Protein AF-A0A975J0I5-F1 (afdb_monomer_lite)

Organism: NCBI:txid2824561

Sequence (1067 aa):
MNLHYKAQSHAAPAWRRGALRTLLALASVTATVHGQDPNNPPASFTRTYTYTGGSTTVTFNKQSVRGPNYGVYLHTGGTSFTSYTPTRPVRTYIGSVSGYPGAIAAGQLLADGSVRTSIIFEDGTTWKGTGTSMTIPSPASWTPKYPTNVVGSGGAGSTVYGADVGLDLSYSYYNKASLNADEALERAEFAVTETSAIYLRDFAVLPRIGRIVLRTNSADDPSTSLSLLKDQWNNVLPTVLPSTSYDEATTVVVTGSGGLAFVSNIGTSNAYAWVSISSSLSDANFCTVWRHEFGHNWGAGDNQDDHTEGNTIMNGNGLSRFASSELAKMIPYRNTRTGILDNLGSYSFPLPPRANADRAKVHFSLTDLTLDVLANDSDSNGQTITITSFPSTSQGGASITRSTGTGPGGRDQLIYHPSTSITALDYFSYRIQDSAGYQSVGWVMIQPPTQAPDPDIAADVNSVSSGAWSTTTVWSDSLAPSAGKNYGISNSHTVDASPNNVSSGGTVDFAGDTMAVNSGGLLRLAHNSAGGTTTYTSAFDGGLILRGGSTLQSYNSNVGNVTRSIRGPVVIGSGTSTIRIQSDSGSSYTNGLRISDGIFGTGNVNVTGTLQGQTGERRFLYMGMNNVAYSGNWNVTGDGTTDNARRLFLVAEAANSLGTGTVTLNTRAQLRNSAAGGLDSLYGVTLTTATSTLQLTNPWIDPAATLDLQAGTLDLGSGASTIGTLKIAGNAITPGTYTATNLGAFGYGGTFTGSGTITIVTIPSVASGDWTTTSVWADATAPGSGKNYRVVSANTVDSVSASVASGSTVTFPGDWVTVANGGILRLRHTSAGGNNTHTVNLKELLLESGATFQSYNTAAGNVMRNMSNPVSLGTGGSVTVRLQSDSGSAYSNTLRINGALTGGSDINLTATLQGQSGERRLLYVASANNTYSGNWNVTGDGTTDNARRLFLVSEAGGALGTGTVTLNTRAQLRSAATGALDSLYGVTLTTSTSTLQLTNAWNQDRAVLTLAAGTLDLGSATSTIGTMTIGGNNVPAGTYTATSLGALGYGGTFSGSGSLVITGDMP

Secondary structure (DSSP, 8-state):
-------------------------------------TTS--SEEEEEEEETTEEEEEEEEE---EEEEEEEEEEEETTEEEEE--SSPP-EEEEEETT-TT-EEEEEE-TTS-EEEEEE-TTS-EEEEETTEEE-PPPP-------S--PPTTTT-S--EEEEEEEEE-HHHHHHTTT-HHHHHHHHHHHHHHHHHHHHHHHSEEEEEEEEEEE-SGGGPPPS-HHHHHHIIIIIHHHHS-----SEEEEEESSSSEEEE-TT-TTSTT-EEEEE--TT-SS---HHHHHHHHHHHTT--TTGGGTTTSS-TTTTT-SSS--HHHHHHHHHHHHTTTTTSEE--S-SS----B---EEEE--TT-PPEEE-TTSS-B-TT-PPEEEEE--SB-TTS-EEEEETT-SGGG--EEEEE--TT--S-EEEEEEEEETTS-EEEEEEEEEPPPPPPPTTPPPSEEB-S-EETT-GGGBTTSS---TT-EEEE-TT-EEE---TTPPTT-EEE--SSEEEE-TT-EEEEEE---SSEEEEEEE-TT-EEE-TT-EEEEEESSSSEEEEEEES-EEE-SSEEEEEEEE--TT--EEEEEE-S-EEESSEEEEEEEE-SSTT-EEEEEE--SS--B-PPEEEE----S-TT-EEEEEE-STTTT-SSEEEE-TTEEEEE-STTSSTT-SEEEE-STT-EEE-SS--EEEEEEEEESSSEEE-TTSEEEEEEEEETTEEPPSEEEEHHHHHHT-SS-EEE-S-EEEE-EEEB-S-EETT-GGGBTTSS---TT-EEEE-TT-EEEPPP--S-TTEEEE-SSSEEEE-TT-EEEEEE---SSEEEEEEE-SEEEE-TT-EEEEEE-SSSEEEEEE-S-EEE-SSSEEEEEEEE--TT---EEEEE-SPEE--SEEEEEE---SSSSS-EEEEE--S-----SPEEEEE---S-TT--EEEEE-STTTT-SSEEEE-TTEEEEE-STTSSTT-SEEEE-STT-EEE-SS--EEEEEEEEESSSEEE--SSEEEEEEEEETTEEPPSEEEEHHHHHHT-SS-EEE-SSEEEE-----

Foldseek 3Di:
DDDDDDDDDDDDYDDDDDDDDDDDDDDDPPVDPPQQQQQCADQWDKAWADDDPGIKIKIWGFDFLADPQRWEWEDADDLDIDTDDQPTDRFWTKIDIPPALQKIKIWGQDNVSKIWIWIAGQLQFIWTDIHRYIDGDDDDDDDFDDAPFFFFFCALHQWAWEFEEAEEEFLQLCVLLVVDPNSSVSLVRSLLSLLQLACCAHHSYRYHYNYYYHYSDNVPGFDLDLVSVLCCVPPPCVVRDPDDFGQAYEYEHADDAEKAAAALAGRHSSRYMYFYDHPPDSSSRGNQHVSLRNLRNLHFAACHSNQNSHCPSRYVSNGSHDASSSSNRSSVSVVVVRVPTHTPGADPDAHAKRQHEAEEEAFLLQDKDKAPSCRNIHGNNNFDKAWDDWDQAWPQGWGKDKDALPDPPRGIIIITRDDPRDPAKIKIKTKMATPVGRIHIYMYIYHYQADQDDLPDDFPWEAPAAEEQQQLNRIPVSHRAAEPTEYEYDAQHEYEPPPEDAAAVEERERHYLEYEYDANGEYEDEYEDEDEAGEYEYENSNEYHFEANGEYEYEYAYAYHYEYEYGHEYEYHAHEGEYEYEYPYQAHQETYYEYASAYEYAYAYEYEYEPRYDAQHEYEYEQHHAPHHYAHEYEYDYDDDPRLNYAYEYEQQYACSVPQEEYEFEARYEYEDNDVNRCQRYQEYAYQDQSYEYACCDAHEHLNHEYHPLHHEYEQAAEEHEYAWYHQVNRTDDFDKDALVRVVVVVSYYHYHYGYIYGHAEWEFPAADEQQQLNRTPVSHRAAEPGEYEFDAPHEYEFDECLDAAPEEGERRYQEYEYEANGEYEDHYEHEDDAHEYEYHHNEYEYEANGEYEYEYAYAYHYEYEYQHEYEYEADHAYEYEYEYPDQAHAAGEYEYNYEYYYAHEYEYEYEQHHDFAEHAEYEQAYQNYQYAYEYRYDYDPDPHLRGAHEYEQRDACRVHQEEYEFEARYEYEDNDENRCQNYQEYAYQDQNYEYACCDAHEHLRHEYEPCEYEYEQAEEEHEYAWYYAVNHTDDFDKDAQVRVVVVVSYYHYHYNYIYGHHNHYD

pLDDT: mean 87.38, std 13.58, range [26.77, 98.44]

Structure (mmCIF, N/CA/C/O backbone):
data_AF-A0A975J0I5-F1
#
_entry.id   AF-A0A975J0I5-F1
#
loop_
_atom_site.group_PDB
_atom_site.id
_atom_site.type_symbol
_atom_site.label_atom_id
_atom_site.label_alt_id
_atom_site.label_comp_id
_atom_site.label_asym_id
_atom_site.label_entity_id
_atom_site.label_seq_id
_atom_site.pdbx_PDB_ins_code
_atom_site.Cartn_x
_atom_site.Cartn_y
_atom_site.Cartn_z
_atom_site.occupancy
_atom_site.B_iso_or_equiv
_atom_site.auth_seq_id
_atom_site.auth_comp_id
_atom_site.auth_asym_id
_atom_site.auth_atom_id
_atom_site.pdbx_PDB_model_num
ATOM 1 N N . MET A 1 1 ? -49.478 22.658 -30.302 1.00 34.41 1 MET A N 1
ATOM 2 C CA . MET A 1 1 ? -49.871 21.474 -31.101 1.00 34.41 1 MET A CA 1
ATOM 3 C C . MET A 1 1 ? -49.557 20.259 -30.243 1.00 34.41 1 MET A C 1
ATOM 5 O O . MET A 1 1 ? -48.394 20.066 -29.939 1.00 34.41 1 MET A O 1
ATOM 9 N N . ASN A 1 2 ? -50.534 19.677 -29.538 1.00 28.84 2 ASN A N 1
ATOM 10 C CA . ASN A 1 2 ? -51.434 18.604 -30.014 1.00 28.84 2 ASN A CA 1
ATOM 11 C C . ASN A 1 2 ? -50.655 17.447 -30.660 1.00 28.84 2 ASN A C 1
ATOM 13 O O . ASN A 1 2 ? -49.920 17.713 -31.598 1.00 28.84 2 ASN A O 1
ATOM 17 N N . LEU A 1 3 ? -50.832 16.160 -30.362 1.00 30.94 3 LEU A N 1
ATOM 18 C CA . LEU A 1 3 ? -51.551 15.349 -29.362 1.00 30.94 3 LEU A CA 1
ATOM 19 C C . LEU A 1 3 ? -51.353 13.886 -29.856 1.00 30.94 3 LEU A C 1
ATOM 21 O O . LEU A 1 3 ? -51.269 13.698 -31.067 1.00 30.94 3 LEU A O 1
ATOM 25 N N . HIS A 1 4 ? -51.446 12.886 -28.960 1.00 30.83 4 HIS A N 1
ATOM 26 C CA . HIS A 1 4 ? -51.887 11.490 -29.236 1.00 30.83 4 HIS A CA 1
ATOM 27 C C . HIS A 1 4 ? -50.912 10.515 -29.974 1.00 30.83 4 HIS A C 1
ATOM 29 O O . HIS A 1 4 ? -50.196 10.932 -30.866 1.00 30.83 4 HIS A O 1
ATOM 35 N N . TYR A 1 5 ? -50.815 9.194 -29.696 1.00 27.88 5 TYR A N 1
ATOM 36 C CA . TYR A 1 5 ? -51.683 8.218 -28.996 1.00 27.88 5 TYR A CA 1
ATOM 37 C C . TYR A 1 5 ? -50.916 6.923 -28.585 1.00 27.88 5 TYR A C 1
ATOM 39 O O . TYR A 1 5 ? -50.093 6.466 -29.366 1.00 27.88 5 TYR A O 1
ATOM 47 N N . LYS A 1 6 ? -51.275 6.357 -27.405 1.00 29.89 6 LYS A N 1
ATOM 48 C CA . LYS A 1 6 ? -51.633 4.943 -27.030 1.00 29.89 6 LYS A CA 1
ATOM 49 C C . LYS A 1 6 ? -50.850 3.736 -27.599 1.00 29.89 6 LYS A C 1
ATOM 51 O O . LYS A 1 6 ? -50.419 3.769 -28.732 1.00 29.89 6 LYS A O 1
ATOM 56 N N . ALA A 1 7 ? -50.780 2.542 -26.995 1.00 30.44 7 ALA A N 1
ATOM 57 C CA . ALA A 1 7 ? -51.215 1.850 -25.758 1.00 30.44 7 ALA A CA 1
ATOM 58 C C . ALA A 1 7 ? -50.516 0.447 -25.821 1.00 30.44 7 ALA A C 1
ATOM 60 O O . ALA A 1 7 ? -49.984 0.107 -26.868 1.00 30.44 7 ALA A O 1
ATOM 61 N N . GLN A 1 8 ? -50.400 -0.419 -24.810 1.00 26.77 8 GLN A N 1
ATOM 62 C CA . GLN A 1 8 ? -51.453 -1.124 -24.074 1.00 26.77 8 GLN A CA 1
ATOM 63 C C . GLN A 1 8 ? -50.843 -1.911 -22.903 1.00 26.77 8 GLN A C 1
ATOM 65 O O . GLN A 1 8 ? -49.812 -2.563 -23.039 1.00 26.77 8 GLN A O 1
ATOM 70 N N . SER A 1 9 ? -51.571 -1.913 -21.790 1.00 28.75 9 SER A N 1
ATOM 71 C CA . SER A 1 9 ? -51.541 -2.921 -20.737 1.00 28.75 9 SER A CA 1
ATOM 72 C C . SER A 1 9 ? -52.778 -3.831 -20.864 1.00 28.75 9 SER A C 1
ATOM 74 O O . SER A 1 9 ? -53.863 -3.386 -21.253 1.00 28.75 9 SER A O 1
ATOM 76 N N . HIS A 1 10 ? -52.622 -5.111 -20.528 1.00 28.17 10 HIS A N 1
ATOM 77 C CA . HIS A 1 10 ? -53.689 -6.084 -20.250 1.00 28.17 10 HIS A CA 1
ATOM 78 C C . HIS A 1 10 ? -53.403 -6.624 -18.836 1.00 28.17 10 HIS A C 1
ATOM 80 O O . HIS A 1 10 ? -52.284 -7.049 -18.582 1.00 28.17 10 HIS A O 1
ATOM 86 N N . ALA A 1 11 ? -54.216 -6.380 -17.804 1.00 29.61 11 ALA A N 1
ATOM 87 C CA . ALA A 1 11 ? -55.613 -6.753 -17.533 1.00 29.61 11 ALA A CA 1
ATOM 88 C C . ALA A 1 11 ? -55.717 -8.055 -16.716 1.00 29.61 11 ALA A C 1
ATOM 90 O O . ALA A 1 11 ? -55.483 -9.133 -17.247 1.00 29.61 11 ALA A O 1
ATOM 91 N N . ALA A 1 12 ? -56.155 -7.929 -15.455 1.00 27.23 12 ALA A N 1
ATOM 92 C CA . ALA A 1 12 ? -57.057 -8.861 -14.767 1.00 27.23 12 ALA A CA 1
ATOM 93 C C . ALA A 1 12 ? -57.651 -8.216 -13.477 1.00 27.23 12 ALA A C 1
ATOM 95 O O . ALA A 1 12 ? -56.999 -7.356 -12.888 1.00 27.23 12 ALA A O 1
ATOM 96 N N . PRO A 1 13 ? -58.894 -8.570 -13.077 1.00 36.53 13 PRO A N 1
ATOM 97 C CA . PRO A 1 13 ? -59.932 -7.686 -12.491 1.00 36.53 13 PRO A CA 1
ATOM 98 C C . PRO A 1 13 ? -60.364 -8.167 -11.070 1.00 36.53 13 PRO A C 1
ATOM 100 O O . PRO A 1 13 ? -59.776 -9.106 -10.559 1.00 36.53 13 PRO A O 1
ATOM 103 N N . ALA A 1 14 ? -61.425 -7.750 -10.360 1.00 31.02 14 ALA A N 1
ATOM 104 C CA . ALA A 1 14 ? -62.256 -6.549 -10.216 1.00 31.02 14 ALA A CA 1
ATOM 105 C C . ALA A 1 14 ? -63.466 -6.894 -9.287 1.00 31.02 14 ALA A C 1
ATOM 107 O O . ALA A 1 14 ? -64.247 -7.774 -9.623 1.00 31.02 14 ALA A O 1
ATOM 108 N N . TRP A 1 15 ? -63.670 -6.106 -8.216 1.00 29.34 15 TRP A N 1
ATOM 109 C CA . TRP A 1 15 ? -64.963 -5.584 -7.697 1.00 29.34 15 TRP A CA 1
ATOM 110 C C . TRP A 1 15 ? -65.931 -6.442 -6.846 1.00 29.34 15 TRP A C 1
ATOM 112 O O . TRP A 1 15 ? -66.484 -7.435 -7.304 1.00 29.34 15 TRP A O 1
ATOM 122 N N . ARG A 1 16 ? -66.369 -5.855 -5.710 1.00 27.62 16 ARG A N 1
ATOM 123 C CA . ARG A 1 16 ? -67.733 -5.282 -5.545 1.00 27.62 16 ARG A CA 1
ATOM 124 C C . ARG A 1 16 ? -67.831 -4.277 -4.377 1.00 27.62 16 ARG A C 1
ATOM 126 O O . ARG A 1 16 ? -67.206 -4.447 -3.338 1.00 27.62 16 ARG A O 1
ATOM 133 N N . ARG A 1 17 ? -68.626 -3.219 -4.595 1.00 34.19 17 ARG A N 1
ATOM 134 C CA . ARG A 1 17 ? -69.033 -2.141 -3.664 1.00 34.19 17 ARG A CA 1
ATOM 135 C C . ARG A 1 17 ? -70.460 -2.380 -3.134 1.00 34.19 17 ARG A C 1
ATOM 137 O O . ARG A 1 17 ? -71.255 -2.991 -3.842 1.00 34.19 17 ARG A O 1
ATOM 144 N N . GLY A 1 18 ? -70.800 -1.741 -2.005 1.00 28.72 18 GLY A N 1
ATOM 145 C CA . GLY A 1 18 ? -72.171 -1.387 -1.573 1.00 28.72 18 GLY A CA 1
ATOM 146 C C . GLY A 1 18 ? -72.370 -1.570 -0.058 1.00 28.72 18 GLY A C 1
ATOM 147 O O . GLY A 1 18 ? -72.523 -2.695 0.382 1.00 28.72 18 GLY A O 1
ATOM 148 N N . ALA A 1 19 ? -72.117 -0.572 0.799 1.00 30.70 19 ALA A N 1
ATOM 149 C CA . ALA A 1 19 ? -72.990 0.549 1.203 1.00 30.70 19 ALA A CA 1
ATOM 150 C C . ALA A 1 19 ? -74.152 0.165 2.151 1.00 30.70 19 ALA A C 1
ATOM 152 O O . ALA A 1 19 ? -75.142 -0.372 1.677 1.00 30.70 19 ALA A O 1
ATOM 153 N N . LEU A 1 20 ? -74.081 0.553 3.438 1.00 27.03 20 LEU A N 1
ATOM 154 C CA . LEU A 1 20 ? -75.118 1.347 4.129 1.00 27.03 20 LEU A CA 1
ATOM 155 C C . LEU A 1 20 ? -74.670 1.807 5.532 1.00 27.03 20 LEU A C 1
ATOM 157 O O . LEU A 1 20 ? -73.895 1.150 6.214 1.00 27.03 20 LEU A O 1
ATOM 161 N N . ARG A 1 21 ? -75.153 2.992 5.909 1.00 32.94 21 ARG A N 1
ATOM 162 C CA . ARG A 1 21 ? -74.816 3.806 7.084 1.00 32.94 21 ARG A CA 1
ATOM 163 C C . ARG A 1 21 ? -75.438 3.263 8.377 1.00 32.94 21 ARG A C 1
ATOM 165 O O . ARG A 1 21 ? -76.602 2.880 8.353 1.00 32.94 21 ARG A O 1
ATOM 172 N N . THR A 1 22 ? -74.776 3.456 9.521 1.00 27.36 22 THR A N 1
ATOM 173 C CA . THR A 1 22 ? -75.456 3.900 10.754 1.00 27.36 22 THR A CA 1
ATOM 174 C C . THR A 1 22 ? -74.488 4.718 11.608 1.00 27.36 22 THR A C 1
ATOM 176 O O . THR A 1 22 ? -73.443 4.237 12.033 1.00 27.36 22 THR A O 1
ATOM 179 N N . LEU A 1 23 ? -74.837 5.990 11.795 1.00 35.72 23 LEU A N 1
ATOM 180 C CA . LEU A 1 23 ? -74.288 6.887 12.802 1.00 35.72 23 LEU A CA 1
ATOM 181 C C . LEU A 1 23 ? -74.780 6.384 14.169 1.00 35.72 23 LEU A C 1
ATOM 183 O O . LEU A 1 23 ? -75.991 6.319 14.354 1.00 35.72 23 LEU A O 1
ATOM 187 N N . LEU A 1 24 ? -73.893 6.094 15.120 1.00 29.20 24 LEU A N 1
ATOM 188 C CA . LEU A 1 24 ? -74.186 6.283 16.542 1.00 29.20 24 LEU A CA 1
ATOM 189 C C . LEU A 1 24 ? -72.881 6.649 17.256 1.00 29.20 24 LEU A C 1
ATOM 191 O O . LEU A 1 24 ? -71.937 5.867 17.321 1.00 29.20 24 LEU A O 1
ATOM 195 N N . ALA A 1 25 ? -72.830 7.892 17.722 1.00 35.69 25 ALA A N 1
ATOM 196 C CA . ALA A 1 25 ? -71.778 8.410 18.571 1.00 35.69 25 ALA A CA 1
ATOM 197 C C . ALA A 1 25 ? -71.837 7.737 19.947 1.00 35.69 25 ALA A C 1
ATOM 199 O O . ALA A 1 25 ? -72.911 7.649 20.537 1.00 35.69 25 ALA A O 1
ATOM 200 N N . LEU A 1 26 ? -70.680 7.361 20.487 1.00 30.06 26 LEU A N 1
ATOM 201 C CA . LEU A 1 26 ? -70.452 7.326 21.927 1.00 30.06 26 LEU A CA 1
ATOM 202 C C . LEU A 1 26 ? -68.974 7.603 22.196 1.00 30.06 26 LEU A C 1
ATOM 204 O O . LEU A 1 26 ? -68.107 6.795 21.892 1.00 30.06 26 LEU A O 1
ATOM 208 N N . ALA A 1 27 ? -68.762 8.811 22.717 1.00 28.17 27 ALA A N 1
ATOM 209 C CA . ALA A 1 27 ? -67.714 9.225 23.635 1.00 28.17 27 ALA A CA 1
ATOM 210 C C . ALA A 1 27 ? -66.275 8.777 23.336 1.00 28.17 27 ALA A C 1
ATOM 212 O O . ALA A 1 27 ? -65.880 7.632 23.527 1.00 28.17 27 ALA A O 1
ATOM 213 N N . SER A 1 28 ? -65.461 9.783 23.022 1.00 36.94 28 SER A N 1
ATOM 214 C CA . SER A 1 28 ? -64.172 10.004 23.675 1.00 36.94 28 SER A CA 1
ATOM 215 C C . SER A 1 28 ? -63.973 9.165 24.945 1.00 36.94 28 SER A C 1
ATOM 217 O O . SER A 1 28 ? -64.348 9.572 26.044 1.00 36.94 28 SER A O 1
ATOM 219 N N . VAL A 1 29 ? -63.300 8.032 24.800 1.00 30.17 29 VAL A N 1
ATOM 220 C CA . VAL A 1 29 ? -62.285 7.663 25.771 1.00 30.17 29 VAL A CA 1
ATOM 221 C C . VAL A 1 29 ? -61.002 8.210 25.170 1.00 30.17 29 VAL A C 1
ATOM 223 O O . VAL A 1 29 ? -60.315 7.553 24.394 1.00 30.17 29 VAL A O 1
ATOM 226 N N . THR A 1 30 ? -60.691 9.467 25.498 1.00 32.84 30 THR A N 1
ATOM 227 C CA . THR A 1 30 ? -59.301 9.793 25.808 1.00 32.84 30 THR A CA 1
ATOM 228 C C . THR A 1 30 ? -58.860 8.696 26.761 1.00 32.84 30 THR A C 1
ATOM 230 O O . THR A 1 30 ? -59.263 8.705 27.923 1.00 32.84 30 THR A O 1
ATOM 233 N N . ALA A 1 31 ? -58.150 7.689 26.250 1.00 29.05 31 ALA A N 1
ATOM 234 C CA . ALA A 1 31 ? -57.427 6.776 27.105 1.00 29.05 31 ALA A CA 1
ATOM 235 C C . ALA A 1 31 ? -56.391 7.659 27.787 1.00 29.05 31 ALA A C 1
ATOM 237 O O . ALA A 1 31 ? -55.348 7.992 27.224 1.00 29.05 31 ALA A O 1
ATOM 238 N N . THR A 1 32 ? -56.777 8.144 28.964 1.00 32.16 32 THR A N 1
ATOM 239 C CA . THR A 1 32 ? -55.897 8.622 30.009 1.00 32.16 32 THR A CA 1
ATOM 240 C C . THR A 1 32 ? -54.653 7.757 29.959 1.00 32.16 32 THR A C 1
ATOM 242 O O . THR A 1 32 ? -54.766 6.532 29.905 1.00 32.16 32 THR A O 1
ATOM 245 N N . VAL A 1 33 ? -53.487 8.399 29.907 1.00 39.84 33 VAL A N 1
ATOM 246 C CA . VAL A 1 33 ? -52.181 7.763 30.054 1.00 39.84 33 VAL A CA 1
ATOM 247 C C . VAL A 1 33 ? -52.290 6.759 31.201 1.00 39.84 33 VAL A C 1
ATOM 249 O O . VAL A 1 33 ? -52.280 7.149 32.366 1.00 39.84 33 VAL A O 1
ATOM 252 N N . HIS A 1 34 ? -52.454 5.473 30.887 1.00 44.25 34 HIS A N 1
ATOM 253 C CA . HIS A 1 34 ? -52.272 4.424 31.873 1.00 44.25 34 HIS A CA 1
ATOM 254 C C . HIS A 1 34 ? -50.765 4.396 32.106 1.00 44.25 34 HIS A C 1
ATOM 256 O O . HIS A 1 34 ? -50.016 3.752 31.370 1.00 44.25 34 HIS A O 1
ATOM 262 N N . GLY A 1 35 ? -50.307 5.193 33.074 1.00 59.16 35 GLY A N 1
ATOM 263 C CA . GLY A 1 35 ? -49.013 4.959 33.691 1.00 59.16 35 GLY A CA 1
ATOM 264 C C . GLY A 1 35 ? -48.965 3.491 34.106 1.00 59.16 35 GLY A C 1
ATOM 265 O O . GLY A 1 35 ? -49.964 2.951 34.588 1.00 59.16 35 GLY A O 1
ATOM 266 N N . GLN A 1 36 ? -47.847 2.821 33.838 1.00 76.38 36 GLN A N 1
ATOM 267 C CA . GLN A 1 36 ? -47.674 1.455 34.329 1.00 76.38 36 GLN A CA 1
ATOM 268 C C . GLN A 1 36 ? -47.666 1.527 35.856 1.00 76.38 36 GLN A C 1
ATOM 270 O O . GLN A 1 36 ? -47.022 2.428 36.389 1.00 76.38 36 GLN A O 1
ATOM 275 N N . ASP A 1 37 ? -48.379 0.629 36.543 1.00 83.75 37 ASP A N 1
ATOM 276 C CA . ASP A 1 37 ? -48.405 0.618 38.010 1.00 83.75 37 ASP A CA 1
ATOM 277 C C . ASP A 1 37 ? -46.976 0.388 38.530 1.00 83.75 37 ASP A C 1
ATOM 279 O O . ASP A 1 37 ? -46.437 -0.715 38.394 1.00 83.75 37 ASP A O 1
ATOM 283 N N . PRO A 1 38 ? -46.333 1.408 39.120 1.00 84.50 38 PRO A N 1
ATOM 284 C CA . PRO A 1 38 ? -44.955 1.286 39.555 1.00 84.50 38 PRO A CA 1
ATOM 285 C C . PRO A 1 38 ? -44.841 0.388 40.796 1.00 84.50 38 PRO A C 1
ATOM 287 O O . PRO A 1 38 ? -43.757 -0.112 41.099 1.00 84.50 38 PRO A O 1
ATOM 290 N N . ASN A 1 39 ? -45.930 0.129 41.521 1.00 87.25 39 ASN A N 1
ATOM 291 C CA . ASN A 1 39 ? -45.920 -0.790 42.660 1.00 87.25 39 ASN A CA 1
ATOM 292 C C . ASN A 1 39 ? -46.016 -2.256 42.217 1.00 87.25 39 ASN A C 1
ATOM 294 O O . ASN A 1 39 ? -45.512 -3.130 42.917 1.00 87.25 39 ASN A O 1
ATOM 298 N N . ASN A 1 40 ? -46.566 -2.512 41.026 1.00 89.50 40 ASN A N 1
ATOM 299 C CA . ASN A 1 40 ? -46.624 -3.830 40.392 1.00 89.50 40 ASN A CA 1
ATOM 300 C C . ASN A 1 40 ? -46.021 -3.787 38.974 1.00 89.50 40 ASN A C 1
ATOM 302 O O . ASN A 1 40 ? -46.737 -3.974 37.987 1.00 89.50 40 ASN A O 1
ATOM 306 N N . PRO A 1 41 ? -44.702 -3.537 38.848 1.00 92.00 41 PRO A N 1
ATOM 307 C CA . PRO A 1 41 ? -44.060 -3.337 37.555 1.00 92.00 41 PRO A CA 1
ATOM 308 C C . PRO A 1 41 ? -44.180 -4.598 36.683 1.00 92.00 41 PRO A C 1
ATOM 310 O O . PRO A 1 41 ? -43.706 -5.667 37.102 1.00 92.00 41 PRO A O 1
ATOM 313 N N . PRO A 1 42 ? -44.766 -4.494 35.473 1.00 93.19 42 PRO A N 1
ATOM 314 C CA . PRO A 1 42 ? -45.041 -5.644 34.617 1.00 93.19 42 PRO A CA 1
ATOM 315 C C . PRO A 1 42 ? -43.750 -6.298 34.119 1.00 93.19 42 PRO A C 1
ATOM 317 O O . PRO A 1 42 ? -42.711 -5.643 34.003 1.00 93.19 42 PRO A O 1
ATOM 320 N N . ALA A 1 43 ? -43.822 -7.591 33.783 1.00 93.81 43 ALA A N 1
ATOM 321 C CA . ALA A 1 43 ? -42.696 -8.336 33.213 1.00 93.81 43 ALA A CA 1
ATOM 322 C C . ALA A 1 43 ? -42.295 -7.821 31.819 1.00 93.81 43 ALA A C 1
ATOM 324 O O . ALA A 1 43 ? -41.114 -7.808 31.483 1.00 93.81 43 ALA A O 1
ATOM 325 N N . SER A 1 44 ? -43.265 -7.354 31.029 1.00 94.69 44 SER A N 1
ATOM 326 C CA . SER A 1 44 ? -43.040 -6.707 29.737 1.00 94.69 44 SER A CA 1
ATOM 327 C C . SER A 1 44 ? -44.151 -5.703 29.430 1.00 94.69 44 SER A C 1
ATOM 329 O O . SER A 1 44 ? -45.280 -5.868 29.893 1.00 94.69 44 SER A O 1
ATOM 331 N N . PHE A 1 45 ? -43.831 -4.655 28.668 1.00 94.62 45 PHE A N 1
ATOM 332 C CA . PHE A 1 45 ? -44.799 -3.700 28.126 1.00 94.62 45 PHE A CA 1
ATOM 333 C C . PHE A 1 45 ? -44.235 -2.991 26.886 1.00 94.62 45 PHE A C 1
ATOM 335 O O . PHE A 1 45 ? -43.026 -2.970 26.658 1.00 94.62 45 PHE A O 1
ATOM 342 N N . THR A 1 46 ? -45.104 -2.359 26.098 1.00 93.81 46 THR A N 1
ATOM 343 C CA . THR A 1 46 ? -44.709 -1.560 24.928 1.00 93.81 46 THR A CA 1
ATOM 344 C C . THR A 1 46 ? -44.888 -0.066 25.174 1.00 93.81 46 THR A C 1
ATOM 346 O O . THR A 1 46 ? -45.862 0.351 25.805 1.00 93.81 46 THR A O 1
ATOM 349 N N . ARG A 1 47 ? -43.994 0.756 24.619 1.00 91.81 47 ARG A N 1
ATOM 350 C CA . ARG A 1 47 ? -44.094 2.222 24.644 1.00 91.81 47 ARG A CA 1
ATOM 351 C C . ARG A 1 47 ? -43.810 2.797 23.262 1.00 91.81 47 ARG A C 1
ATOM 353 O O . ARG A 1 47 ? -42.793 2.468 22.659 1.00 91.81 47 ARG A O 1
ATOM 360 N N . THR A 1 48 ? -44.672 3.692 22.792 1.00 92.25 48 THR A N 1
ATOM 361 C CA . THR A 1 48 ? -44.455 4.440 21.549 1.00 92.25 48 THR A CA 1
ATOM 362 C C . THR A 1 48 ? -43.935 5.841 21.863 1.00 92.25 48 THR A C 1
ATOM 364 O O . THR A 1 48 ? -44.529 6.561 22.668 1.00 92.25 48 THR A O 1
ATOM 367 N N . TYR A 1 49 ? -42.834 6.224 21.216 1.00 90.19 49 TYR A N 1
ATOM 368 C CA . TYR A 1 49 ? -42.234 7.555 21.287 1.00 90.19 49 TYR A CA 1
ATOM 369 C C . TYR A 1 49 ? -42.477 8.285 19.977 1.00 90.19 49 TYR A C 1
ATOM 371 O O . TYR A 1 49 ? -42.214 7.746 18.900 1.00 90.19 49 TYR A O 1
ATOM 379 N N . THR A 1 50 ? -42.966 9.514 20.076 1.00 85.12 50 THR A N 1
ATOM 380 C CA . THR A 1 50 ? -43.241 10.385 18.931 1.00 85.12 50 THR A CA 1
ATOM 381 C C . THR A 1 50 ? -42.163 11.453 18.826 1.00 85.12 50 THR A C 1
ATOM 383 O O . THR A 1 50 ? -41.812 12.070 19.831 1.00 85.12 50 THR A O 1
ATOM 386 N N . TYR A 1 51 ? -41.664 11.695 17.617 1.00 83.62 51 TYR A N 1
ATOM 387 C CA . TYR A 1 51 ? -40.650 12.708 17.330 1.00 83.62 51 TYR A CA 1
ATOM 388 C C . TYR A 1 51 ? -40.902 13.362 15.967 1.00 83.62 51 TYR A C 1
ATOM 390 O O . TYR A 1 51 ? -41.725 12.900 15.174 1.00 83.62 51 TYR A O 1
ATOM 398 N N . THR A 1 52 ? -40.209 14.466 15.687 1.00 77.88 52 THR A N 1
ATOM 399 C CA . THR A 1 52 ? -40.331 15.177 14.410 1.00 77.88 52 THR A CA 1
ATOM 400 C C . THR A 1 52 ? -39.956 14.241 13.258 1.00 77.88 52 THR A C 1
ATOM 402 O O . THR A 1 52 ? -38.791 13.889 13.104 1.00 77.88 52 THR A O 1
ATOM 405 N N . GLY A 1 53 ? -40.947 13.820 12.467 1.00 76.62 53 GLY A N 1
ATOM 406 C CA . GLY A 1 53 ? -40.762 12.913 11.329 1.00 76.62 53 GLY A CA 1
ATOM 407 C C . GLY A 1 53 ? -41.266 11.477 11.523 1.00 76.62 53 GLY A C 1
ATOM 408 O O . GLY A 1 53 ? -41.265 10.731 10.548 1.00 76.62 53 GLY A O 1
ATOM 409 N N . GLY A 1 54 ? -41.745 11.079 12.711 1.00 86.50 54 GLY A N 1
ATOM 410 C CA . GLY A 1 54 ? -42.328 9.745 12.891 1.00 86.50 54 GLY A CA 1
ATOM 411 C C . GLY A 1 54 ? -42.563 9.305 14.337 1.00 86.50 54 GLY A C 1
ATOM 412 O O . GLY A 1 54 ? -42.631 10.101 15.274 1.00 86.50 54 GLY A O 1
ATOM 413 N N . SER A 1 55 ? -42.706 7.995 14.513 1.00 90.44 55 SER A N 1
ATOM 414 C CA . SER A 1 55 ? -42.801 7.354 15.823 1.00 90.44 55 SER A CA 1
ATOM 415 C C . SER A 1 55 ? -42.078 6.017 15.813 1.00 90.44 55 SER A C 1
ATOM 417 O O . SER A 1 55 ? -42.111 5.316 14.804 1.00 90.44 55 SER A O 1
ATOM 419 N N . THR A 1 56 ? -41.494 5.629 16.943 1.00 92.56 56 THR A N 1
ATOM 420 C CA . THR A 1 56 ? -40.936 4.286 17.141 1.00 92.56 56 THR A CA 1
ATOM 421 C C . THR A 1 56 ? -41.540 3.631 18.374 1.00 92.56 56 THR A C 1
ATOM 423 O O . THR A 1 56 ? -41.911 4.321 19.325 1.00 92.56 56 THR A O 1
ATOM 426 N N . THR A 1 57 ? -41.656 2.305 18.360 1.00 95.31 57 THR A N 1
ATOM 427 C CA . THR A 1 57 ? -42.188 1.531 19.487 1.00 95.31 57 THR A CA 1
ATOM 428 C C . THR A 1 57 ? -41.090 0.667 20.081 1.00 95.31 57 THR A C 1
ATOM 430 O O . THR A 1 57 ? -40.415 -0.067 19.362 1.00 95.31 57 THR A O 1
ATOM 433 N N . VAL A 1 58 ? -40.938 0.745 21.399 1.00 96.12 58 VAL A N 1
ATOM 434 C CA . VAL A 1 58 ? -40.014 -0.076 22.178 1.00 96.12 58 VAL A CA 1
ATOM 435 C C . VAL A 1 58 ? -40.808 -1.130 22.937 1.00 96.12 58 VAL A C 1
ATOM 437 O O . VAL A 1 58 ? -41.802 -0.801 23.588 1.00 96.12 58 VAL A O 1
ATOM 440 N N . THR A 1 59 ? -40.361 -2.382 22.872 1.00 96.19 59 THR A N 1
ATOM 441 C CA . THR A 1 59 ? -40.888 -3.479 23.695 1.00 96.19 59 THR A CA 1
ATOM 442 C C . THR A 1 59 ? -39.924 -3.732 24.841 1.00 96.19 59 THR A C 1
ATOM 444 O O . THR A 1 59 ? -38.846 -4.285 24.637 1.00 96.19 59 THR A O 1
ATOM 447 N N . PHE A 1 60 ? -40.296 -3.303 26.042 1.00 96.31 60 PHE A N 1
ATOM 448 C CA . PHE A 1 60 ? -39.492 -3.445 27.247 1.00 96.31 60 PHE A CA 1
ATOM 449 C C . PHE A 1 60 ? -39.733 -4.790 27.919 1.00 96.31 60 PHE A C 1
ATOM 451 O O . PHE A 1 60 ? -40.869 -5.248 28.030 1.00 96.31 60 PHE A O 1
ATOM 458 N N . ASN A 1 61 ? -38.659 -5.389 28.418 1.00 96.50 61 ASN A N 1
ATOM 459 C CA . ASN A 1 61 ? -38.657 -6.599 29.225 1.00 96.50 61 ASN A CA 1
ATOM 460 C C . ASN A 1 61 ? -37.902 -6.310 30.516 1.00 96.50 61 ASN A C 1
ATOM 462 O O . ASN A 1 61 ? -36.841 -5.683 30.504 1.00 96.50 61 ASN A O 1
ATOM 466 N N . LYS A 1 62 ? -38.501 -6.695 31.638 1.00 96.12 62 LYS A N 1
ATOM 467 C CA . LYS A 1 62 ? -37.980 -6.387 32.964 1.00 96.12 62 LYS A CA 1
ATOM 468 C C . LYS A 1 62 ? -36.628 -7.063 33.141 1.00 96.12 62 LYS A C 1
ATOM 470 O O . LYS A 1 62 ? -36.514 -8.269 32.948 1.00 96.12 62 LYS A O 1
ATOM 475 N N . GLN A 1 63 ? -35.624 -6.285 33.524 1.00 94.50 63 GLN A N 1
ATOM 476 C CA . GLN A 1 63 ? -34.266 -6.764 33.757 1.00 94.50 63 GLN A CA 1
ATOM 477 C C . GLN A 1 63 ? -33.783 -6.248 35.102 1.00 94.50 63 GLN A C 1
ATOM 479 O O . GLN A 1 63 ? -33.996 -5.083 35.435 1.00 94.50 63 GLN A O 1
ATOM 484 N N . SER A 1 64 ? -33.145 -7.113 35.885 1.00 94.19 64 SER A N 1
ATOM 485 C CA . SER A 1 64 ? -32.539 -6.718 37.152 1.00 94.19 64 SER A CA 1
ATOM 486 C C . SER A 1 64 ? -31.029 -6.706 37.020 1.00 94.19 64 SER A C 1
ATOM 488 O O . SER A 1 64 ? -30.432 -7.682 36.581 1.00 94.19 64 SER A O 1
ATOM 490 N N . VAL A 1 65 ? -30.427 -5.607 37.462 1.00 95.31 65 VAL A N 1
ATOM 491 C CA . VAL A 1 65 ? -28.981 -5.496 37.668 1.00 95.31 65 VAL A CA 1
ATOM 492 C C . VAL A 1 65 ? -28.587 -5.841 39.104 1.00 95.31 65 VAL A C 1
ATOM 494 O O . VAL A 1 65 ? -27.441 -5.647 39.474 1.00 95.31 65 VAL A O 1
ATOM 497 N N . ARG A 1 66 ? -29.506 -6.331 39.947 1.00 95.75 66 ARG A N 1
ATOM 498 C CA . ARG A 1 66 ? -29.180 -6.777 41.310 1.00 95.75 66 ARG A CA 1
ATOM 499 C C . ARG A 1 66 ? -28.488 -8.140 41.227 1.00 95.75 66 ARG A C 1
ATOM 501 O O . ARG A 1 66 ? -29.083 -9.095 40.733 1.00 95.75 66 ARG A O 1
ATOM 508 N N . GLY A 1 67 ? -27.232 -8.216 41.662 1.00 93.00 67 GLY A N 1
ATOM 509 C CA . GLY A 1 67 ? -26.442 -9.447 41.665 1.00 93.00 67 GLY A CA 1
ATOM 510 C C . GLY A 1 67 ? -26.789 -10.382 42.830 1.00 93.00 67 GLY A C 1
ATOM 511 O O . GLY A 1 67 ? -27.553 -10.003 43.721 1.00 93.00 67 GLY A O 1
ATOM 512 N N . PRO A 1 68 ? -26.203 -11.593 42.872 1.00 90.44 68 PRO A N 1
ATOM 513 C CA . PRO A 1 68 ? -26.428 -12.559 43.954 1.00 90.44 68 PRO A CA 1
ATOM 514 C C . PRO A 1 68 ? -26.089 -12.009 45.346 1.00 90.44 68 PRO A C 1
ATOM 516 O O . PRO A 1 68 ? -26.723 -12.377 46.331 1.00 90.44 68 PRO A O 1
ATOM 519 N N . ASN A 1 69 ? -25.117 -11.096 45.409 1.00 90.81 69 ASN A N 1
ATOM 520 C CA . ASN A 1 69 ? -24.630 -10.489 46.644 1.00 90.81 69 ASN A CA 1
ATOM 521 C C . ASN A 1 69 ? -25.367 -9.198 47.044 1.00 90.81 69 ASN A C 1
ATOM 523 O O . ASN A 1 69 ? -24.976 -8.590 48.039 1.00 90.81 69 ASN A O 1
ATOM 527 N N . TYR A 1 70 ? -26.413 -8.785 46.305 1.00 94.75 70 TYR A N 1
ATOM 528 C CA . TYR A 1 70 ? -27.080 -7.484 46.454 1.00 94.75 70 TYR A CA 1
ATOM 529 C C . TYR A 1 70 ? -27.458 -7.164 47.909 1.00 94.75 70 TYR A C 1
ATOM 531 O O . TYR A 1 70 ? -28.398 -7.728 48.472 1.00 94.75 70 TYR A O 1
ATOM 539 N N . GLY A 1 71 ? -26.753 -6.197 48.494 1.00 95.25 71 GLY A N 1
ATOM 540 C CA . GLY A 1 71 ? -27.021 -5.677 49.831 1.00 95.25 71 GLY A CA 1
ATOM 541 C C . GLY A 1 71 ? -26.859 -4.162 49.901 1.00 95.25 71 GLY A C 1
ATOM 542 O O . GLY A 1 71 ? -25.892 -3.612 49.372 1.00 95.25 71 GLY A O 1
ATOM 543 N N . VAL A 1 72 ? -27.792 -3.491 50.582 1.00 97.44 72 VAL A N 1
ATOM 544 C CA . VAL A 1 72 ? -27.789 -2.032 50.766 1.00 97.44 72 VAL A CA 1
ATOM 545 C C . VAL A 1 72 ? -27.531 -1.688 52.229 1.00 97.44 72 VAL A C 1
ATOM 547 O O . VAL A 1 72 ? -28.170 -2.237 53.130 1.00 97.44 72 VAL A O 1
ATOM 550 N N . TYR A 1 73 ? -26.612 -0.753 52.458 1.00 96.81 73 TYR A N 1
ATOM 551 C CA . TYR A 1 73 ? -26.215 -0.295 53.783 1.00 96.81 73 TYR A CA 1
ATOM 552 C C . TYR A 1 73 ? -26.269 1.230 53.854 1.00 96.81 73 TYR A C 1
ATOM 554 O O . TYR A 1 73 ? -25.575 1.924 53.110 1.00 96.81 73 TYR A O 1
ATOM 562 N N . LEU A 1 74 ? -27.093 1.751 54.762 1.00 96.31 74 LEU A N 1
ATOM 563 C CA . LEU A 1 74 ? -27.167 3.178 55.054 1.00 96.31 74 LEU A CA 1
ATOM 564 C C . LEU A 1 74 ? -26.062 3.536 56.037 1.00 96.31 74 LEU A C 1
ATOM 566 O O . LEU A 1 74 ? -25.980 2.953 57.120 1.00 96.31 74 LEU A O 1
ATOM 570 N N . HIS A 1 75 ? -25.236 4.508 55.669 1.00 94.94 75 HIS A N 1
ATOM 571 C CA . HIS A 1 75 ? -24.219 5.061 56.549 1.00 94.94 75 HIS A CA 1
ATOM 572 C C . HIS A 1 75 ? -24.770 6.317 57.218 1.00 94.94 75 HIS A C 1
ATOM 574 O O . HIS A 1 75 ? -25.050 7.315 56.546 1.00 94.94 75 HIS A O 1
ATOM 580 N N . THR A 1 76 ? -25.001 6.231 58.528 1.00 88.62 76 THR A N 1
ATOM 581 C CA . THR A 1 76 ? -25.716 7.253 59.311 1.00 88.62 76 THR A CA 1
ATOM 582 C C . THR A 1 76 ? -24.788 8.109 60.182 1.00 88.62 76 THR A C 1
ATOM 584 O O . THR A 1 76 ? -25.273 8.977 60.906 1.00 88.62 76 THR A O 1
ATOM 587 N N . GLY A 1 77 ? -23.472 7.866 60.150 1.00 86.50 77 GLY A N 1
ATOM 588 C CA . GLY A 1 77 ? -22.482 8.576 60.967 1.00 86.50 77 GLY A CA 1
ATOM 589 C C . GLY A 1 77 ? -21.300 7.707 61.399 1.00 86.50 77 GLY A C 1
ATOM 590 O O . GLY A 1 77 ? -21.496 6.690 62.073 1.00 86.50 77 GLY A O 1
ATOM 591 N N . GLY A 1 78 ? -20.066 8.124 61.095 1.00 81.56 78 GLY A N 1
ATOM 592 C CA . GLY A 1 78 ? -18.850 7.528 61.670 1.00 81.56 78 GLY A CA 1
ATOM 593 C C . GLY A 1 78 ? -18.662 6.062 61.268 1.00 81.56 78 GLY A C 1
ATOM 594 O O . GLY A 1 78 ? -18.433 5.770 60.102 1.00 81.56 78 GLY A O 1
ATOM 595 N N . THR A 1 79 ? -18.772 5.115 62.203 1.00 83.94 79 THR A N 1
ATOM 596 C CA . THR A 1 79 ? -18.716 3.663 61.917 1.00 83.94 79 THR A CA 1
ATOM 597 C C . THR A 1 79 ? -20.092 2.979 61.922 1.00 83.94 79 THR A C 1
ATOM 599 O O . THR A 1 79 ? -20.165 1.753 61.872 1.00 83.94 79 THR A O 1
ATOM 602 N N . SER A 1 80 ? -21.193 3.741 61.982 1.00 89.81 80 SER A N 1
ATOM 603 C CA . SER A 1 80 ? -22.555 3.198 62.118 1.00 89.81 80 SER A CA 1
ATOM 604 C C . SER A 1 80 ? -23.205 2.904 60.765 1.00 89.81 80 SER A C 1
ATOM 606 O O . SER A 1 80 ? -23.552 3.827 60.025 1.00 89.81 80 SER A O 1
ATOM 608 N N . PHE A 1 81 ? -23.432 1.622 60.472 1.00 93.31 81 PHE A N 1
ATOM 609 C CA . PHE A 1 81 ? -24.122 1.161 59.265 1.00 93.31 81 PHE A CA 1
ATOM 610 C C . PHE A 1 81 ? -25.389 0.385 59.618 1.00 93.31 81 PHE A C 1
ATOM 612 O O . PHE A 1 81 ? -25.379 -0.460 60.511 1.00 93.31 81 PHE A O 1
ATOM 619 N N . THR A 1 82 ? -26.473 0.637 58.885 1.00 93.75 82 THR A N 1
ATOM 620 C CA . THR A 1 82 ? -27.737 -0.100 59.034 1.00 93.75 82 THR A CA 1
ATOM 621 C C . THR A 1 82 ? -28.103 -0.763 57.713 1.00 93.75 82 THR A C 1
ATOM 623 O O . THR A 1 82 ? -28.089 -0.110 56.670 1.00 93.75 82 THR A O 1
ATOM 626 N N . SER A 1 83 ? -28.430 -2.057 57.738 1.00 94.94 83 SER A N 1
ATOM 627 C CA . SER A 1 83 ? -28.941 -2.749 56.550 1.00 94.94 83 SER A CA 1
ATOM 628 C C . SER A 1 83 ? -30.293 -2.166 56.136 1.00 94.94 83 SER A C 1
ATOM 630 O O . SER A 1 83 ? -31.137 -1.876 56.984 1.00 94.94 83 SER A O 1
ATOM 632 N N . TYR A 1 84 ? -30.499 -1.998 54.834 1.00 96.75 84 TYR A N 1
ATOM 633 C CA . TYR A 1 84 ? -31.736 -1.479 54.269 1.00 96.75 84 TYR A CA 1
ATOM 634 C C . TYR A 1 84 ? -32.277 -2.429 53.209 1.00 96.75 84 TYR A C 1
ATOM 636 O O . TYR A 1 84 ? -31.558 -2.876 52.319 1.00 96.75 84 TYR A O 1
ATOM 644 N N . THR A 1 85 ? -33.567 -2.736 53.310 1.00 95.38 85 THR A N 1
ATOM 645 C CA . THR A 1 85 ? -34.288 -3.486 52.281 1.00 95.38 85 THR A CA 1
ATOM 646 C C . THR A 1 85 ? -35.083 -2.485 51.448 1.00 95.38 85 THR A C 1
ATOM 648 O O . THR A 1 85 ? -35.948 -1.817 52.021 1.00 95.38 85 THR A O 1
ATOM 651 N N . PRO A 1 86 ? -34.817 -2.364 50.134 1.00 92.81 86 PRO A N 1
ATOM 652 C CA . PRO A 1 86 ? -35.589 -1.484 49.265 1.00 92.81 86 PRO A CA 1
ATOM 653 C C . PRO A 1 86 ? -37.075 -1.826 49.346 1.00 92.81 86 PRO A C 1
ATOM 655 O O . PRO A 1 86 ? -37.453 -2.994 49.225 1.00 92.81 86 PRO A O 1
ATOM 658 N N . THR A 1 87 ? -37.919 -0.818 49.552 1.00 92.75 87 THR A N 1
ATOM 659 C CA . THR A 1 87 ? -39.372 -1.016 49.630 1.00 92.75 87 THR A CA 1
ATOM 660 C C . THR A 1 87 ? -40.011 -1.045 48.247 1.00 92.75 87 THR A C 1
ATOM 662 O O . THR A 1 87 ? -41.095 -1.604 48.071 1.00 92.75 87 THR A O 1
ATOM 665 N N . ARG A 1 88 ? -39.322 -0.486 47.242 1.00 91.31 88 ARG A N 1
ATOM 666 C CA . ARG A 1 88 ? -39.770 -0.485 45.849 1.00 91.31 88 ARG A CA 1
ATOM 667 C C . ARG A 1 88 ? -39.222 -1.693 45.070 1.00 91.31 88 ARG A C 1
ATOM 669 O O . ARG A 1 88 ? -38.050 -2.059 45.218 1.00 91.31 88 ARG A O 1
ATOM 676 N N . PRO A 1 89 ? -40.051 -2.325 44.217 1.00 92.69 89 PRO A N 1
ATOM 677 C CA . PRO A 1 89 ? -39.611 -3.425 43.363 1.00 92.69 89 PRO A CA 1
ATOM 678 C C . PRO A 1 89 ? -38.622 -2.945 42.291 1.00 92.69 89 PRO A C 1
ATOM 680 O O . PRO A 1 89 ? -38.542 -1.761 41.992 1.00 92.69 89 PRO A O 1
ATOM 683 N N . VAL A 1 90 ? -37.916 -3.881 41.646 1.00 94.44 90 VAL A N 1
ATOM 684 C CA . VAL A 1 90 ? -37.105 -3.581 40.451 1.00 94.44 90 VAL A CA 1
ATOM 685 C C . VAL A 1 90 ? -37.992 -2.968 39.364 1.00 94.44 90 VAL A C 1
ATOM 687 O O . VAL A 1 90 ? -39.045 -3.530 39.041 1.00 94.44 90 VAL A O 1
ATOM 690 N N . ARG A 1 91 ? -37.540 -1.855 38.780 1.00 95.31 91 ARG A N 1
ATOM 691 C CA . ARG A 1 91 ? -38.251 -1.089 37.739 1.00 95.31 91 ARG A CA 1
ATOM 692 C C . ARG A 1 91 ? -37.409 -0.809 36.494 1.00 95.31 91 ARG A C 1
ATOM 694 O O . ARG A 1 91 ? -37.756 0.067 35.705 1.00 95.31 91 ARG A O 1
ATOM 701 N N . THR A 1 92 ? -36.314 -1.533 36.318 1.00 97.06 92 THR A N 1
ATOM 702 C CA . THR A 1 92 ? -35.422 -1.427 35.162 1.00 97.06 92 THR A CA 1
ATOM 703 C C . THR A 1 92 ? -35.778 -2.434 34.073 1.00 97.06 92 THR A C 1
ATOM 705 O O . THR A 1 92 ? -36.296 -3.522 34.338 1.00 97.06 92 THR A O 1
ATOM 708 N N . TYR A 1 93 ? -35.524 -2.048 32.827 1.00 97.31 93 TYR A N 1
ATOM 709 C CA . TYR A 1 93 ? -35.921 -2.785 31.636 1.00 97.31 93 TYR A CA 1
ATOM 710 C C . TYR A 1 93 ? -34.844 -2.689 30.553 1.00 97.31 93 TYR A C 1
ATOM 712 O O . TYR A 1 93 ? -34.230 -1.635 30.389 1.00 97.31 93 TYR A O 1
ATOM 720 N N . ILE A 1 94 ? -34.689 -3.752 29.764 1.00 97.25 94 ILE A N 1
ATOM 721 C CA . ILE A 1 94 ? -34.040 -3.701 28.445 1.00 97.25 94 ILE A CA 1
ATOM 722 C C . ILE A 1 94 ? -35.117 -3.951 27.387 1.00 97.25 94 ILE A C 1
ATOM 724 O O . ILE A 1 94 ? -36.065 -4.700 27.628 1.00 97.25 94 ILE A O 1
ATOM 728 N N . GLY A 1 95 ? -35.033 -3.292 26.236 1.00 96.00 95 GLY A N 1
ATOM 729 C CA . GLY A 1 95 ? -36.041 -3.405 25.192 1.00 96.00 95 GLY A CA 1
ATOM 730 C C . GLY A 1 95 ? -35.496 -3.439 23.774 1.00 96.00 95 GLY A C 1
ATOM 731 O O . GLY A 1 95 ? -34.419 -2.924 23.485 1.00 96.00 95 GLY A O 1
ATOM 732 N N . SER A 1 96 ? -36.293 -4.032 22.889 1.00 95.56 96 SER A N 1
ATOM 733 C CA . SER A 1 96 ? -36.078 -4.043 21.443 1.00 95.56 96 SER A CA 1
ATOM 734 C C . SER A 1 96 ? -36.841 -2.897 20.780 1.00 95.56 96 SER A C 1
ATOM 736 O O . SER A 1 96 ? -37.934 -2.527 21.224 1.00 95.56 96 SER A O 1
ATOM 738 N N . VAL A 1 97 ? -36.293 -2.347 19.695 1.00 96.19 97 VAL A N 1
ATOM 739 C CA . VAL A 1 97 ? -36.836 -1.154 19.033 1.00 96.19 97 VAL A CA 1
ATOM 740 C C . VAL A 1 97 ? -37.379 -1.506 17.650 1.00 96.19 97 VAL A C 1
ATOM 742 O O . VAL A 1 97 ? -36.647 -1.920 16.753 1.00 96.19 97 VAL A O 1
ATOM 745 N N . SER A 1 98 ? -38.683 -1.324 17.457 1.00 94.12 98 SER A N 1
ATOM 746 C CA . SER A 1 98 ? -39.342 -1.611 16.182 1.00 94.12 98 SER A CA 1
ATOM 747 C C . SER A 1 98 ? -38.779 -0.734 15.061 1.00 94.12 98 SER A C 1
ATOM 749 O O . SER A 1 98 ? -38.729 0.487 15.190 1.00 94.12 98 SER A O 1
ATOM 751 N N . GLY A 1 99 ? -38.396 -1.358 13.945 1.00 92.06 99 GLY A N 1
ATOM 752 C CA . GLY A 1 99 ? -37.803 -0.677 12.787 1.00 92.06 99 GLY A CA 1
ATOM 753 C C . GLY A 1 99 ? -36.305 -0.375 12.913 1.00 92.06 99 GLY A C 1
ATOM 754 O O . GLY A 1 99 ? -35.717 0.095 11.946 1.00 92.06 99 GLY A O 1
ATOM 755 N N . TYR A 1 100 ? -35.683 -0.679 14.058 1.00 94.69 100 TYR A N 1
ATOM 756 C CA . TYR A 1 100 ? -34.255 -0.459 14.302 1.00 94.69 100 TYR A CA 1
ATOM 757 C C . TYR A 1 100 ? -33.612 -1.727 14.886 1.00 94.69 100 TYR A C 1
ATOM 759 O O . TYR A 1 100 ? -33.350 -1.788 16.087 1.00 94.69 100 TYR A O 1
ATOM 767 N N . PRO A 1 101 ? -33.351 -2.753 14.053 1.00 95.69 101 PRO A N 1
ATOM 768 C CA . PRO A 1 101 ? -32.831 -4.048 14.504 1.00 95.69 101 PRO A CA 1
ATOM 769 C C . PRO A 1 101 ? -31.414 -3.988 15.095 1.00 95.69 101 PRO A C 1
ATOM 771 O O . PRO A 1 101 ? -30.979 -4.963 15.688 1.00 95.69 101 PRO A O 1
ATOM 774 N N . GLY A 1 102 ? -30.689 -2.875 14.956 1.00 95.31 102 GLY A N 1
ATOM 775 C CA . GLY A 1 102 ? -29.397 -2.659 15.621 1.00 95.31 102 GLY A CA 1
ATOM 776 C C . GLY A 1 102 ? -29.460 -1.843 16.911 1.00 95.31 102 GLY A C 1
ATOM 777 O O . GLY A 1 102 ? -28.419 -1.489 17.461 1.00 95.31 102 GLY A O 1
ATOM 778 N N . ALA A 1 103 ? -30.661 -1.497 17.389 1.00 96.38 103 ALA A N 1
ATOM 779 C CA . ALA A 1 103 ? -30.834 -0.663 18.572 1.00 96.38 103 ALA A CA 1
ATOM 780 C C . ALA A 1 103 ? -31.267 -1.461 19.812 1.00 96.38 103 ALA A C 1
ATOM 782 O O . ALA A 1 103 ? -32.092 -2.373 19.735 1.00 96.38 103 ALA A O 1
ATOM 783 N N . ILE A 1 104 ? -30.762 -1.041 20.974 1.00 96.88 104 ILE A N 1
ATOM 784 C CA . ILE A 1 104 ? -31.128 -1.553 22.300 1.00 96.88 104 ILE A CA 1
ATOM 785 C C . ILE A 1 104 ? -31.674 -0.391 23.121 1.00 96.88 104 ILE A C 1
ATOM 787 O O . ILE A 1 104 ? -31.088 0.690 23.143 1.00 96.88 104 ILE A O 1
ATOM 791 N N . ALA A 1 105 ? -32.782 -0.600 23.824 1.00 97.19 105 ALA A N 1
ATOM 792 C CA . ALA A 1 105 ? -33.319 0.384 24.753 1.00 97.19 105 ALA A CA 1
ATOM 793 C C . ALA A 1 105 ? -33.045 -0.012 26.208 1.00 97.19 105 ALA A C 1
ATOM 795 O O . ALA A 1 105 ? -33.308 -1.146 26.591 1.00 97.19 105 ALA A O 1
ATOM 796 N N . ALA A 1 106 ? -32.604 0.932 27.034 1.00 97.56 106 ALA A N 1
ATOM 797 C CA . ALA A 1 106 ? -32.633 0.833 28.491 1.00 97.56 106 ALA A CA 1
ATOM 798 C C . ALA A 1 106 ? -33.795 1.681 29.024 1.00 97.56 106 ALA A C 1
ATOM 800 O O . ALA A 1 106 ? -33.990 2.819 28.590 1.00 97.56 106 ALA A O 1
ATOM 801 N N . GLY A 1 107 ? -34.583 1.136 29.948 1.00 96.12 107 GLY A N 1
ATOM 802 C CA . GLY A 1 107 ? -35.777 1.782 30.488 1.00 96.12 107 GLY A CA 1
ATOM 803 C C . GLY A 1 107 ? -35.852 1.732 32.010 1.00 96.12 107 GLY A C 1
ATOM 804 O O . GLY A 1 107 ? -35.408 0.768 32.627 1.00 96.12 107 GLY A O 1
ATOM 805 N N . GLN A 1 108 ? -36.467 2.751 32.607 1.00 96.06 108 GLN A N 1
ATOM 806 C CA . GLN A 1 108 ? -36.841 2.781 34.020 1.00 96.06 108 GLN A CA 1
ATOM 807 C C . GLN A 1 108 ? -38.287 3.253 34.158 1.00 96.06 108 GLN A C 1
ATOM 809 O O . GLN A 1 108 ? -38.631 4.341 33.694 1.00 96.06 108 GLN A O 1
ATOM 814 N N . LEU A 1 109 ? -39.125 2.456 34.820 1.00 94.88 109 LEU A N 1
ATOM 815 C CA . LEU A 1 109 ? -40.464 2.873 35.226 1.00 94.88 109 LEU A CA 1
ATOM 816 C C . LEU A 1 109 ? -40.361 3.766 36.472 1.00 94.88 109 LEU A C 1
ATOM 818 O O . LEU A 1 109 ? -39.882 3.331 37.516 1.00 94.88 109 LEU A O 1
ATOM 822 N N . LEU A 1 110 ? -40.786 5.021 36.360 1.00 92.50 110 LEU A N 1
ATOM 823 C CA . LEU A 1 110 ? -40.739 6.004 37.440 1.00 92.50 110 LEU A CA 1
ATOM 824 C C . LEU A 1 110 ? -41.955 5.872 38.366 1.00 92.50 110 LEU A C 1
ATOM 826 O O . LEU A 1 110 ? -42.974 5.279 38.013 1.00 92.50 110 LEU A O 1
ATOM 830 N N . ALA A 1 111 ? -41.854 6.445 39.567 1.00 88.25 111 ALA A N 1
ATOM 831 C CA . ALA A 1 111 ? -42.913 6.398 40.579 1.00 88.25 111 ALA A CA 1
ATOM 832 C C . ALA A 1 111 ? -44.226 7.088 40.149 1.00 88.25 111 ALA A C 1
ATOM 834 O O . ALA A 1 111 ? -45.274 6.811 40.723 1.00 88.25 111 ALA A O 1
ATOM 835 N N . ASP A 1 112 ? -44.184 7.959 39.138 1.00 88.56 112 ASP A N 1
ATOM 836 C CA . ASP A 1 112 ? -45.357 8.608 38.538 1.00 88.56 112 ASP A CA 1
ATOM 837 C C . ASP A 1 112 ? -45.982 7.797 37.380 1.00 88.56 112 ASP A C 1
ATOM 839 O O . ASP A 1 112 ? -46.922 8.253 36.729 1.00 88.56 112 ASP A O 1
ATOM 843 N N . GLY A 1 113 ? -45.460 6.597 37.096 1.00 87.62 113 GLY A N 1
ATOM 844 C CA . GLY A 1 113 ? -45.908 5.726 36.007 1.00 87.62 113 GLY A CA 1
ATOM 845 C C . GLY A 1 113 ? -45.365 6.104 34.621 1.00 87.62 113 GLY A C 1
ATOM 846 O O . GLY A 1 113 ? -45.671 5.427 33.628 1.00 87.62 113 GLY A O 1
ATOM 847 N N . SER A 1 114 ? -44.562 7.167 34.514 1.00 90.69 114 SER A N 1
ATOM 848 C CA . SER A 1 114 ? -43.828 7.505 33.293 1.00 90.69 114 SER A CA 1
ATOM 849 C C . SER A 1 114 ? -42.580 6.628 33.138 1.00 90.69 114 SER A C 1
ATOM 851 O O . SER A 1 114 ? -42.131 5.978 34.078 1.00 90.69 114 SER A O 1
ATOM 853 N N . VAL A 1 115 ? -42.029 6.555 31.925 1.00 92.44 115 VAL A N 1
ATOM 854 C CA . VAL A 1 115 ? -40.859 5.714 31.636 1.00 92.44 115 VAL A CA 1
ATOM 855 C C . VAL A 1 115 ? -39.719 6.600 31.169 1.00 92.44 115 VAL A C 1
ATOM 857 O O . VAL A 1 115 ? -39.867 7.314 30.176 1.00 92.44 115 VAL A O 1
ATOM 860 N N . ARG A 1 116 ? -38.596 6.557 31.882 1.00 93.56 116 ARG A N 1
ATOM 861 C CA . ARG A 1 116 ? -37.317 7.119 31.441 1.00 93.56 116 ARG A CA 1
ATOM 862 C C . ARG A 1 116 ? -36.649 6.131 30.495 1.00 93.56 116 ARG A C 1
ATOM 864 O O . ARG A 1 116 ? -36.719 4.924 30.722 1.00 93.56 116 ARG A O 1
ATOM 871 N N . THR A 1 117 ? -36.046 6.608 29.414 1.00 95.44 117 THR A N 1
ATOM 872 C CA . THR A 1 117 ? -35.546 5.737 28.346 1.00 95.44 117 THR A CA 1
ATOM 873 C C . THR A 1 117 ? -34.303 6.286 27.680 1.00 95.44 117 THR A C 1
ATOM 875 O O . THR A 1 117 ? -34.249 7.474 27.366 1.00 95.44 117 THR A O 1
ATOM 878 N N . SER A 1 118 ? -33.376 5.380 27.387 1.00 96.06 118 SER A N 1
ATOM 879 C CA . SER A 1 118 ? -32.268 5.582 26.460 1.00 96.06 118 SER A CA 1
ATOM 880 C C . SER A 1 118 ? -32.362 4.549 25.341 1.00 96.06 118 SER A C 1
ATOM 882 O O . SER A 1 118 ? -32.371 3.357 25.628 1.00 96.06 118 SER A O 1
ATOM 884 N N . ILE A 1 119 ? -32.443 4.977 24.080 1.00 96.88 119 ILE A N 1
ATOM 885 C CA . ILE A 1 119 ? -32.320 4.103 22.905 1.00 96.88 119 ILE A CA 1
ATOM 886 C C . ILE A 1 119 ? -30.919 4.279 22.334 1.00 96.88 119 ILE A C 1
ATOM 888 O O . ILE A 1 119 ? -30.571 5.375 21.903 1.00 96.88 119 ILE A O 1
ATOM 892 N N . ILE A 1 120 ? -30.137 3.206 22.333 1.00 96.12 120 ILE A N 1
ATOM 893 C CA . ILE A 1 120 ? -28.753 3.159 21.868 1.00 96.12 120 ILE A CA 1
ATOM 894 C C . ILE A 1 120 ? -28.731 2.450 20.515 1.00 96.12 120 ILE A C 1
ATOM 896 O O . ILE A 1 120 ? -29.142 1.295 20.424 1.00 96.12 120 ILE A O 1
ATOM 900 N N . PHE A 1 121 ? -28.258 3.131 19.476 1.00 94.38 121 PHE A N 1
ATOM 901 C CA . PHE A 1 121 ? -28.187 2.606 18.111 1.00 94.38 121 PHE A CA 1
ATOM 902 C C . PHE A 1 121 ? -26.834 1.928 17.828 1.00 94.38 121 PHE A C 1
ATOM 904 O O . PHE A 1 121 ? -25.875 2.060 18.596 1.00 94.38 121 PHE A O 1
ATOM 911 N N . GLU A 1 122 ? -26.756 1.190 16.718 1.00 90.94 122 GLU A N 1
ATOM 912 C CA . GLU A 1 122 ? -25.559 0.451 16.273 1.00 90.94 122 GLU A CA 1
ATOM 913 C C . GLU A 1 122 ? -24.340 1.363 16.020 1.00 90.94 122 GLU A C 1
ATOM 915 O O . GLU A 1 122 ? -23.202 0.984 16.294 1.00 90.94 122 GLU A O 1
ATOM 920 N N . ASP A 1 123 ? -24.561 2.608 15.589 1.00 89.00 123 ASP A N 1
ATOM 921 C CA . ASP A 1 123 ? -23.524 3.638 15.413 1.00 89.00 123 ASP A CA 1
ATOM 922 C C . ASP A 1 123 ? -23.099 4.309 16.739 1.00 89.00 123 ASP A C 1
ATOM 924 O O . ASP A 1 123 ? -22.214 5.161 16.759 1.00 89.00 123 ASP A O 1
ATOM 928 N N . GLY A 1 124 ? -23.718 3.923 17.859 1.00 91.94 124 GLY A N 1
ATOM 929 C CA . GLY A 1 124 ? -23.501 4.494 19.187 1.00 91.94 124 GLY A CA 1
ATOM 930 C C . GLY A 1 124 ? -24.296 5.774 19.467 1.00 91.94 124 GLY A C 1
ATOM 931 O O . GLY A 1 124 ? -24.305 6.235 20.613 1.00 91.94 124 GLY A O 1
ATOM 932 N N . THR A 1 125 ? -25.013 6.337 18.492 1.00 94.06 125 THR A N 1
ATOM 933 C CA . THR A 1 125 ? -25.915 7.470 18.729 1.00 94.06 125 THR A CA 1
ATOM 934 C C . THR A 1 125 ? -26.956 7.072 19.782 1.00 94.06 125 THR A C 1
ATOM 936 O O . THR A 1 125 ? -27.389 5.921 19.840 1.00 94.06 125 THR A O 1
ATOM 939 N N . THR A 1 126 ? -27.335 7.991 20.677 1.00 94.75 126 THR A N 1
ATOM 940 C CA . THR A 1 126 ? -28.270 7.685 21.775 1.00 94.75 126 THR A CA 1
ATOM 941 C C . THR A 1 126 ? -29.393 8.705 21.863 1.00 94.75 126 THR A C 1
ATOM 943 O O . THR A 1 126 ? -29.142 9.898 22.019 1.00 94.75 126 THR A O 1
ATOM 946 N N . TRP A 1 127 ? -30.637 8.236 21.797 1.00 94.50 127 TRP A N 1
ATOM 947 C CA . TRP A 1 127 ? -31.819 9.057 22.065 1.00 94.50 127 TRP A CA 1
ATOM 948 C C . TRP A 1 127 ? -32.196 8.900 23.529 1.00 94.50 127 TRP A C 1
ATOM 950 O O . TRP A 1 127 ? -32.261 7.773 24.016 1.00 94.50 127 TRP A O 1
ATOM 960 N N . LYS A 1 128 ? -32.465 10.001 24.232 1.00 92.69 128 LYS A N 1
ATOM 961 C CA . LYS A 1 128 ? -32.856 9.960 25.649 1.00 92.69 128 LYS A CA 1
ATOM 962 C C . LYS A 1 128 ? -34.165 10.696 25.874 1.00 92.69 128 LYS A C 1
ATOM 964 O O . LYS A 1 128 ? -34.401 11.730 25.260 1.00 92.69 128 LYS A O 1
ATOM 969 N N . GLY A 1 129 ? -35.008 10.199 26.768 1.00 89.94 129 GLY A N 1
ATOM 970 C CA . GLY A 1 129 ? -36.327 10.781 26.989 1.00 89.94 129 GLY A CA 1
ATOM 971 C C . GLY A 1 129 ? -37.016 10.291 28.251 1.00 89.94 129 GLY A C 1
ATOM 972 O O . GLY A 1 129 ? -36.578 9.343 28.898 1.00 89.94 129 GLY A O 1
ATOM 973 N N . THR A 1 130 ? -38.108 10.958 28.619 1.00 89.88 130 THR A N 1
ATOM 974 C CA . THR A 1 130 ? -39.016 10.519 29.688 1.00 89.88 130 THR A CA 1
ATOM 975 C C . THR A 1 130 ? -40.459 10.672 29.212 1.00 89.88 130 THR A C 1
ATOM 977 O O . THR A 1 130 ? -40.809 11.642 28.536 1.00 89.88 130 THR A O 1
ATOM 980 N N . GLY A 1 131 ? -41.308 9.697 29.530 1.00 87.12 131 GLY A N 1
ATOM 981 C CA . GLY A 1 131 ? -42.699 9.676 29.089 1.00 87.12 131 GLY A CA 1
ATOM 982 C C . GLY A 1 131 ? -42.825 9.231 27.630 1.00 87.12 131 GLY A C 1
ATOM 983 O O . GLY A 1 131 ? -42.618 8.061 27.322 1.00 87.12 131 GLY A O 1
ATOM 984 N N . THR A 1 132 ? -43.257 10.127 26.743 1.00 85.56 132 THR A N 1
ATOM 985 C CA . THR A 1 132 ? -43.420 9.861 25.295 1.00 85.56 132 THR A CA 1
ATOM 986 C C . THR A 1 132 ? -42.520 10.731 24.415 1.00 85.56 132 THR A C 1
ATOM 988 O O . THR A 1 132 ? -42.526 10.572 23.195 1.00 85.56 132 THR A O 1
ATOM 991 N N . SER A 1 133 ? -41.750 11.636 25.024 1.00 84.81 133 SER A N 1
ATOM 992 C CA . SER A 1 133 ? -40.873 12.590 24.340 1.00 84.81 133 SER A CA 1
ATOM 993 C C . SER A 1 133 ? -39.430 12.095 24.327 1.00 84.81 133 SER A C 1
ATOM 995 O O . SER A 1 133 ? -38.971 11.521 25.314 1.00 84.81 133 SER A O 1
ATOM 997 N N . MET A 1 134 ? -38.709 12.364 23.236 1.00 89.31 134 MET A N 1
ATOM 998 C CA . MET A 1 134 ? -37.298 12.007 23.055 1.00 89.31 134 MET A CA 1
ATOM 999 C C . MET A 1 134 ? -36.468 13.215 22.619 1.00 89.31 134 MET A C 1
ATOM 1001 O O . MET A 1 134 ? -36.862 13.957 21.721 1.00 89.31 134 MET A O 1
ATOM 1005 N N . THR A 1 135 ? -35.291 13.361 23.218 1.00 89.19 135 THR A N 1
ATOM 1006 C CA . THR A 1 135 ? -34.202 14.208 22.736 1.00 89.19 135 THR A CA 1
ATOM 1007 C C . THR A 1 135 ? -33.383 13.402 21.737 1.00 89.19 135 THR A C 1
ATOM 1009 O O . THR A 1 135 ? -32.792 12.378 22.089 1.00 89.19 135 THR A O 1
ATOM 1012 N N . ILE A 1 136 ? -33.361 13.874 20.492 1.00 89.06 136 ILE A N 1
ATOM 1013 C CA . ILE A 1 136 ? -32.658 13.242 19.377 1.00 89.06 136 ILE A CA 1
ATOM 1014 C C . ILE A 1 136 ? -31.432 14.101 19.047 1.00 89.06 136 ILE A C 1
ATOM 1016 O O . ILE A 1 136 ? -31.607 15.257 18.653 1.00 89.06 136 ILE A O 1
ATOM 1020 N N . PRO A 1 137 ? -30.204 13.589 19.231 1.00 87.69 137 PRO A N 1
ATOM 1021 C CA . PRO A 1 137 ? -29.002 14.289 18.801 1.00 87.69 137 PRO A CA 1
ATOM 1022 C C . PRO A 1 137 ? -28.893 14.285 17.271 1.00 87.69 137 PRO A C 1
ATOM 1024 O O . PRO A 1 137 ? -29.510 13.464 16.587 1.00 87.69 137 PRO A O 1
ATOM 1027 N N . SER A 1 138 ? -28.068 15.180 16.730 1.00 82.31 138 SER A N 1
ATOM 1028 C CA . SER A 1 138 ? -27.653 15.091 15.329 1.00 82.31 138 SER A CA 1
ATOM 1029 C C . SER A 1 138 ? -26.985 13.736 15.055 1.00 82.31 138 SER A C 1
ATOM 1031 O O . SER A 1 138 ? -26.303 13.220 15.947 1.00 82.31 138 SER A O 1
ATOM 1033 N N . PRO A 1 139 ? -27.135 13.169 13.843 1.00 76.19 139 PRO A N 1
ATOM 1034 C CA . PRO A 1 139 ? -26.417 11.960 13.461 1.00 76.19 139 PRO A CA 1
ATOM 1035 C C . PRO A 1 139 ? -24.910 12.119 13.668 1.00 76.19 139 PRO A C 1
ATOM 1037 O O . PRO A 1 139 ? -24.353 13.191 13.406 1.00 76.19 139 PRO A O 1
ATOM 1040 N N . ALA A 1 140 ? -24.253 11.053 14.120 1.00 78.00 140 ALA A N 1
ATOM 1041 C CA . ALA A 1 140 ? -22.804 11.031 14.229 1.00 78.00 140 ALA A CA 1
ATOM 1042 C C . ALA A 1 140 ? -22.168 11.252 12.845 1.00 78.00 140 ALA A C 1
ATOM 1044 O O . ALA A 1 140 ? -22.563 10.627 11.863 1.00 78.00 140 ALA A O 1
ATOM 1045 N N . SER A 1 141 ? -21.171 12.134 12.772 1.00 81.06 141 SER A N 1
ATOM 1046 C CA . SER A 1 141 ? -20.378 12.368 11.565 1.00 81.06 141 SER A CA 1
ATOM 1047 C C . SER A 1 141 ? -18.906 12.272 11.923 1.00 81.06 141 SER A C 1
ATOM 1049 O O . SER A 1 141 ? -18.410 13.056 12.730 1.00 81.06 141 SER A O 1
ATOM 1051 N N . TRP A 1 142 ? -18.216 11.311 11.326 1.00 89.50 142 TRP A N 1
ATOM 1052 C CA . TRP A 1 142 ? -16.785 11.082 11.487 1.00 89.50 142 TRP A CA 1
ATOM 1053 C C . TRP A 1 142 ? -16.257 10.334 10.260 1.00 89.50 142 TRP A C 1
ATOM 1055 O O . TRP A 1 142 ? -17.025 9.706 9.530 1.00 89.50 142 TRP A O 1
ATOM 1065 N N . THR A 1 143 ? -14.949 10.417 10.036 1.00 90.06 143 THR A N 1
ATOM 1066 C CA . THR A 1 143 ? -14.257 9.694 8.963 1.00 90.06 143 THR A CA 1
ATOM 1067 C C . THR A 1 143 ? -13.428 8.578 9.590 1.00 90.06 143 THR A C 1
ATOM 1069 O O . THR A 1 143 ? -12.650 8.887 10.499 1.00 90.06 143 THR A O 1
ATOM 1072 N N . PRO A 1 144 ? -13.559 7.316 9.139 1.00 92.50 144 PRO A N 1
ATOM 1073 C CA . PRO A 1 144 ? -12.732 6.228 9.641 1.00 92.50 144 PRO A CA 1
ATOM 1074 C C . PRO A 1 144 ? -11.239 6.513 9.502 1.00 92.50 144 PRO A C 1
ATOM 1076 O O . PRO A 1 144 ? -10.785 7.013 8.471 1.00 92.50 144 PRO A O 1
ATOM 1079 N N . LYS A 1 145 ? -10.474 6.166 10.538 1.00 91.31 145 LYS A N 1
ATOM 1080 C CA . LYS A 1 145 ? -9.003 6.163 10.502 1.00 91.31 145 LYS A CA 1
ATOM 1081 C C . LYS A 1 145 ? -8.481 4.739 10.632 1.00 91.31 145 LYS A C 1
ATOM 1083 O O . LYS A 1 145 ? -9.211 3.837 11.022 1.00 91.31 145 LYS A O 1
ATOM 1088 N N . TYR A 1 146 ? -7.225 4.517 10.261 1.00 89.56 146 TYR A N 1
ATOM 1089 C CA . TYR A 1 146 ? -6.644 3.178 10.292 1.00 89.56 146 TYR A CA 1
ATOM 1090 C C . TYR A 1 146 ? -6.352 2.734 11.739 1.00 89.56 146 TYR A C 1
ATOM 1092 O O . TYR A 1 146 ? -5.591 3.423 12.420 1.00 89.56 146 TYR A O 1
ATOM 1100 N N . PRO A 1 147 ? -6.897 1.598 12.214 1.00 86.62 147 PRO A N 1
ATOM 1101 C CA . PRO A 1 147 ? -6.682 1.142 13.582 1.00 86.62 147 PRO A CA 1
ATOM 1102 C C . PRO A 1 147 ? -5.313 0.471 13.711 1.00 86.62 147 PRO A C 1
ATOM 1104 O O . PRO A 1 147 ? -4.901 -0.289 12.826 1.00 86.62 147 PRO A O 1
ATOM 1107 N N . THR A 1 148 ? -4.617 0.677 14.832 1.00 80.50 148 THR A N 1
ATOM 1108 C CA . THR A 1 148 ? -3.343 -0.010 15.119 1.00 80.50 148 THR A CA 1
ATOM 1109 C C . THR A 1 148 ? -3.566 -1.410 15.681 1.00 80.50 148 THR A C 1
ATOM 1111 O O . THR A 1 148 ? -2.734 -2.295 15.464 1.00 80.50 148 THR A O 1
ATOM 1114 N N . ASN A 1 149 ? -4.719 -1.645 16.310 1.00 83.38 149 ASN A N 1
ATOM 1115 C CA . ASN A 1 149 ? -5.144 -2.941 16.826 1.00 83.38 149 ASN A CA 1
ATOM 1116 C C . ASN A 1 149 ? -6.589 -3.234 16.411 1.00 83.38 149 ASN A C 1
ATOM 1118 O O . ASN A 1 149 ? -7.431 -2.341 16.409 1.00 83.38 149 ASN A O 1
ATOM 1122 N N . VAL A 1 150 ? -6.876 -4.494 16.092 1.00 88.44 150 VAL A N 1
ATOM 1123 C CA . VAL A 1 150 ? -8.229 -4.977 15.783 1.00 88.44 150 VAL A CA 1
ATOM 1124 C C . VAL A 1 150 ? -8.591 -6.115 16.723 1.00 88.44 150 VAL A C 1
ATOM 1126 O O . VAL A 1 150 ? -7.711 -6.800 17.251 1.00 88.44 150 VAL A O 1
ATOM 1129 N N . VAL A 1 151 ? -9.889 -6.305 16.947 1.00 94.62 151 VAL A N 1
ATOM 1130 C CA . VAL A 1 151 ? -10.389 -7.407 17.770 1.00 94.62 151 VAL A CA 1
ATOM 1131 C C . VAL A 1 151 ? -9.976 -8.739 17.134 1.00 94.62 151 VAL A C 1
ATOM 1133 O O . VAL A 1 151 ? -10.002 -8.892 15.914 1.00 94.62 151 VAL A O 1
ATOM 1136 N N . GLY A 1 152 ? -9.549 -9.693 17.964 1.00 88.44 152 GLY A N 1
ATOM 1137 C CA . GLY A 1 152 ? -9.155 -11.025 17.506 1.00 88.44 152 GLY A CA 1
ATOM 1138 C C . GLY A 1 152 ? -10.336 -11.871 17.019 1.00 88.44 152 GLY A C 1
ATOM 1139 O O . GLY A 1 152 ? -11.502 -11.532 17.223 1.00 88.44 152 GLY A O 1
ATOM 1140 N N . SER A 1 153 ? -10.025 -13.015 16.402 1.00 92.25 153 SER A N 1
ATOM 1141 C CA . SER A 1 153 ? -11.046 -13.946 15.910 1.00 92.25 153 SER A CA 1
ATOM 1142 C C . SER A 1 153 ? -12.004 -14.387 17.026 1.00 92.25 153 SER A C 1
ATOM 1144 O O . SER A 1 153 ? -11.566 -14.767 18.110 1.00 92.25 153 SER A O 1
ATOM 1146 N N . GLY A 1 154 ? -13.304 -14.400 16.731 1.00 90.94 154 GLY A N 1
ATOM 1147 C CA . GLY A 1 154 ? -14.391 -14.730 17.655 1.00 90.94 154 GLY A CA 1
ATOM 1148 C C . GLY A 1 154 ? -14.944 -13.538 18.440 1.00 90.94 154 GLY A C 1
ATOM 1149 O O . GLY A 1 154 ? -15.912 -13.710 19.184 1.00 90.94 154 GLY A O 1
ATOM 1150 N N . GLY A 1 155 ? -14.354 -12.347 18.294 1.00 95.94 155 GLY A N 1
ATOM 1151 C CA . GLY A 1 155 ? -14.856 -11.131 18.923 1.00 95.94 155 GLY A CA 1
ATOM 1152 C C . GLY A 1 155 ? -14.907 -11.227 20.447 1.00 95.94 155 GLY A C 1
ATOM 1153 O O . GLY A 1 155 ? -14.013 -11.782 21.092 1.00 95.94 155 GLY A O 1
ATOM 1154 N N . ALA A 1 156 ? -15.985 -10.713 21.044 1.00 96.38 156 ALA A N 1
ATOM 1155 C CA . ALA A 1 156 ? -16.241 -10.879 22.472 1.00 96.38 156 ALA A CA 1
ATOM 1156 C C . ALA A 1 156 ? -16.637 -12.323 22.849 1.00 96.38 156 ALA A C 1
ATOM 1158 O O . ALA A 1 156 ? -16.541 -12.670 24.029 1.00 96.38 156 ALA A O 1
ATOM 1159 N N . GLY A 1 157 ? -17.006 -13.162 21.874 1.00 95.69 157 GLY A N 1
ATOM 1160 C CA . GLY A 1 157 ? -17.576 -14.495 22.065 1.00 95.69 157 GLY A CA 1
ATOM 1161 C C . GLY A 1 157 ? -19.070 -14.472 22.403 1.00 95.69 157 GLY A C 1
ATOM 1162 O O . GLY A 1 157 ? -19.706 -13.423 22.397 1.00 95.69 157 GLY A O 1
ATOM 1163 N N . SER A 1 158 ? -19.624 -15.649 22.704 1.00 95.69 158 SER A N 1
ATOM 1164 C CA . SER A 1 158 ? -21.043 -15.844 23.049 1.00 95.69 158 SER A CA 1
ATOM 1165 C C . SER A 1 158 ? -21.296 -16.142 24.529 1.00 95.69 158 SER A C 1
ATOM 1167 O O . SER A 1 158 ? -22.435 -16.401 24.919 1.00 95.69 158 SER A O 1
ATOM 1169 N N . THR A 1 159 ? -20.247 -16.135 25.354 1.00 97.50 159 THR A N 1
ATOM 1170 C CA . THR A 1 159 ? -20.347 -16.308 26.807 1.00 97.50 159 THR A CA 1
ATOM 1171 C C . THR A 1 159 ? -20.315 -14.944 27.472 1.00 97.50 159 THR A C 1
ATOM 1173 O O . THR A 1 159 ? -19.312 -14.236 27.378 1.00 97.50 159 THR A O 1
ATOM 1176 N N . VAL A 1 160 ? -21.391 -14.600 28.173 1.00 98.12 160 VAL A N 1
ATOM 1177 C CA . VAL A 1 160 ? -21.488 -13.393 28.986 1.00 98.12 160 VAL A CA 1
ATOM 1178 C C . VAL A 1 160 ? -20.967 -13.655 30.393 1.00 98.12 160 VAL A C 1
ATOM 1180 O O . VAL A 1 160 ? -21.280 -14.673 31.013 1.00 98.12 160 VAL A O 1
ATOM 1183 N N . TYR A 1 161 ? -20.197 -12.699 30.909 1.00 97.88 161 TYR A N 1
ATOM 1184 C CA . TYR A 1 161 ? -19.649 -12.734 32.260 1.00 97.88 161 TYR A CA 1
ATOM 1185 C C . TYR A 1 161 ? -20.284 -11.656 33.139 1.00 97.88 161 TYR A C 1
ATOM 1187 O O . TYR A 1 161 ? -20.303 -10.479 32.781 1.00 97.88 161 TYR A O 1
ATOM 1195 N N . GLY A 1 162 ? -20.808 -12.050 34.293 1.00 96.75 162 GLY A N 1
ATOM 1196 C CA . GLY A 1 162 ? -21.295 -11.145 35.322 1.00 96.75 162 GLY A CA 1
ATOM 1197 C C . GLY A 1 162 ? -20.136 -10.573 36.130 1.00 96.75 162 GLY A C 1
ATOM 1198 O O . GLY A 1 162 ? -19.357 -11.344 36.683 1.00 96.75 162 GLY A O 1
ATOM 1199 N N . ALA A 1 163 ? -20.042 -9.246 36.205 1.00 96.69 163 ALA A N 1
ATOM 1200 C CA . ALA A 1 163 ? -19.094 -8.546 37.070 1.00 96.69 163 ALA A CA 1
ATOM 1201 C C . ALA A 1 163 ? -19.843 -7.936 38.260 1.00 96.69 163 ALA A C 1
ATOM 1203 O O . ALA A 1 163 ? -20.759 -7.133 38.062 1.00 96.69 163 ALA A O 1
ATOM 1204 N N . ASP A 1 164 ? -19.480 -8.321 39.479 1.00 95.62 164 ASP A N 1
ATOM 1205 C CA . ASP A 1 164 ? -20.086 -7.821 40.710 1.00 95.62 164 ASP A CA 1
ATOM 1206 C C . ASP A 1 164 ? -19.526 -6.437 41.070 1.00 95.62 164 ASP A C 1
ATOM 1208 O O . ASP A 1 164 ? -18.347 -6.270 41.365 1.00 95.62 164 ASP A O 1
ATOM 1212 N N . VAL A 1 165 ? -20.391 -5.427 41.074 1.00 96.56 165 VAL A N 1
ATOM 1213 C CA . VAL A 1 165 ? -20.050 -4.016 41.272 1.00 96.56 165 VAL A CA 1
ATOM 1214 C C . VAL A 1 165 ? -20.496 -3.536 42.651 1.00 96.56 165 VAL A C 1
ATOM 1216 O O . VAL A 1 165 ? -21.653 -3.698 43.054 1.00 96.56 165 VAL A O 1
ATOM 1219 N N . GLY A 1 166 ? -19.580 -2.897 43.369 1.00 95.88 166 GLY A N 1
ATOM 1220 C CA . GLY A 1 166 ? -19.853 -2.094 44.550 1.00 95.88 166 GLY A CA 1
ATOM 1221 C C . GLY A 1 166 ? -20.157 -0.638 44.190 1.00 95.88 166 GLY A C 1
ATOM 1222 O O . GLY A 1 166 ? -19.474 -0.050 43.362 1.00 95.88 166 GLY A O 1
ATOM 1223 N N . LEU A 1 167 ? -21.157 -0.027 44.821 1.00 96.19 167 LEU A N 1
ATOM 1224 C CA . LEU A 1 167 ? -21.479 1.390 44.662 1.00 96.19 167 LEU A CA 1
ATOM 1225 C C . LEU A 1 167 ? -21.399 2.111 46.007 1.00 96.19 167 LEU A C 1
ATOM 1227 O O . LEU A 1 167 ? -22.073 1.735 46.965 1.00 96.19 167 LEU A O 1
ATOM 1231 N N . ASP A 1 168 ? -20.606 3.173 46.065 1.00 95.25 168 ASP A N 1
ATOM 1232 C CA . ASP A 1 168 ? -20.528 4.107 47.184 1.00 95.25 168 ASP A CA 1
ATOM 1233 C C . ASP A 1 168 ? -21.226 5.413 46.783 1.00 95.25 168 ASP A C 1
ATOM 1235 O O . ASP A 1 168 ? -20.673 6.277 46.097 1.00 95.25 168 ASP A O 1
ATOM 1239 N N . LEU A 1 169 ? -22.505 5.514 47.130 1.00 96.38 169 LEU A N 1
ATOM 1240 C CA . LEU A 1 169 ? -23.361 6.634 46.767 1.00 96.38 169 LEU A CA 1
ATOM 1241 C C . LEU A 1 169 ? -23.250 7.714 47.842 1.00 96.38 169 LEU A C 1
ATOM 1243 O O . LEU A 1 169 ? -23.748 7.551 48.958 1.00 96.38 169 LEU A O 1
ATOM 1247 N N . SER A 1 170 ? -22.612 8.828 47.491 1.00 95.25 170 SER A N 1
ATOM 1248 C CA . SER A 1 170 ? -22.449 9.978 48.385 1.00 95.25 170 SER A CA 1
ATOM 1249 C C . SER A 1 170 ? -23.784 10.577 48.851 1.00 95.25 170 SER A C 1
ATOM 1251 O O . SER A 1 170 ? -24.831 10.443 48.214 1.00 95.25 170 SER A O 1
ATOM 1253 N N . TYR A 1 171 ? -23.734 11.340 49.932 1.00 95.19 171 TYR A N 1
ATOM 1254 C CA . TYR A 1 171 ? -24.806 12.177 50.434 1.00 95.19 171 TYR A CA 1
ATOM 1255 C C . TYR A 1 171 ? -25.228 13.196 49.386 1.00 95.19 171 TYR A C 1
ATOM 1257 O O . TYR A 1 171 ? -26.417 13.455 49.227 1.00 95.19 171 TYR A O 1
ATOM 1265 N N . SER A 1 172 ? -24.288 13.741 48.610 1.00 93.31 172 SER A N 1
ATOM 1266 C CA . SER A 1 172 ? -24.633 14.622 47.489 1.00 93.31 172 SER A CA 1
ATOM 1267 C C . SER A 1 172 ? -25.546 13.928 46.457 1.00 93.31 172 SER A C 1
ATOM 1269 O O . SER A 1 172 ? -26.493 14.543 45.954 1.00 93.31 172 SER A O 1
ATOM 1271 N N . TYR A 1 173 ? -25.340 12.628 46.215 1.00 95.38 173 TYR A N 1
ATOM 1272 C CA . TYR A 1 173 ? -26.197 11.793 45.370 1.00 95.38 173 TYR A CA 1
ATOM 1273 C C . TYR A 1 173 ? -27.546 11.491 46.038 1.00 95.38 173 TYR A C 1
ATOM 1275 O O . TYR A 1 173 ? -28.602 11.634 45.420 1.00 95.38 173 TYR A O 1
ATOM 1283 N N . TYR A 1 174 ? -27.532 11.165 47.332 1.00 95.75 174 TYR A N 1
ATOM 1284 C CA . TYR A 1 174 ? -28.738 10.961 48.138 1.00 95.75 174 TYR A CA 1
ATOM 1285 C C . TYR A 1 174 ? -29.634 12.209 48.191 1.00 95.75 174 TYR A C 1
ATOM 1287 O O . TYR A 1 174 ? -30.852 12.136 48.023 1.00 95.75 174 TYR A O 1
ATOM 1295 N N . ASN A 1 175 ? -29.031 13.387 48.340 1.00 94.19 175 ASN A N 1
ATOM 1296 C CA . ASN A 1 175 ? -29.714 14.674 48.316 1.00 94.19 175 ASN A CA 1
ATOM 1297 C C . ASN A 1 175 ? -30.349 14.951 46.945 1.00 94.19 175 ASN A C 1
ATOM 1299 O O . ASN A 1 175 ? -31.469 15.457 46.862 1.00 94.19 175 ASN A O 1
ATOM 1303 N N . LYS A 1 176 ? -29.692 14.544 45.849 1.00 92.50 176 LYS A N 1
ATOM 1304 C CA . LYS A 1 176 ? -30.290 14.590 44.505 1.00 92.50 176 LYS A CA 1
ATOM 1305 C C . LYS A 1 176 ? -31.501 13.678 44.342 1.00 92.50 176 LYS A C 1
ATOM 1307 O O . LYS A 1 176 ? -32.373 13.991 43.528 1.00 92.50 176 LYS A O 1
ATOM 1312 N N . ALA A 1 177 ? -31.575 12.605 45.118 1.00 93.81 177 ALA A N 1
ATOM 1313 C CA . ALA A 1 177 ? -32.735 11.729 45.236 1.00 93.81 177 ALA A CA 1
ATOM 1314 C C . ALA A 1 177 ? -33.749 12.215 46.292 1.00 93.81 177 ALA A C 1
ATOM 1316 O O . ALA A 1 177 ? -34.531 11.424 46.811 1.00 93.81 177 ALA A O 1
ATOM 1317 N N . SER A 1 178 ? -33.737 13.509 46.634 1.00 94.38 178 SER A N 1
ATOM 1318 C CA . SER A 1 178 ? -34.648 14.114 47.614 1.00 94.38 178 SER A CA 1
ATOM 1319 C C . SER A 1 178 ? -34.595 13.444 48.990 1.00 94.38 178 SER A C 1
ATOM 1321 O O . SER A 1 178 ? -35.614 13.361 49.673 1.00 94.38 178 SER A O 1
ATOM 1323 N N . LEU A 1 179 ? -33.408 12.968 49.391 1.00 95.56 179 LEU A N 1
ATOM 1324 C CA . LEU A 1 179 ? -33.191 12.248 50.649 1.00 95.56 179 LEU A CA 1
ATOM 1325 C C . LEU A 1 179 ? -34.107 11.016 50.773 1.00 95.56 179 LEU A C 1
ATOM 1327 O O . LEU A 1 179 ? -34.619 10.710 51.849 1.00 95.56 179 LEU A O 1
ATOM 1331 N N . ASN A 1 180 ? -34.344 10.325 49.656 1.00 95.69 180 ASN A N 1
ATOM 1332 C CA . ASN A 1 180 ? -35.118 9.095 49.599 1.00 95.69 180 ASN A CA 1
ATOM 1333 C C . ASN A 1 180 ? -34.225 7.937 49.136 1.00 95.69 180 ASN A C 1
ATOM 1335 O O . ASN A 1 180 ? -33.622 7.990 48.064 1.00 95.69 180 ASN A O 1
ATOM 1339 N N . ALA A 1 181 ? -34.126 6.896 49.969 1.00 96.25 181 ALA A N 1
ATOM 1340 C CA . ALA A 1 181 ? -33.227 5.778 49.711 1.00 96.25 181 ALA A CA 1
ATOM 1341 C C . ALA A 1 181 ? -33.674 4.982 48.481 1.00 96.25 181 ALA A C 1
ATOM 1343 O O . ALA A 1 181 ? -32.869 4.784 47.580 1.00 96.25 181 ALA A O 1
ATOM 1344 N N . ASP A 1 182 ? -34.954 4.611 48.385 1.00 95.12 182 ASP A N 1
ATOM 1345 C CA . ASP A 1 182 ? -35.478 3.889 47.220 1.00 95.12 182 ASP A CA 1
ATOM 1346 C C . ASP A 1 182 ? -35.243 4.653 45.904 1.00 95.12 182 ASP A C 1
ATOM 1348 O O . ASP A 1 182 ? -34.806 4.061 44.923 1.00 95.12 182 ASP A O 1
ATOM 1352 N N . GLU A 1 183 ? -35.457 5.970 45.884 1.00 94.88 183 GLU A N 1
ATOM 1353 C CA . GLU A 1 183 ? -35.206 6.816 44.710 1.00 94.88 183 GLU A CA 1
ATOM 1354 C C . GLU A 1 183 ? -33.717 6.840 44.318 1.00 94.88 183 GLU A C 1
ATOM 1356 O O . GLU A 1 183 ? -33.388 6.771 43.133 1.00 94.88 183 GLU A O 1
ATOM 1361 N N . ALA A 1 184 ? -32.802 6.917 45.293 1.00 96.06 184 ALA A N 1
ATOM 1362 C CA . ALA A 1 184 ? -31.361 6.878 45.030 1.00 96.06 184 ALA A CA 1
ATOM 1363 C C . ALA A 1 184 ? -30.943 5.533 44.416 1.00 96.06 184 ALA A C 1
ATOM 1365 O O . ALA A 1 184 ? -30.182 5.497 43.448 1.00 96.06 184 ALA A O 1
ATOM 1366 N N . LEU A 1 185 ? -31.481 4.435 44.948 1.00 96.81 185 LEU A N 1
ATOM 1367 C CA . LEU A 1 185 ? -31.211 3.083 44.465 1.00 96.81 185 LEU A CA 1
ATOM 1368 C C . LEU A 1 185 ? -31.781 2.865 43.061 1.00 96.81 185 LEU A C 1
ATOM 1370 O O . LEU A 1 185 ? -31.070 2.376 42.191 1.00 96.81 185 LEU A O 1
ATOM 1374 N N . GLU A 1 186 ? -33.023 3.281 42.804 1.00 95.19 186 GLU A N 1
ATOM 1375 C CA . GLU A 1 186 ? -33.659 3.158 41.487 1.00 95.19 186 GLU A CA 1
ATOM 1376 C C . GLU A 1 186 ? -32.884 3.943 40.405 1.00 95.19 186 GLU A C 1
ATOM 1378 O O . GLU A 1 186 ? -32.743 3.471 39.275 1.00 95.19 186 GLU A O 1
ATOM 1383 N N . ARG A 1 187 ? -32.337 5.125 40.732 1.00 95.00 187 ARG A N 1
ATOM 1384 C CA . ARG A 1 187 ? -31.482 5.900 39.809 1.00 95.00 187 ARG A CA 1
ATOM 1385 C C . ARG A 1 187 ? -30.146 5.218 39.534 1.00 95.00 187 ARG A C 1
ATOM 1387 O O . ARG A 1 187 ? -29.714 5.194 38.380 1.00 95.00 187 ARG A O 1
ATOM 1394 N N . ALA A 1 188 ? -29.527 4.636 40.560 1.00 97.19 188 ALA A N 1
ATOM 1395 C CA . ALA A 1 188 ? -28.305 3.861 40.398 1.00 97.19 188 ALA A CA 1
ATOM 1396 C C . ALA A 1 188 ? -28.544 2.603 39.550 1.00 97.19 188 ALA A C 1
ATOM 1398 O O . ALA A 1 188 ? -27.794 2.336 38.615 1.00 97.19 188 ALA A O 1
ATOM 1399 N N . GLU A 1 189 ? -29.636 1.879 39.797 1.00 97.50 189 GLU A N 1
ATOM 1400 C CA . GLU A 1 189 ? -30.039 0.716 39.001 1.00 97.50 189 GLU A CA 1
ATOM 1401 C C . GLU A 1 189 ? -30.261 1.077 37.527 1.00 97.50 189 GLU A C 1
ATOM 1403 O O . GLU A 1 189 ? -29.835 0.331 36.642 1.00 97.50 189 GLU A O 1
ATOM 1408 N N . PHE A 1 190 ? -30.877 2.229 37.234 1.00 97.19 190 PHE A N 1
ATOM 1409 C CA . PHE A 1 190 ? -31.045 2.687 35.854 1.00 97.19 190 PHE A CA 1
ATOM 1410 C C . PHE A 1 190 ? -29.710 3.019 35.180 1.00 97.19 190 PHE A C 1
ATOM 1412 O O . PHE A 1 190 ? -29.484 2.570 34.057 1.00 97.19 190 PHE A O 1
ATOM 1419 N N . ALA A 1 191 ? -28.813 3.738 35.862 1.00 97.38 191 ALA A N 1
ATOM 1420 C CA . ALA A 1 191 ? -27.484 4.038 35.332 1.00 97.38 191 ALA A CA 1
ATOM 1421 C C . ALA A 1 191 ? -26.699 2.751 35.020 1.00 97.38 191 ALA A C 1
ATOM 1423 O O . ALA A 1 191 ? -26.092 2.636 33.954 1.00 97.38 191 ALA A O 1
ATOM 1424 N N . VAL A 1 192 ? -26.782 1.746 35.901 1.00 98.12 192 VAL A N 1
ATOM 1425 C CA . VAL A 1 192 ? -26.145 0.442 35.679 1.00 98.12 192 VAL A CA 1
ATOM 1426 C C . VAL A 1 192 ? -26.801 -0.333 34.538 1.00 98.12 192 VAL A C 1
ATOM 1428 O O . VAL A 1 192 ? -26.103 -0.952 33.737 1.00 98.12 192 VAL A O 1
ATOM 1431 N N . THR A 1 193 ? -28.125 -0.257 34.398 1.00 97.88 193 THR A N 1
ATOM 1432 C CA . THR A 1 193 ? -28.859 -0.885 33.286 1.00 97.88 193 THR A CA 1
ATOM 1433 C C . THR A 1 193 ? -28.486 -0.261 31.938 1.00 97.88 193 THR A C 1
ATOM 1435 O O . THR A 1 193 ? -28.297 -0.981 30.959 1.00 97.88 193 THR A O 1
ATOM 1438 N N . GLU A 1 194 ? -28.335 1.064 31.876 1.00 97.12 194 GLU A N 1
ATOM 1439 C CA . GLU A 1 194 ? -27.907 1.762 30.659 1.00 97.12 194 GLU A CA 1
ATOM 1440 C C . GLU A 1 194 ? -26.475 1.372 30.261 1.00 97.12 194 GLU A C 1
ATOM 1442 O O . GLU A 1 194 ? -26.232 1.052 29.098 1.00 97.12 194 GLU A O 1
ATOM 1447 N N . THR A 1 195 ? -25.546 1.290 31.222 1.00 97.75 195 THR A N 1
ATOM 1448 C CA . THR A 1 195 ? -24.189 0.771 30.973 1.00 97.75 195 THR A CA 1
ATOM 1449 C C . THR A 1 195 ? -24.220 -0.693 30.531 1.00 97.75 195 THR A C 1
ATOM 1451 O O . THR A 1 195 ? -23.502 -1.075 29.608 1.00 97.75 195 THR A O 1
ATOM 1454 N N . SER A 1 196 ? -25.088 -1.510 31.135 1.00 97.06 196 SER A N 1
ATOM 1455 C CA . SER A 1 196 ? -25.234 -2.931 30.799 1.00 97.06 196 SER A CA 1
ATOM 1456 C C . SER A 1 196 ? -25.656 -3.139 29.347 1.00 97.06 196 SER A C 1
ATOM 1458 O O . SER A 1 196 ? -25.112 -4.017 28.690 1.00 97.06 196 SER A O 1
ATOM 1460 N N . ALA A 1 197 ? -26.559 -2.312 28.808 1.00 96.12 197 ALA A N 1
ATOM 1461 C CA . ALA A 1 197 ? -26.968 -2.402 27.404 1.00 96.12 197 ALA A CA 1
ATOM 1462 C C . ALA A 1 197 ? -25.783 -2.243 26.429 1.00 96.12 197 ALA A C 1
ATOM 1464 O O . ALA A 1 197 ? -25.748 -2.896 25.388 1.00 96.12 197 ALA A O 1
ATOM 1465 N N . ILE A 1 198 ? -24.795 -1.417 26.786 1.00 97.19 198 ILE A N 1
ATOM 1466 C CA . ILE A 1 198 ? -23.575 -1.200 25.999 1.00 97.19 198 ILE A CA 1
ATOM 1467 C C . ILE A 1 198 ? -22.606 -2.374 26.183 1.00 97.19 198 ILE A C 1
ATOM 1469 O O . ILE A 1 198 ? -22.149 -2.959 25.204 1.00 97.19 198 ILE A O 1
ATOM 1473 N N . TYR A 1 199 ? -22.300 -2.732 27.432 1.00 97.94 199 TYR A N 1
ATOM 1474 C CA . TYR A 1 199 ? -21.292 -3.747 27.761 1.00 97.94 199 TYR A CA 1
ATOM 1475 C C . TYR A 1 199 ? -21.714 -5.163 27.355 1.00 97.94 199 TYR A C 1
ATOM 1477 O O . TYR A 1 199 ? -20.869 -5.964 26.958 1.00 97.94 199 TYR A O 1
ATOM 1485 N N . LEU A 1 200 ? -23.012 -5.465 27.386 1.00 96.38 200 LEU A N 1
ATOM 1486 C CA . LEU A 1 200 ? -23.547 -6.721 26.871 1.00 96.38 200 LEU A CA 1
ATOM 1487 C C . LEU A 1 200 ? -23.357 -6.835 25.357 1.00 96.38 200 LEU A C 1
ATOM 1489 O O . LEU A 1 200 ? -22.924 -7.886 24.888 1.00 96.38 200 LEU A O 1
ATOM 1493 N N . ARG A 1 201 ? -23.666 -5.768 24.606 1.00 96.25 201 ARG A N 1
ATOM 1494 C CA . ARG A 1 201 ? -23.527 -5.732 23.143 1.00 96.25 201 ARG A CA 1
ATOM 1495 C C . ARG A 1 201 ? -22.061 -5.788 22.726 1.00 96.25 201 ARG A C 1
ATOM 1497 O O . ARG A 1 201 ? -21.684 -6.627 21.923 1.00 96.25 201 ARG A O 1
ATOM 1504 N N . ASP A 1 202 ? -21.234 -4.904 23.276 1.00 97.06 202 ASP A N 1
ATOM 1505 C CA . ASP A 1 202 ? -19.871 -4.688 22.782 1.00 97.06 202 ASP A CA 1
ATOM 1506 C C . ASP A 1 202 ? -18.857 -5.670 23.375 1.00 97.06 202 ASP A C 1
ATOM 1508 O O . ASP A 1 202 ? -17.857 -5.988 22.735 1.00 97.06 202 ASP A O 1
ATOM 1512 N N . PHE A 1 203 ? -19.086 -6.122 24.612 1.00 97.25 203 PHE A N 1
ATOM 1513 C CA . PHE A 1 203 ? -18.030 -6.700 25.440 1.00 97.25 203 PHE A CA 1
ATOM 1514 C C . PHE A 1 203 ? -18.416 -7.988 26.183 1.00 97.25 203 PHE A C 1
ATOM 1516 O O . PHE A 1 203 ? -17.582 -8.552 26.894 1.00 97.25 203 PHE A O 1
ATOM 1523 N N . ALA A 1 204 ? -19.641 -8.494 26.006 1.00 97.56 204 ALA A N 1
ATOM 1524 C CA . ALA A 1 204 ? -20.154 -9.689 26.683 1.00 97.56 204 ALA A CA 1
ATOM 1525 C C . ALA A 1 204 ? -19.927 -9.666 28.214 1.00 97.56 204 ALA A C 1
ATOM 1527 O O . ALA A 1 204 ? -19.601 -10.679 28.834 1.00 97.56 204 ALA A O 1
ATOM 1528 N N . VAL A 1 205 ? -20.087 -8.493 28.835 1.00 97.94 205 VAL A N 1
ATOM 1529 C CA . VAL A 1 205 ? -20.017 -8.318 30.293 1.00 97.94 205 VAL A CA 1
ATOM 1530 C C . VAL A 1 205 ? -21.322 -7.721 30.797 1.00 97.94 205 VAL A C 1
ATOM 1532 O O . VAL A 1 205 ? -21.842 -6.765 30.224 1.00 97.94 205 VAL A O 1
ATOM 1535 N N . LEU A 1 206 ? -21.840 -8.277 31.890 1.00 97.38 206 LEU A N 1
ATOM 1536 C CA . LEU A 1 206 ? -23.002 -7.769 32.606 1.00 97.38 206 LEU A CA 1
ATOM 1537 C C . LEU A 1 206 ? -22.566 -7.222 33.972 1.00 97.38 206 LEU A C 1
ATOM 1539 O O . LEU A 1 206 ? -22.341 -8.009 34.894 1.00 97.38 206 LEU A O 1
ATOM 1543 N N . PRO A 1 207 ? -22.474 -5.895 34.144 1.00 97.25 207 PRO A N 1
ATOM 1544 C CA . PRO A 1 207 ? -22.327 -5.301 35.465 1.00 97.25 207 PRO A CA 1
ATOM 1545 C C . PRO A 1 207 ? -23.559 -5.621 36.323 1.00 97.25 207 PRO A C 1
ATOM 1547 O O . PRO A 1 207 ? -24.694 -5.363 35.918 1.00 97.25 207 PRO A O 1
ATOM 1550 N N . ARG A 1 208 ? -23.350 -6.173 37.519 1.00 96.12 208 ARG A N 1
ATOM 1551 C CA . ARG A 1 208 ? -24.411 -6.469 38.488 1.00 96.12 208 ARG A CA 1
ATOM 1552 C C . ARG A 1 208 ? -24.045 -5.870 39.828 1.00 96.12 208 ARG A C 1
ATOM 1554 O O . ARG A 1 208 ? -22.955 -6.073 40.333 1.00 96.12 208 ARG A O 1
ATOM 1561 N N . ILE A 1 209 ? -24.964 -5.144 40.434 1.00 97.56 209 ILE A N 1
ATOM 1562 C CA . ILE A 1 209 ? -24.762 -4.503 41.722 1.00 97.56 209 ILE A CA 1
ATOM 1563 C C . ILE A 1 209 ? -24.721 -5.579 42.811 1.00 97.56 209 ILE A C 1
ATOM 1565 O O . ILE A 1 209 ? -25.724 -6.249 43.063 1.00 97.56 209 ILE A O 1
ATOM 1569 N N . GLY A 1 210 ? -23.574 -5.717 43.467 1.00 94.94 210 GLY A N 1
ATOM 1570 C CA . GLY A 1 210 ? -23.388 -6.574 44.635 1.00 94.94 210 GLY A CA 1
ATOM 1571 C C . GLY A 1 210 ? -23.573 -5.808 45.943 1.00 94.94 210 GLY A C 1
ATOM 1572 O O . GLY A 1 210 ? -24.273 -6.257 46.839 1.00 94.94 210 GLY A O 1
ATOM 1573 N N . ARG A 1 211 ? -23.013 -4.607 46.080 1.00 94.81 211 ARG A N 1
ATOM 1574 C CA . ARG A 1 211 ? -23.114 -3.838 47.332 1.00 94.81 211 ARG A CA 1
ATOM 1575 C C . ARG A 1 211 ? -23.410 -2.382 47.059 1.00 94.81 211 ARG A C 1
ATOM 1577 O O . ARG A 1 211 ? -22.772 -1.791 46.203 1.00 94.81 211 ARG A O 1
ATOM 1584 N N . ILE A 1 212 ? -24.297 -1.792 47.853 1.00 96.75 212 ILE A N 1
ATOM 1585 C CA . ILE A 1 212 ? -24.494 -0.345 47.894 1.00 96.75 212 ILE A CA 1
ATOM 1586 C C . ILE A 1 212 ? -24.218 0.163 49.307 1.00 96.75 212 ILE A C 1
ATOM 1588 O O . ILE A 1 212 ? -24.835 -0.291 50.271 1.00 96.75 212 ILE A O 1
ATOM 1592 N N . VAL A 1 213 ? -23.322 1.137 49.417 1.00 96.12 213 VAL A N 1
ATOM 1593 C CA . VAL A 1 213 ? -23.180 2.003 50.587 1.00 96.12 213 VAL A CA 1
ATOM 1594 C C . VAL A 1 213 ? -23.817 3.341 50.237 1.00 96.12 213 VAL A C 1
ATOM 1596 O O . VAL A 1 213 ? -23.364 4.013 49.319 1.00 96.12 213 VAL A O 1
ATOM 1599 N N . LEU A 1 214 ? -24.884 3.721 50.938 1.00 97.31 214 LEU A N 1
ATOM 1600 C CA . LEU A 1 214 ? -25.566 5.000 50.738 1.00 97.31 214 LEU A CA 1
ATOM 1601 C C . LEU A 1 214 ? -25.262 5.923 51.917 1.00 97.31 214 LEU A C 1
ATOM 1603 O O . LEU A 1 214 ? -25.669 5.647 53.049 1.00 97.31 214 LEU A O 1
ATOM 1607 N N . ARG A 1 215 ? -24.554 7.025 51.663 1.00 95.56 215 ARG A N 1
ATOM 1608 C CA . ARG A 1 215 ? -24.229 8.013 52.696 1.00 95.56 215 ARG A CA 1
ATOM 1609 C C . ARG A 1 215 ? -25.452 8.882 52.977 1.00 95.56 215 ARG A C 1
ATOM 1611 O O . ARG A 1 215 ? -25.919 9.624 52.118 1.00 95.56 215 ARG A O 1
ATOM 1618 N N . THR A 1 216 ? -25.987 8.784 54.192 1.00 96.00 216 THR A N 1
ATOM 1619 C CA . THR A 1 216 ? -27.184 9.537 54.622 1.00 96.00 216 THR A CA 1
ATOM 1620 C C . THR A 1 216 ? -26.854 10.757 55.481 1.00 96.00 216 THR A C 1
ATOM 1622 O O . THR A 1 216 ? -27.746 11.523 55.835 1.00 96.00 216 THR A O 1
ATOM 1625 N N . ASN A 1 217 ? -25.567 10.977 55.751 1.00 92.62 217 ASN A N 1
ATOM 1626 C CA . ASN A 1 217 ? -25.031 12.129 56.459 1.00 92.62 217 ASN A CA 1
ATOM 1627 C C . ASN A 1 217 ? -23.922 12.775 55.613 1.00 92.62 217 ASN A C 1
ATOM 1629 O O . ASN A 1 217 ? -23.022 12.091 55.131 1.00 92.62 217 ASN A O 1
ATOM 1633 N N . SER A 1 218 ? -23.985 14.096 55.435 1.00 90.94 218 SER A N 1
ATOM 1634 C CA . SER A 1 218 ? -23.036 14.854 54.609 1.00 90.94 218 SER A CA 1
ATOM 1635 C C . SER A 1 218 ? -21.602 14.836 55.133 1.00 90.94 218 SER A C 1
ATOM 1637 O O . SER A 1 218 ? -20.676 15.071 54.366 1.00 90.94 218 SER A O 1
ATOM 1639 N N . ALA A 1 219 ? -21.400 14.598 56.433 1.00 89.94 219 ALA A N 1
ATOM 1640 C CA . ALA A 1 219 ? -20.063 14.512 57.021 1.00 89.94 219 ALA A CA 1
ATOM 1641 C C . ALA A 1 219 ? -19.306 13.239 56.603 1.00 89.94 219 ALA A C 1
ATOM 1643 O O . ALA A 1 219 ? -18.089 13.176 56.755 1.00 89.94 219 ALA A O 1
ATOM 1644 N N . ASP A 1 220 ? -20.024 12.246 56.077 1.00 86.62 220 ASP A N 1
ATOM 1645 C CA . ASP A 1 220 ? -19.493 10.939 55.706 1.00 86.62 220 ASP A CA 1
ATOM 1646 C C . ASP A 1 220 ? -19.284 10.784 54.188 1.00 86.62 220 ASP A C 1
ATOM 1648 O O . ASP A 1 220 ? -19.141 9.664 53.686 1.00 86.62 220 ASP A O 1
ATOM 1652 N N . ASP A 1 221 ? -19.305 11.891 53.440 1.00 86.62 221 ASP A N 1
ATOM 1653 C CA . ASP A 1 221 ? -19.114 11.853 51.994 1.00 86.62 221 ASP A CA 1
ATOM 1654 C C . ASP A 1 221 ? -17.743 11.268 51.617 1.00 86.62 221 ASP A C 1
ATOM 1656 O O . ASP A 1 221 ? -16.715 11.668 52.176 1.00 86.62 221 ASP A O 1
ATOM 1660 N N . PRO A 1 222 ? -17.697 10.316 50.666 1.00 79.38 222 PRO A N 1
ATOM 1661 C CA . PRO A 1 222 ? -16.465 9.649 50.287 1.00 79.38 222 PRO A CA 1
ATOM 1662 C C . PRO A 1 222 ? -15.502 10.627 49.607 1.00 79.38 222 PRO A C 1
ATOM 1664 O O . PRO A 1 222 ? -15.900 11.526 48.862 1.00 79.38 222 PRO A O 1
ATOM 1667 N N . SER A 1 223 ? -14.203 10.422 49.835 1.00 77.00 223 SER A N 1
ATOM 1668 C CA . SER A 1 223 ? -13.162 11.183 49.144 1.00 77.00 223 SER A CA 1
ATOM 1669 C C . SER A 1 223 ? -13.201 10.929 47.634 1.00 77.00 223 SER A C 1
ATOM 1671 O O . SER A 1 223 ? -13.435 9.809 47.187 1.00 77.00 223 SER A O 1
ATOM 1673 N N . THR A 1 224 ? -12.875 11.953 46.842 1.00 79.69 224 THR A N 1
ATOM 1674 C CA . THR A 1 224 ? -12.653 11.821 45.392 1.00 79.69 224 THR A CA 1
ATOM 1675 C C . THR A 1 224 ? -11.291 11.202 45.049 1.00 79.69 224 THR A C 1
ATOM 1677 O O . THR A 1 224 ? -10.959 11.040 43.879 1.00 79.69 224 THR A O 1
ATOM 1680 N N . SER A 1 225 ? -10.468 10.879 46.053 1.00 85.31 225 SER A N 1
ATOM 1681 C CA . SER A 1 225 ? -9.186 10.202 45.864 1.00 85.31 225 SER A CA 1
ATOM 1682 C C . SER A 1 225 ? -9.374 8.694 45.705 1.00 85.31 225 SER A C 1
ATOM 1684 O O . SER A 1 225 ? -9.853 8.023 46.622 1.00 85.31 225 SER A O 1
ATOM 1686 N N . LEU A 1 226 ? -8.889 8.140 44.591 1.00 87.12 226 LEU A N 1
ATOM 1687 C CA . LEU A 1 226 ? -8.882 6.695 44.343 1.00 87.12 226 LEU A CA 1
ATOM 1688 C C . LEU A 1 226 ? -8.155 5.894 45.433 1.00 87.12 226 LEU A C 1
ATOM 1690 O O . LEU A 1 226 ? -8.571 4.783 45.754 1.00 87.12 226 LEU A O 1
ATOM 1694 N N . SER A 1 227 ? -7.085 6.434 46.027 1.00 86.81 227 SER A N 1
ATOM 1695 C CA . SER A 1 227 ? -6.349 5.736 47.090 1.00 86.81 227 SER A CA 1
ATOM 1696 C C . SER A 1 227 ? -7.139 5.661 48.396 1.00 86.81 227 SER A C 1
ATOM 1698 O O . SER A 1 227 ? -7.074 4.647 49.086 1.00 86.81 227 SER A O 1
ATOM 1700 N N . LEU A 1 228 ? -7.915 6.701 48.711 1.00 85.88 228 LEU A N 1
ATOM 1701 C CA . LEU A 1 228 ? -8.776 6.724 49.893 1.00 85.88 228 LEU A CA 1
ATOM 1702 C C . LEU A 1 228 ? -10.025 5.868 49.685 1.00 85.88 228 LEU A C 1
ATOM 1704 O O . LEU A 1 228 ? -10.430 5.163 50.602 1.00 85.88 228 LEU A O 1
ATOM 1708 N N . LEU A 1 229 ? -10.586 5.855 48.473 1.00 85.44 229 LEU A N 1
ATOM 1709 C CA . LEU A 1 229 ? -11.663 4.933 48.112 1.00 85.44 229 LEU A CA 1
ATOM 1710 C C . LEU A 1 229 ? -11.221 3.471 48.258 1.00 85.44 229 LEU A C 1
ATOM 1712 O O . LEU A 1 229 ? -11.892 2.670 48.909 1.00 85.44 229 LEU A O 1
ATOM 1716 N N . LYS A 1 230 ? -10.048 3.152 47.706 1.00 90.00 230 LYS A N 1
ATOM 1717 C CA . LYS A 1 230 ? -9.413 1.844 47.846 1.00 90.00 230 LYS A CA 1
ATOM 1718 C C . LYS A 1 230 ? -9.270 1.434 49.313 1.00 90.00 230 LYS A C 1
ATOM 1720 O O . LYS A 1 230 ? -9.579 0.298 49.660 1.00 90.00 230 LYS A O 1
ATOM 1725 N N . ASP A 1 231 ? -8.760 2.326 50.159 1.00 90.38 231 ASP A N 1
ATOM 1726 C CA . ASP A 1 231 ? -8.565 2.047 51.585 1.00 90.38 231 ASP A CA 1
ATOM 1727 C C . ASP A 1 231 ? -9.903 1.838 52.307 1.00 90.38 231 ASP A C 1
ATOM 1729 O O . ASP A 1 231 ? -10.078 0.867 53.045 1.00 90.38 231 ASP A O 1
ATOM 1733 N N . GLN A 1 232 ? -10.895 2.676 52.000 1.00 88.44 232 GLN A N 1
ATOM 1734 C CA . GLN A 1 232 ? -12.241 2.566 52.550 1.00 88.44 232 GLN A CA 1
ATOM 1735 C C . GLN A 1 232 ? -12.854 1.188 52.269 1.00 88.44 232 GLN A C 1
ATOM 1737 O O . GLN A 1 232 ? -13.394 0.556 53.176 1.00 88.44 232 GLN A O 1
ATOM 1742 N N . TRP A 1 233 ? -12.762 0.697 51.036 1.00 90.62 233 TRP A N 1
ATOM 1743 C CA . TRP A 1 233 ? -13.394 -0.563 50.642 1.00 90.62 233 TRP A CA 1
ATOM 1744 C C . TRP A 1 233 ? -12.583 -1.806 51.010 1.00 90.62 233 TRP A C 1
ATOM 1746 O O . TRP A 1 233 ? -13.179 -2.805 51.407 1.00 90.62 233 TRP A O 1
ATOM 1756 N N . ASN A 1 234 ? -11.250 -1.746 50.960 1.00 91.12 234 ASN A N 1
ATOM 1757 C CA . ASN A 1 234 ? -10.407 -2.888 51.325 1.00 91.12 234 ASN A CA 1
ATOM 1758 C C . ASN A 1 234 ? -10.220 -3.044 52.841 1.00 91.12 234 ASN A C 1
ATOM 1760 O O . ASN A 1 234 ? -10.090 -4.170 53.314 1.00 91.12 234 ASN A O 1
ATOM 1764 N N . ASN A 1 235 ? -10.163 -1.940 53.595 1.00 91.12 235 ASN A N 1
ATOM 1765 C CA . ASN A 1 235 ? -9.701 -1.956 54.987 1.00 91.12 235 ASN A CA 1
ATOM 1766 C C . ASN A 1 235 ? -10.749 -1.458 55.988 1.00 91.12 235 ASN A C 1
ATOM 1768 O O . ASN A 1 235 ? -10.784 -1.962 57.107 1.00 91.12 235 ASN A O 1
ATOM 1772 N N . VAL A 1 236 ? -11.619 -0.509 55.620 1.00 90.25 236 VAL A N 1
ATOM 1773 C CA . VAL A 1 236 ? -12.616 0.045 56.557 1.00 90.25 236 VAL A CA 1
ATOM 1774 C C . VAL A 1 236 ? -13.921 -0.746 56.515 1.00 90.25 236 VAL A C 1
ATOM 1776 O O . VAL A 1 236 ? -14.298 -1.362 57.511 1.00 90.25 236 VAL A O 1
ATOM 1779 N N . LEU A 1 237 ? -14.609 -0.775 55.371 1.00 91.00 237 LEU A N 1
ATOM 1780 C CA . LEU A 1 237 ? -15.922 -1.414 55.229 1.00 91.00 237 LEU A CA 1
ATOM 1781 C C . LEU A 1 237 ? -15.941 -2.897 55.649 1.00 91.00 237 LEU A C 1
ATOM 1783 O O . LEU A 1 237 ? -16.908 -3.287 56.303 1.00 91.00 237 LEU A O 1
ATOM 1787 N N . PRO A 1 238 ? -14.912 -3.726 55.376 1.00 92.31 238 PRO A N 1
ATOM 1788 C CA . PRO A 1 238 ? -14.908 -5.128 55.803 1.00 92.31 238 PRO A CA 1
ATOM 1789 C C . PRO A 1 238 ? -14.866 -5.331 57.325 1.00 92.31 238 PRO A C 1
ATOM 1791 O O . PRO A 1 238 ? -15.183 -6.418 57.795 1.00 92.31 238 PRO A O 1
ATOM 1794 N N . THR A 1 239 ? -14.489 -4.309 58.104 1.00 91.56 239 THR A N 1
ATOM 1795 C CA . THR A 1 239 ? -14.472 -4.386 59.579 1.00 91.56 239 THR A CA 1
ATOM 1796 C C . THR A 1 239 ? -15.833 -4.102 60.217 1.00 91.56 239 THR A C 1
ATOM 1798 O O . THR A 1 239 ? -16.047 -4.446 61.377 1.00 91.56 239 THR A O 1
ATOM 1801 N N . VAL A 1 240 ? -16.754 -3.483 59.470 1.00 91.12 240 VAL A N 1
ATOM 1802 C CA . VAL A 1 240 ? -18.050 -2.990 59.978 1.00 91.12 240 VAL A CA 1
ATOM 1803 C C . VAL A 1 240 ? -19.260 -3.518 59.201 1.00 91.12 240 VAL A C 1
ATOM 1805 O O . VAL A 1 240 ? -20.383 -3.421 59.689 1.00 91.12 240 VAL A O 1
ATOM 1808 N N . LEU A 1 241 ? -19.054 -4.094 58.014 1.00 92.12 241 LEU A N 1
ATOM 1809 C CA . LEU A 1 241 ? -20.086 -4.720 57.187 1.00 92.12 241 LEU A CA 1
ATOM 1810 C C . LEU A 1 241 ? -19.807 -6.219 57.008 1.00 92.12 241 LEU A C 1
ATOM 1812 O O . LEU A 1 241 ? -18.652 -6.637 57.095 1.00 92.12 241 LEU A O 1
ATOM 1816 N N . PRO A 1 242 ? -20.832 -7.036 56.692 1.00 90.44 242 PRO A N 1
ATOM 1817 C CA . PRO A 1 242 ? -20.633 -8.439 56.332 1.00 90.44 242 PRO A CA 1
ATOM 1818 C C . PRO A 1 242 ? -19.584 -8.607 55.224 1.00 90.44 242 PRO A C 1
ATOM 1820 O O . PRO A 1 242 ? -19.435 -7.734 54.370 1.00 90.44 242 PRO A O 1
ATOM 1823 N N . SER A 1 243 ? -18.869 -9.730 55.187 1.00 86.62 243 SER A N 1
ATOM 1824 C CA . SER A 1 243 ? -17.948 -10.022 54.080 1.00 86.62 243 SER A CA 1
ATOM 1825 C C . SER A 1 243 ? -18.710 -10.142 52.755 1.00 86.62 243 SER A C 1
ATOM 1827 O O . SER A 1 243 ? -19.758 -10.781 52.709 1.00 86.62 243 SER A O 1
ATOM 1829 N N . THR A 1 244 ? -18.177 -9.565 51.678 1.00 85.75 244 THR A N 1
ATOM 1830 C CA . THR A 1 244 ? -18.658 -9.768 50.300 1.00 85.75 244 THR A CA 1
ATOM 1831 C C . THR A 1 244 ? -17.469 -9.786 49.353 1.00 85.75 244 THR A C 1
ATOM 1833 O O . THR A 1 244 ? -16.438 -9.186 49.658 1.00 85.75 244 THR A O 1
ATOM 1836 N N . SER A 1 245 ? -17.635 -10.411 48.193 1.00 81.88 245 SER A N 1
ATOM 1837 C CA . SER A 1 245 ? -16.786 -10.182 47.025 1.00 81.88 245 SER A CA 1
ATOM 1838 C C . SER A 1 245 ? -17.375 -9.074 46.149 1.00 81.88 245 SER A C 1
ATOM 1840 O O . SER A 1 245 ? -18.585 -8.835 46.166 1.00 81.88 245 SER A O 1
ATOM 1842 N N . TYR A 1 246 ? -16.504 -8.386 45.422 1.00 89.25 246 TYR A N 1
ATOM 1843 C CA . TYR A 1 246 ? -16.822 -7.468 44.334 1.00 89.25 246 TYR A CA 1
ATOM 1844 C C . TYR A 1 246 ? -15.637 -7.473 43.364 1.00 89.25 246 TYR A C 1
ATOM 1846 O O . TYR A 1 246 ? -14.486 -7.615 43.780 1.00 89.25 246 TYR A O 1
ATOM 1854 N N . ASP A 1 247 ? -15.931 -7.325 42.082 1.00 94.12 247 ASP A N 1
ATOM 1855 C CA . ASP A 1 247 ? -14.950 -7.252 41.004 1.00 94.12 247 ASP A CA 1
ATOM 1856 C C . ASP A 1 247 ? -14.489 -5.816 40.758 1.00 94.12 247 ASP A C 1
ATOM 1858 O O . ASP A 1 247 ? -13.384 -5.597 40.267 1.00 94.12 247 ASP A O 1
ATOM 1862 N N . GLU A 1 248 ? -15.327 -4.839 41.097 1.00 94.94 248 GLU A N 1
ATOM 1863 C CA . GLU A 1 248 ? -15.053 -3.407 40.997 1.00 94.94 248 GLU A CA 1
ATOM 1864 C C . GLU A 1 248 ? -15.903 -2.648 42.021 1.00 94.94 248 GLU A C 1
ATOM 1866 O O . GLU A 1 248 ? -16.982 -3.114 42.391 1.00 94.94 248 GLU A O 1
ATOM 1871 N N . ALA A 1 249 ? -15.430 -1.502 42.508 1.00 94.44 249 ALA A N 1
ATOM 1872 C CA . ALA A 1 249 ? -16.253 -0.605 43.306 1.00 94.44 249 ALA A CA 1
ATOM 1873 C C . ALA A 1 249 ? -16.096 0.867 42.905 1.00 94.44 249 ALA A C 1
ATOM 1875 O O . ALA A 1 249 ? -14.995 1.422 42.884 1.00 94.44 249 ALA A O 1
ATOM 1876 N N . THR A 1 250 ? -17.235 1.519 42.680 1.00 95.31 250 THR A N 1
ATOM 1877 C CA . THR A 1 250 ? -17.316 2.898 42.209 1.00 95.31 250 THR A CA 1
ATOM 1878 C C . THR A 1 250 ? -17.907 3.826 43.262 1.00 95.31 250 THR A C 1
ATOM 1880 O O . THR A 1 250 ? -18.991 3.578 43.789 1.00 95.31 250 THR A O 1
ATOM 1883 N N . THR A 1 251 ? -17.258 4.968 43.485 1.00 94.88 251 THR A N 1
ATOM 1884 C CA . THR A 1 251 ? -17.867 6.095 44.206 1.00 94.88 251 THR A CA 1
ATOM 1885 C C . THR A 1 251 ? -18.589 7.037 43.257 1.00 94.88 251 THR A C 1
ATOM 1887 O O . THR A 1 251 ? -18.011 7.458 42.257 1.00 94.88 251 THR A O 1
ATOM 1890 N N . VAL A 1 252 ? -19.806 7.451 43.620 1.00 95.44 252 VAL A N 1
ATOM 1891 C CA . VAL A 1 252 ? -20.604 8.424 42.863 1.00 95.44 252 VAL A CA 1
ATOM 1892 C C . VAL A 1 252 ? -20.830 9.699 43.678 1.00 95.44 252 VAL A C 1
ATOM 1894 O O . VAL A 1 252 ? -21.468 9.682 44.737 1.00 95.44 252 VAL A O 1
ATOM 1897 N N . VAL A 1 253 ? -20.349 10.830 43.156 1.00 93.06 253 VAL A N 1
ATOM 1898 C CA . VAL A 1 253 ? -20.509 12.174 43.743 1.00 93.06 253 VAL A CA 1
ATOM 1899 C C . VAL A 1 253 ? -21.201 13.148 42.793 1.00 93.06 253 VAL A C 1
ATOM 1901 O O . VAL A 1 253 ? -21.218 12.953 41.581 1.00 93.06 253 VAL A O 1
ATOM 1904 N N . VAL A 1 254 ? -21.767 14.226 43.337 1.00 91.31 254 VAL A N 1
ATOM 1905 C CA . VAL A 1 254 ? -22.439 15.283 42.567 1.00 91.31 254 VAL A CA 1
ATOM 1906 C C . VAL A 1 254 ? -21.628 16.579 42.651 1.00 91.31 254 VAL A C 1
ATOM 1908 O O . VAL A 1 254 ? -21.992 17.502 43.381 1.00 91.31 254 VAL A O 1
ATOM 1911 N N . THR A 1 255 ? -20.497 16.643 41.938 1.00 85.19 255 THR A N 1
ATOM 1912 C CA . THR A 1 255 ? -19.563 17.791 41.998 1.00 85.19 255 THR A CA 1
ATOM 1913 C C . THR A 1 255 ? -19.146 18.366 40.636 1.00 85.19 255 THR A C 1
ATOM 1915 O O . THR A 1 255 ? -18.628 19.478 40.595 1.00 85.19 255 THR A O 1
ATOM 1918 N N . GLY A 1 256 ? -19.383 17.671 39.520 1.00 85.75 256 GLY A N 1
ATOM 1919 C CA . GLY A 1 256 ? -18.882 18.025 38.184 1.00 85.75 256 GLY A CA 1
ATOM 1920 C C . GLY A 1 256 ? -19.161 16.916 37.163 1.00 85.75 256 GLY A C 1
ATOM 1921 O O . GLY A 1 256 ? -19.971 16.053 37.433 1.00 85.75 256 GLY A O 1
ATOM 1922 N N . SER A 1 257 ? -18.543 16.909 35.982 1.00 83.19 257 SER A N 1
ATOM 1923 C CA . SER A 1 257 ? -18.792 15.880 34.949 1.00 83.19 257 SER A CA 1
ATOM 1924 C C . SER A 1 257 ? -17.493 15.207 34.504 1.00 83.19 257 SER A C 1
ATOM 1926 O O . SER A 1 257 ? -16.970 15.520 33.436 1.00 83.19 257 SER A O 1
ATOM 1928 N N . GLY A 1 258 ? -16.953 14.325 35.343 1.00 90.06 258 GLY A N 1
ATOM 1929 C CA . GLY A 1 258 ? -15.684 13.636 35.098 1.00 90.06 258 GLY A CA 1
ATOM 1930 C C . GLY A 1 258 ? -15.433 12.525 36.110 1.00 90.06 258 GLY A C 1
ATOM 1931 O O . GLY A 1 258 ? -16.159 12.418 37.100 1.00 90.06 258 GLY A O 1
ATOM 1932 N N . GLY A 1 259 ? -14.426 11.699 35.859 1.00 92.94 259 GLY A N 1
ATOM 1933 C CA . GLY A 1 259 ? -14.086 10.574 36.715 1.00 92.94 259 GLY A CA 1
ATOM 1934 C C . GLY A 1 259 ? -12.597 10.251 36.692 1.00 92.94 259 GLY A C 1
ATOM 1935 O O . GLY A 1 259 ? -11.792 10.993 36.127 1.00 92.94 259 GLY A O 1
ATOM 1936 N N . LEU A 1 260 ? -12.241 9.192 37.412 1.00 93.50 260 LEU A N 1
ATOM 1937 C CA . LEU A 1 260 ? -10.909 8.604 37.400 1.00 93.50 260 LEU A CA 1
ATOM 1938 C C . LEU A 1 260 ? -11.004 7.126 37.784 1.00 93.50 260 LEU A C 1
ATOM 1940 O O . LEU A 1 260 ? -11.703 6.786 38.740 1.00 93.50 260 LEU A O 1
ATOM 1944 N N . ALA A 1 261 ? -10.234 6.263 37.128 1.00 95.06 261 ALA A N 1
ATOM 1945 C CA . ALA A 1 261 ? -10.176 4.838 37.438 1.00 95.06 261 ALA A CA 1
ATOM 1946 C C . ALA A 1 261 ? -8.760 4.262 37.343 1.00 95.06 261 ALA A C 1
ATOM 1948 O O . ALA A 1 261 ? -7.899 4.744 36.606 1.00 95.06 261 ALA A O 1
ATOM 1949 N N . PHE A 1 262 ? -8.517 3.183 38.086 1.00 93.88 262 PHE A N 1
ATOM 1950 C CA . PHE A 1 262 ? -7.307 2.383 37.908 1.00 93.88 262 PHE A CA 1
ATOM 1951 C C . PHE A 1 262 ? -7.410 1.507 36.655 1.00 93.88 262 PHE A C 1
ATOM 1953 O O . PHE A 1 262 ? -8.341 0.715 36.522 1.00 93.88 262 PHE A O 1
ATOM 1960 N N . VAL A 1 263 ? -6.409 1.572 35.775 1.00 95.19 263 VAL A N 1
ATOM 1961 C CA . VAL A 1 263 ? -6.433 0.862 34.485 1.00 95.19 263 VAL A CA 1
ATOM 1962 C C . VAL A 1 263 ? -6.067 -0.617 34.640 1.00 95.19 263 VAL A C 1
ATOM 1964 O O . VAL A 1 263 ? -5.073 -0.924 35.292 1.00 95.19 263 VAL A O 1
ATOM 1967 N N . SER A 1 264 ? -6.820 -1.538 34.032 1.00 95.44 264 SER A N 1
ATOM 1968 C CA . SER A 1 264 ? -6.534 -2.989 34.039 1.00 95.44 264 SER A CA 1
ATOM 1969 C C . SER A 1 264 ? -6.468 -3.616 35.440 1.00 95.44 264 SER A C 1
ATOM 1971 O O . SER A 1 264 ? -5.578 -4.427 35.734 1.00 95.44 264 SER A O 1
ATOM 1973 N N . ASN A 1 265 ? -7.416 -3.283 36.318 1.00 93.81 265 ASN A N 1
ATOM 1974 C CA . ASN A 1 265 ? -7.401 -3.714 37.722 1.00 93.81 265 ASN A CA 1
ATOM 1975 C C . ASN A 1 265 ? -8.648 -4.484 38.199 1.00 93.81 265 ASN A C 1
ATOM 1977 O O . ASN A 1 265 ? -8.738 -4.734 39.399 1.00 93.81 265 ASN A O 1
ATOM 1981 N N . ILE A 1 266 ? -9.561 -4.910 37.317 1.00 94.88 266 ILE A N 1
ATOM 1982 C CA . ILE A 1 266 ? -10.745 -5.707 37.704 1.00 94.88 266 ILE A CA 1
ATOM 1983 C C . ILE A 1 266 ? -10.373 -6.923 38.574 1.00 94.88 266 ILE A C 1
ATOM 1985 O O . ILE A 1 266 ? -9.453 -7.688 38.260 1.00 94.88 266 ILE A O 1
ATOM 1989 N N . GLY A 1 267 ? -11.096 -7.065 39.687 1.00 91.06 267 GLY A N 1
ATOM 1990 C CA . GLY A 1 267 ? -10.950 -8.105 40.706 1.00 91.06 267 GLY A CA 1
ATOM 1991 C C . GLY A 1 267 ? -9.605 -8.121 41.421 1.00 91.06 267 GLY A C 1
ATOM 1992 O O . GLY A 1 267 ? -9.159 -9.158 41.907 1.00 91.06 267 GLY A O 1
ATOM 1993 N N . THR A 1 268 ? -8.913 -6.984 41.447 1.00 91.88 268 THR A N 1
ATOM 1994 C CA . THR A 1 268 ? -7.712 -6.783 42.261 1.00 91.88 268 THR A CA 1
ATOM 1995 C C . THR A 1 268 ? -8.008 -5.847 43.428 1.00 91.88 268 THR A C 1
ATOM 1997 O O . THR A 1 268 ? -9.038 -5.178 43.472 1.00 91.88 268 THR A O 1
ATOM 2000 N N . SER A 1 269 ? -7.042 -5.689 44.333 1.00 89.31 269 SER A N 1
ATOM 2001 C CA . SER A 1 269 ? -7.116 -4.696 45.411 1.00 89.31 269 SER A CA 1
ATOM 2002 C C . SER A 1 269 ? -7.068 -3.236 44.932 1.00 89.31 269 SER A C 1
ATOM 2004 O O . SER A 1 269 ? -7.072 -2.340 45.773 1.00 89.31 269 SER A O 1
ATOM 2006 N N . ASN A 1 270 ? -7.022 -2.978 43.619 1.00 92.12 270 ASN A N 1
ATOM 2007 C CA . ASN A 1 270 ? -7.092 -1.652 43.003 1.00 92.12 270 ASN A CA 1
ATOM 2008 C C . ASN A 1 270 ? -8.306 -1.500 42.059 1.00 92.12 270 ASN A C 1
ATOM 2010 O O . ASN A 1 270 ? -8.304 -0.594 41.233 1.00 92.12 270 ASN A O 1
ATOM 2014 N N . ALA A 1 271 ? -9.318 -2.371 42.116 1.00 91.94 271 ALA A N 1
ATOM 2015 C CA . ALA A 1 271 ? -10.475 -2.326 41.216 1.00 91.94 271 ALA A CA 1
ATOM 2016 C C . ALA A 1 271 ? -11.472 -1.204 41.575 1.00 91.94 271 ALA A C 1
ATOM 2018 O O . ALA A 1 271 ? -12.566 -1.476 42.062 1.00 91.94 271 ALA A O 1
ATOM 2019 N N . TYR A 1 272 ? -11.074 0.056 41.388 1.00 93.94 272 TYR A N 1
ATOM 2020 C CA . TYR A 1 272 ? -11.865 1.210 41.815 1.00 93.94 272 TYR A CA 1
ATOM 2021 C C . TYR A 1 272 ? -11.998 2.272 40.729 1.00 93.94 272 TYR A C 1
ATOM 2023 O O . TYR A 1 272 ? -11.036 2.550 39.997 1.00 93.94 272 TYR A O 1
ATOM 2031 N N . ALA A 1 273 ? -13.166 2.908 40.715 1.00 94.50 273 ALA A N 1
ATOM 2032 C CA . ALA A 1 273 ? -13.449 4.118 39.965 1.00 94.50 273 ALA A CA 1
ATOM 2033 C C . ALA A 1 273 ? -14.079 5.195 40.859 1.00 94.50 273 ALA A C 1
ATOM 2035 O O . ALA A 1 273 ? -14.797 4.935 41.826 1.00 94.50 273 ALA A O 1
ATOM 2036 N N . TRP A 1 274 ? -13.825 6.447 40.519 1.00 93.12 274 TRP A N 1
ATOM 2037 C CA . TRP A 1 274 ? -14.518 7.596 41.072 1.00 93.12 274 TRP A CA 1
ATOM 2038 C C . TRP A 1 274 ? -15.242 8.316 39.942 1.00 93.12 274 TRP A C 1
ATOM 2040 O O . TRP A 1 274 ? -14.656 8.596 38.901 1.00 93.12 274 TRP A O 1
ATOM 2050 N N . VAL A 1 275 ? -16.520 8.616 40.154 1.00 94.94 275 VAL A N 1
ATOM 2051 C CA . VAL A 1 275 ? -17.403 9.221 39.161 1.00 94.94 275 VAL A CA 1
ATOM 2052 C C . VAL A 1 275 ? -18.080 10.445 39.756 1.00 94.94 275 VAL A C 1
ATOM 2054 O O . VAL A 1 275 ? -18.717 10.379 40.809 1.00 94.94 275 VAL A O 1
ATOM 2057 N N . SER A 1 276 ? -17.992 11.564 39.045 1.00 92.81 276 SER A N 1
ATOM 2058 C CA . SER A 1 276 ? -18.717 12.788 39.356 1.00 92.81 276 SER A CA 1
ATOM 2059 C C . SER A 1 276 ? -19.748 13.114 38.284 1.00 92.81 276 SER A C 1
ATOM 2061 O O . SER A 1 276 ? -19.455 13.076 37.086 1.00 92.81 276 SER A O 1
ATOM 2063 N N . ILE A 1 277 ? -20.960 13.452 38.729 1.00 93.62 277 ILE A N 1
ATOM 2064 C CA . ILE A 1 277 ? -22.057 13.914 37.876 1.00 93.62 277 ILE A CA 1
ATOM 2065 C C . ILE A 1 277 ? -22.459 15.361 38.165 1.00 93.62 277 ILE A C 1
ATOM 2067 O O . ILE A 1 277 ? -22.389 15.849 39.297 1.00 93.62 277 ILE A O 1
ATOM 2071 N N . SER A 1 278 ? -22.872 16.071 37.111 1.00 91.38 278 SER A N 1
ATOM 2072 C CA . SER A 1 278 ? -23.176 17.497 37.205 1.00 91.38 278 SER A CA 1
ATOM 2073 C C . SER A 1 278 ? -24.373 17.734 38.119 1.00 91.38 278 SER A C 1
ATOM 2075 O O . SER A 1 278 ? -25.398 17.054 38.027 1.00 91.38 278 SER A O 1
ATOM 2077 N N . SER A 1 279 ? -24.300 18.787 38.931 1.00 87.00 279 SER A N 1
ATOM 2078 C CA . SER A 1 279 ? -25.436 19.251 39.725 1.00 87.00 279 SER A CA 1
ATOM 2079 C C . SER A 1 279 ? -26.619 19.722 38.865 1.00 87.00 279 SER A C 1
ATOM 2081 O O . SER A 1 279 ? -27.726 19.838 39.387 1.00 87.00 279 SER A O 1
ATOM 2083 N N . SER A 1 280 ? -26.442 19.948 37.559 1.00 88.06 280 SER A N 1
ATOM 2084 C CA . SER A 1 280 ? -27.534 20.266 36.628 1.00 88.06 280 SER A CA 1
ATOM 2085 C C . SER A 1 280 ? -28.295 19.042 36.099 1.00 88.06 280 SER A C 1
ATOM 2087 O O . SER A 1 280 ? -29.381 19.211 35.548 1.00 88.06 280 SER A O 1
ATOM 2089 N N . LEU A 1 281 ? -27.782 17.818 36.278 1.00 86.44 281 LEU A N 1
ATOM 2090 C CA . LEU A 1 281 ? -28.466 16.598 35.839 1.00 86.44 281 LEU A CA 1
ATOM 2091 C C . LEU A 1 281 ? -29.642 16.286 36.772 1.00 86.44 281 LEU A C 1
ATOM 2093 O O . LEU A 1 281 ? -29.466 15.979 37.953 1.00 86.44 281 LEU A O 1
ATOM 2097 N N . SER A 1 282 ? -30.864 16.378 36.245 1.00 82.81 282 SER A N 1
ATOM 2098 C CA . SER A 1 282 ? -32.096 16.166 37.015 1.00 82.81 282 SER A CA 1
ATOM 2099 C C . SER A 1 282 ? -32.346 14.701 37.371 1.00 82.81 282 SER A C 1
ATOM 2101 O O . SER A 1 282 ? -32.977 14.415 38.384 1.00 82.81 282 SER A O 1
ATOM 2103 N N . ASP A 1 283 ? -31.865 13.771 36.548 1.00 85.31 283 ASP A N 1
ATOM 2104 C CA . ASP A 1 283 ? -32.050 12.329 36.726 1.00 85.31 283 ASP A CA 1
ATOM 2105 C C . ASP A 1 283 ? -30.974 11.667 37.599 1.00 85.31 283 ASP A C 1
ATOM 2107 O O . ASP A 1 283 ? -31.139 10.509 37.981 1.00 85.31 283 ASP A O 1
ATOM 2111 N N . ALA A 1 284 ? -29.911 12.408 37.934 1.00 88.44 284 ALA A N 1
ATOM 2112 C CA . ALA A 1 284 ? -28.703 11.923 38.597 1.00 88.44 284 ALA A CA 1
ATOM 2113 C C . ALA A 1 284 ? -28.112 10.654 37.944 1.00 88.44 284 ALA A C 1
ATOM 2115 O O . ALA A 1 284 ? -27.608 9.762 38.629 1.00 88.44 284 ALA A O 1
ATOM 2116 N N . ASN A 1 285 ? -28.197 10.548 36.618 1.00 92.75 285 ASN A N 1
ATOM 2117 C CA . ASN A 1 285 ? -27.688 9.392 35.895 1.00 92.75 285 ASN A CA 1
ATOM 2118 C C . ASN A 1 285 ? -26.170 9.500 35.679 1.00 92.75 285 ASN A C 1
ATOM 2120 O O . ASN A 1 285 ? -25.686 10.434 35.038 1.00 92.75 285 ASN A O 1
ATOM 2124 N N . PHE A 1 286 ? -25.421 8.526 36.201 1.00 96.06 286 PHE A N 1
ATOM 2125 C CA . PHE A 1 286 ? -23.961 8.481 36.116 1.00 96.06 286 PHE A CA 1
ATOM 2126 C C . PHE A 1 286 ? -23.413 7.612 34.980 1.00 96.06 286 PHE A C 1
ATOM 2128 O O . PHE A 1 286 ? -22.196 7.553 34.816 1.00 96.06 286 PHE A O 1
ATOM 2135 N N . CYS A 1 287 ? -24.270 6.987 34.164 1.00 95.38 287 CYS A N 1
ATOM 2136 C CA . CYS A 1 287 ? -23.860 6.083 33.085 1.00 95.38 287 CYS A CA 1
ATOM 2137 C C . CYS A 1 287 ? -22.818 6.710 32.147 1.00 95.38 287 CYS A C 1
ATOM 2139 O O . CYS A 1 287 ? -21.810 6.073 31.854 1.00 95.38 287 CYS A O 1
ATOM 2141 N N . THR A 1 288 ? -23.011 7.964 31.716 1.00 93.50 288 THR A N 1
ATOM 2142 C CA . THR A 1 288 ? -22.102 8.624 30.761 1.00 93.50 288 THR A CA 1
ATOM 2143 C C . THR A 1 288 ? -20.660 8.661 31.258 1.00 93.50 288 THR A C 1
ATOM 2145 O O . THR A 1 288 ? -19.754 8.386 30.483 1.00 93.50 288 THR A O 1
ATOM 2148 N N . VAL A 1 289 ? -20.433 8.980 32.533 1.00 95.88 289 VAL A N 1
ATOM 2149 C CA . VAL A 1 289 ? -19.076 9.030 33.096 1.00 95.88 289 VAL A CA 1
ATOM 2150 C C . VAL A 1 289 ? -18.622 7.625 33.483 1.00 95.88 289 VAL A C 1
ATOM 2152 O O . VAL A 1 289 ? -17.537 7.197 33.112 1.00 95.88 289 VAL A O 1
ATOM 2155 N N . TRP A 1 290 ? -19.478 6.854 34.150 1.00 97.31 290 TRP A N 1
ATOM 2156 C CA . TRP A 1 290 ? -19.096 5.543 34.662 1.00 97.31 290 TRP A CA 1
ATOM 2157 C C . TRP A 1 290 ? -18.761 4.526 33.573 1.00 97.31 290 TRP A C 1
ATOM 2159 O O . TRP A 1 290 ? -17.815 3.770 33.733 1.00 97.31 290 TRP A O 1
ATOM 2169 N N . ARG A 1 291 ? -19.457 4.525 32.430 1.00 96.94 291 ARG A N 1
ATOM 2170 C CA . ARG A 1 291 ? -19.138 3.613 31.315 1.00 96.94 291 ARG A CA 1
ATOM 2171 C C . ARG A 1 291 ? -17.701 3.776 30.799 1.00 96.94 291 ARG A C 1
ATOM 2173 O O . ARG A 1 291 ? -17.147 2.799 30.299 1.00 96.94 291 ARG A O 1
ATOM 2180 N N . HIS A 1 292 ? -17.143 4.985 30.916 1.00 97.50 292 HIS A N 1
ATOM 2181 C CA . HIS A 1 292 ? -15.776 5.336 30.535 1.00 97.50 292 HIS A CA 1
ATOM 2182 C C . HIS A 1 292 ? -14.785 4.883 31.611 1.00 97.50 292 HIS A C 1
ATOM 2184 O O . HIS A 1 292 ? -13.882 4.101 31.327 1.00 97.50 292 HIS A O 1
ATOM 2190 N N . GLU A 1 293 ? -15.021 5.260 32.869 1.00 96.94 293 GLU A N 1
ATOM 2191 C CA . GLU A 1 293 ? -14.143 4.870 33.982 1.00 96.94 293 GLU A CA 1
ATOM 2192 C C . GLU A 1 293 ? -14.107 3.354 34.203 1.00 96.94 293 GLU A C 1
ATOM 2194 O O . GLU A 1 293 ? -13.049 2.755 34.389 1.00 96.94 293 GLU A O 1
ATOM 2199 N N . PHE A 1 294 ? -15.258 2.696 34.081 1.00 97.25 294 PHE A N 1
ATOM 2200 C CA . PHE A 1 294 ? -15.332 1.244 34.119 1.00 97.25 294 PHE A CA 1
ATOM 2201 C C . PHE A 1 294 ? -14.550 0.627 32.948 1.00 97.25 294 PHE A C 1
ATOM 2203 O O . PHE A 1 294 ? -13.882 -0.393 33.115 1.00 97.25 294 PHE A O 1
ATOM 2210 N N . GLY A 1 295 ? -14.523 1.295 31.788 1.00 97.19 295 GLY A N 1
ATOM 2211 C CA . GLY A 1 295 ? -13.736 0.893 30.620 1.00 97.19 295 GLY A CA 1
ATOM 2212 C C . GLY A 1 295 ? -12.234 0.896 30.902 1.00 97.19 295 GLY A C 1
ATOM 2213 O O . GLY A 1 295 ? -11.535 -0.054 30.535 1.00 97.19 295 GLY A O 1
ATOM 2214 N N . HIS A 1 296 ? -11.737 1.895 31.639 1.00 97.12 296 HIS A N 1
ATOM 2215 C CA . HIS A 1 296 ? -10.361 1.896 32.135 1.00 97.12 296 HIS A CA 1
ATOM 2216 C C . HIS A 1 296 ? -10.071 0.695 33.030 1.00 97.12 296 HIS A C 1
ATOM 2218 O O . HIS A 1 296 ? -9.050 0.033 32.831 1.00 97.12 296 HIS A O 1
ATOM 2224 N N . ASN A 1 297 ? -10.958 0.342 33.967 1.00 96.44 297 ASN A N 1
ATOM 2225 C CA . ASN A 1 297 ? -10.741 -0.840 34.808 1.00 96.44 297 ASN A CA 1
ATOM 2226 C C . ASN A 1 297 ? -10.562 -2.123 33.975 1.00 96.44 297 ASN A C 1
ATOM 2228 O O . ASN A 1 297 ? -9.742 -2.970 34.343 1.00 96.44 297 ASN A O 1
ATOM 2232 N N . TRP A 1 298 ? -11.236 -2.220 32.825 1.00 96.62 298 TRP A N 1
ATOM 2233 C CA . TRP A 1 298 ? -11.091 -3.300 31.837 1.00 96.62 298 TRP A CA 1
ATOM 2234 C C . TRP A 1 298 ? -9.892 -3.165 30.886 1.00 96.62 298 TRP A C 1
ATOM 2236 O O . TRP A 1 298 ? -9.692 -4.028 30.034 1.00 96.62 298 TRP A O 1
ATOM 2246 N N . GLY A 1 299 ? -9.070 -2.129 31.033 1.00 94.19 299 GLY A N 1
ATOM 2247 C CA . GLY A 1 299 ? -7.817 -1.946 30.298 1.00 94.19 299 GLY A CA 1
ATOM 2248 C C . GLY A 1 299 ? -7.913 -1.072 29.051 1.00 94.19 299 GLY A C 1
ATOM 2249 O O . GLY A 1 299 ? -6.951 -0.995 28.281 1.00 94.19 299 GLY A O 1
ATOM 2250 N N . ALA A 1 300 ? -9.042 -0.393 28.848 1.00 93.94 300 ALA A N 1
ATOM 2251 C CA . ALA A 1 300 ? -9.145 0.626 27.818 1.00 93.94 300 ALA A CA 1
ATOM 2252 C C . ALA A 1 300 ? -8.340 1.881 28.209 1.00 93.94 300 ALA A C 1
ATOM 2254 O O . ALA A 1 300 ? -8.127 2.169 29.388 1.00 93.94 300 ALA A O 1
ATOM 2255 N N . GLY A 1 301 ? -7.874 2.633 27.217 1.00 90.56 301 GLY A N 1
ATOM 2256 C CA . GLY A 1 301 ? -7.150 3.888 27.425 1.00 90.56 301 GLY A CA 1
ATOM 2257 C C . GLY A 1 301 ? -7.723 4.982 26.539 1.00 90.56 301 GLY A C 1
ATOM 2258 O O . GLY A 1 301 ? -8.417 4.671 25.573 1.00 90.56 301 GLY A O 1
ATOM 2259 N N . ASP A 1 302 ? -7.408 6.228 26.867 1.00 91.88 302 ASP A N 1
ATOM 2260 C CA . ASP A 1 302 ? -7.992 7.391 26.200 1.00 91.88 302 ASP A CA 1
ATOM 2261 C C . ASP A 1 302 ? -7.469 7.602 24.786 1.00 91.88 302 ASP A C 1
ATOM 2263 O O . ASP A 1 302 ? -6.290 7.364 24.508 1.00 91.88 302 ASP A O 1
ATOM 2267 N N . ASN A 1 303 ? -8.342 8.136 23.927 1.00 87.38 303 ASN A N 1
ATOM 2268 C CA . ASN A 1 303 ? -8.011 8.656 22.597 1.00 87.38 303 ASN A CA 1
ATOM 2269 C C . ASN A 1 303 ? -7.185 7.671 21.748 1.00 87.38 303 ASN A C 1
ATOM 2271 O O . ASN A 1 303 ? -6.275 8.066 21.013 1.00 87.38 303 ASN A O 1
ATOM 2275 N N . GLN A 1 304 ? -7.475 6.373 21.871 1.00 81.44 304 GLN A N 1
ATOM 2276 C CA . GLN A 1 304 ? -6.729 5.326 21.181 1.00 81.44 304 GLN A CA 1
ATOM 2277 C C . GLN A 1 304 ? -6.945 5.402 19.673 1.00 81.44 304 GLN A C 1
ATOM 2279 O O . GLN A 1 304 ? -8.069 5.538 19.190 1.00 81.44 304 GLN A O 1
ATOM 2284 N N . ASP A 1 305 ? -5.838 5.290 18.936 1.00 80.69 305 ASP A N 1
ATOM 2285 C CA . ASP A 1 305 ? -5.796 5.361 17.473 1.00 80.69 305 ASP A CA 1
ATOM 2286 C C . ASP A 1 305 ? -6.506 6.609 16.912 1.00 80.69 305 ASP A C 1
ATOM 2288 O O . ASP A 1 305 ? -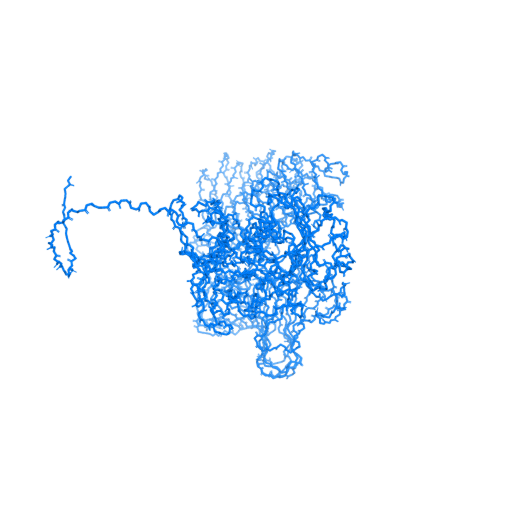7.175 6.554 15.878 1.00 80.69 305 ASP A O 1
ATOM 2292 N N . ASP A 1 306 ? -6.388 7.731 17.634 1.00 83.69 306 ASP A N 1
ATOM 2293 C CA . ASP A 1 306 ? -6.872 9.054 17.236 1.00 83.69 306 ASP A CA 1
ATOM 2294 C C . ASP A 1 306 ? -8.342 9.057 16.761 1.00 83.69 306 ASP A C 1
ATOM 2296 O O . ASP A 1 306 ? -8.681 9.630 15.725 1.00 83.69 306 ASP A O 1
ATOM 2300 N N . HIS A 1 307 ? -9.242 8.438 17.534 1.00 88.00 307 HIS A N 1
ATOM 2301 C CA . HIS A 1 307 ? -10.685 8.408 17.243 1.00 88.00 307 HIS A CA 1
ATOM 2302 C C . HIS A 1 307 ? -11.027 7.629 15.956 1.00 88.00 307 HIS A C 1
ATOM 2304 O O . HIS A 1 307 ? -11.817 8.090 15.131 1.00 88.00 307 HIS A O 1
ATOM 2310 N N . THR A 1 308 ? -10.443 6.435 15.779 1.00 88.25 308 THR A N 1
ATOM 2311 C CA . THR A 1 308 ? -10.636 5.565 14.593 1.00 88.25 308 THR A CA 1
ATOM 2312 C C . THR A 1 308 ? -12.102 5.379 14.193 1.00 88.25 308 THR A C 1
ATOM 2314 O O . THR A 1 308 ? -12.416 5.408 13.004 1.00 88.25 308 THR A O 1
ATOM 2317 N N . GLU A 1 309 ? -12.997 5.237 15.172 1.00 91.81 309 GLU A N 1
ATOM 2318 C CA . GLU A 1 309 ? -14.440 5.062 14.959 1.00 91.81 309 GLU A CA 1
ATOM 2319 C C . GLU A 1 309 ? -15.265 6.244 15.500 1.00 91.81 309 GLU A C 1
ATOM 2321 O O . GLU A 1 309 ? -16.403 6.088 15.946 1.00 91.81 309 GLU A O 1
ATOM 2326 N N . GLY A 1 310 ? -14.672 7.443 15.482 1.00 91.94 310 GLY A N 1
ATOM 2327 C CA . GLY A 1 310 ? -15.284 8.673 15.972 1.00 91.94 310 GLY A CA 1
ATOM 2328 C C . GLY A 1 310 ? -15.230 8.815 17.493 1.00 91.94 310 GLY A C 1
ATOM 2329 O O . GLY A 1 310 ? -14.359 8.256 18.161 1.00 91.94 310 GLY A O 1
ATOM 2330 N N . ASN A 1 311 ? -16.169 9.590 18.044 1.00 92.94 311 ASN A N 1
ATOM 2331 C CA . ASN A 1 311 ? -16.154 9.976 19.456 1.00 92.94 311 ASN A CA 1
ATOM 2332 C C . ASN A 1 311 ? -16.722 8.881 20.390 1.00 92.94 311 ASN A C 1
ATOM 2334 O O . ASN A 1 311 ? -17.713 9.116 21.090 1.00 92.94 311 ASN A O 1
ATOM 2338 N N . THR A 1 312 ? -16.154 7.672 20.349 1.00 94.31 312 THR A N 1
ATOM 2339 C CA . THR A 1 312 ? -16.526 6.496 21.166 1.00 94.31 312 THR A CA 1
ATOM 2340 C C . THR A 1 312 ? -16.295 6.711 22.664 1.00 94.31 312 THR A C 1
ATOM 2342 O O . THR A 1 312 ? -15.822 7.762 23.091 1.00 94.31 312 THR A O 1
ATOM 2345 N N . ILE A 1 313 ? -16.658 5.730 23.495 1.00 96.00 313 ILE A N 1
ATOM 2346 C CA . ILE A 1 313 ? -16.638 5.865 24.961 1.00 96.00 313 ILE A CA 1
ATOM 2347 C C . ILE A 1 313 ? -15.282 6.343 25.498 1.00 96.00 313 ILE A C 1
ATOM 2349 O O . ILE A 1 313 ? -15.277 7.250 26.329 1.00 96.00 313 ILE A O 1
ATOM 2353 N N . MET A 1 314 ? -14.155 5.816 25.006 1.00 95.00 314 MET A N 1
ATOM 2354 C CA . MET A 1 314 ? -12.817 6.253 25.448 1.00 95.00 314 MET A CA 1
ATOM 2355 C C . MET A 1 314 ? -12.224 7.388 24.602 1.00 95.00 314 MET A C 1
ATOM 2357 O O . MET A 1 314 ? -11.142 7.888 24.896 1.00 95.00 314 MET A O 1
ATOM 2361 N N . ASN A 1 315 ? -12.945 7.831 23.573 1.00 89.94 315 ASN A N 1
ATOM 2362 C CA . ASN A 1 315 ? -12.509 8.833 22.607 1.00 89.94 315 ASN A CA 1
ATOM 2363 C C . ASN A 1 315 ? -13.496 10.011 22.637 1.00 89.94 315 ASN A C 1
ATOM 2365 O O . ASN A 1 315 ? -14.393 10.121 21.811 1.00 89.94 315 ASN A O 1
ATOM 2369 N N . GLY A 1 316 ? -13.431 10.859 23.662 1.00 89.50 316 GLY A N 1
ATOM 2370 C CA . GLY A 1 316 ? -14.354 11.996 23.817 1.00 89.50 316 GLY A CA 1
ATOM 2371 C C . GLY A 1 316 ? -15.777 11.649 24.293 1.00 89.50 316 GLY A C 1
ATOM 2372 O O . GLY A 1 316 ? -16.553 12.561 24.574 1.00 89.50 316 GLY A O 1
ATOM 2373 N N . ASN A 1 317 ? -16.115 10.361 24.442 1.00 93.50 317 ASN A N 1
ATOM 2374 C CA . ASN A 1 317 ? -17.283 9.853 25.174 1.00 93.50 317 ASN A CA 1
ATOM 2375 C C . ASN A 1 317 ? -18.653 10.366 24.671 1.00 93.50 317 ASN A C 1
ATOM 2377 O O . ASN A 1 317 ? -19.610 10.509 25.438 1.00 93.50 317 ASN A O 1
ATOM 2381 N N . GLY A 1 318 ? -18.767 10.637 23.369 1.00 92.00 318 GLY A N 1
ATOM 2382 C CA . GLY A 1 318 ? -19.997 11.122 22.733 1.00 92.00 318 GLY A CA 1
ATOM 2383 C C . GLY A 1 318 ? -20.944 10.006 22.279 1.00 92.00 318 GLY A C 1
ATOM 2384 O O . GLY A 1 318 ? -22.163 10.167 22.331 1.00 92.00 318 GLY A O 1
ATOM 2385 N N . LEU A 1 319 ? -20.395 8.863 21.868 1.00 94.19 319 LEU A N 1
ATOM 2386 C CA . LEU A 1 319 ? -21.123 7.710 21.340 1.00 94.19 319 LEU A CA 1
ATOM 2387 C C . LEU A 1 319 ? -21.157 6.576 22.370 1.00 94.19 319 LEU A C 1
ATOM 2389 O O . LEU A 1 319 ? -20.155 6.255 23.000 1.00 94.19 319 LEU A O 1
ATOM 2393 N N . SER A 1 320 ? -22.312 5.932 22.524 1.00 95.50 320 SER A N 1
ATOM 2394 C CA . SER A 1 320 ? -22.544 4.773 23.398 1.00 95.50 320 SER A CA 1
ATOM 2395 C C . SER A 1 320 ? -22.077 3.467 22.744 1.00 95.50 320 SER A C 1
ATOM 2397 O O . SER A 1 320 ? -22.855 2.526 22.563 1.00 95.50 320 SER A O 1
ATOM 2399 N N . ARG A 1 321 ? -20.808 3.432 22.335 1.00 94.69 321 ARG A N 1
ATOM 2400 C CA . ARG A 1 321 ? -20.115 2.248 21.813 1.00 94.69 321 ARG A CA 1
ATOM 2401 C C . ARG A 1 321 ? -18.623 2.333 22.112 1.00 94.69 321 ARG A C 1
ATOM 2403 O O . ARG A 1 321 ? -18.074 3.437 22.121 1.00 94.69 321 ARG A O 1
ATOM 2410 N N . PHE A 1 322 ? -17.979 1.188 22.296 1.00 95.88 322 PHE A N 1
ATOM 2411 C CA . PHE A 1 322 ? -16.521 1.100 22.275 1.00 95.88 322 PHE A CA 1
ATOM 2412 C C . PHE A 1 322 ? -16.005 1.038 20.836 1.00 95.88 322 PHE A C 1
ATOM 2414 O O . PHE A 1 322 ? -16.591 0.362 19.979 1.00 95.88 322 PHE A O 1
ATOM 2421 N N . ALA A 1 323 ? -14.890 1.717 20.579 1.00 94.19 323 ALA A N 1
ATOM 2422 C CA . ALA A 1 323 ? -14.103 1.462 19.385 1.00 94.19 323 ALA A CA 1
ATOM 2423 C C . ALA A 1 323 ? -13.513 0.048 19.456 1.00 94.19 323 ALA A C 1
ATOM 2425 O O . ALA A 1 323 ? -13.184 -0.490 20.512 1.00 94.19 323 ALA A O 1
ATOM 2426 N N . SER A 1 324 ? -13.353 -0.565 18.300 1.00 94.38 324 SER A N 1
ATOM 2427 C CA . SER A 1 324 ? -12.817 -1.907 18.122 1.00 94.38 324 SER A CA 1
ATOM 2428 C C . SER A 1 324 ? -11.356 -1.982 18.580 1.00 94.38 324 SER A C 1
ATOM 2430 O O . SER A 1 324 ? -10.935 -3.017 19.088 1.00 94.38 324 SER A O 1
ATOM 2432 N N . SER A 1 325 ? -10.599 -0.883 18.490 1.00 91.25 325 SER A N 1
ATOM 2433 C CA . SER A 1 325 ? -9.239 -0.772 19.041 1.00 91.25 325 SER A CA 1
ATOM 2434 C C . SER A 1 325 ? -9.210 -0.803 20.577 1.00 91.25 325 SER A C 1
ATOM 2436 O O . SER A 1 325 ? -8.300 -1.394 21.161 1.00 91.25 325 SER A O 1
ATOM 2438 N N . GLU A 1 326 ? -10.230 -0.246 21.237 1.00 94.12 326 GLU A N 1
ATOM 2439 C CA . GLU A 1 326 ? -10.412 -0.328 22.693 1.00 94.12 326 GLU A CA 1
ATOM 2440 C C . GLU A 1 326 ? -10.767 -1.775 23.087 1.00 94.12 326 GLU A C 1
ATOM 2442 O O . GLU A 1 326 ? -10.120 -2.381 23.948 1.00 94.12 326 GLU A O 1
ATOM 2447 N N . LEU A 1 327 ? -11.734 -2.380 22.381 1.00 96.19 327 LEU A N 1
ATOM 2448 C CA . LEU A 1 327 ? -12.153 -3.772 22.591 1.00 96.19 327 LEU A CA 1
ATOM 2449 C C . LEU A 1 327 ? -11.018 -4.776 22.353 1.00 96.19 327 LEU A C 1
ATOM 2451 O O . LEU A 1 327 ? -10.926 -5.773 23.071 1.00 96.19 327 LEU A O 1
ATOM 2455 N N . ALA A 1 328 ? -10.114 -4.494 21.410 1.00 94.06 328 ALA A N 1
ATOM 2456 C CA . ALA A 1 328 ? -8.933 -5.313 21.143 1.00 94.06 328 ALA A CA 1
ATOM 2457 C C . ALA A 1 328 ? -8.007 -5.449 22.365 1.00 94.06 328 ALA A C 1
ATOM 2459 O O . ALA A 1 328 ? -7.249 -6.414 22.447 1.00 94.06 328 ALA A O 1
ATOM 2460 N N . LYS A 1 329 ? -8.086 -4.528 23.335 1.00 92.75 329 LYS A N 1
ATOM 2461 C CA . LYS A 1 329 ? -7.371 -4.609 24.620 1.00 92.75 329 LYS A CA 1
ATOM 2462 C C . LYS A 1 329 ? -8.246 -5.182 25.726 1.00 92.75 329 LYS A C 1
ATOM 2464 O O . LYS A 1 329 ? -7.805 -6.059 26.472 1.00 92.75 329 LYS A O 1
ATOM 2469 N N . MET A 1 330 ? -9.492 -4.718 25.803 1.00 96.62 330 MET A N 1
ATOM 2470 C CA . MET A 1 330 ? -10.416 -5.121 26.861 1.00 96.62 330 MET A CA 1
ATOM 2471 C C . MET A 1 330 ? -10.717 -6.626 26.814 1.00 96.62 330 MET A C 1
ATOM 2473 O O . MET A 1 330 ? -10.737 -7.280 27.855 1.00 96.62 330 MET A O 1
ATOM 2477 N N . ILE A 1 331 ? -10.936 -7.203 25.624 1.00 97.62 331 ILE A N 1
ATOM 2478 C CA . ILE A 1 331 ? -11.352 -8.612 25.460 1.00 97.62 331 ILE A CA 1
ATOM 2479 C C . ILE A 1 331 ? -10.262 -9.580 25.929 1.00 97.62 331 ILE A C 1
ATOM 2481 O O . ILE A 1 331 ? -10.563 -10.433 26.773 1.00 97.62 331 ILE A O 1
ATOM 2485 N N . PRO A 1 332 ? -8.996 -9.453 25.484 1.00 95.75 332 PRO A N 1
ATOM 2486 C CA . PRO A 1 332 ? -7.911 -10.255 26.032 1.00 95.75 332 PRO A CA 1
ATOM 2487 C C . PRO A 1 332 ? -7.769 -10.102 27.547 1.00 95.75 332 PRO A C 1
ATOM 2489 O O . PRO A 1 332 ? -7.640 -11.108 28.241 1.00 95.75 332 PRO A O 1
ATOM 2492 N N . TYR A 1 333 ? -7.860 -8.877 28.077 1.00 96.44 333 TYR A N 1
ATOM 2493 C CA . TYR A 1 333 ? -7.769 -8.645 29.517 1.00 96.44 333 TYR A CA 1
ATOM 2494 C C . TYR A 1 333 ? -8.896 -9.346 30.287 1.00 96.44 333 TYR A C 1
ATOM 2496 O O . TYR A 1 333 ? -8.607 -10.108 31.209 1.00 96.44 333 TYR A O 1
ATOM 2504 N N . ARG A 1 334 ? -10.160 -9.204 29.873 1.00 97.00 334 ARG A N 1
ATOM 2505 C CA . ARG A 1 334 ? -11.294 -9.949 30.450 1.00 97.00 334 ARG A CA 1
ATOM 2506 C C . ARG A 1 334 ? -11.073 -11.454 30.409 1.00 97.00 334 ARG A C 1
ATOM 2508 O O . ARG A 1 334 ? -11.356 -12.134 31.391 1.00 97.00 334 ARG A O 1
ATOM 2515 N N . ASN A 1 335 ? -10.524 -11.979 29.317 1.00 95.62 335 ASN A N 1
ATOM 2516 C CA . ASN A 1 335 ? -10.254 -13.410 29.191 1.00 95.62 335 ASN A CA 1
ATOM 2517 C C . ASN A 1 335 ? -9.218 -13.915 30.220 1.00 95.62 335 ASN A C 1
ATOM 2519 O O . ASN A 1 335 ? -9.272 -15.080 30.600 1.00 95.62 335 ASN A O 1
ATOM 2523 N N . THR A 1 336 ? -8.337 -13.049 30.743 1.00 96.12 336 THR A N 1
ATOM 2524 C CA . THR A 1 336 ? -7.445 -13.381 31.880 1.00 96.12 336 THR A CA 1
ATOM 2525 C C . THR A 1 336 ? -8.142 -13.379 33.244 1.00 96.12 336 THR A C 1
ATOM 2527 O O . THR A 1 336 ? -7.566 -13.834 34.230 1.00 96.12 336 THR A O 1
ATOM 2530 N N . ARG A 1 337 ? -9.373 -12.861 33.314 1.00 95.44 337 ARG A N 1
ATOM 2531 C CA . ARG A 1 337 ? -10.140 -12.637 34.548 1.00 95.44 337 ARG A CA 1
ATOM 2532 C C . ARG A 1 337 ? -11.367 -13.534 34.672 1.00 95.44 337 ARG A C 1
ATOM 2534 O O . ARG A 1 337 ? -12.064 -13.461 35.669 1.00 95.44 337 ARG A O 1
ATOM 2541 N N . THR A 1 338 ? -11.637 -14.423 33.723 1.00 94.81 338 THR A N 1
ATOM 2542 C CA . THR A 1 338 ? -12.860 -15.251 33.740 1.00 94.81 338 THR A CA 1
ATOM 2543 C C . THR A 1 338 ? -12.999 -16.138 34.979 1.00 94.81 338 THR A C 1
ATOM 2545 O O . THR A 1 338 ? -14.114 -16.500 35.326 1.00 94.81 338 THR A O 1
ATOM 2548 N N . GLY A 1 339 ? -11.901 -16.460 35.673 1.00 94.25 339 GLY A N 1
ATOM 2549 C CA . GLY A 1 339 ? -11.928 -17.252 36.907 1.00 94.25 339 GLY A CA 1
ATOM 2550 C C . GLY A 1 339 ? -12.491 -16.535 38.142 1.00 94.25 339 GLY A C 1
ATOM 2551 O O . GLY A 1 339 ? -12.750 -17.205 39.136 1.00 94.25 339 GLY A O 1
ATOM 2552 N N . ILE A 1 340 ? -12.658 -15.209 38.097 1.00 93.25 340 ILE A N 1
ATOM 2553 C CA . ILE A 1 340 ? -13.267 -14.416 39.184 1.00 93.25 340 ILE A CA 1
ATOM 2554 C C . ILE A 1 340 ? -14.669 -13.903 38.838 1.00 93.25 340 ILE A C 1
ATOM 2556 O O . ILE A 1 340 ? -15.392 -13.492 39.733 1.00 93.25 340 ILE A O 1
ATOM 2560 N N . LEU A 1 341 ? -15.048 -13.942 37.558 1.00 95.31 341 LEU A N 1
ATOM 2561 C CA . LEU A 1 341 ? -16.336 -13.452 37.076 1.00 95.31 341 LEU A CA 1
ATOM 2562 C C . LEU A 1 341 ? -17.370 -14.578 37.065 1.00 95.31 341 LEU A C 1
ATOM 2564 O O . LEU A 1 341 ? -17.043 -15.743 36.822 1.00 95.31 341 LEU A O 1
ATOM 2568 N N . ASP A 1 342 ? -18.641 -14.221 37.203 1.00 94.56 342 ASP A N 1
ATOM 2569 C CA . ASP A 1 342 ? -19.721 -15.193 37.079 1.00 94.56 342 ASP A CA 1
ATOM 2570 C C . ASP A 1 342 ? -19.941 -15.561 35.612 1.00 94.56 342 ASP A C 1
ATOM 2572 O O . ASP A 1 342 ? -20.312 -14.721 34.795 1.00 94.56 342 ASP A O 1
ATOM 2576 N N . ASN A 1 343 ? -19.771 -16.831 35.254 1.00 96.56 343 ASN A N 1
ATOM 2577 C CA . ASN A 1 343 ? -20.120 -17.306 33.919 1.00 96.56 343 ASN A CA 1
ATOM 2578 C C . ASN A 1 343 ? -21.646 -17.444 33.790 1.00 96.56 343 ASN A C 1
ATOM 2580 O O . ASN A 1 343 ? -22.251 -18.307 34.427 1.00 96.56 343 ASN A O 1
ATOM 2584 N N . LEU A 1 344 ? -22.260 -16.609 32.951 1.00 95.88 344 LEU A N 1
ATOM 2585 C CA . LEU A 1 344 ? -23.710 -16.585 32.736 1.00 95.88 344 LEU A CA 1
ATOM 2586 C C . LEU A 1 344 ? -24.145 -17.360 31.482 1.00 95.88 344 LEU A C 1
ATOM 2588 O O . LEU A 1 344 ? -25.339 -17.428 31.196 1.00 95.88 344 LEU A O 1
ATOM 2592 N N . GLY A 1 345 ? -23.204 -17.950 30.738 1.00 96.75 345 GLY A N 1
ATOM 2593 C CA . GLY A 1 345 ? -23.469 -18.539 29.426 1.00 96.75 345 GLY A CA 1
ATOM 2594 C C . GLY A 1 345 ? -23.900 -17.487 28.401 1.00 96.75 345 GLY A C 1
ATOM 2595 O O . GLY A 1 345 ? -23.562 -16.311 28.524 1.00 96.75 345 GLY A O 1
ATOM 2596 N N . SER A 1 346 ? -24.639 -17.897 27.372 1.00 95.44 346 SER A N 1
ATOM 2597 C CA . SER A 1 346 ? -25.217 -16.950 26.413 1.00 95.44 346 SER A CA 1
ATOM 2598 C C . SER A 1 346 ? -26.368 -16.172 27.033 1.00 95.44 346 SER A C 1
ATOM 2600 O O . SER A 1 346 ? -27.192 -16.725 27.765 1.00 95.44 346 SER A O 1
ATOM 2602 N N . TYR A 1 347 ? -26.436 -14.878 26.732 1.00 95.12 347 TYR A N 1
ATOM 2603 C CA . TYR A 1 347 ? -27.473 -14.023 27.286 1.00 95.12 347 TYR A CA 1
ATOM 2604 C C . TYR A 1 347 ? -28.842 -14.423 26.734 1.00 95.12 347 TYR A C 1
ATOM 2606 O O . TYR A 1 347 ? -28.985 -14.735 25.553 1.00 95.12 347 TYR A O 1
ATOM 2614 N N . SER A 1 348 ? -29.864 -14.435 27.586 1.00 91.25 348 SER A N 1
ATOM 2615 C CA . SER A 1 348 ? -31.189 -14.950 27.222 1.00 91.25 348 SER A CA 1
ATOM 2616 C C . SER A 1 348 ? -32.089 -13.915 26.551 1.00 91.25 348 SER A C 1
ATOM 2618 O O . SER A 1 348 ? -33.001 -14.279 25.810 1.00 91.25 348 SER A O 1
ATOM 2620 N N . PHE A 1 349 ? -31.859 -12.626 26.806 1.00 92.06 349 PHE A N 1
ATOM 2621 C CA . PHE A 1 349 ? -32.603 -11.553 26.159 1.00 92.06 349 PHE A CA 1
ATOM 2622 C C . PHE A 1 349 ? -31.965 -11.223 24.801 1.00 92.06 349 PHE A C 1
ATOM 2624 O O . PHE A 1 349 ? -30.753 -11.016 24.778 1.00 92.06 349 PHE A O 1
ATOM 2631 N N . PRO A 1 350 ? -32.729 -11.141 23.695 1.00 92.19 350 PRO A N 1
ATOM 2632 C CA . PRO A 1 350 ? -32.170 -10.849 22.375 1.00 92.19 350 PRO A CA 1
ATOM 2633 C C . PRO A 1 350 ? -31.476 -9.483 22.303 1.00 92.19 350 PRO A C 1
ATOM 2635 O O . PRO A 1 350 ? -32.059 -8.454 22.651 1.00 92.19 350 PRO A O 1
ATOM 2638 N N . LEU A 1 351 ? -30.239 -9.478 21.826 1.00 94.69 351 LEU A N 1
ATOM 2639 C CA . LEU A 1 351 ? -29.376 -8.323 21.647 1.00 94.69 351 LEU A CA 1
ATOM 2640 C C . LEU A 1 351 ? -28.909 -8.281 20.189 1.00 94.69 351 LEU A C 1
ATOM 2642 O O . LEU A 1 351 ? -28.706 -9.325 19.583 1.00 94.69 351 LEU A O 1
ATOM 2646 N N . PRO A 1 352 ? -28.677 -7.089 19.630 1.00 96.50 352 PRO A N 1
ATOM 2647 C CA . PRO A 1 352 ? -27.914 -6.957 18.407 1.00 96.50 352 PRO A CA 1
ATOM 2648 C C . PRO A 1 352 ? -26.510 -7.559 18.509 1.00 96.50 352 PRO A C 1
ATOM 2650 O O . PRO A 1 352 ? -25.862 -7.397 19.552 1.00 96.50 352 PRO A O 1
ATOM 2653 N N . PRO A 1 353 ? -26.005 -8.159 17.414 1.00 97.62 353 PRO A N 1
ATOM 2654 C CA . PRO A 1 353 ? -24.616 -8.584 17.333 1.00 97.62 353 PRO A CA 1
ATOM 2655 C C . PRO A 1 353 ? -23.674 -7.367 17.347 1.00 97.62 353 PRO A C 1
ATOM 2657 O O . PRO A 1 353 ? -24.093 -6.222 17.158 1.00 97.62 353 PRO A O 1
ATOM 2660 N N . ARG A 1 354 ? -22.372 -7.607 17.519 1.00 96.94 354 ARG A N 1
ATOM 2661 C CA . ARG A 1 354 ? -21.309 -6.595 17.432 1.00 96.94 354 ARG A CA 1
ATOM 2662 C C . ARG A 1 354 ? -20.445 -6.841 16.198 1.00 96.94 354 ARG A C 1
ATOM 2664 O O . ARG A 1 354 ? -19.736 -7.842 16.148 1.00 96.94 354 ARG A O 1
ATOM 2671 N N . ALA A 1 355 ? -20.482 -5.889 15.259 1.00 97.25 355 ALA A N 1
ATOM 2672 C CA . ALA A 1 355 ? -19.658 -5.891 14.042 1.00 97.25 355 ALA A CA 1
ATOM 2673 C C . ALA A 1 355 ? -18.364 -5.077 14.219 1.00 97.25 355 ALA A C 1
ATOM 2675 O O . ALA A 1 355 ? -18.434 -3.844 14.234 1.00 97.25 355 ALA A O 1
ATOM 2676 N N . ASN A 1 356 ? -17.216 -5.710 14.434 1.00 96.44 356 ASN A N 1
ATOM 2677 C CA . ASN A 1 356 ? -15.958 -5.031 14.754 1.00 96.44 356 ASN A CA 1
ATOM 2678 C C . ASN A 1 356 ? -15.250 -4.487 13.505 1.00 96.44 356 ASN A C 1
ATOM 2680 O O . ASN A 1 356 ? -15.537 -4.864 12.378 1.00 96.44 356 ASN A O 1
ATOM 2684 N N . ALA A 1 357 ? -14.350 -3.523 13.699 1.00 95.12 357 ALA A N 1
ATOM 2685 C CA . ALA A 1 357 ? -13.596 -2.957 12.592 1.00 95.12 357 ALA A CA 1
ATOM 2686 C C . ALA A 1 357 ? -12.544 -3.937 12.059 1.00 95.12 357 ALA A C 1
ATOM 2688 O O . ALA A 1 357 ? -11.801 -4.559 12.824 1.00 95.12 357 ALA A O 1
ATOM 2689 N N . ASP A 1 358 ? -12.431 -3.980 10.739 1.00 96.44 358 ASP A N 1
ATOM 2690 C CA . ASP A 1 358 ? -11.445 -4.741 9.990 1.00 96.44 358 ASP A CA 1
ATOM 2691 C C . ASP A 1 358 ? -10.413 -3.815 9.361 1.00 96.44 358 ASP A C 1
ATOM 2693 O O . ASP A 1 358 ? -10.655 -2.630 9.106 1.00 96.44 358 ASP A O 1
ATOM 2697 N N . ARG A 1 359 ? -9.245 -4.374 9.052 1.00 92.75 359 ARG A N 1
ATOM 2698 C CA . ARG A 1 359 ? -8.217 -3.649 8.314 1.00 92.75 359 ARG A CA 1
ATOM 2699 C C . ARG A 1 359 ? -7.490 -4.529 7.318 1.00 92.75 359 ARG A C 1
ATOM 2701 O O . ARG A 1 359 ? -7.304 -5.720 7.558 1.00 92.75 359 ARG A O 1
ATOM 2708 N N . ALA A 1 360 ? -7.015 -3.914 6.245 1.00 90.12 360 ALA A N 1
ATOM 2709 C CA . ALA A 1 360 ? -6.112 -4.544 5.295 1.00 90.12 360 ALA A CA 1
ATOM 2710 C C . ALA A 1 360 ? -5.170 -3.514 4.661 1.00 90.12 360 ALA A C 1
ATOM 2712 O O . ALA A 1 360 ? -5.329 -2.305 4.831 1.00 90.12 360 ALA A O 1
ATOM 2713 N N . LYS A 1 361 ? -4.187 -3.997 3.905 1.00 86.25 361 LYS A N 1
ATOM 2714 C CA . LYS A 1 361 ? -3.273 -3.169 3.121 1.00 86.25 361 LYS A CA 1
ATOM 2715 C C . LYS A 1 361 ? -3.247 -3.695 1.693 1.00 86.25 361 LYS A C 1
ATOM 2717 O O . LYS A 1 361 ? -3.128 -4.900 1.486 1.00 86.25 361 LYS A O 1
ATOM 2722 N N . VAL A 1 362 ? -3.367 -2.797 0.722 1.00 83.06 362 VAL A N 1
ATOM 2723 C CA . VAL A 1 362 ? -3.242 -3.139 -0.697 1.00 83.06 362 VAL A CA 1
ATOM 2724 C C . VAL A 1 362 ? -1.795 -3.510 -1.014 1.00 83.06 362 VAL A C 1
ATOM 2726 O O . VAL A 1 362 ? -0.853 -2.845 -0.582 1.00 83.06 362 VAL A O 1
ATOM 2729 N N . HIS A 1 363 ? -1.616 -4.575 -1.789 1.00 74.19 363 HIS A N 1
ATOM 2730 C CA . HIS A 1 363 ? -0.313 -4.947 -2.334 1.00 74.19 363 HIS A CA 1
ATOM 2731 C C . HIS A 1 363 ? 0.042 -4.062 -3.534 1.00 74.19 363 HIS A C 1
ATOM 2733 O O . HIS A 1 363 ? -0.838 -3.627 -4.272 1.00 74.19 363 HIS A O 1
ATOM 2739 N N . PHE A 1 364 ? 1.332 -3.833 -3.784 1.00 71.88 364 PHE A N 1
ATOM 2740 C CA . PHE A 1 364 ? 1.797 -3.066 -4.953 1.00 71.88 364 PHE A CA 1
ATOM 2741 C C . PHE A 1 364 ? 1.296 -3.614 -6.285 1.00 71.88 364 PHE A C 1
ATOM 2743 O O . PHE A 1 364 ? 1.020 -2.854 -7.208 1.00 71.88 364 PHE A O 1
ATOM 2750 N N . SER A 1 365 ? 1.173 -4.936 -6.379 1.00 66.06 365 SER A N 1
ATOM 2751 C CA . SER A 1 365 ? 0.641 -5.640 -7.544 1.00 66.06 365 SER A CA 1
ATOM 2752 C C . SER A 1 365 ? -0.862 -5.429 -7.757 1.00 66.06 365 SER A C 1
ATOM 2754 O O . SER A 1 365 ? -1.391 -5.900 -8.762 1.00 66.06 365 SER A O 1
ATOM 2756 N N . LEU A 1 366 ? -1.542 -4.724 -6.841 1.00 76.25 366 LEU A N 1
ATOM 2757 C CA . LEU A 1 366 ? -2.988 -4.487 -6.840 1.00 76.25 366 LEU A CA 1
ATOM 2758 C C . LEU A 1 366 ? -3.801 -5.786 -6.905 1.00 76.25 366 LEU A C 1
ATOM 2760 O O . LEU A 1 366 ? -4.898 -5.818 -7.455 1.00 76.25 366 LEU A O 1
ATOM 2764 N N . THR A 1 367 ? -3.262 -6.871 -6.347 1.00 79.94 367 THR A N 1
ATOM 2765 C CA . THR A 1 367 ? -3.977 -8.143 -6.246 1.00 79.94 367 THR A CA 1
ATOM 2766 C C . THR A 1 367 ? -5.170 -8.022 -5.312 1.00 79.94 367 THR A C 1
ATOM 2768 O O . THR A 1 367 ? -5.085 -7.360 -4.274 1.00 79.94 367 THR A O 1
ATOM 2771 N N . ASP A 1 368 ? -6.240 -8.735 -5.653 1.00 88.62 368 ASP A N 1
ATOM 2772 C CA . ASP A 1 368 ? -7.448 -8.829 -4.842 1.00 88.62 368 ASP A CA 1
ATOM 2773 C C . ASP A 1 368 ? -7.142 -9.219 -3.391 1.00 88.62 368 ASP A C 1
ATOM 2775 O O . ASP A 1 368 ? -6.386 -10.158 -3.120 1.00 88.62 368 ASP A O 1
ATOM 2779 N N . LEU A 1 369 ? -7.774 -8.517 -2.452 1.00 90.94 369 LEU A N 1
ATOM 2780 C CA . LEU A 1 369 ? -7.704 -8.826 -1.028 1.00 90.94 369 LEU A CA 1
ATOM 2781 C C . LEU A 1 369 ? -8.945 -9.623 -0.633 1.00 90.94 369 LEU A C 1
ATOM 2783 O O . LEU A 1 369 ? -10.070 -9.163 -0.823 1.00 90.94 369 LEU A O 1
ATOM 2787 N N . THR A 1 370 ? -8.746 -10.803 -0.047 1.00 94.12 370 THR A N 1
ATOM 2788 C CA . THR A 1 370 ? -9.837 -11.572 0.567 1.00 94.12 370 THR A CA 1
ATOM 2789 C C . THR A 1 370 ? -9.949 -11.200 2.042 1.00 94.12 370 THR A C 1
ATOM 2791 O O . THR A 1 370 ? -9.009 -11.397 2.809 1.00 94.12 370 THR A O 1
ATOM 2794 N N . LEU A 1 371 ? -11.102 -10.667 2.433 1.00 95.94 371 LEU A N 1
ATOM 2795 C CA . LEU A 1 371 ? -11.374 -10.087 3.743 1.00 95.94 371 LEU A CA 1
ATOM 2796 C C . LEU A 1 371 ? -12.410 -10.940 4.482 1.00 95.94 371 LEU A C 1
ATOM 2798 O O . LEU A 1 371 ? -13.583 -10.988 4.105 1.00 95.94 371 LEU A O 1
ATOM 2802 N N . ASP A 1 372 ? -11.984 -11.614 5.547 1.00 95.50 372 ASP A N 1
ATOM 2803 C CA . ASP A 1 372 ? -12.876 -12.354 6.446 1.00 95.50 372 ASP A CA 1
ATOM 2804 C C . ASP A 1 372 ? -13.459 -11.420 7.511 1.00 95.50 372 ASP A C 1
ATOM 2806 O O . ASP A 1 372 ? -13.092 -11.488 8.679 1.00 95.50 372 ASP A O 1
ATOM 2810 N N . VAL A 1 373 ? -14.346 -10.521 7.079 1.00 97.25 373 VAL A N 1
ATOM 2811 C CA . VAL A 1 373 ? -14.915 -9.464 7.936 1.00 97.25 373 VAL A CA 1
ATOM 2812 C C . VAL A 1 373 ? -15.741 -10.010 9.104 1.00 97.25 373 VAL A C 1
ATOM 2814 O O . VAL A 1 373 ? -15.877 -9.368 10.127 1.00 97.25 373 VAL A O 1
ATOM 2817 N N . LEU A 1 374 ? -16.247 -11.244 9.000 1.00 97.38 374 LEU A N 1
ATOM 2818 C CA . LEU A 1 374 ? -16.975 -11.898 10.092 1.00 97.38 374 LEU A CA 1
ATOM 2819 C C . LEU A 1 374 ? -16.044 -12.541 11.130 1.00 97.38 374 LEU A C 1
ATOM 2821 O O . LEU A 1 374 ? -16.518 -13.170 12.080 1.00 97.38 374 LEU A O 1
ATOM 2825 N N . ALA A 1 375 ? -14.722 -12.484 10.939 1.00 95.94 375 ALA A N 1
ATOM 2826 C CA . ALA A 1 375 ? -13.783 -13.194 11.796 1.00 95.94 375 ALA A CA 1
ATOM 2827 C C . ALA A 1 375 ? -13.809 -12.695 13.234 1.00 95.94 375 ALA A C 1
ATOM 2829 O O . ALA A 1 375 ? -13.734 -13.517 14.148 1.00 95.94 375 ALA A O 1
ATOM 2830 N N . ASN A 1 376 ? -13.892 -11.383 13.430 1.00 95.88 376 ASN A N 1
ATOM 2831 C CA . ASN A 1 376 ? -13.819 -10.717 14.726 1.00 95.88 376 ASN A CA 1
ATOM 2832 C C . ASN A 1 376 ? -15.188 -10.239 15.241 1.00 95.88 376 ASN A C 1
ATOM 2834 O O . ASN A 1 376 ? -15.252 -9.619 16.304 1.00 95.88 376 ASN A O 1
ATOM 2838 N N . ASP A 1 377 ? -16.266 -10.544 14.527 1.00 97.81 377 ASP A N 1
ATOM 2839 C CA . ASP A 1 377 ? -17.633 -10.248 14.937 1.00 97.81 377 ASP A CA 1
ATOM 2840 C C . ASP A 1 377 ? -18.117 -11.228 16.006 1.00 97.81 377 ASP A C 1
ATOM 2842 O O . ASP A 1 377 ? -17.666 -12.375 16.092 1.00 97.81 377 ASP A O 1
ATOM 2846 N N . SER A 1 378 ? -19.048 -10.783 16.849 1.00 96.81 378 SER A N 1
ATOM 2847 C CA . SER A 1 378 ? -19.571 -11.609 17.941 1.00 96.81 378 SER A CA 1
ATOM 2848 C C . SER A 1 378 ? -21.027 -11.330 18.261 1.00 96.81 378 SER A C 1
ATOM 2850 O O . SER A 1 378 ? -21.521 -10.225 18.055 1.00 96.81 378 SER A O 1
ATOM 2852 N N . ASP A 1 379 ? -21.684 -12.334 18.829 1.00 97.31 379 ASP A N 1
ATOM 2853 C CA . ASP A 1 379 ? -23.063 -12.261 19.281 1.00 97.31 379 ASP A CA 1
ATOM 2854 C C . ASP A 1 379 ? -23.187 -12.839 20.696 1.00 97.31 379 ASP A C 1
ATOM 2856 O O . ASP A 1 379 ? -22.918 -14.021 20.932 1.00 97.31 379 ASP A O 1
ATOM 2860 N N . SER A 1 380 ? -23.613 -12.002 21.642 1.00 96.38 380 SER A N 1
ATOM 2861 C CA . SER A 1 380 ? -23.742 -12.373 23.057 1.00 96.38 380 SER A CA 1
ATOM 2862 C C . SER A 1 380 ? -24.899 -13.349 23.326 1.00 96.38 380 SER A C 1
ATOM 2864 O O . SER A 1 380 ? -24.975 -13.917 24.418 1.00 96.38 380 SER A O 1
ATOM 2866 N N . ASN A 1 381 ? -25.791 -13.576 22.353 1.00 96.69 381 ASN A N 1
ATOM 2867 C CA . ASN A 1 381 ? -26.843 -14.593 22.409 1.00 96.69 381 ASN A CA 1
ATOM 2868 C C . ASN A 1 381 ? -26.424 -15.929 21.771 1.00 96.69 381 ASN A C 1
ATOM 2870 O O . ASN A 1 381 ? -27.205 -16.882 21.802 1.00 96.69 381 ASN A O 1
ATOM 2874 N N . GLY A 1 382 ? -25.216 -16.021 21.205 1.00 95.12 382 GLY A N 1
ATOM 2875 C CA . GLY A 1 382 ? -24.721 -17.214 20.515 1.00 95.12 382 GLY A CA 1
ATOM 2876 C C . GLY A 1 382 ? -25.392 -17.486 19.167 1.00 95.12 382 GLY A C 1
ATOM 2877 O O . GLY A 1 382 ? -25.351 -18.618 18.684 1.00 95.12 382 GLY A O 1
ATOM 2878 N N . GLN A 1 383 ? -26.024 -16.478 18.565 1.00 96.75 383 GLN A N 1
ATOM 2879 C CA . GLN A 1 383 ? -26.641 -16.574 17.247 1.00 96.75 383 GLN A CA 1
ATOM 2880 C C . GLN A 1 383 ? -25.585 -16.581 16.132 1.00 96.75 383 GLN A C 1
ATOM 2882 O O . GLN A 1 383 ? -24.476 -16.067 16.277 1.00 96.75 383 GLN A O 1
ATOM 2887 N N . THR A 1 384 ? -25.930 -17.176 14.987 1.00 95.12 384 THR A N 1
ATOM 2888 C CA . THR A 1 384 ? -25.039 -17.185 13.816 1.00 95.12 384 THR A CA 1
ATOM 2889 C C . THR A 1 384 ? -25.113 -15.849 13.087 1.00 95.12 384 THR A C 1
ATOM 2891 O O . THR A 1 384 ? -26.207 -15.343 12.856 1.00 95.12 384 THR A O 1
ATOM 2894 N N . ILE A 1 385 ? -23.961 -15.309 12.684 1.00 97.50 385 ILE A N 1
ATOM 2895 C CA . ILE A 1 385 ? -23.835 -14.001 12.029 1.00 97.50 385 ILE A CA 1
ATOM 2896 C C . ILE A 1 385 ? -23.646 -14.174 10.517 1.00 97.50 385 ILE A C 1
ATOM 2898 O O . ILE A 1 385 ? -22.883 -15.027 10.066 1.00 97.50 385 ILE A O 1
ATOM 2902 N N . THR A 1 386 ? -24.323 -13.340 9.724 1.00 97.56 386 THR A N 1
ATOM 2903 C CA . THR A 1 386 ? -24.216 -13.311 8.256 1.00 97.56 386 THR A CA 1
ATOM 2904 C C . THR A 1 386 ? -24.111 -11.883 7.722 1.00 97.56 386 THR A C 1
ATOM 2906 O O . THR A 1 386 ? -24.657 -10.957 8.314 1.00 97.56 386 THR A O 1
ATOM 2909 N N . ILE A 1 387 ? -23.455 -11.690 6.571 1.00 98.38 387 ILE A N 1
ATOM 2910 C CA . ILE A 1 387 ? -23.418 -10.390 5.875 1.00 98.38 387 ILE A CA 1
ATOM 2911 C C . ILE A 1 387 ? -24.757 -10.166 5.153 1.00 98.38 387 ILE A C 1
ATOM 2913 O O . ILE A 1 387 ? -25.217 -11.032 4.404 1.00 98.38 387 ILE A O 1
ATOM 2917 N N . THR A 1 388 ? -25.375 -8.997 5.311 1.00 97.25 388 THR A N 1
ATOM 2918 C CA . THR A 1 388 ? -26.635 -8.642 4.627 1.00 97.25 388 THR A CA 1
ATOM 2919 C C . THR A 1 388 ? -26.451 -7.610 3.524 1.00 97.25 388 THR A C 1
ATOM 2921 O O . THR A 1 388 ? -27.076 -7.731 2.473 1.00 97.25 388 THR A O 1
ATOM 2924 N N . SER A 1 389 ? -25.574 -6.623 3.712 1.00 97.88 389 SER A N 1
ATOM 2925 C CA . SER A 1 389 ? -25.296 -5.606 2.694 1.00 97.88 389 SER A CA 1
ATOM 2926 C C . SER A 1 389 ? -23.912 -4.991 2.853 1.00 97.88 389 SER A C 1
ATOM 2928 O O . SER A 1 389 ? -23.422 -4.849 3.969 1.00 97.88 389 SER A O 1
ATOM 2930 N N . PHE A 1 390 ? -23.327 -4.562 1.743 1.00 98.44 390 PHE A N 1
ATOM 2931 C CA . PHE A 1 390 ? -22.099 -3.773 1.647 1.00 98.44 390 PHE A CA 1
ATOM 2932 C C . PHE A 1 390 ? -22.179 -2.968 0.336 1.00 98.44 390 PHE A C 1
ATOM 2934 O O . PHE A 1 390 ? -22.917 -3.371 -0.573 1.00 98.44 390 PHE A O 1
ATOM 2941 N N . PRO A 1 391 ? -21.497 -1.819 0.210 1.00 98.00 391 PRO A N 1
ATOM 2942 C CA . PRO A 1 391 ? -21.462 -1.097 -1.051 1.00 98.00 391 PRO A CA 1
ATOM 2943 C C . PRO A 1 391 ? -20.626 -1.880 -2.070 1.00 98.00 391 PRO A C 1
ATOM 2945 O O . PRO A 1 391 ? -19.591 -2.441 -1.728 1.00 98.00 391 PRO A O 1
ATOM 2948 N N . SER A 1 392 ? -21.031 -1.887 -3.340 1.00 97.25 392 SER A N 1
ATOM 2949 C CA . SER A 1 392 ? -20.238 -2.500 -4.421 1.00 97.25 392 SER A CA 1
ATOM 2950 C C . SER A 1 392 ? -18.961 -1.721 -4.750 1.00 97.25 392 SER A C 1
ATOM 2952 O O . SER A 1 392 ? -18.147 -2.178 -5.548 1.00 97.25 392 SER A O 1
ATOM 2954 N N . THR A 1 393 ? -18.813 -0.520 -4.189 1.00 96.50 393 THR A N 1
ATOM 2955 C CA . THR A 1 393 ? -17.680 0.372 -4.418 1.00 96.50 393 THR A CA 1
ATOM 2956 C C . THR A 1 393 ? -17.278 1.029 -3.105 1.00 96.50 393 THR A C 1
ATOM 2958 O O . THR A 1 393 ? -18.138 1.520 -2.370 1.00 96.50 393 THR A O 1
ATOM 2961 N N . SER A 1 394 ? -15.985 1.022 -2.803 1.00 96.50 394 SER A N 1
ATOM 2962 C CA . SER A 1 394 ? -15.424 1.696 -1.634 1.00 96.50 394 SER A CA 1
ATOM 2963 C C . SER A 1 394 ? -15.393 3.220 -1.810 1.00 96.50 394 SER A C 1
ATOM 2965 O O . SER A 1 394 ? -15.654 3.742 -2.896 1.00 96.50 394 SER A O 1
ATOM 2967 N N . GLN A 1 395 ? -15.039 3.957 -0.755 1.00 93.81 395 GLN A N 1
ATOM 2968 C CA . GLN A 1 395 ? -14.897 5.417 -0.840 1.00 93.81 395 GLN A CA 1
ATOM 2969 C C . GLN A 1 395 ? -13.753 5.854 -1.769 1.00 93.81 395 GLN A C 1
ATOM 2971 O O . GLN A 1 395 ? -13.860 6.874 -2.445 1.00 93.81 395 GLN A O 1
ATOM 2976 N N . GLY A 1 396 ? -12.687 5.061 -1.851 1.00 89.00 396 GLY A N 1
ATOM 2977 C CA . GLY A 1 396 ? -11.540 5.238 -2.742 1.00 89.00 396 GLY A CA 1
ATOM 2978 C C . GLY A 1 396 ? -11.752 4.704 -4.164 1.00 89.00 396 GLY A C 1
ATOM 2979 O O . GLY A 1 396 ? -10.842 4.799 -4.988 1.00 89.00 396 GLY A O 1
ATOM 2980 N N . GLY A 1 397 ? -12.935 4.162 -4.477 1.00 91.06 397 GLY A N 1
ATOM 2981 C CA . GLY A 1 397 ? -13.311 3.741 -5.829 1.00 91.06 397 GLY A CA 1
ATOM 2982 C C . GLY A 1 397 ? -12.927 2.307 -6.215 1.00 91.06 397 GLY A C 1
ATOM 2983 O O . GLY A 1 397 ? -13.052 1.952 -7.386 1.00 91.06 397 GLY A O 1
ATOM 2984 N N . ALA A 1 398 ? -12.478 1.474 -5.273 1.00 93.19 398 ALA A N 1
ATOM 2985 C CA . ALA A 1 398 ? -12.275 0.041 -5.504 1.00 93.19 398 ALA A CA 1
ATOM 2986 C C . ALA A 1 398 ? -13.610 -0.711 -5.579 1.00 93.19 398 ALA A C 1
ATOM 2988 O O . ALA A 1 398 ? -14.583 -0.335 -4.926 1.00 93.19 398 ALA A O 1
ATOM 2989 N N . SER A 1 399 ? -13.654 -1.794 -6.358 1.00 96.81 399 SER A N 1
ATOM 2990 C CA . SER A 1 399 ? -14.831 -2.670 -6.445 1.00 96.81 399 SER A CA 1
ATOM 2991 C C . SER A 1 399 ? -14.830 -3.684 -5.301 1.00 96.81 399 SER A C 1
ATOM 2993 O O . SER A 1 399 ? -13.771 -4.162 -4.896 1.00 96.81 399 SER A O 1
ATOM 2995 N N . ILE A 1 400 ? -16.009 -4.033 -4.786 1.00 98.38 400 ILE A N 1
ATOM 2996 C CA . ILE A 1 400 ? -16.173 -4.997 -3.691 1.00 98.38 400 ILE A CA 1
ATOM 2997 C C . ILE A 1 400 ? -17.183 -6.064 -4.112 1.00 98.38 400 ILE A C 1
ATOM 2999 O O . ILE A 1 400 ? -18.294 -5.749 -4.546 1.00 98.38 400 ILE A O 1
ATOM 3003 N N . THR A 1 401 ? -16.818 -7.334 -3.950 1.00 98.25 401 THR A N 1
ATOM 3004 C CA . THR A 1 401 ? -17.696 -8.485 -4.202 1.00 98.25 401 THR A CA 1
ATOM 3005 C C . THR A 1 401 ? -17.762 -9.412 -2.986 1.00 98.25 401 THR A C 1
ATOM 3007 O O . THR A 1 401 ? -16.954 -9.315 -2.066 1.00 98.25 401 THR A O 1
ATOM 3010 N N . ARG A 1 402 ? -18.762 -10.299 -2.934 1.00 97.75 402 ARG A N 1
ATOM 3011 C CA . ARG A 1 402 ? -18.911 -11.299 -1.863 1.00 97.75 402 ARG A CA 1
ATOM 3012 C C . ARG A 1 402 ? -18.442 -12.655 -2.361 1.00 97.75 402 ARG A C 1
ATOM 3014 O O . ARG A 1 402 ? -18.909 -13.120 -3.397 1.00 97.75 402 ARG A O 1
ATOM 3021 N N . SER A 1 403 ? -17.599 -13.307 -1.574 1.00 96.69 403 SER A N 1
ATOM 3022 C CA . SER A 1 403 ? -17.212 -14.702 -1.744 1.00 96.69 403 SER A CA 1
ATOM 3023 C C . SER A 1 403 ? -17.998 -15.567 -0.762 1.00 96.69 403 SER A C 1
ATOM 3025 O O . SER A 1 403 ? -17.756 -15.538 0.446 1.00 96.69 403 SER A O 1
ATOM 3027 N N . THR A 1 404 ? -18.999 -16.289 -1.262 1.00 96.38 404 THR A N 1
ATOM 3028 C CA . THR A 1 404 ? -19.932 -17.046 -0.418 1.00 96.38 404 THR A CA 1
ATOM 3029 C C . THR A 1 404 ? -19.352 -18.391 0.007 1.00 96.38 404 THR A C 1
ATOM 3031 O O . THR A 1 404 ? -18.974 -19.192 -0.848 1.00 96.38 404 THR A O 1
ATOM 3034 N N . GLY A 1 405 ? -19.335 -18.667 1.309 1.00 91.81 405 GLY A N 1
ATOM 3035 C CA . GLY A 1 405 ? -18.963 -19.958 1.882 1.00 91.81 405 GLY A CA 1
ATOM 3036 C C . GLY A 1 405 ? -17.483 -20.332 1.789 1.00 91.81 405 GLY A C 1
ATOM 3037 O O . GLY A 1 405 ? -17.146 -21.495 2.007 1.00 91.81 405 GLY A O 1
ATOM 3038 N N . THR A 1 406 ? -16.598 -19.394 1.441 1.00 91.44 406 THR A N 1
ATOM 3039 C CA . THR A 1 406 ? -15.167 -19.675 1.222 1.00 91.44 406 THR A CA 1
ATOM 3040 C C . THR A 1 406 ? -14.295 -19.474 2.456 1.00 91.44 406 THR A C 1
ATOM 3042 O O . THR A 1 406 ? -13.150 -19.921 2.468 1.00 91.44 406 THR A O 1
ATOM 3045 N N . GLY A 1 407 ? -14.814 -18.805 3.486 1.00 88.88 407 GLY A N 1
ATOM 3046 C CA . GLY A 1 407 ? -14.087 -18.522 4.715 1.00 88.88 407 GLY A CA 1
ATOM 3047 C C . GLY A 1 407 ? -14.054 -19.698 5.699 1.00 88.88 407 GLY A C 1
ATOM 3048 O O . GLY A 1 407 ? -14.750 -20.706 5.526 1.00 88.88 407 GLY A O 1
ATOM 3049 N N . PRO A 1 408 ? -13.266 -19.575 6.783 1.00 84.69 408 PRO A N 1
ATOM 3050 C CA . PRO A 1 408 ? -13.228 -20.548 7.871 1.00 84.69 408 PRO A CA 1
ATOM 3051 C C . PRO A 1 408 ? -14.626 -20.866 8.419 1.00 84.69 408 PRO A C 1
ATOM 3053 O O . PRO A 1 408 ? -15.415 -19.973 8.714 1.00 84.69 408 PRO A O 1
ATOM 3056 N N . GLY A 1 409 ? -14.946 -22.155 8.554 1.00 86.12 409 GLY A N 1
ATOM 3057 C CA . GLY A 1 409 ? -16.274 -22.592 9.001 1.00 86.12 409 GLY A CA 1
ATOM 3058 C C . GLY A 1 409 ? -17.391 -22.400 7.967 1.00 86.12 409 GLY A C 1
ATOM 3059 O O . GLY A 1 409 ? -18.558 -22.513 8.325 1.00 86.12 409 GLY A O 1
ATOM 3060 N N . GLY A 1 410 ? -17.055 -22.120 6.700 1.00 90.12 410 GLY A N 1
ATOM 3061 C CA . GLY A 1 410 ? -18.033 -21.907 5.631 1.00 90.12 410 GLY A CA 1
ATOM 3062 C C . GLY A 1 410 ? -18.726 -20.546 5.700 1.00 90.12 410 GLY A C 1
ATOM 3063 O O . GLY A 1 410 ? -19.808 -20.393 5.138 1.00 90.12 410 GLY A O 1
ATOM 3064 N N . ARG A 1 411 ? -18.136 -19.569 6.403 1.00 93.06 411 ARG A N 1
ATOM 3065 C CA . ARG A 1 411 ? -18.644 -18.193 6.441 1.00 93.06 411 ARG A CA 1
ATOM 3066 C C . ARG A 1 411 ? -18.239 -17.413 5.196 1.00 93.06 411 ARG A C 1
ATOM 3068 O O . ARG A 1 411 ? -17.276 -17.754 4.507 1.00 93.06 411 ARG A O 1
ATOM 3075 N N . ASP A 1 412 ? -18.993 -16.364 4.913 1.00 96.38 412 ASP A N 1
ATOM 3076 C CA . ASP A 1 412 ? -18.750 -15.516 3.752 1.00 96.38 412 ASP A CA 1
ATOM 3077 C C . ASP A 1 412 ? -17.593 -14.551 3.992 1.00 96.38 412 ASP A C 1
ATOM 3079 O O . ASP A 1 412 ? -17.370 -14.091 5.109 1.00 96.38 412 ASP A O 1
ATOM 3083 N N . GLN A 1 413 ? -16.895 -14.215 2.913 1.00 96.94 413 GLN A N 1
ATOM 3084 C CA . GLN A 1 413 ? -15.822 -13.226 2.884 1.00 96.94 413 GLN A CA 1
ATOM 3085 C C . GLN A 1 413 ? -16.166 -12.131 1.871 1.00 96.94 413 GLN A C 1
ATOM 3087 O O . GLN A 1 413 ? -16.998 -12.328 0.980 1.00 96.94 413 GLN A O 1
ATOM 3092 N N . LEU A 1 414 ? -15.515 -10.978 1.977 1.00 98.25 414 LEU A N 1
ATOM 3093 C CA . LEU A 1 414 ? -15.566 -9.933 0.957 1.00 98.25 414 LEU A CA 1
ATOM 3094 C C . LEU A 1 414 ? -14.268 -9.942 0.152 1.00 98.25 414 LEU A C 1
ATOM 3096 O O . LEU A 1 414 ? -13.190 -10.092 0.717 1.00 98.25 414 LEU A O 1
ATOM 3100 N N . ILE A 1 415 ? -14.367 -9.790 -1.164 1.00 97.75 415 ILE A N 1
ATOM 3101 C CA . ILE A 1 415 ? -13.218 -9.597 -2.045 1.00 97.75 415 ILE A CA 1
ATOM 3102 C C . ILE A 1 415 ? -13.168 -8.119 -2.401 1.00 97.75 415 ILE A C 1
ATOM 3104 O O . ILE A 1 415 ? -14.113 -7.569 -2.967 1.00 97.75 415 ILE A O 1
ATOM 3108 N N . TYR A 1 416 ? -12.064 -7.483 -2.045 1.00 97.44 416 TYR A N 1
ATOM 3109 C CA . TYR A 1 416 ? -11.763 -6.110 -2.402 1.00 97.44 416 TYR A CA 1
ATOM 3110 C C . TYR A 1 416 ? -10.828 -6.101 -3.611 1.00 97.44 416 TYR A C 1
ATOM 3112 O O . TYR A 1 416 ? -9.755 -6.701 -3.558 1.00 97.44 416 TYR A O 1
ATOM 3120 N N . HIS A 1 417 ? -11.236 -5.413 -4.677 1.00 94.31 417 HIS A N 1
ATOM 3121 C CA . HIS A 1 417 ? -10.509 -5.278 -5.938 1.00 94.31 417 HIS A CA 1
ATOM 3122 C C . HIS A 1 417 ? -9.881 -3.877 -6.011 1.00 94.31 417 HIS A C 1
ATOM 3124 O O . HIS A 1 417 ? -10.596 -2.913 -6.324 1.00 94.31 417 HIS A O 1
ATOM 3130 N N . PRO A 1 418 ? -8.580 -3.722 -5.697 1.00 88.25 418 PRO A N 1
ATOM 3131 C CA . PRO A 1 418 ? -7.949 -2.411 -5.613 1.00 88.25 418 PRO A CA 1
ATOM 3132 C C . PRO A 1 418 ? -8.037 -1.628 -6.931 1.00 88.25 418 PRO A C 1
ATOM 3134 O O . PRO A 1 418 ? -7.817 -2.176 -8.010 1.00 88.25 418 PRO A O 1
ATOM 3137 N N . SER A 1 419 ? -8.310 -0.324 -6.851 1.00 81.94 419 SER A N 1
ATOM 3138 C CA . SER A 1 419 ? -8.193 0.582 -8.002 1.00 81.94 419 SER A CA 1
ATOM 3139 C C . SER A 1 419 ? -6.765 1.129 -8.110 1.00 81.94 419 SER A C 1
ATOM 3141 O O . SER A 1 419 ? -6.127 1.426 -7.100 1.00 81.94 419 SER A O 1
ATOM 3143 N N . THR A 1 420 ? -6.280 1.358 -9.335 1.00 69.50 420 THR A N 1
ATOM 3144 C CA . THR A 1 420 ? -4.986 2.020 -9.595 1.00 69.50 420 THR A CA 1
ATOM 3145 C C . THR A 1 420 ? -4.929 3.464 -9.084 1.00 69.50 420 THR A C 1
ATOM 3147 O O . THR A 1 420 ? -3.856 4.055 -9.044 1.00 69.50 420 THR A O 1
ATOM 3150 N N . SER A 1 421 ? -6.072 4.062 -8.732 1.00 67.81 421 SER A N 1
ATOM 3151 C CA . SER A 1 421 ? -6.180 5.443 -8.241 1.00 67.81 421 SER A CA 1
ATOM 3152 C C . SER A 1 421 ? -6.024 5.592 -6.725 1.00 67.81 421 SER A C 1
ATOM 3154 O O . SER A 1 421 ? -6.095 6.713 -6.223 1.00 67.81 421 SER A O 1
ATOM 3156 N N . ILE A 1 422 ? -5.874 4.495 -5.977 1.00 67.94 422 ILE A N 1
ATOM 3157 C CA . ILE A 1 422 ? -5.883 4.531 -4.511 1.00 67.94 422 ILE A CA 1
ATOM 3158 C C . ILE A 1 422 ? -4.512 4.952 -3.992 1.00 67.94 422 ILE A C 1
ATOM 3160 O O . ILE A 1 422 ? -3.554 4.186 -4.015 1.00 67.94 422 ILE A O 1
ATOM 3164 N N . THR A 1 423 ? -4.438 6.192 -3.514 1.00 71.44 423 THR A N 1
ATOM 3165 C CA . THR A 1 423 ? -3.218 6.816 -2.976 1.00 71.44 423 THR A CA 1
ATOM 3166 C C . THR A 1 423 ? -3.344 7.221 -1.505 1.00 71.44 423 THR A C 1
ATOM 3168 O O . THR A 1 423 ? -2.358 7.617 -0.890 1.00 71.44 423 THR A O 1
ATOM 3171 N N . ALA A 1 424 ? -4.542 7.106 -0.928 1.00 82.56 424 ALA A N 1
ATOM 3172 C CA . ALA A 1 424 ? -4.863 7.439 0.458 1.00 82.56 424 ALA A CA 1
ATOM 3173 C C . ALA A 1 424 ? -5.651 6.297 1.119 1.00 82.56 424 ALA A C 1
ATOM 3175 O O . ALA A 1 424 ? -5.987 5.314 0.458 1.00 82.56 424 ALA A O 1
ATOM 3176 N N . LEU A 1 425 ? -5.935 6.428 2.421 1.00 88.19 425 LEU A N 1
ATOM 3177 C CA . LEU A 1 425 ? -6.768 5.477 3.159 1.00 88.19 425 LEU A CA 1
ATOM 3178 C C . LEU A 1 425 ? -8.129 5.323 2.470 1.00 88.19 425 LEU A C 1
ATOM 3180 O O . LEU A 1 425 ? -8.876 6.292 2.332 1.00 88.19 425 LEU A O 1
ATOM 3184 N N . ASP A 1 426 ? -8.446 4.096 2.081 1.00 94.94 426 ASP A N 1
ATOM 3185 C CA . ASP A 1 426 ? -9.755 3.709 1.585 1.00 94.94 426 ASP A CA 1
ATOM 3186 C C . ASP A 1 426 ? -10.553 3.039 2.708 1.00 94.94 426 ASP A C 1
ATOM 3188 O O . ASP A 1 426 ? -9.990 2.486 3.655 1.00 94.94 426 ASP A O 1
ATOM 3192 N N . TYR A 1 427 ? -11.874 3.107 2.636 1.00 96.00 427 TYR A N 1
ATOM 3193 C CA . TYR A 1 427 ? -12.747 2.473 3.603 1.00 96.00 427 TYR A CA 1
ATOM 3194 C C . TYR A 1 427 ? -14.138 2.214 3.030 1.00 96.00 427 TYR A C 1
ATOM 3196 O O . TYR A 1 427 ? -14.612 2.879 2.104 1.00 96.00 427 TYR A O 1
ATOM 3204 N N . PHE A 1 428 ? -14.818 1.235 3.614 1.00 97.62 428 PHE A N 1
ATOM 3205 C CA . PHE A 1 428 ? -16.226 0.957 3.361 1.00 97.62 428 PHE A CA 1
ATOM 3206 C C . PHE A 1 428 ? -16.866 0.306 4.587 1.00 97.62 428 PHE A C 1
ATOM 3208 O O . PHE A 1 428 ? -16.171 -0.212 5.459 1.00 97.62 428 PHE A O 1
ATOM 3215 N N . SER A 1 429 ? -18.194 0.336 4.664 1.00 96.62 429 SER A N 1
ATOM 3216 C CA . SER A 1 429 ? -18.947 -0.329 5.726 1.00 96.62 429 SER A CA 1
ATOM 3217 C C . SER A 1 429 ? -19.624 -1.601 5.228 1.00 96.62 429 SER A C 1
ATOM 3219 O O . SER A 1 429 ? -19.937 -1.742 4.045 1.00 96.62 429 SER A O 1
ATOM 3221 N N . TYR A 1 430 ? -19.884 -2.528 6.141 1.00 98.00 430 TYR A N 1
ATOM 3222 C CA . TYR A 1 430 ? -20.705 -3.707 5.890 1.00 98.00 430 TYR A CA 1
ATOM 3223 C C . TYR A 1 430 ? -21.732 -3.867 7.007 1.00 98.00 430 TYR A C 1
ATOM 3225 O O . TYR A 1 430 ? -21.552 -3.389 8.127 1.00 98.00 430 TYR A O 1
ATOM 3233 N N . ARG A 1 431 ? -22.843 -4.523 6.684 1.00 97.94 431 ARG A N 1
ATOM 3234 C CA . ARG A 1 431 ? -23.924 -4.818 7.619 1.00 97.94 431 ARG A CA 1
ATOM 3235 C C . ARG A 1 431 ? -23.995 -6.310 7.858 1.00 97.94 431 ARG A C 1
ATOM 3237 O O . ARG A 1 431 ? -24.032 -7.088 6.901 1.00 97.94 431 ARG A O 1
ATOM 3244 N N . ILE A 1 432 ? -24.100 -6.679 9.124 1.00 98.25 432 ILE A N 1
ATOM 3245 C CA . ILE A 1 432 ? -24.331 -8.053 9.552 1.00 98.25 432 ILE A CA 1
ATOM 3246 C C . ILE A 1 432 ? -25.734 -8.220 10.120 1.00 98.25 432 ILE A C 1
ATOM 3248 O O . ILE A 1 432 ? -26.375 -7.243 10.513 1.00 98.25 432 ILE A O 1
ATOM 3252 N N . GLN A 1 433 ? -26.200 -9.461 10.154 1.00 97.94 433 GLN A N 1
ATOM 3253 C CA . GLN A 1 433 ? -27.416 -9.858 10.842 1.00 97.94 433 GLN A CA 1
ATOM 3254 C C . GLN A 1 433 ? -27.217 -11.202 11.534 1.00 97.94 433 GLN A C 1
ATOM 3256 O O . GLN A 1 433 ? -26.606 -12.110 10.962 1.00 97.94 433 GLN A O 1
ATOM 3261 N N . ASP A 1 434 ? -27.755 -11.317 12.740 1.00 97.56 434 ASP A N 1
ATOM 3262 C CA . ASP A 1 434 ? -27.841 -12.579 13.459 1.00 97.56 434 ASP A CA 1
ATOM 3263 C C . ASP A 1 434 ? -29.014 -13.457 12.953 1.00 97.56 434 ASP A C 1
ATOM 3265 O O . ASP A 1 434 ? -29.854 -13.039 12.144 1.00 97.56 434 ASP A O 1
ATOM 3269 N N . SER A 1 435 ? -29.112 -14.699 13.432 1.00 97.00 435 SER A N 1
ATOM 3270 C CA . SER A 1 435 ? -30.227 -15.598 13.093 1.00 97.00 435 SER A CA 1
ATOM 3271 C C . SER A 1 435 ? -31.577 -15.212 13.721 1.00 97.00 435 SER A C 1
ATOM 3273 O O . SER A 1 435 ? -32.597 -15.791 13.344 1.00 97.00 435 SER A O 1
ATOM 3275 N N . ALA A 1 436 ? -31.615 -14.230 14.628 1.00 95.56 436 ALA A N 1
ATOM 3276 C CA . ALA A 1 436 ? -32.834 -13.684 15.228 1.00 95.56 436 ALA A CA 1
ATOM 3277 C C . ALA A 1 436 ? -33.364 -12.427 14.500 1.00 95.56 436 ALA A C 1
ATOM 3279 O O . ALA A 1 436 ? -34.482 -11.986 14.771 1.00 95.56 436 ALA A O 1
ATOM 3280 N N . GLY A 1 437 ? -32.608 -11.882 13.542 1.00 96.19 437 GLY A N 1
ATOM 3281 C CA . GLY A 1 437 ? -32.967 -10.714 12.738 1.00 96.19 437 GLY A CA 1
ATOM 3282 C C . GLY A 1 437 ? -32.399 -9.379 13.233 1.00 96.19 437 GLY A C 1
ATOM 3283 O O . GLY A 1 437 ? -32.717 -8.347 12.636 1.00 96.19 437 GLY A O 1
ATOM 3284 N N . TYR A 1 438 ? -31.571 -9.363 14.279 1.00 97.25 438 TYR A N 1
ATOM 3285 C CA . TYR A 1 438 ? -30.896 -8.154 14.753 1.00 97.25 438 TYR A CA 1
ATOM 3286 C C . TYR A 1 438 ? -29.641 -7.859 13.934 1.00 97.25 438 TYR A C 1
ATOM 3288 O O . TYR A 1 438 ? -29.022 -8.763 13.377 1.00 97.25 438 TYR A O 1
ATOM 3296 N N . GLN A 1 439 ? -29.273 -6.582 13.827 1.00 97.38 439 GLN A N 1
ATOM 3297 C CA . GLN A 1 439 ? -28.260 -6.111 12.878 1.00 97.38 439 GLN A CA 1
ATOM 3298 C C . GLN A 1 439 ? -27.181 -5.249 13.532 1.00 97.38 439 GLN A C 1
ATOM 3300 O O . GLN A 1 439 ? -27.392 -4.677 14.593 1.00 97.38 439 GLN A O 1
ATOM 3305 N N . SER A 1 440 ? -26.029 -5.141 12.873 1.00 97.31 440 SER A N 1
ATOM 3306 C CA . SER A 1 440 ? -24.959 -4.206 13.239 1.00 97.31 440 SER A CA 1
ATOM 3307 C C . SER A 1 440 ? -24.200 -3.747 11.993 1.00 97.31 440 SER A C 1
ATOM 3309 O O . SER A 1 440 ? -24.246 -4.409 10.952 1.00 97.31 440 SER A O 1
ATOM 3311 N N . VAL A 1 441 ? -23.467 -2.636 12.109 1.00 95.56 441 VAL A N 1
ATOM 3312 C CA . VAL A 1 441 ? -22.590 -2.094 11.059 1.00 95.56 441 VAL A CA 1
ATOM 3313 C C . VAL A 1 441 ? -21.130 -2.132 11.504 1.00 95.56 441 VAL A C 1
ATOM 3315 O O . VAL A 1 441 ? -20.791 -1.589 12.558 1.00 95.56 441 VAL A O 1
ATOM 3318 N N . GLY A 1 442 ? -20.291 -2.760 10.680 1.00 94.69 442 GLY A N 1
ATOM 3319 C CA . GLY A 1 442 ? -18.833 -2.788 10.796 1.00 94.69 442 GLY A CA 1
ATOM 3320 C C . GLY A 1 442 ? -18.174 -1.938 9.709 1.00 94.69 442 GLY A C 1
ATOM 3321 O O . GLY A 1 442 ? -18.816 -1.546 8.727 1.00 94.69 442 GLY A O 1
ATOM 3322 N N . TRP A 1 443 ? -16.890 -1.639 9.888 1.00 95.81 443 TRP A N 1
ATOM 3323 C CA . TRP A 1 443 ? -16.089 -0.848 8.951 1.00 95.81 443 TRP A CA 1
ATOM 3324 C C . TRP A 1 443 ? -14.821 -1.595 8.571 1.00 95.81 443 TRP A C 1
ATOM 3326 O O . TRP A 1 443 ? -14.176 -2.189 9.426 1.00 95.81 443 TRP A O 1
ATOM 3336 N N . VAL A 1 444 ? -14.447 -1.513 7.299 1.00 97.81 444 VAL A N 1
ATOM 3337 C CA . VAL A 1 444 ? -13.176 -2.011 6.780 1.00 97.81 444 VAL A CA 1
ATOM 3338 C C . VAL A 1 444 ? -12.320 -0.815 6.388 1.00 97.81 444 VAL A C 1
ATOM 3340 O O . VAL A 1 444 ? -12.755 0.012 5.584 1.00 97.81 444 VAL A O 1
ATOM 3343 N N . MET A 1 445 ? -11.102 -0.739 6.923 1.00 96.25 445 MET A N 1
ATOM 3344 C CA . MET A 1 445 ? -10.119 0.299 6.605 1.00 96.25 445 MET A CA 1
ATOM 3345 C C . MET A 1 445 ? -8.942 -0.290 5.824 1.00 96.25 445 MET A C 1
ATOM 3347 O O . MET A 1 445 ? -8.274 -1.216 6.280 1.00 96.25 445 MET A O 1
ATOM 3351 N N . ILE A 1 446 ? -8.668 0.251 4.640 1.00 94.38 446 ILE A N 1
ATOM 3352 C CA . ILE A 1 446 ? -7.702 -0.304 3.694 1.00 94.38 446 ILE A CA 1
ATOM 3353 C C . ILE A 1 446 ? -6.621 0.725 3.389 1.00 94.38 446 ILE A C 1
ATOM 3355 O O . ILE A 1 446 ? -6.879 1.778 2.808 1.00 94.38 446 ILE A O 1
ATOM 3359 N N . GLN A 1 447 ? -5.387 0.413 3.772 1.00 88.50 447 GLN A N 1
ATOM 3360 C CA . GLN A 1 447 ? -4.240 1.239 3.413 1.00 88.50 447 GLN A CA 1
ATOM 3361 C C . GLN A 1 447 ? -3.908 1.106 1.919 1.00 88.50 447 GLN A C 1
ATOM 3363 O O . GLN A 1 447 ? -3.961 -0.011 1.388 1.00 88.50 447 GLN A O 1
ATOM 3368 N N . PRO A 1 448 ? -3.514 2.210 1.252 1.00 80.81 448 PRO A N 1
ATOM 3369 C CA . PRO A 1 448 ? -2.997 2.154 -0.110 1.00 80.81 448 PRO A CA 1
ATOM 3370 C C . PRO A 1 448 ? -1.727 1.289 -0.153 1.00 80.81 448 PRO A C 1
ATOM 3372 O O . PRO A 1 448 ? -1.096 1.062 0.891 1.00 80.81 448 PRO A O 1
ATOM 3375 N N . PRO A 1 449 ? -1.310 0.817 -1.342 1.00 71.56 449 PRO A N 1
ATOM 3376 C CA . PRO A 1 449 ? 0.015 0.237 -1.463 1.00 71.56 449 PRO A CA 1
ATOM 3377 C C . PRO A 1 449 ? 1.040 1.277 -1.007 1.00 71.56 449 PRO A C 1
ATOM 3379 O O . PRO A 1 449 ? 0.904 2.473 -1.276 1.00 71.56 449 PRO A O 1
ATOM 3382 N N . THR A 1 450 ? 2.060 0.832 -0.275 1.00 63.78 450 THR A N 1
ATOM 3383 C CA . THR A 1 450 ? 3.206 1.696 0.034 1.00 63.78 450 THR A CA 1
ATOM 3384 C C . THR A 1 450 ? 3.822 2.201 -1.274 1.00 63.78 450 THR A C 1
ATOM 3386 O O . THR A 1 450 ? 3.623 1.598 -2.319 1.00 63.78 450 THR A O 1
ATOM 3389 N N . GLN A 1 451 ? 4.542 3.320 -1.263 1.00 64.88 451 GLN A N 1
ATOM 3390 C CA . GLN A 1 451 ? 5.445 3.626 -2.378 1.00 64.88 451 GLN A CA 1
ATOM 3391 C C . GLN A 1 451 ? 6.674 2.725 -2.267 1.00 64.88 451 GLN A C 1
ATOM 3393 O O . GLN A 1 451 ? 7.006 2.290 -1.160 1.00 64.88 451 GLN A O 1
ATOM 3398 N N . ALA A 1 452 ? 7.316 2.394 -3.396 1.00 71.62 452 ALA A N 1
ATOM 3399 C CA . ALA A 1 452 ? 8.549 1.612 -3.360 1.00 71.62 452 ALA A CA 1
ATOM 3400 C C . ALA A 1 452 ? 9.531 2.351 -2.437 1.00 71.62 452 ALA A C 1
ATOM 3402 O O . ALA A 1 452 ? 9.626 3.577 -2.556 1.00 71.62 452 ALA A O 1
ATOM 3403 N N . PRO A 1 453 ? 10.179 1.663 -1.482 1.00 72.19 453 PRO A N 1
ATOM 3404 C CA . PRO A 1 453 ? 10.985 2.352 -0.492 1.00 72.19 453 PRO A CA 1
ATOM 3405 C C . PRO A 1 453 ? 12.144 3.074 -1.175 1.00 72.19 453 PRO A C 1
ATOM 3407 O O . PRO A 1 453 ? 12.649 2.631 -2.209 1.00 72.19 453 PRO A O 1
ATOM 3410 N N . ASP A 1 454 ? 12.560 4.187 -0.584 1.00 70.69 454 ASP A N 1
ATOM 3411 C CA . ASP A 1 454 ? 13.738 4.910 -1.042 1.00 70.69 454 ASP A CA 1
ATOM 3412 C C . ASP A 1 454 ? 14.951 3.951 -1.070 1.00 70.69 454 ASP A C 1
ATOM 3414 O O . ASP A 1 454 ? 15.214 3.302 -0.049 1.00 70.69 454 ASP A O 1
ATOM 3418 N N . PRO A 1 455 ? 15.678 3.804 -2.201 1.00 73.25 455 PRO A N 1
ATOM 3419 C CA . PRO A 1 455 ? 16.875 2.960 -2.267 1.00 73.25 455 PRO A CA 1
ATOM 3420 C C . PRO A 1 455 ? 17.946 3.318 -1.224 1.00 73.25 455 PRO A C 1
ATOM 3422 O O . PRO A 1 455 ? 18.778 2.465 -0.884 1.00 73.25 455 PRO A O 1
ATOM 3425 N N . ASP A 1 456 ? 17.931 4.547 -0.714 1.00 75.50 456 ASP A N 1
ATOM 3426 C CA . ASP A 1 456 ? 18.938 5.054 0.208 1.00 75.50 456 ASP A CA 1
ATOM 3427 C C . ASP A 1 456 ? 18.471 5.083 1.677 1.00 75.50 456 ASP A C 1
ATOM 3429 O O . ASP A 1 456 ? 19.307 5.283 2.555 1.00 75.50 456 ASP A O 1
ATOM 3433 N N . ILE A 1 457 ? 17.234 4.648 1.984 1.00 76.56 457 ILE A N 1
ATOM 3434 C CA . ILE A 1 457 ? 16.685 4.626 3.358 1.00 76.56 457 ILE A CA 1
ATOM 3435 C C . ILE A 1 457 ? 17.658 4.027 4.392 1.00 76.56 457 ILE A C 1
ATOM 3437 O O . ILE A 1 457 ? 18.157 2.898 4.265 1.00 76.56 457 ILE A O 1
ATOM 3441 N N . ALA A 1 458 ? 17.946 4.786 5.446 1.00 77.62 458 ALA A N 1
ATOM 3442 C CA . ALA A 1 458 ? 18.836 4.334 6.505 1.00 77.62 458 ALA A CA 1
ATOM 3443 C C . ALA A 1 458 ? 18.222 3.160 7.290 1.00 77.62 458 ALA A C 1
ATOM 3445 O O . ALA A 1 458 ? 17.026 3.125 7.573 1.00 77.62 458 ALA A O 1
ATOM 3446 N N . ALA A 1 459 ? 19.062 2.191 7.659 1.00 88.69 459 ALA A N 1
ATOM 3447 C CA . ALA A 1 459 ? 18.658 1.118 8.560 1.00 88.69 459 ALA A CA 1
ATOM 3448 C C . ALA A 1 459 ? 18.777 1.583 10.016 1.00 88.69 459 ALA A C 1
ATOM 3450 O O . ALA A 1 459 ? 19.863 1.981 10.445 1.00 88.69 459 ALA A O 1
ATOM 3451 N N . ASP A 1 460 ? 17.696 1.449 10.783 1.00 92.62 460 ASP A N 1
ATOM 3452 C CA . ASP A 1 460 ? 17.680 1.678 12.232 1.00 92.62 460 ASP A CA 1
ATOM 3453 C C . ASP A 1 460 ? 18.476 0.594 12.964 1.00 92.62 460 ASP A C 1
ATOM 3455 O O . ASP A 1 460 ? 19.162 0.842 13.957 1.00 92.62 460 ASP A O 1
ATOM 3459 N N . VAL A 1 461 ? 18.384 -0.637 12.454 1.00 96.88 461 VAL A N 1
ATOM 3460 C CA . VAL A 1 461 ? 18.996 -1.825 13.043 1.00 96.88 461 VAL A CA 1
ATOM 3461 C C . VAL A 1 461 ? 19.820 -2.542 11.988 1.00 96.88 461 VAL A C 1
ATOM 3463 O O . VAL A 1 461 ? 19.325 -2.889 10.921 1.00 96.88 461 VAL A O 1
ATOM 3466 N N . ASN A 1 462 ? 21.088 -2.804 12.287 1.00 97.75 462 ASN A N 1
ATOM 3467 C CA . ASN A 1 462 ? 21.999 -3.454 11.351 1.00 97.75 462 ASN A CA 1
ATOM 3468 C C . ASN A 1 462 ? 22.370 -4.857 11.828 1.00 97.75 462 ASN A C 1
ATOM 3470 O O . ASN A 1 462 ? 22.430 -5.131 13.028 1.00 97.75 462 ASN A O 1
ATOM 3474 N N . SER A 1 463 ? 22.654 -5.752 10.885 1.00 97.44 463 SER A N 1
ATOM 3475 C CA . SER A 1 463 ? 23.172 -7.072 11.210 1.00 97.44 463 SER A CA 1
ATOM 3476 C C . SER A 1 463 ? 24.598 -6.949 11.759 1.00 97.44 463 SER A C 1
ATOM 3478 O O . SER A 1 463 ? 25.459 -6.311 11.141 1.00 97.44 463 SER A O 1
ATOM 3480 N N . VAL A 1 464 ? 24.855 -7.601 12.890 1.00 97.00 464 VAL A N 1
ATOM 3481 C CA . VAL A 1 464 ? 26.165 -7.689 13.561 1.00 97.00 464 VAL A CA 1
ATOM 3482 C C . VAL A 1 464 ? 26.778 -9.088 13.479 1.00 97.00 464 VAL A C 1
ATOM 3484 O O . VAL A 1 464 ? 27.929 -9.284 13.863 1.00 97.00 464 VAL A O 1
ATOM 3487 N N . SER A 1 465 ? 26.013 -10.070 12.999 1.00 96.94 465 SER A N 1
ATOM 3488 C CA . SER A 1 465 ? 26.482 -11.427 12.728 1.00 96.94 465 SER A CA 1
ATOM 3489 C C . SER A 1 465 ? 25.673 -12.073 11.595 1.00 96.94 465 SER A C 1
ATOM 3491 O O . SER A 1 465 ? 24.660 -11.532 11.152 1.00 96.94 465 SER A O 1
ATOM 3493 N N . SER A 1 466 ? 26.140 -13.216 11.082 1.00 96.31 466 SER A N 1
ATOM 3494 C CA . SER A 1 466 ? 25.375 -14.028 10.124 1.00 96.31 466 SER A CA 1
ATOM 3495 C C . SER A 1 466 ? 24.431 -14.979 10.862 1.00 96.31 466 SER A C 1
ATOM 3497 O O . SER A 1 466 ? 24.800 -15.522 11.903 1.00 96.31 466 SER A O 1
ATOM 3499 N N . GLY A 1 467 ? 23.249 -15.240 10.308 1.00 93.75 467 GLY A N 1
ATOM 3500 C CA . GLY A 1 467 ? 22.274 -16.150 10.911 1.00 93.75 467 GLY A CA 1
ATOM 3501 C C . GLY A 1 467 ? 20.852 -15.950 10.395 1.00 93.75 467 GLY A C 1
ATOM 3502 O O . GLY A 1 467 ? 20.614 -15.186 9.464 1.00 93.75 467 GLY A O 1
ATOM 3503 N N . ALA A 1 468 ? 19.888 -16.638 11.004 1.00 91.62 468 ALA A N 1
ATOM 3504 C CA . ALA A 1 468 ? 18.478 -16.457 10.673 1.00 91.62 468 ALA A CA 1
ATOM 3505 C C . ALA A 1 468 ? 17.982 -15.085 11.139 1.00 91.62 468 ALA A C 1
ATOM 3507 O O . ALA A 1 468 ? 18.269 -14.673 12.259 1.00 91.62 468 ALA A O 1
ATOM 3508 N N . TRP A 1 469 ? 17.160 -14.411 10.333 1.00 92.38 469 TRP A N 1
ATOM 3509 C CA . TRP A 1 469 ? 16.625 -13.095 10.695 1.00 92.38 469 TRP A CA 1
ATOM 3510 C C . TRP A 1 469 ? 15.798 -13.080 11.985 1.00 92.38 469 TRP A C 1
ATOM 3512 O O . TRP A 1 469 ? 15.606 -12.030 12.571 1.00 92.38 469 TRP A O 1
ATOM 3522 N N . SER A 1 470 ? 15.322 -14.231 12.458 1.00 90.38 470 SER A N 1
ATOM 3523 C CA . SER A 1 470 ? 14.513 -14.367 13.669 1.00 90.38 470 SER A CA 1
ATOM 3524 C C . SER A 1 470 ? 15.387 -14.510 14.914 1.00 90.38 470 SER A C 1
ATOM 3526 O O . SER A 1 470 ? 14.882 -14.497 16.032 1.00 90.38 470 SER A O 1
ATOM 3528 N N . THR A 1 471 ? 16.694 -14.698 14.731 1.00 92.94 471 THR A N 1
ATOM 3529 C CA . THR A 1 471 ? 17.662 -14.825 15.812 1.00 92.94 471 THR A CA 1
ATOM 3530 C C . THR A 1 471 ? 18.033 -13.436 16.315 1.00 92.94 471 THR A C 1
ATOM 3532 O O . THR A 1 471 ? 18.634 -12.644 15.598 1.00 92.94 471 THR A O 1
ATOM 3535 N N . THR A 1 472 ? 17.717 -13.153 17.576 1.00 94.12 472 THR A N 1
ATOM 3536 C CA . THR A 1 472 ? 17.925 -11.840 18.204 1.00 94.12 472 THR A CA 1
ATOM 3537 C C . THR A 1 472 ? 19.381 -11.365 18.161 1.00 94.12 472 THR A C 1
ATOM 3539 O O . THR A 1 472 ? 19.633 -10.184 17.971 1.00 94.12 472 THR A O 1
ATOM 3542 N N . THR A 1 473 ? 20.358 -12.275 18.252 1.00 95.50 473 THR A N 1
ATOM 3543 C CA . THR A 1 473 ? 21.798 -11.948 18.225 1.00 95.50 473 THR A CA 1
ATOM 3544 C C . THR A 1 473 ? 22.339 -11.583 16.838 1.00 95.50 473 THR A C 1
ATOM 3546 O O . THR A 1 473 ? 23.513 -11.234 16.710 1.00 95.50 473 THR A O 1
ATOM 3549 N N . VAL A 1 474 ? 21.524 -11.695 15.784 1.00 96.19 474 VAL A N 1
ATOM 3550 C CA . VAL A 1 474 ? 21.890 -11.224 14.439 1.00 96.19 474 VAL A CA 1
ATOM 3551 C C . VAL A 1 474 ? 21.857 -9.701 14.374 1.00 96.19 474 VAL A C 1
ATOM 3553 O O . VAL A 1 474 ? 22.623 -9.124 13.607 1.00 96.19 474 VAL A O 1
ATOM 3556 N N . TRP A 1 475 ? 21.038 -9.048 15.197 1.00 97.44 475 TRP A N 1
ATOM 3557 C CA . TRP A 1 475 ? 20.704 -7.631 15.082 1.00 97.44 475 TRP A CA 1
ATOM 3558 C C . TRP A 1 475 ? 21.366 -6.774 16.162 1.00 97.44 475 TRP A C 1
ATOM 3560 O O . TRP A 1 475 ? 21.531 -7.201 17.304 1.00 97.44 475 TRP A O 1
ATOM 3570 N N . SER A 1 476 ? 21.741 -5.543 15.805 1.00 97.19 476 SER A N 1
ATOM 3571 C CA . SER A 1 476 ? 22.458 -4.611 16.687 1.00 97.19 476 SER A CA 1
ATOM 3572 C C . SER A 1 476 ? 21.685 -4.211 17.946 1.00 97.19 476 SER A C 1
ATOM 3574 O O . SER A 1 476 ? 22.302 -3.812 18.929 1.00 97.19 476 SER A O 1
ATOM 3576 N N . ASP A 1 477 ? 20.355 -4.323 17.941 1.00 96.50 477 ASP A N 1
ATOM 3577 C CA . ASP A 1 477 ? 19.494 -4.052 19.097 1.00 96.50 477 ASP A CA 1
ATOM 3578 C C . ASP A 1 477 ? 19.191 -5.302 19.940 1.00 96.50 477 ASP A C 1
ATOM 3580 O O . ASP A 1 477 ? 18.498 -5.209 20.951 1.00 96.50 477 ASP A O 1
ATOM 3584 N N . SER A 1 478 ? 19.734 -6.464 19.560 1.00 96.12 478 SER A N 1
ATOM 3585 C CA . SER A 1 478 ? 19.488 -7.752 20.216 1.00 96.12 478 SER A CA 1
ATOM 3586 C C . SER A 1 478 ? 18.006 -8.152 20.277 1.00 96.12 478 SER A C 1
ATOM 3588 O O . SER A 1 478 ? 17.598 -8.875 21.190 1.00 96.12 478 SER A O 1
ATOM 3590 N N . LEU A 1 479 ? 17.193 -7.707 19.314 1.00 93.75 479 LEU A N 1
ATOM 3591 C CA . LEU A 1 479 ? 15.780 -8.061 19.186 1.00 93.75 479 LEU A CA 1
ATOM 3592 C C . LEU A 1 479 ? 15.505 -8.709 17.826 1.00 93.75 479 LEU A C 1
ATOM 3594 O O . LEU A 1 479 ? 16.236 -8.520 16.858 1.00 93.75 479 LEU A O 1
ATOM 3598 N N . ALA A 1 480 ? 14.452 -9.524 17.754 1.00 91.00 480 ALA A N 1
ATOM 3599 C CA . ALA A 1 480 ? 13.966 -10.019 16.471 1.00 91.00 480 ALA A CA 1
ATOM 3600 C C . ALA A 1 480 ? 13.291 -8.864 15.704 1.00 91.00 480 ALA A C 1
ATOM 3602 O O . ALA A 1 480 ? 12.781 -7.943 16.350 1.00 91.00 480 ALA A O 1
ATOM 3603 N N . PRO A 1 481 ? 13.252 -8.906 14.360 1.00 93.50 481 PRO A N 1
ATOM 3604 C CA . PRO A 1 481 ? 12.621 -7.871 13.563 1.00 93.50 481 PRO A CA 1
ATOM 3605 C C . PRO A 1 481 ? 11.181 -7.600 13.988 1.00 93.50 481 PRO A C 1
ATOM 3607 O O . PRO A 1 481 ? 10.418 -8.534 14.240 1.00 93.50 481 PRO A O 1
ATOM 3610 N N . SER A 1 482 ? 10.818 -6.324 14.063 1.00 89.31 482 SER A N 1
ATOM 3611 C CA . SER A 1 482 ? 9.487 -5.859 14.451 1.00 89.31 482 SER A CA 1
ATOM 3612 C C . SER A 1 482 ? 9.116 -4.598 13.678 1.00 89.31 482 SER A C 1
ATOM 3614 O O . SER A 1 482 ? 10.005 -3.862 13.250 1.00 89.31 482 SER A O 1
ATOM 3616 N N . ALA A 1 483 ? 7.817 -4.324 13.568 1.00 85.12 483 ALA A N 1
ATOM 3617 C CA . ALA A 1 483 ? 7.309 -3.142 12.878 1.00 85.12 483 ALA A CA 1
ATOM 3618 C C . ALA A 1 483 ? 7.836 -1.838 13.503 1.00 85.12 483 ALA A C 1
ATOM 3620 O O . ALA A 1 483 ? 8.150 -1.794 14.698 1.00 85.12 483 ALA A O 1
ATOM 3621 N N . GLY A 1 484 ? 7.900 -0.776 12.698 1.00 80.69 484 GLY A N 1
ATOM 3622 C CA . GLY A 1 484 ? 8.397 0.544 13.094 1.00 80.69 484 GLY A CA 1
ATOM 3623 C C . GLY A 1 484 ? 9.916 0.706 12.995 1.00 80.69 484 GLY A C 1
ATOM 3624 O O . GLY A 1 484 ? 10.454 1.657 13.561 1.00 80.69 484 GLY A O 1
ATOM 3625 N N . LYS A 1 485 ? 10.614 -0.241 12.355 1.00 89.00 485 LYS A N 1
ATOM 3626 C CA . LYS A 1 485 ? 12.073 -0.236 12.181 1.00 89.00 485 LYS A CA 1
ATOM 3627 C C . LYS A 1 485 ? 12.478 -0.739 10.799 1.00 89.00 485 LYS A C 1
ATOM 3629 O O . LYS A 1 485 ? 11.970 -1.755 10.319 1.00 89.00 485 LYS A O 1
ATOM 3634 N N . ASN A 1 486 ? 13.471 -0.081 10.215 1.00 91.19 486 ASN A N 1
ATOM 3635 C CA . ASN A 1 486 ? 14.171 -0.482 9.000 1.00 91.19 486 ASN A CA 1
ATOM 3636 C C . ASN A 1 486 ? 15.420 -1.297 9.351 1.00 91.19 486 ASN A C 1
ATOM 3638 O O . ASN A 1 486 ? 16.192 -0.926 10.239 1.00 91.19 486 ASN A O 1
ATOM 3642 N N . TYR A 1 487 ? 15.648 -2.399 8.640 1.00 97.75 487 TYR A N 1
ATOM 3643 C CA . TYR A 1 487 ? 16.739 -3.326 8.933 1.00 97.75 487 TYR A CA 1
ATOM 3644 C C . TYR A 1 487 ? 17.769 -3.357 7.809 1.00 97.75 487 TYR A C 1
ATOM 3646 O O . TYR A 1 487 ? 17.425 -3.337 6.632 1.00 97.75 487 TYR A O 1
ATOM 3654 N N . GLY A 1 488 ? 19.047 -3.441 8.172 1.00 97.62 488 GLY A N 1
ATOM 3655 C CA . GLY A 1 488 ? 20.174 -3.468 7.246 1.00 97.62 488 GLY A CA 1
ATOM 3656 C C . GLY A 1 488 ? 21.009 -4.735 7.395 1.00 97.62 488 GLY A C 1
ATOM 3657 O O . GLY A 1 488 ? 21.427 -5.079 8.497 1.00 97.62 488 GLY A O 1
ATOM 3658 N N . ILE A 1 489 ? 21.325 -5.418 6.296 1.00 98.25 489 ILE A N 1
ATOM 3659 C CA . ILE A 1 489 ? 22.335 -6.484 6.272 1.00 98.25 489 ILE A CA 1
ATOM 3660 C C . ILE A 1 489 ? 23.679 -5.845 5.949 1.00 98.25 489 ILE A C 1
ATOM 3662 O O . ILE A 1 489 ? 23.888 -5.357 4.837 1.00 98.25 489 ILE A O 1
ATOM 3666 N N . SER A 1 490 ? 24.587 -5.823 6.919 1.00 97.50 490 SER A N 1
ATOM 3667 C CA . SER A 1 490 ? 25.914 -5.215 6.779 1.00 97.50 490 SER A CA 1
ATOM 3668 C C . SER A 1 490 ? 26.851 -6.065 5.909 1.00 97.50 490 SER A C 1
ATOM 3670 O O . SER A 1 490 ? 26.611 -7.249 5.668 1.00 97.50 490 SER A O 1
ATOM 3672 N N . ASN A 1 491 ? 27.958 -5.460 5.473 1.00 94.69 491 ASN A N 1
ATOM 3673 C CA . ASN A 1 491 ? 29.007 -6.126 4.700 1.00 94.69 491 ASN A CA 1
ATOM 3674 C C . ASN A 1 491 ? 29.454 -7.451 5.352 1.00 94.69 491 ASN A C 1
ATOM 3676 O O . ASN A 1 491 ? 29.652 -7.511 6.564 1.00 94.69 491 ASN A O 1
ATOM 3680 N N . SER A 1 492 ? 29.648 -8.489 4.534 1.00 93.25 492 SER A N 1
ATOM 3681 C CA . SER A 1 492 ? 30.143 -9.819 4.912 1.00 93.25 492 SER A CA 1
ATOM 3682 C C . SER A 1 492 ? 29.209 -10.637 5.809 1.00 93.25 492 SER A C 1
ATOM 3684 O O . SER A 1 492 ? 29.554 -11.760 6.180 1.00 93.25 492 SER A O 1
ATOM 3686 N N . HIS A 1 493 ? 28.009 -10.136 6.112 1.00 97.25 493 HIS A N 1
ATOM 3687 C CA . HIS A 1 493 ? 26.977 -10.917 6.782 1.00 97.25 493 HIS A CA 1
ATOM 3688 C C . HIS A 1 493 ? 26.052 -11.603 5.778 1.00 97.25 493 HIS A C 1
ATOM 3690 O O . HIS A 1 493 ? 25.631 -11.017 4.780 1.00 97.25 493 HIS A O 1
ATOM 3696 N N . THR A 1 494 ? 25.715 -12.855 6.081 1.00 96.50 494 THR A N 1
ATOM 3697 C CA . THR A 1 494 ? 24.628 -13.596 5.439 1.00 96.50 494 THR A CA 1
ATOM 3698 C C . THR A 1 494 ? 23.466 -13.701 6.411 1.00 96.50 494 THR A C 1
ATOM 3700 O O . THR A 1 494 ? 23.601 -14.328 7.464 1.00 96.50 494 THR A O 1
ATOM 3703 N N . VAL A 1 495 ? 22.325 -13.115 6.054 1.00 95.94 495 VAL A N 1
ATOM 3704 C CA . VAL A 1 495 ? 21.082 -13.269 6.814 1.00 95.94 495 VAL A CA 1
ATOM 3705 C C . VAL A 1 495 ? 20.149 -14.211 6.066 1.00 95.94 495 VAL A C 1
ATOM 3707 O O . VAL A 1 495 ? 19.863 -14.024 4.883 1.00 95.94 495 VAL A O 1
ATOM 3710 N N . ASP A 1 496 ? 19.686 -15.240 6.766 1.00 91.81 496 ASP A N 1
ATOM 3711 C CA . ASP A 1 496 ? 18.758 -16.239 6.254 1.00 91.81 496 ASP A CA 1
ATOM 3712 C C . ASP A 1 496 ? 17.313 -15.838 6.547 1.00 91.81 496 ASP A C 1
ATOM 3714 O O . ASP A 1 496 ? 16.937 -15.610 7.702 1.00 91.81 496 ASP A O 1
ATOM 3718 N N . ALA A 1 497 ? 16.478 -15.828 5.510 1.00 85.88 497 ALA A N 1
ATOM 3719 C CA . ALA A 1 497 ? 15.038 -15.647 5.637 1.00 85.88 497 ALA A CA 1
ATOM 3720 C C . ALA A 1 497 ? 14.396 -16.916 6.213 1.00 85.88 497 ALA A C 1
ATOM 3722 O O . ALA A 1 497 ? 13.863 -17.701 5.441 1.00 85.88 497 ALA A O 1
ATOM 3723 N N . SER A 1 498 ? 14.552 -17.152 7.526 1.00 68.12 498 SER A N 1
ATOM 3724 C CA . SER A 1 498 ? 14.290 -18.397 8.286 1.00 68.12 498 SER A CA 1
ATOM 3725 C C . SER A 1 498 ? 13.233 -19.340 7.666 1.00 68.12 498 SER A C 1
ATOM 3727 O O . SER A 1 498 ? 12.070 -19.319 8.065 1.00 68.12 498 SER A O 1
ATOM 3729 N N . PRO A 1 499 ? 13.608 -20.197 6.698 1.00 62.22 499 PRO A N 1
ATOM 3730 C CA . PRO A 1 499 ? 12.654 -20.947 5.879 1.00 62.22 499 PRO A CA 1
ATOM 3731 C C . PRO A 1 499 ? 12.630 -22.436 6.242 1.00 62.22 499 PRO A C 1
ATOM 3733 O O . PRO A 1 499 ? 12.102 -23.264 5.498 1.00 62.22 499 PRO A O 1
ATOM 3736 N N . ASN A 1 500 ? 13.240 -22.816 7.368 1.00 58.53 500 ASN A N 1
ATOM 3737 C CA . ASN A 1 500 ? 13.289 -24.208 7.789 1.00 58.53 500 ASN A CA 1
ATOM 3738 C C . ASN A 1 500 ? 11.864 -24.661 8.154 1.00 58.53 500 ASN A C 1
ATOM 3740 O O . ASN A 1 500 ? 11.329 -24.235 9.172 1.00 58.53 500 ASN A O 1
ATOM 3744 N N . ASN A 1 501 ? 11.285 -25.549 7.333 1.00 60.84 501 ASN A N 1
ATOM 3745 C CA . ASN A 1 501 ? 9.982 -26.215 7.516 1.00 60.84 501 ASN A CA 1
ATOM 3746 C C . ASN A 1 501 ? 8.710 -25.430 7.128 1.00 60.84 501 ASN A C 1
ATOM 3748 O O . ASN A 1 501 ? 7.652 -25.671 7.705 1.00 60.84 501 ASN A O 1
ATOM 3752 N N . VAL A 1 502 ? 8.760 -24.539 6.133 1.00 67.12 502 VAL A N 1
ATOM 3753 C CA . VAL A 1 502 ? 7.530 -23.939 5.573 1.00 67.12 502 VAL A CA 1
ATOM 3754 C C . VAL A 1 502 ? 6.827 -24.950 4.658 1.00 67.12 502 VAL A C 1
ATOM 3756 O O . VAL A 1 502 ? 7.453 -25.528 3.769 1.00 67.12 502 VAL A O 1
ATOM 3759 N N . SER A 1 503 ? 5.529 -25.183 4.868 1.00 72.69 503 SER A N 1
ATOM 3760 C CA . SER A 1 503 ? 4.717 -26.024 3.979 1.00 72.69 503 SER A CA 1
ATOM 3761 C C . SER A 1 503 ? 4.533 -25.362 2.609 1.00 72.69 503 SER A C 1
ATOM 3763 O O . SER A 1 503 ? 4.553 -24.138 2.483 1.00 72.69 503 SER A O 1
ATOM 3765 N N . SER A 1 504 ? 4.345 -26.161 1.554 1.00 80.19 504 SER A N 1
ATOM 3766 C CA . SER A 1 504 ? 4.065 -25.604 0.225 1.00 80.19 504 SER A CA 1
ATOM 3767 C C . SER A 1 504 ? 2.785 -24.757 0.258 1.00 80.19 504 SER A C 1
ATOM 3769 O O . SER A 1 504 ? 1.764 -25.204 0.773 1.00 80.19 504 SER A O 1
ATOM 3771 N N . GLY A 1 505 ? 2.845 -23.547 -0.295 1.00 79.62 505 GLY A N 1
ATOM 3772 C CA . GLY A 1 505 ? 1.806 -22.517 -0.214 1.00 79.62 505 GLY A CA 1
ATOM 3773 C C . GLY A 1 505 ? 1.949 -21.567 0.983 1.00 79.62 505 GLY A C 1
ATOM 3774 O O . GLY A 1 505 ? 1.205 -20.595 1.067 1.00 79.62 505 GLY A O 1
ATOM 3775 N N . GLY A 1 506 ? 2.895 -21.816 1.894 1.00 83.31 506 GLY A N 1
ATOM 3776 C CA . GLY A 1 506 ? 3.125 -20.978 3.068 1.00 83.31 506 GLY A CA 1
ATOM 3777 C C . GLY A 1 506 ? 3.759 -19.620 2.749 1.00 83.31 506 GLY A C 1
ATOM 3778 O O . GLY A 1 506 ? 4.453 -19.445 1.743 1.00 83.31 506 GLY A O 1
ATOM 3779 N N . THR A 1 507 ? 3.536 -18.663 3.648 1.00 85.88 507 THR A N 1
ATOM 3780 C CA . THR A 1 507 ? 4.157 -17.333 3.637 1.00 85.88 507 THR A CA 1
ATOM 3781 C C . THR A 1 507 ? 5.045 -17.177 4.871 1.00 85.88 507 THR A C 1
ATOM 3783 O O . THR A 1 507 ? 4.663 -17.599 5.959 1.00 85.88 507 THR A O 1
ATOM 3786 N N . VAL A 1 508 ? 6.221 -16.573 4.699 1.00 86.44 508 VAL A N 1
ATOM 3787 C CA . VAL A 1 508 ? 7.088 -16.107 5.784 1.00 86.44 508 VAL A CA 1
ATOM 3788 C C . VAL A 1 508 ? 7.152 -14.589 5.718 1.00 86.44 508 VAL A C 1
ATOM 3790 O O . VAL A 1 508 ? 7.720 -14.039 4.771 1.00 86.44 508 VAL A O 1
ATOM 3793 N N . ASP A 1 509 ? 6.578 -13.927 6.715 1.00 87.69 509 ASP A N 1
ATOM 3794 C CA . ASP A 1 509 ? 6.544 -12.470 6.778 1.00 87.69 509 ASP A CA 1
ATOM 3795 C C . ASP A 1 509 ? 7.797 -11.922 7.470 1.00 87.69 509 ASP A C 1
ATOM 3797 O O . ASP A 1 509 ? 8.171 -12.349 8.567 1.00 87.69 509 ASP A O 1
ATOM 3801 N N . PHE A 1 510 ? 8.458 -10.966 6.821 1.00 91.31 510 PHE A N 1
ATOM 3802 C CA . PHE A 1 510 ? 9.450 -10.122 7.466 1.00 91.31 510 PHE A CA 1
ATOM 3803 C C . PHE A 1 510 ? 8.720 -9.031 8.255 1.00 91.31 510 PHE A C 1
ATOM 3805 O O . PHE A 1 510 ? 7.995 -8.226 7.682 1.00 91.31 510 PHE A O 1
ATOM 3812 N N . ALA A 1 511 ? 8.895 -9.026 9.576 1.00 89.31 511 ALA A N 1
ATOM 3813 C CA . ALA A 1 511 ? 8.124 -8.162 10.470 1.00 89.31 511 ALA A CA 1
ATOM 3814 C C . ALA A 1 511 ? 8.621 -6.707 10.542 1.00 89.31 511 ALA A C 1
ATOM 3816 O O . ALA A 1 511 ? 7.918 -5.879 11.113 1.00 89.31 511 ALA A O 1
ATOM 3817 N N . GLY A 1 512 ? 9.816 -6.402 10.022 1.00 89.06 512 GLY A N 1
ATOM 3818 C CA . GLY A 1 512 ? 10.316 -5.027 9.928 1.00 89.06 512 GLY A CA 1
ATOM 3819 C C . GLY A 1 512 ? 9.689 -4.253 8.768 1.00 89.06 512 GLY A C 1
ATOM 3820 O O . GLY A 1 512 ? 9.094 -4.844 7.867 1.00 89.06 512 GLY A O 1
ATOM 3821 N N . ASP A 1 513 ? 9.867 -2.933 8.768 1.00 85.31 513 ASP A N 1
ATOM 3822 C CA . ASP A 1 513 ? 9.274 -2.054 7.755 1.00 85.31 513 ASP A CA 1
ATOM 3823 C C . ASP A 1 513 ? 9.977 -2.233 6.403 1.00 85.31 513 ASP A C 1
ATOM 3825 O O . ASP A 1 513 ? 9.329 -2.485 5.391 1.00 85.31 513 ASP A O 1
ATOM 3829 N N . THR A 1 514 ? 11.311 -2.184 6.379 1.00 91.75 514 THR A N 1
ATOM 3830 C CA . THR A 1 514 ? 12.117 -2.463 5.179 1.00 91.75 514 THR A CA 1
ATOM 3831 C C . THR A 1 514 ? 13.331 -3.326 5.509 1.00 91.75 514 THR A C 1
ATOM 3833 O O . THR A 1 514 ? 13.798 -3.369 6.651 1.00 91.75 514 THR A O 1
ATOM 3836 N N . MET A 1 515 ? 13.854 -4.019 4.495 1.00 96.25 515 MET A N 1
ATOM 3837 C CA . MET A 1 515 ? 15.137 -4.720 4.562 1.00 96.25 515 MET A CA 1
ATOM 3838 C C . MET A 1 515 ? 16.078 -4.173 3.489 1.00 96.25 515 MET A C 1
ATOM 3840 O O . MET A 1 515 ? 15.805 -4.329 2.302 1.00 96.25 515 MET A O 1
ATOM 3844 N N . ALA A 1 516 ? 17.213 -3.604 3.880 1.00 97.00 516 ALA A N 1
ATOM 3845 C CA . ALA A 1 516 ? 18.266 -3.157 2.978 1.00 97.00 516 ALA A CA 1
ATOM 3846 C C . ALA A 1 516 ? 19.472 -4.098 3.025 1.00 97.00 516 ALA A C 1
ATOM 3848 O O . ALA A 1 516 ? 20.069 -4.330 4.072 1.00 97.00 516 ALA A O 1
ATOM 3849 N N . VAL A 1 517 ? 19.882 -4.622 1.875 1.00 98.31 517 VAL A N 1
ATOM 3850 C CA . VAL A 1 517 ? 21.111 -5.406 1.742 1.00 98.31 517 VAL A CA 1
ATOM 3851 C C . VAL A 1 517 ? 22.225 -4.467 1.302 1.00 98.31 517 VAL A C 1
ATOM 3853 O O . VAL A 1 517 ? 22.210 -3.956 0.180 1.00 98.31 517 VAL A O 1
ATOM 3856 N N . ASN A 1 518 ? 23.185 -4.212 2.192 1.00 96.62 518 ASN A N 1
ATOM 3857 C CA . ASN A 1 518 ? 24.298 -3.311 1.910 1.00 96.62 518 ASN A CA 1
ATOM 3858 C C . ASN A 1 518 ? 25.335 -3.963 0.990 1.00 96.62 518 ASN A C 1
ATOM 3860 O O . ASN A 1 518 ? 25.329 -5.174 0.756 1.00 96.62 518 ASN A O 1
ATOM 3864 N N . SER A 1 519 ? 26.263 -3.148 0.487 1.00 95.38 519 SER A N 1
ATOM 3865 C CA . SER A 1 519 ? 27.409 -3.628 -0.285 1.00 95.38 519 SER A CA 1
ATOM 3866 C C . SER A 1 519 ? 28.166 -4.728 0.472 1.00 95.38 519 SER A C 1
ATOM 3868 O O . SER A 1 519 ? 28.522 -4.556 1.640 1.00 95.38 519 SER A O 1
ATOM 3870 N N . GLY A 1 520 ? 28.365 -5.882 -0.171 1.00 93.06 520 GLY A N 1
ATOM 3871 C CA . GLY A 1 520 ? 28.986 -7.065 0.436 1.00 93.06 520 GLY A CA 1
ATOM 3872 C C . GLY A 1 520 ? 28.089 -7.868 1.389 1.00 93.06 520 GLY A C 1
ATOM 3873 O O . GLY A 1 520 ? 28.516 -8.919 1.863 1.00 93.06 520 GLY A O 1
ATOM 3874 N N . GLY A 1 521 ? 26.869 -7.410 1.681 1.00 98.00 521 GLY A N 1
ATOM 3875 C CA . GLY A 1 521 ? 25.862 -8.161 2.432 1.00 98.00 521 GLY A CA 1
ATOM 3876 C C . GLY A 1 521 ? 25.108 -9.164 1.552 1.00 98.00 521 GLY A C 1
ATOM 3877 O O . GLY A 1 521 ? 25.007 -8.999 0.329 1.00 98.00 521 GLY A O 1
ATOM 3878 N N . LEU A 1 522 ? 24.559 -10.209 2.177 1.00 98.00 522 LEU A N 1
ATOM 3879 C CA . LEU A 1 522 ? 23.807 -11.259 1.493 1.00 98.00 522 LEU A CA 1
ATOM 3880 C C . LEU A 1 522 ? 22.500 -11.590 2.227 1.00 98.00 522 LEU A C 1
ATOM 3882 O O . LEU A 1 522 ? 22.518 -11.997 3.386 1.00 98.00 522 LEU A O 1
ATOM 3886 N N . LEU A 1 523 ? 21.373 -11.491 1.520 1.00 97.25 523 LEU A N 1
ATOM 3887 C CA . LEU A 1 523 ? 20.093 -12.062 1.946 1.00 97.25 523 LEU A CA 1
ATOM 3888 C C . LEU A 1 523 ? 19.891 -13.414 1.262 1.00 97.25 523 LEU A C 1
ATOM 3890 O O . LEU A 1 523 ? 19.856 -13.489 0.031 1.00 97.25 523 LEU A O 1
ATOM 3894 N N . ARG A 1 524 ? 19.732 -14.483 2.045 1.00 93.38 524 ARG A N 1
ATOM 3895 C CA . ARG A 1 524 ? 19.560 -15.845 1.530 1.00 93.38 524 ARG A CA 1
ATOM 3896 C C . ARG A 1 524 ? 18.164 -16.382 1.820 1.00 93.38 524 ARG A C 1
ATOM 3898 O O . ARG A 1 524 ? 17.743 -16.517 2.964 1.00 93.38 524 ARG A O 1
ATOM 3905 N N . LEU A 1 525 ? 17.469 -16.770 0.758 1.00 90.00 525 LEU A N 1
ATOM 3906 C CA . LEU A 1 525 ? 16.221 -17.520 0.796 1.00 90.00 525 LEU A CA 1
ATOM 3907 C C . LEU A 1 525 ? 16.560 -19.015 0.657 1.00 90.00 525 LEU A C 1
ATOM 3909 O O . LEU A 1 525 ? 16.542 -19.576 -0.443 1.00 90.00 525 LEU A O 1
ATOM 3913 N N . ALA A 1 526 ? 16.956 -19.651 1.761 1.00 80.19 526 ALA A N 1
ATOM 3914 C CA . ALA A 1 526 ? 17.352 -21.061 1.780 1.00 80.19 526 ALA A CA 1
ATOM 3915 C C . ALA A 1 526 ? 16.142 -22.017 1.718 1.00 80.19 526 ALA A C 1
ATOM 3917 O O . ALA A 1 526 ? 15.020 -21.633 2.010 1.00 80.19 526 ALA A O 1
ATOM 3918 N N . HIS A 1 527 ? 16.340 -23.274 1.329 1.00 74.31 527 HIS A N 1
ATOM 3919 C CA . HIS A 1 527 ? 15.383 -24.359 1.575 1.00 74.31 527 HIS A CA 1
ATOM 3920 C C . HIS A 1 527 ? 16.155 -25.650 1.821 1.00 74.31 527 HIS A C 1
ATOM 3922 O O . HIS A 1 527 ? 17.059 -25.985 1.050 1.00 74.31 527 HIS A O 1
ATOM 3928 N N . ASN A 1 528 ? 15.769 -26.366 2.877 1.00 69.25 528 ASN A N 1
ATOM 3929 C CA . ASN A 1 528 ? 16.503 -27.520 3.388 1.00 69.25 528 ASN A CA 1
ATOM 3930 C C . ASN A 1 528 ? 15.684 -28.825 3.376 1.00 69.25 528 ASN A C 1
ATOM 3932 O O . ASN A 1 528 ? 16.212 -29.853 3.785 1.00 69.25 528 ASN A O 1
ATOM 3936 N N . SER A 1 529 ? 14.433 -28.841 2.904 1.00 63.09 529 SER A N 1
ATOM 3937 C CA . SER A 1 529 ? 13.640 -30.082 2.863 1.00 63.09 529 SER A CA 1
ATOM 3938 C C . SER A 1 529 ? 13.919 -30.886 1.584 1.00 63.09 529 SER A C 1
ATOM 3940 O O . SER A 1 529 ? 14.111 -30.311 0.513 1.00 63.09 529 SER A O 1
ATOM 3942 N N . ALA A 1 530 ? 13.970 -32.216 1.692 1.00 63.31 530 ALA A N 1
ATOM 3943 C CA . ALA A 1 530 ? 14.218 -33.118 0.566 1.00 63.31 530 ALA A CA 1
ATOM 3944 C C . ALA A 1 530 ? 12.904 -33.640 -0.047 1.00 63.31 530 ALA A C 1
ATOM 3946 O O . ALA A 1 530 ? 12.011 -34.068 0.683 1.00 63.31 530 ALA A O 1
ATOM 3947 N N . GLY A 1 531 ? 12.826 -33.672 -1.382 1.00 62.12 531 GLY A N 1
ATOM 3948 C CA . GLY A 1 531 ? 11.718 -34.259 -2.147 1.00 62.12 531 GLY A CA 1
ATOM 3949 C C . GLY A 1 531 ? 10.564 -33.296 -2.472 1.00 62.12 531 GLY A C 1
ATOM 3950 O O . GLY A 1 531 ? 10.309 -32.334 -1.758 1.00 62.12 531 GLY A O 1
ATOM 3951 N N . GLY A 1 532 ? 9.848 -33.576 -3.569 1.00 70.19 532 GLY A N 1
ATOM 3952 C CA . GLY A 1 532 ? 8.622 -32.865 -3.962 1.00 70.19 532 GLY A CA 1
ATOM 3953 C C . GLY A 1 532 ? 8.809 -31.553 -4.743 1.00 70.19 532 GLY A C 1
ATOM 3954 O O . GLY A 1 532 ? 9.917 -31.176 -5.133 1.00 70.19 532 GLY A O 1
ATOM 3955 N N . THR A 1 533 ? 7.676 -30.891 -5.010 1.00 78.44 533 THR A N 1
ATOM 3956 C CA . THR A 1 533 ? 7.596 -29.523 -5.549 1.00 78.44 533 THR A CA 1
ATOM 3957 C C . THR A 1 533 ? 7.094 -28.604 -4.443 1.00 78.44 533 THR A C 1
ATOM 3959 O O . THR A 1 533 ? 5.988 -28.807 -3.947 1.00 78.44 533 THR A O 1
ATOM 3962 N N . THR A 1 534 ? 7.890 -27.604 -4.076 1.00 79.25 534 THR A N 1
ATOM 3963 C CA . THR A 1 534 ? 7.584 -26.664 -2.993 1.00 79.25 534 THR A CA 1
ATOM 3964 C C . THR A 1 534 ? 7.506 -25.251 -3.546 1.00 79.25 534 THR A C 1
ATOM 3966 O O . THR A 1 534 ? 8.423 -24.788 -4.228 1.00 79.25 534 THR A O 1
ATOM 3969 N N . THR A 1 535 ? 6.423 -24.548 -3.220 1.00 84.31 535 THR A N 1
ATOM 3970 C CA . THR A 1 535 ? 6.306 -23.103 -3.444 1.00 84.31 535 THR A CA 1
ATOM 3971 C C . THR A 1 535 ? 6.111 -22.401 -2.113 1.00 84.31 535 THR A C 1
ATOM 3973 O O . THR A 1 535 ? 5.324 -22.875 -1.303 1.00 84.31 535 THR A O 1
ATOM 3976 N N . TYR A 1 536 ? 6.796 -21.290 -1.865 1.00 86.00 536 TYR A N 1
ATOM 3977 C CA . TYR A 1 536 ? 6.525 -20.454 -0.694 1.00 86.00 536 TYR A CA 1
ATOM 3978 C C . TYR A 1 536 ? 6.812 -18.984 -0.992 1.00 86.00 536 TYR A C 1
ATOM 3980 O O . TYR A 1 536 ? 7.550 -18.657 -1.929 1.00 86.00 536 TYR A O 1
ATOM 3988 N N . THR A 1 537 ? 6.230 -18.108 -0.181 1.00 88.50 537 THR A N 1
ATOM 3989 C CA . THR A 1 537 ? 6.362 -16.655 -0.305 1.00 88.50 537 THR A CA 1
ATOM 3990 C C . THR A 1 537 ? 7.186 -16.104 0.851 1.00 88.50 537 THR A C 1
ATOM 3992 O O . THR A 1 537 ? 6.908 -16.407 2.005 1.00 88.50 537 THR A O 1
ATOM 3995 N N . SER A 1 538 ? 8.189 -15.284 0.557 1.00 90.44 538 SER A N 1
ATOM 3996 C CA . SER A 1 538 ? 8.845 -14.413 1.532 1.00 90.44 538 SER A CA 1
ATOM 3997 C C . SER A 1 538 ? 8.294 -13.007 1.342 1.00 90.44 538 SER A C 1
ATOM 3999 O O . SER A 1 538 ? 8.412 -12.446 0.252 1.00 90.44 538 SER A O 1
ATOM 4001 N N . ALA A 1 539 ? 7.655 -12.463 2.370 1.00 89.50 539 ALA A N 1
ATOM 4002 C CA . ALA A 1 539 ? 6.999 -11.172 2.282 1.00 89.50 539 ALA A CA 1
ATOM 4003 C C . ALA A 1 539 ? 7.821 -10.066 2.930 1.00 89.50 539 ALA A C 1
ATOM 4005 O O . ALA A 1 539 ? 8.204 -10.163 4.091 1.00 89.50 539 ALA A O 1
ATOM 4006 N N . PHE A 1 540 ? 8.050 -9.012 2.162 1.00 90.25 540 PHE A N 1
ATOM 4007 C CA . PHE A 1 540 ? 8.711 -7.774 2.542 1.00 90.25 540 PHE A CA 1
ATOM 4008 C C . PHE A 1 540 ? 7.731 -6.635 2.257 1.00 90.25 540 PHE A C 1
ATOM 4010 O O . PHE A 1 540 ? 7.935 -5.855 1.334 1.00 90.25 540 PHE A O 1
ATOM 4017 N N . ASP A 1 541 ? 6.618 -6.570 2.990 1.00 82.19 541 ASP A N 1
ATOM 4018 C CA . ASP A 1 541 ? 5.472 -5.724 2.618 1.00 82.19 541 ASP A CA 1
ATOM 4019 C C . ASP A 1 541 ? 5.766 -4.204 2.631 1.00 82.19 541 ASP A C 1
ATOM 4021 O O . ASP A 1 541 ? 4.981 -3.436 2.067 1.00 82.19 541 ASP A O 1
ATOM 4025 N N . GLY A 1 542 ? 6.870 -3.748 3.242 1.00 78.50 542 GLY A N 1
ATOM 4026 C CA . GLY A 1 542 ? 7.401 -2.386 3.049 1.00 78.50 542 GLY A CA 1
ATOM 4027 C C . GLY A 1 542 ? 8.635 -2.295 2.135 1.00 78.50 542 GLY A C 1
ATOM 4028 O O . GLY A 1 542 ? 9.000 -1.201 1.715 1.00 78.50 542 GLY A O 1
ATOM 4029 N N . GLY A 1 543 ? 9.198 -3.431 1.717 1.00 89.81 543 GLY A N 1
ATOM 4030 C CA . GLY A 1 543 ? 10.123 -3.556 0.590 1.00 89.81 543 GLY A CA 1
ATOM 4031 C C . GLY A 1 543 ? 11.507 -4.114 0.919 1.00 89.81 543 GLY A C 1
ATOM 4032 O O . GLY A 1 543 ? 11.981 -4.093 2.057 1.00 89.81 543 GLY A O 1
ATOM 4033 N N . LEU A 1 544 ? 12.155 -4.634 -0.125 1.00 95.69 544 LEU A N 1
ATOM 4034 C CA . LEU A 1 544 ? 13.518 -5.157 -0.108 1.00 95.69 544 LEU A CA 1
ATOM 4035 C C . LEU A 1 544 ? 14.414 -4.276 -0.981 1.00 95.69 544 LEU A C 1
ATOM 4037 O O . LEU A 1 544 ? 14.170 -4.139 -2.176 1.00 95.69 544 LEU A O 1
ATOM 4041 N N . ILE A 1 545 ? 15.486 -3.737 -0.416 1.00 97.06 545 ILE A N 1
ATOM 4042 C CA . ILE A 1 545 ? 16.436 -2.869 -1.112 1.00 97.06 545 ILE A CA 1
ATOM 4043 C C . ILE A 1 545 ? 17.746 -3.623 -1.331 1.00 97.06 545 ILE A C 1
ATOM 4045 O O . ILE A 1 545 ? 18.329 -4.166 -0.394 1.00 97.06 545 ILE A O 1
ATOM 4049 N N . LEU A 1 546 ? 18.240 -3.635 -2.565 1.00 97.94 546 LEU A N 1
ATOM 4050 C CA . LEU A 1 546 ? 19.522 -4.219 -2.952 1.00 97.94 546 LEU A CA 1
ATOM 4051 C C . LEU A 1 546 ? 20.477 -3.104 -3.387 1.00 97.94 546 LEU A C 1
ATOM 4053 O O . LEU A 1 546 ? 20.396 -2.623 -4.520 1.00 97.94 546 LEU A O 1
ATOM 4057 N N . ARG A 1 547 ? 21.404 -2.703 -2.509 1.00 94.62 547 ARG A N 1
ATOM 4058 C CA . ARG A 1 547 ? 22.412 -1.669 -2.809 1.00 94.62 547 ARG A CA 1
ATOM 4059 C C . ARG A 1 547 ? 23.552 -2.209 -3.672 1.00 94.62 547 ARG A C 1
ATOM 4061 O O . ARG A 1 547 ? 23.810 -3.413 -3.676 1.00 94.62 547 ARG A O 1
ATOM 4068 N N . GLY A 1 548 ? 24.282 -1.334 -4.364 1.00 93.75 548 GLY A N 1
ATOM 4069 C CA . GLY A 1 548 ? 25.426 -1.728 -5.188 1.00 93.75 548 GLY A CA 1
ATOM 4070 C C . GLY A 1 548 ? 26.431 -2.628 -4.448 1.00 93.75 548 GLY A C 1
ATOM 4071 O O . GLY A 1 548 ? 26.950 -2.288 -3.386 1.00 93.75 548 GLY A O 1
ATOM 4072 N N . GLY A 1 549 ? 26.712 -3.802 -5.013 1.00 92.50 549 GLY A N 1
ATOM 4073 C CA . GLY A 1 549 ? 27.574 -4.834 -4.429 1.00 92.50 549 GLY A CA 1
ATOM 4074 C C . GLY A 1 549 ? 26.861 -5.827 -3.504 1.00 92.50 549 GLY A C 1
ATOM 4075 O O . GLY A 1 549 ? 27.516 -6.715 -2.962 1.00 92.50 549 GLY A O 1
ATOM 4076 N N . SER A 1 550 ? 25.548 -5.703 -3.301 1.00 98.06 550 SER A N 1
ATOM 4077 C CA . SER A 1 550 ? 24.753 -6.639 -2.495 1.00 98.06 550 SER A CA 1
ATOM 4078 C C . SER A 1 550 ? 24.402 -7.928 -3.244 1.00 98.06 550 SER A C 1
ATOM 4080 O O . SER A 1 550 ? 24.501 -8.017 -4.475 1.00 98.06 550 SER A O 1
ATOM 4082 N N . THR A 1 551 ? 23.973 -8.949 -2.498 1.00 98.25 551 THR A N 1
ATOM 4083 C CA . THR A 1 551 ? 23.439 -10.196 -3.060 1.00 98.25 551 THR A CA 1
ATOM 4084 C C . THR A 1 551 ? 22.083 -10.564 -2.453 1.00 98.25 551 THR A C 1
ATOM 4086 O O . THR A 1 551 ? 21.965 -10.745 -1.245 1.00 98.25 551 THR A O 1
ATOM 4089 N N . LEU A 1 552 ? 21.096 -10.818 -3.312 1.00 97.69 552 LEU A N 1
ATOM 4090 C CA . LEU A 1 552 ? 19.919 -11.628 -3.000 1.00 97.69 552 LEU A CA 1
ATOM 4091 C C . LEU A 1 552 ? 20.124 -13.037 -3.557 1.00 97.69 552 LEU A C 1
ATOM 4093 O O . LEU A 1 552 ? 20.403 -13.204 -4.744 1.00 97.69 552 LEU A O 1
ATOM 4097 N N . GLN A 1 553 ? 19.978 -14.062 -2.724 1.00 94.00 553 GLN A N 1
ATOM 4098 C CA . GLN A 1 553 ? 20.231 -15.441 -3.118 1.00 94.00 553 GLN A CA 1
ATOM 4099 C C . GLN A 1 553 ? 19.007 -16.328 -2.901 1.00 94.00 553 GLN A C 1
ATOM 4101 O O . GLN A 1 553 ? 18.533 -16.491 -1.783 1.00 94.00 553 GLN A O 1
ATOM 4106 N N . SER A 1 554 ? 18.552 -16.992 -3.959 1.00 90.62 554 SER A N 1
ATOM 4107 C CA . SER A 1 554 ? 17.722 -18.189 -3.853 1.00 90.62 554 SER A CA 1
ATOM 4108 C C . SER A 1 554 ? 18.630 -19.414 -3.764 1.00 90.62 554 SER A C 1
ATOM 4110 O O . SER A 1 554 ? 19.463 -19.626 -4.648 1.00 90.62 554 SER A O 1
ATOM 4112 N N . TYR A 1 555 ? 18.494 -20.211 -2.701 1.00 86.50 555 TYR A N 1
ATOM 4113 C CA . TYR A 1 555 ? 19.461 -21.264 -2.383 1.00 86.50 555 TYR A CA 1
ATOM 4114 C C . TYR A 1 555 ? 18.801 -22.599 -2.015 1.00 86.50 555 TYR A C 1
ATOM 4116 O O . TYR A 1 555 ? 18.029 -22.677 -1.059 1.00 86.50 555 TYR A O 1
ATOM 4124 N N . ASN A 1 556 ? 19.148 -23.662 -2.746 1.00 80.75 556 ASN A N 1
ATOM 4125 C CA . ASN A 1 556 ? 18.753 -25.042 -2.440 1.00 80.75 556 ASN A CA 1
ATOM 4126 C C . ASN A 1 556 ? 19.965 -25.849 -1.948 1.00 80.75 556 ASN A C 1
ATOM 4128 O O . ASN A 1 556 ? 20.887 -26.095 -2.733 1.00 80.75 556 ASN A O 1
ATOM 4132 N N . SER A 1 557 ? 19.926 -26.320 -0.699 1.00 76.75 557 SER A N 1
ATOM 4133 C CA . SER A 1 557 ? 20.934 -27.236 -0.133 1.00 76.75 557 SER A CA 1
ATOM 4134 C C . SER A 1 557 ? 20.602 -28.718 -0.368 1.00 76.75 557 SER A C 1
ATOM 4136 O O . SER A 1 557 ? 21.495 -29.558 -0.334 1.00 76.75 557 SER A O 1
ATOM 4138 N N . ASN A 1 558 ? 19.333 -29.036 -0.653 1.00 73.94 558 ASN A N 1
ATOM 4139 C CA . ASN A 1 558 ? 18.816 -30.394 -0.845 1.00 73.94 558 ASN A CA 1
ATOM 4140 C C . ASN A 1 558 ? 18.031 -30.545 -2.161 1.00 73.94 558 ASN A C 1
ATOM 4142 O O . ASN A 1 558 ? 17.642 -29.561 -2.793 1.00 73.94 558 ASN A O 1
ATOM 4146 N N . VAL A 1 559 ? 17.805 -31.800 -2.568 1.00 74.00 559 VAL A N 1
ATOM 4147 C CA . VAL A 1 559 ? 17.135 -32.174 -3.826 1.00 74.00 559 VAL A CA 1
ATOM 4148 C C . VAL A 1 559 ? 15.640 -31.825 -3.794 1.00 74.00 559 VAL A C 1
ATOM 4150 O O . VAL A 1 559 ? 14.924 -32.272 -2.897 1.00 74.00 559 VAL A O 1
ATOM 4153 N N . GLY A 1 560 ? 15.149 -31.103 -4.809 1.00 75.19 560 GLY A N 1
ATOM 4154 C CA . GLY A 1 560 ? 13.721 -30.808 -4.999 1.00 75.19 560 GLY A CA 1
ATOM 4155 C C . GLY A 1 560 ? 13.447 -29.763 -6.088 1.00 75.19 560 GLY A C 1
ATOM 4156 O O . GLY A 1 560 ? 14.375 -29.135 -6.597 1.00 75.19 560 GLY A O 1
ATOM 4157 N N . ASN A 1 561 ? 12.172 -29.577 -6.445 1.00 80.88 561 ASN A N 1
ATOM 4158 C CA . ASN A 1 561 ? 11.716 -28.447 -7.262 1.00 80.88 561 ASN A CA 1
ATOM 4159 C C . ASN A 1 561 ? 11.255 -27.327 -6.336 1.00 80.88 561 ASN A C 1
ATOM 4161 O O . ASN A 1 561 ? 10.263 -27.501 -5.631 1.00 80.88 561 ASN A O 1
ATOM 4165 N N . VAL A 1 562 ? 11.944 -26.187 -6.329 1.00 82.44 562 VAL A N 1
ATOM 4166 C CA . VAL A 1 562 ? 11.598 -25.087 -5.418 1.00 82.44 562 VAL A CA 1
ATOM 4167 C C . VAL A 1 562 ? 11.383 -23.802 -6.197 1.00 82.44 562 VAL A C 1
ATOM 4169 O O . VAL A 1 562 ? 12.293 -23.345 -6.886 1.00 82.44 562 VAL A O 1
ATOM 4172 N N . THR A 1 563 ? 10.208 -23.200 -6.034 1.00 86.81 563 THR A N 1
ATOM 4173 C CA . THR A 1 563 ? 9.915 -21.846 -6.511 1.00 86.81 563 THR A CA 1
ATOM 4174 C C . THR A 1 563 ? 9.643 -20.944 -5.318 1.00 86.81 563 THR A C 1
ATOM 4176 O O . THR A 1 563 ? 8.816 -21.249 -4.465 1.00 86.81 563 THR A O 1
ATOM 4179 N N . ARG A 1 564 ? 10.338 -19.815 -5.254 1.00 88.81 564 ARG A N 1
ATOM 4180 C CA . ARG A 1 564 ? 10.164 -18.814 -4.199 1.00 88.81 564 ARG A CA 1
ATOM 4181 C C . ARG A 1 564 ? 9.502 -17.594 -4.781 1.00 88.81 564 ARG A C 1
ATOM 4183 O O . ARG A 1 564 ? 9.888 -17.180 -5.866 1.00 88.81 564 ARG A O 1
ATOM 4190 N N . SER A 1 565 ? 8.566 -17.003 -4.061 1.00 90.81 565 SER A N 1
ATOM 4191 C CA . SER A 1 565 ? 7.998 -15.708 -4.413 1.00 90.81 565 SER A CA 1
ATOM 4192 C C . SER A 1 565 ? 8.456 -14.657 -3.415 1.00 90.81 565 SER A C 1
ATOM 4194 O O . SER A 1 565 ? 8.423 -14.899 -2.212 1.00 90.81 565 SER A O 1
ATOM 4196 N N . ILE A 1 566 ? 8.874 -13.496 -3.901 1.00 92.25 566 ILE A N 1
ATOM 4197 C CA . ILE A 1 566 ? 8.978 -12.284 -3.096 1.00 92.25 566 ILE A CA 1
ATOM 4198 C C . ILE A 1 566 ? 7.677 -11.511 -3.280 1.00 92.25 566 ILE A C 1
ATOM 4200 O O . ILE A 1 566 ? 7.323 -11.150 -4.409 1.00 92.25 566 ILE A O 1
ATOM 4204 N N . ARG A 1 567 ? 6.977 -11.288 -2.165 1.00 89.56 567 ARG A N 1
ATOM 4205 C CA . ARG A 1 567 ? 5.889 -10.310 -2.051 1.00 89.56 567 ARG A CA 1
ATOM 4206 C C . ARG A 1 567 ? 6.474 -9.041 -1.433 1.00 89.56 567 ARG A C 1
ATOM 4208 O O . ARG A 1 567 ? 7.270 -9.148 -0.504 1.00 89.56 567 ARG A O 1
ATOM 4215 N N . GLY A 1 568 ? 6.120 -7.876 -1.953 1.00 87.88 568 GLY A N 1
ATOM 4216 C CA . GLY A 1 568 ? 6.779 -6.603 -1.673 1.00 87.88 568 GLY A CA 1
ATOM 4217 C C . GLY A 1 568 ? 7.739 -6.137 -2.780 1.00 87.88 568 GLY A C 1
ATOM 4218 O O . GLY A 1 568 ? 8.294 -6.963 -3.514 1.00 87.88 568 GLY A O 1
ATOM 4219 N N . PRO A 1 569 ? 7.936 -4.814 -2.919 1.00 88.69 569 PRO A N 1
ATOM 4220 C CA . PRO A 1 569 ? 8.736 -4.221 -3.983 1.00 88.69 569 PRO A CA 1
ATOM 4221 C C . PRO A 1 569 ? 10.218 -4.542 -3.777 1.00 88.69 569 PRO A C 1
ATOM 4223 O O . PRO A 1 569 ? 10.728 -4.482 -2.654 1.00 88.69 569 PRO A O 1
ATOM 4226 N N . VAL A 1 570 ? 10.928 -4.837 -4.867 1.00 95.56 570 VAL A N 1
ATOM 4227 C CA . VAL A 1 570 ? 12.389 -4.993 -4.851 1.00 95.56 570 VAL A CA 1
ATOM 4228 C C . VAL A 1 570 ? 13.035 -3.760 -5.473 1.00 95.56 570 VAL A C 1
ATOM 4230 O O . VAL A 1 570 ? 12.894 -3.518 -6.667 1.00 95.56 570 VAL A O 1
ATOM 4233 N N . VAL A 1 571 ? 13.763 -2.975 -4.689 1.00 94.31 571 VAL A N 1
ATOM 4234 C CA . VAL A 1 571 ? 14.396 -1.730 -5.141 1.00 94.31 571 VAL A CA 1
ATOM 4235 C C . VAL A 1 571 ? 15.887 -1.953 -5.349 1.00 94.31 571 VAL A C 1
ATOM 4237 O O . VAL A 1 571 ? 16.592 -2.402 -4.449 1.00 94.31 571 VAL A O 1
ATOM 4240 N N . ILE A 1 572 ? 16.387 -1.638 -6.539 1.00 95.44 572 ILE A N 1
ATOM 4241 C CA . ILE A 1 572 ? 17.804 -1.735 -6.884 1.00 95.44 572 ILE A CA 1
ATOM 4242 C C . ILE A 1 572 ? 18.433 -0.347 -6.766 1.00 95.44 572 ILE A C 1
ATOM 4244 O O . ILE A 1 572 ? 18.202 0.528 -7.607 1.00 95.44 572 ILE A O 1
ATOM 4248 N N . GLY A 1 573 ? 19.232 -0.157 -5.715 1.00 82.06 573 GLY A N 1
ATOM 4249 C CA . GLY A 1 573 ? 19.982 1.079 -5.490 1.00 82.06 573 GLY A CA 1
ATOM 4250 C C . GLY A 1 573 ? 21.082 1.286 -6.531 1.00 82.06 573 GLY A C 1
ATOM 4251 O O . GLY A 1 573 ? 21.374 0.395 -7.329 1.00 82.06 573 GLY A O 1
ATOM 4252 N N . SER A 1 574 ? 21.713 2.461 -6.525 1.00 81.62 574 SER A N 1
ATOM 4253 C CA . SER A 1 574 ? 22.772 2.789 -7.487 1.00 81.62 574 SER A CA 1
ATOM 4254 C C . SER A 1 574 ? 23.922 1.761 -7.478 1.00 81.62 574 SER A C 1
ATOM 4256 O O . SER A 1 574 ? 24.231 1.117 -6.470 1.00 81.62 574 SER A O 1
ATOM 4258 N N . GLY A 1 575 ? 24.564 1.576 -8.635 1.00 84.31 575 GLY A N 1
ATOM 4259 C CA . GLY A 1 575 ? 25.608 0.566 -8.823 1.00 84.31 575 GLY A CA 1
ATOM 4260 C C . GLY A 1 575 ? 25.073 -0.741 -9.409 1.00 84.31 575 GLY A C 1
ATOM 4261 O O . GLY A 1 575 ? 24.194 -0.729 -10.264 1.00 84.31 575 GLY A O 1
ATOM 4262 N N . THR A 1 576 ? 25.678 -1.875 -9.046 1.00 92.06 576 THR A N 1
ATOM 4263 C CA . THR A 1 576 ? 25.282 -3.201 -9.557 1.00 92.06 576 THR A CA 1
ATOM 4264 C C . THR A 1 576 ? 25.064 -4.179 -8.414 1.00 92.06 576 THR A C 1
ATOM 4266 O O . THR A 1 576 ? 25.981 -4.416 -7.629 1.00 92.06 576 THR A O 1
ATOM 4269 N N . SER A 1 577 ? 23.878 -4.773 -8.351 1.00 97.25 577 SER A N 1
ATOM 4270 C CA . SER A 1 577 ? 23.482 -5.770 -7.350 1.00 97.25 577 SER A CA 1
ATOM 4271 C C . SER A 1 577 ? 23.416 -7.159 -7.983 1.00 97.25 577 SER A C 1
ATOM 4273 O O . SER A 1 577 ? 23.294 -7.291 -9.201 1.00 97.25 577 SER A O 1
ATOM 4275 N N . THR A 1 578 ? 23.510 -8.220 -7.182 1.00 98.38 578 THR A N 1
ATOM 4276 C CA . THR A 1 578 ? 23.452 -9.599 -7.692 1.00 98.38 578 THR A CA 1
ATOM 4277 C C . THR A 1 578 ? 22.196 -10.320 -7.219 1.00 98.38 578 THR A C 1
ATOM 4279 O O . THR A 1 578 ? 21.952 -10.423 -6.021 1.00 98.38 578 THR A O 1
ATOM 4282 N N . ILE A 1 579 ? 21.449 -10.905 -8.153 1.00 98.19 579 ILE A N 1
ATOM 4283 C CA . ILE A 1 579 ? 20.443 -11.930 -7.873 1.00 98.19 579 ILE A CA 1
ATOM 4284 C C . ILE A 1 579 ? 21.045 -13.284 -8.248 1.00 98.19 579 ILE A C 1
ATOM 4286 O O . ILE A 1 579 ? 21.384 -13.542 -9.405 1.00 98.19 579 ILE A O 1
ATOM 4290 N N . ARG A 1 580 ? 21.218 -14.159 -7.259 1.00 95.12 580 ARG A N 1
ATOM 4291 C CA . ARG A 1 580 ? 21.866 -15.463 -7.421 1.00 95.12 580 ARG A CA 1
ATOM 4292 C C . ARG A 1 580 ? 20.866 -16.595 -7.225 1.00 95.12 580 ARG A C 1
ATOM 4294 O O . ARG A 1 580 ? 20.292 -16.725 -6.150 1.00 95.12 580 ARG A O 1
ATOM 4301 N N . ILE A 1 581 ? 20.705 -17.454 -8.227 1.00 91.00 581 ILE A N 1
ATOM 4302 C CA . ILE A 1 581 ? 19.866 -18.657 -8.157 1.00 91.00 581 ILE A CA 1
ATOM 4303 C C . ILE A 1 581 ? 20.775 -19.890 -8.117 1.00 91.00 581 ILE A C 1
ATOM 4305 O O . ILE A 1 581 ? 21.260 -20.365 -9.145 1.00 91.00 581 ILE A O 1
ATOM 4309 N N . GLN A 1 582 ? 21.042 -20.403 -6.919 1.00 84.69 582 GLN A N 1
ATOM 4310 C CA . GLN A 1 582 ? 22.047 -21.441 -6.674 1.00 84.69 582 GLN A CA 1
ATOM 4311 C C . GLN A 1 582 ? 21.426 -22.735 -6.135 1.00 84.69 582 GLN A C 1
ATOM 4313 O O . GLN A 1 582 ? 20.440 -22.720 -5.397 1.00 84.69 582 GLN A O 1
ATOM 4318 N N . SER A 1 583 ? 22.029 -23.869 -6.488 1.00 77.38 583 SER A N 1
ATOM 4319 C CA . SER A 1 583 ? 21.844 -25.132 -5.777 1.00 77.38 583 SER A CA 1
ATOM 4320 C C . SER A 1 583 ? 23.190 -25.819 -5.611 1.00 77.38 583 SER A C 1
ATOM 4322 O O . SER A 1 583 ? 23.978 -25.829 -6.556 1.00 77.38 583 SER A O 1
ATOM 4324 N N . ASP A 1 584 ? 23.400 -26.405 -4.435 1.00 73.38 584 ASP A N 1
ATOM 4325 C CA . ASP A 1 584 ? 24.567 -27.244 -4.135 1.00 73.38 584 ASP A CA 1
ATOM 4326 C C . ASP A 1 584 ? 24.201 -28.739 -4.130 1.00 73.38 584 ASP A C 1
ATOM 4328 O O . ASP A 1 584 ? 25.047 -29.605 -3.919 1.00 73.38 584 ASP A O 1
ATOM 4332 N N . SER A 1 585 ? 22.929 -29.069 -4.378 1.00 63.72 585 SER A N 1
ATOM 4333 C CA . SER A 1 585 ? 22.503 -30.458 -4.506 1.00 63.72 585 SER A CA 1
ATOM 4334 C C . SER A 1 585 ? 22.799 -30.937 -5.925 1.00 63.72 585 SER A C 1
ATOM 4336 O O . SER A 1 585 ? 22.236 -30.420 -6.887 1.00 63.72 585 SER A O 1
ATOM 4338 N N . GLY A 1 586 ? 23.641 -31.960 -6.078 1.00 58.06 586 GLY A N 1
ATOM 4339 C CA . GLY A 1 586 ? 23.993 -32.538 -7.383 1.00 58.06 586 GLY A CA 1
ATOM 4340 C C . GLY A 1 586 ? 22.833 -33.219 -8.135 1.00 58.06 586 GLY A C 1
ATOM 4341 O O . GLY A 1 586 ? 23.079 -34.045 -9.013 1.00 58.06 586 GLY A O 1
ATOM 4342 N N . SER A 1 587 ? 21.569 -32.963 -7.773 1.00 58.34 587 SER A N 1
ATOM 4343 C CA . SER A 1 587 ? 20.376 -33.622 -8.329 1.00 58.34 587 SER A CA 1
ATOM 4344 C C . SER A 1 587 ? 19.096 -32.761 -8.291 1.00 58.34 587 SER A C 1
ATOM 4346 O O . SER A 1 587 ? 18.006 -33.314 -8.411 1.00 58.34 587 SER A O 1
ATOM 4348 N N . SER A 1 588 ? 19.179 -31.435 -8.109 1.00 57.47 588 SER A N 1
ATOM 4349 C CA . SER A 1 588 ? 17.994 -30.554 -8.169 1.00 57.47 588 SER A CA 1
ATOM 4350 C C . SER A 1 588 ? 17.447 -30.453 -9.600 1.00 57.47 588 SER A C 1
ATOM 4352 O O . SER A 1 588 ? 18.205 -30.377 -10.563 1.00 57.47 588 SER A O 1
ATOM 4354 N N . TYR A 1 589 ? 16.121 -30.451 -9.761 1.00 66.25 589 TYR A N 1
ATOM 4355 C CA . TYR A 1 589 ? 15.479 -30.404 -11.082 1.00 66.25 589 TYR A CA 1
ATOM 4356 C C . TYR A 1 589 ? 15.132 -28.963 -11.497 1.00 66.25 589 TYR A C 1
ATOM 4358 O O . TYR A 1 589 ? 15.269 -28.606 -12.670 1.00 66.25 589 TYR A O 1
ATOM 4366 N N . THR A 1 590 ? 14.717 -28.101 -10.558 1.00 77.19 590 THR A N 1
ATOM 4367 C CA . THR A 1 590 ? 14.384 -26.687 -10.813 1.00 77.19 590 THR A CA 1
ATOM 4368 C C . THR A 1 590 ? 14.541 -25.833 -9.549 1.00 77.19 590 THR A C 1
ATOM 4370 O O . THR A 1 590 ? 14.037 -26.184 -8.483 1.00 77.19 590 THR A O 1
ATOM 4373 N N . ASN A 1 591 ? 15.209 -24.682 -9.677 1.00 84.44 591 ASN A N 1
ATOM 4374 C CA . ASN A 1 591 ? 15.218 -23.630 -8.655 1.00 84.44 591 ASN A CA 1
ATOM 4375 C C . ASN A 1 591 ? 14.746 -22.308 -9.280 1.00 84.44 591 ASN A C 1
ATOM 4377 O O . ASN A 1 591 ? 15.341 -21.842 -10.255 1.00 84.44 591 ASN A O 1
ATOM 4381 N N . GLY A 1 592 ? 13.669 -21.740 -8.745 1.00 89.12 592 GLY A N 1
ATOM 4382 C CA . GLY A 1 592 ? 13.033 -20.522 -9.224 1.00 89.12 592 GLY A CA 1
ATOM 4383 C C . GLY A 1 592 ? 12.929 -19.450 -8.142 1.00 89.12 592 GLY A C 1
ATOM 4384 O O . GLY A 1 592 ? 12.637 -19.740 -6.980 1.00 89.12 592 GLY A O 1
ATOM 4385 N N . LEU A 1 593 ? 13.105 -18.199 -8.552 1.00 93.94 593 LEU A N 1
ATOM 4386 C CA . LEU A 1 593 ? 12.741 -17.009 -7.792 1.00 93.94 593 LEU A CA 1
ATOM 4387 C C . LEU A 1 593 ? 11.771 -16.177 -8.630 1.00 93.94 593 LEU A C 1
ATOM 4389 O O . LEU A 1 593 ? 12.035 -15.910 -9.796 1.00 93.94 593 LEU A O 1
ATOM 4393 N N . ARG A 1 594 ? 10.658 -15.765 -8.040 1.00 95.06 594 ARG A N 1
ATOM 4394 C CA . ARG A 1 594 ? 9.658 -14.879 -8.621 1.00 95.06 594 ARG A CA 1
ATOM 4395 C C . ARG A 1 594 ? 9.648 -13.575 -7.839 1.00 95.06 594 ARG A C 1
ATOM 4397 O O . ARG A 1 594 ? 9.512 -13.606 -6.621 1.00 95.06 594 ARG A O 1
ATOM 4404 N N . ILE A 1 595 ? 9.750 -12.449 -8.532 1.00 95.12 595 ILE A N 1
ATOM 4405 C CA . ILE A 1 595 ? 9.480 -11.123 -7.970 1.00 95.12 595 ILE A CA 1
ATOM 4406 C C . ILE A 1 595 ? 8.061 -10.746 -8.397 1.00 95.12 595 ILE A C 1
ATOM 4408 O O . ILE A 1 595 ? 7.809 -10.522 -9.585 1.00 95.12 595 ILE A O 1
ATOM 4412 N N . SER A 1 596 ? 7.124 -10.762 -7.445 1.00 90.19 596 SER A N 1
ATOM 4413 C CA . SER A 1 596 ? 5.687 -10.632 -7.736 1.00 90.19 596 SER A CA 1
ATOM 4414 C C . SER A 1 596 ? 5.197 -9.188 -7.725 1.00 90.19 596 SER A C 1
ATOM 4416 O O . SER A 1 596 ? 4.362 -8.830 -8.546 1.00 90.19 596 SER A O 1
ATOM 4418 N N . ASP A 1 597 ? 5.777 -8.353 -6.864 1.00 86.94 597 ASP A N 1
ATOM 4419 C CA . ASP A 1 597 ? 5.342 -6.969 -6.626 1.00 86.94 597 ASP A CA 1
ATOM 4420 C C . ASP A 1 597 ? 6.295 -5.939 -7.254 1.00 86.94 597 ASP A C 1
ATOM 4422 O O . ASP A 1 597 ? 6.385 -4.793 -6.820 1.00 86.94 597 ASP A O 1
ATOM 4426 N N . GLY A 1 598 ? 6.998 -6.365 -8.306 1.00 87.75 598 GLY A N 1
ATOM 4427 C CA . GLY A 1 598 ? 7.810 -5.501 -9.152 1.00 87.75 598 GLY A CA 1
ATOM 4428 C C . GLY A 1 598 ? 9.233 -5.265 -8.665 1.00 87.75 598 GLY A C 1
ATOM 4429 O O . GLY A 1 598 ? 9.605 -5.508 -7.516 1.00 87.75 598 GLY A O 1
ATOM 4430 N N . ILE A 1 599 ? 10.041 -4.800 -9.612 1.00 91.94 599 ILE A N 1
ATOM 4431 C CA . ILE A 1 599 ? 11.404 -4.331 -9.395 1.00 91.94 599 ILE A CA 1
ATOM 4432 C C . ILE A 1 599 ? 11.462 -2.844 -9.744 1.00 91.94 599 ILE A C 1
ATOM 4434 O O . ILE A 1 599 ? 10.764 -2.401 -10.652 1.00 91.94 599 ILE A O 1
ATOM 4438 N N . PHE A 1 600 ? 12.267 -2.074 -9.023 1.00 88.75 600 PHE A N 1
ATOM 4439 C CA . PHE A 1 600 ? 12.339 -0.617 -9.138 1.00 88.75 600 PHE A CA 1
ATOM 4440 C C . PHE A 1 600 ? 13.783 -0.136 -9.030 1.00 88.75 600 PHE A C 1
ATOM 4442 O O . PHE A 1 600 ? 14.667 -0.883 -8.611 1.00 88.75 600 PHE A O 1
ATOM 4449 N N . GLY A 1 601 ? 14.022 1.124 -9.385 1.00 82.75 601 GLY A N 1
ATOM 4450 C CA . GLY A 1 601 ? 15.331 1.762 -9.262 1.00 82.75 601 GLY A CA 1
ATOM 4451 C C . GLY A 1 601 ? 16.153 1.732 -10.550 1.00 82.75 601 GLY A C 1
ATOM 4452 O O . GLY A 1 601 ? 15.686 1.327 -11.617 1.00 82.75 601 GLY A O 1
ATOM 4453 N N . THR A 1 602 ? 17.386 2.220 -10.447 1.00 80.56 602 THR A N 1
ATOM 4454 C CA . THR A 1 602 ? 18.246 2.540 -11.600 1.00 80.56 602 THR A CA 1
ATOM 4455 C C . THR A 1 602 ? 19.521 1.700 -11.654 1.00 80.56 602 THR A C 1
ATOM 4457 O O . THR A 1 602 ? 20.217 1.699 -12.670 1.00 80.56 602 THR A O 1
ATOM 4460 N N . GLY A 1 603 ? 19.852 0.975 -10.580 1.00 80.06 603 GLY A N 1
ATOM 4461 C CA . GLY A 1 603 ? 21.039 0.128 -10.547 1.00 80.06 603 GLY A CA 1
ATOM 4462 C C . GLY A 1 603 ? 20.919 -1.101 -11.440 1.00 80.06 603 GLY A C 1
ATOM 4463 O O . GLY A 1 603 ? 19.833 -1.619 -11.694 1.00 80.06 603 GLY A O 1
ATOM 4464 N N . ASN A 1 604 ? 22.058 -1.604 -11.902 1.00 91.94 604 ASN A N 1
ATOM 4465 C CA . ASN A 1 604 ? 22.115 -2.800 -12.733 1.00 91.94 604 ASN A CA 1
ATOM 4466 C C . ASN A 1 604 ? 21.933 -4.069 -11.889 1.00 91.94 604 ASN A C 1
ATOM 4468 O O . ASN A 1 604 ? 22.316 -4.123 -10.718 1.00 91.94 604 ASN A O 1
ATOM 4472 N N . VAL A 1 605 ? 21.425 -5.128 -12.513 1.00 97.94 605 VAL A N 1
ATOM 4473 C CA . VAL A 1 605 ? 21.265 -6.443 -11.893 1.00 97.94 605 VAL A CA 1
ATOM 4474 C C . VAL A 1 605 ? 22.106 -7.475 -12.629 1.00 97.94 605 VAL A C 1
ATOM 4476 O O . VAL A 1 605 ? 21.900 -7.760 -13.808 1.00 97.94 605 VAL A O 1
ATOM 4479 N N . ASN A 1 606 ? 23.016 -8.108 -11.898 1.00 98.12 606 ASN A N 1
ATOM 4480 C CA . ASN A 1 606 ? 23.648 -9.346 -12.324 1.00 98.12 606 ASN A CA 1
ATOM 4481 C C . ASN A 1 606 ? 22.764 -10.522 -11.907 1.00 98.12 606 ASN A C 1
ATOM 4483 O O . ASN A 1 606 ? 22.578 -10.765 -10.716 1.00 98.12 606 ASN A O 1
ATOM 4487 N N . VAL A 1 607 ? 22.262 -11.289 -12.870 1.00 97.88 607 VAL A N 1
ATOM 4488 C CA . VAL A 1 607 ? 21.570 -12.554 -12.606 1.00 97.88 607 VAL A CA 1
ATOM 4489 C C . VAL A 1 607 ? 22.565 -13.685 -12.819 1.00 97.88 607 VAL A C 1
ATOM 4491 O O . VAL A 1 607 ? 23.071 -13.884 -13.925 1.00 97.88 607 VAL A O 1
ATOM 4494 N N . THR A 1 608 ? 22.860 -14.422 -11.753 1.00 94.50 608 THR A N 1
ATOM 4495 C CA . THR A 1 608 ? 23.838 -15.518 -11.769 1.00 94.50 608 THR A CA 1
ATOM 4496 C C . THR A 1 608 ? 23.206 -16.816 -11.300 1.00 94.50 608 THR A C 1
ATOM 4498 O O . THR A 1 608 ? 22.284 -16.809 -10.484 1.00 94.50 608 THR A O 1
ATOM 4501 N N . GLY A 1 609 ? 23.702 -17.951 -11.784 1.00 86.00 609 GLY A N 1
ATOM 4502 C CA . GLY A 1 609 ? 23.235 -19.244 -11.305 1.00 86.00 609 GLY A CA 1
ATOM 4503 C C . GLY A 1 609 ? 24.268 -20.341 -11.474 1.00 86.00 609 GLY A C 1
ATOM 4504 O O . GLY A 1 609 ? 24.886 -20.460 -12.528 1.00 86.00 609 GLY A O 1
ATOM 4505 N N . THR A 1 610 ? 24.429 -21.151 -10.429 1.00 75.44 610 THR A N 1
ATOM 4506 C CA . THR A 1 610 ? 25.260 -22.358 -10.459 1.00 75.44 610 THR A CA 1
ATOM 4507 C C . THR A 1 610 ? 24.392 -23.544 -10.886 1.00 75.44 610 THR A C 1
ATOM 4509 O O . THR A 1 610 ? 23.372 -23.853 -10.255 1.00 75.44 610 THR A O 1
ATOM 4512 N N . LEU A 1 611 ? 24.782 -24.201 -11.975 1.00 67.06 611 LEU A N 1
ATOM 4513 C CA . LEU A 1 611 ? 24.115 -25.331 -12.625 1.00 67.06 611 LEU A CA 1
ATOM 4514 C C . LEU A 1 611 ? 24.874 -26.629 -12.275 1.00 67.06 611 LEU A C 1
ATOM 4516 O O . LEU A 1 611 ? 25.324 -27.377 -13.150 1.00 67.06 611 LEU A O 1
ATOM 4520 N N . GLN A 1 612 ? 25.072 -26.879 -10.975 1.00 61.44 612 GLN A N 1
ATOM 4521 C CA . GLN A 1 612 ? 25.620 -28.138 -10.464 1.00 61.44 612 GLN A CA 1
ATOM 4522 C C . GLN A 1 612 ? 24.490 -29.167 -10.338 1.00 61.44 612 GLN A C 1
ATOM 4524 O O . GLN A 1 612 ? 23.646 -29.046 -9.458 1.00 61.44 612 GLN A O 1
ATOM 4529 N N . GLY A 1 613 ? 24.474 -30.181 -11.207 1.00 60.03 613 GLY A N 1
ATOM 4530 C CA . GLY A 1 613 ? 23.402 -31.178 -11.215 1.00 60.03 613 GLY A CA 1
ATOM 4531 C C . GLY A 1 613 ? 23.441 -32.143 -12.399 1.00 60.03 613 GLY A C 1
ATOM 4532 O O . GLY A 1 613 ? 24.494 -32.352 -13.012 1.00 60.03 613 GLY A O 1
ATOM 4533 N N . GLN A 1 614 ? 22.288 -32.742 -12.708 1.00 59.81 614 GLN A N 1
ATOM 4534 C CA . GLN A 1 614 ? 22.073 -33.653 -13.840 1.00 59.81 614 GLN A CA 1
ATOM 4535 C C . GLN A 1 614 ? 21.787 -32.895 -15.151 1.00 59.81 614 GLN A C 1
ATOM 4537 O O . GLN A 1 614 ? 21.600 -31.677 -15.172 1.00 59.81 614 GLN A O 1
ATOM 4542 N N . THR A 1 615 ? 21.770 -33.608 -16.278 1.00 62.31 615 THR A N 1
ATOM 4543 C CA . THR A 1 615 ? 21.472 -33.017 -17.588 1.00 62.31 615 THR A CA 1
ATOM 4544 C C . THR A 1 615 ? 20.035 -32.516 -17.697 1.00 62.31 615 THR A C 1
ATOM 4546 O O . THR A 1 615 ? 19.099 -33.228 -17.357 1.00 62.31 615 THR A O 1
ATOM 4549 N N . GLY A 1 616 ? 19.865 -31.277 -18.180 1.00 63.09 616 GLY A N 1
ATOM 4550 C CA . GLY A 1 616 ? 18.556 -30.632 -18.367 1.00 63.09 616 GLY A CA 1
ATOM 4551 C C . GLY A 1 616 ? 18.057 -29.764 -17.203 1.00 63.09 616 GLY A C 1
ATOM 4552 O O . GLY A 1 616 ? 16.940 -29.255 -17.276 1.00 63.09 616 GLY A O 1
ATOM 4553 N N . GLU A 1 617 ? 18.867 -29.566 -16.160 1.00 67.00 617 GLU A N 1
ATOM 4554 C CA . GLU A 1 617 ? 18.545 -28.713 -15.011 1.00 67.00 617 GLU A CA 1
ATOM 4555 C C . GLU A 1 617 ? 18.328 -27.232 -15.395 1.00 67.00 617 GLU A C 1
ATOM 4557 O O . GLU A 1 617 ? 19.060 -26.666 -16.215 1.00 67.00 617 GLU A O 1
ATOM 4562 N N . ARG A 1 618 ? 17.323 -26.582 -14.782 1.00 77.25 618 ARG A N 1
ATOM 4563 C CA . ARG A 1 618 ? 16.920 -25.198 -15.096 1.00 77.25 618 ARG A CA 1
ATOM 4564 C C . ARG A 1 618 ? 16.886 -24.296 -13.860 1.00 77.25 618 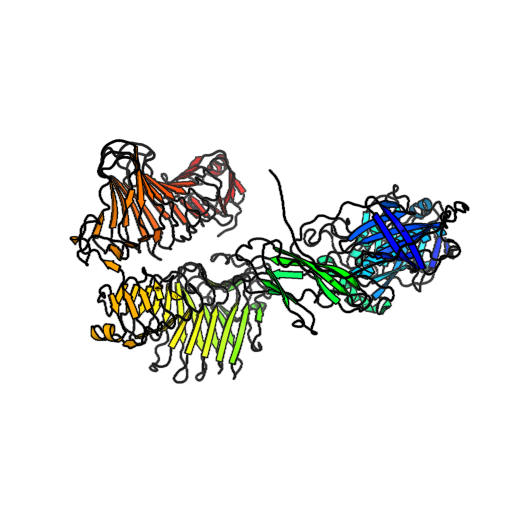ARG A C 1
ATOM 4566 O O . ARG A 1 618 ? 16.550 -24.724 -12.751 1.00 77.25 618 ARG A O 1
ATOM 4573 N N . ARG A 1 619 ? 17.228 -23.023 -14.063 1.00 87.69 619 ARG A N 1
ATOM 4574 C CA . ARG A 1 619 ? 17.148 -21.951 -13.058 1.00 87.69 619 ARG A CA 1
ATOM 4575 C C . ARG A 1 619 ? 16.291 -20.825 -13.588 1.00 87.69 619 ARG A C 1
ATOM 4577 O O . ARG A 1 619 ? 16.472 -20.459 -14.741 1.00 87.69 619 ARG A O 1
ATOM 4584 N N . PHE A 1 620 ? 15.421 -20.256 -12.768 1.00 92.12 620 PHE A N 1
ATOM 4585 C CA . PHE A 1 620 ? 14.509 -19.216 -13.230 1.00 92.12 620 PHE A CA 1
ATOM 4586 C C . PHE A 1 620 ? 14.522 -17.997 -12.318 1.00 92.12 620 PHE A C 1
ATOM 4588 O O . PHE A 1 620 ? 14.432 -18.123 -11.098 1.00 92.12 620 PHE A O 1
ATOM 4595 N N . LEU A 1 621 ? 14.575 -16.825 -12.940 1.00 97.12 621 LEU A N 1
ATOM 4596 C CA . LEU A 1 621 ? 14.112 -15.574 -12.368 1.00 97.12 621 LEU A CA 1
ATOM 4597 C C . LEU A 1 621 ? 12.870 -15.129 -13.148 1.00 97.12 621 LEU A C 1
ATOM 4599 O O . LEU A 1 621 ? 12.956 -14.859 -14.347 1.00 97.12 621 LEU A O 1
ATOM 4603 N N . TYR A 1 622 ? 11.728 -15.090 -12.469 1.00 97.25 622 TYR A N 1
ATOM 4604 C CA . TYR A 1 622 ? 10.439 -14.681 -13.017 1.00 97.25 622 TYR A CA 1
ATOM 4605 C C . TYR A 1 622 ? 10.096 -13.261 -12.574 1.00 97.25 622 TYR A C 1
ATOM 4607 O O . TYR A 1 622 ? 10.143 -12.956 -11.380 1.00 97.25 622 TYR A O 1
ATOM 4615 N N . MET A 1 623 ? 9.697 -12.427 -13.531 1.00 97.06 623 MET A N 1
ATOM 4616 C CA . MET A 1 623 ? 9.279 -11.047 -13.296 1.00 97.06 623 MET A CA 1
ATOM 4617 C C . MET A 1 623 ? 7.779 -10.926 -13.564 1.00 97.06 623 MET A C 1
ATOM 4619 O O . MET A 1 623 ? 7.336 -11.105 -14.699 1.00 97.06 623 MET A O 1
ATOM 4623 N N . GLY A 1 624 ? 6.999 -10.709 -12.499 1.00 92.69 624 GLY A N 1
ATOM 4624 C CA . GLY A 1 624 ? 5.549 -10.933 -12.510 1.00 92.69 624 GLY A CA 1
ATOM 4625 C C . GLY A 1 624 ? 4.658 -9.690 -12.505 1.00 92.69 624 GLY A C 1
ATOM 4626 O O . GLY A 1 624 ? 3.446 -9.851 -12.599 1.00 92.69 624 GLY A O 1
ATOM 4627 N N . MET A 1 625 ? 5.218 -8.483 -12.391 1.00 88.50 625 MET A N 1
ATOM 4628 C CA . MET A 1 625 ? 4.439 -7.239 -12.312 1.00 88.50 625 MET A CA 1
ATOM 4629 C C . MET A 1 625 ? 4.441 -6.489 -13.646 1.00 88.50 625 MET A C 1
ATOM 4631 O O . MET A 1 625 ? 5.467 -6.424 -14.321 1.00 88.50 625 MET A O 1
ATOM 4635 N N . ASN A 1 626 ? 3.295 -5.908 -14.013 1.00 85.38 626 ASN A N 1
ATOM 4636 C CA . ASN A 1 626 ? 3.172 -5.077 -15.210 1.00 85.38 626 ASN A CA 1
ATOM 4637 C C . ASN A 1 626 ? 3.760 -3.673 -14.985 1.00 85.38 626 ASN A C 1
ATOM 4639 O O . ASN A 1 626 ? 3.617 -3.124 -13.896 1.00 85.38 626 ASN A O 1
ATOM 4643 N N . ASN A 1 627 ? 4.304 -3.058 -16.040 1.00 81.88 627 ASN A N 1
ATOM 4644 C CA . ASN A 1 627 ? 4.664 -1.631 -16.086 1.00 81.88 627 ASN A CA 1
ATOM 4645 C C . ASN A 1 627 ? 5.571 -1.177 -14.931 1.00 81.88 627 ASN A C 1
ATOM 4647 O O . ASN A 1 627 ? 5.328 -0.144 -14.306 1.00 81.88 627 ASN A O 1
ATOM 4651 N N . VAL A 1 628 ? 6.608 -1.961 -14.631 1.00 81.62 628 VAL A N 1
ATOM 4652 C CA . VAL A 1 628 ? 7.515 -1.640 -13.526 1.00 81.62 628 VAL A CA 1
ATOM 4653 C C . VAL A 1 628 ? 8.387 -0.425 -13.854 1.00 81.62 628 VAL A C 1
ATOM 4655 O O . VAL A 1 628 ? 8.893 -0.286 -14.968 1.00 81.62 628 VAL A O 1
ATOM 4658 N N . ALA A 1 629 ? 8.610 0.445 -12.867 1.00 77.75 629 ALA A N 1
ATOM 4659 C CA . ALA A 1 629 ? 9.482 1.615 -12.991 1.00 77.75 629 ALA A CA 1
ATOM 4660 C C . ALA A 1 629 ? 10.947 1.258 -12.667 1.00 77.75 629 ALA A C 1
ATOM 4662 O O . ALA A 1 629 ? 11.561 1.806 -11.749 1.00 77.75 629 ALA A O 1
ATOM 4663 N N . TYR A 1 630 ? 11.497 0.299 -13.412 1.00 84.69 630 TYR A N 1
ATOM 4664 C CA . TYR A 1 630 ? 12.904 -0.099 -13.347 1.00 84.69 630 TYR A CA 1
ATOM 4665 C C . TYR A 1 630 ? 13.625 0.313 -14.629 1.00 84.69 630 TYR A C 1
ATOM 4667 O O . TYR A 1 630 ? 13.114 0.087 -15.724 1.00 84.69 630 TYR A O 1
ATOM 4675 N N . SER A 1 631 ? 14.812 0.905 -14.510 1.00 79.44 631 SER A N 1
ATOM 4676 C CA . SER A 1 631 ? 15.580 1.407 -15.663 1.00 79.44 631 SER A CA 1
ATOM 4677 C C . SER A 1 631 ? 17.028 0.912 -15.715 1.00 79.44 631 SER A C 1
ATOM 4679 O O . SER A 1 631 ? 17.787 1.303 -16.603 1.00 79.44 631 SER A O 1
ATOM 4681 N N . GLY A 1 632 ? 17.421 0.033 -14.789 1.00 78.94 632 GLY A N 1
ATOM 4682 C CA . GLY A 1 632 ? 18.743 -0.586 -14.785 1.00 78.94 632 GLY A CA 1
ATOM 4683 C C . GLY A 1 632 ? 18.907 -1.692 -15.833 1.00 78.94 632 GLY A C 1
ATOM 4684 O O . GLY A 1 632 ? 17.940 -2.196 -16.404 1.00 78.94 632 GLY A O 1
ATOM 4685 N N . ASN A 1 633 ? 20.158 -2.080 -16.095 1.00 90.38 633 ASN A N 1
ATOM 4686 C CA . ASN A 1 633 ? 20.473 -3.138 -17.058 1.00 90.38 633 ASN A CA 1
ATOM 4687 C C . ASN A 1 633 ? 20.537 -4.520 -16.402 1.00 90.38 633 ASN A C 1
ATOM 4689 O O . ASN A 1 633 ? 21.021 -4.670 -15.278 1.00 90.38 633 ASN A O 1
ATOM 4693 N N . TRP A 1 634 ? 20.150 -5.542 -17.160 1.00 98.00 634 TRP A N 1
ATOM 4694 C CA . TRP A 1 634 ? 20.245 -6.945 -16.775 1.00 98.00 634 TRP A CA 1
ATOM 4695 C C . TRP A 1 634 ? 21.473 -7.597 -17.405 1.00 98.00 634 TRP A C 1
ATOM 4697 O O . TRP A 1 634 ? 21.597 -7.657 -18.626 1.00 98.00 634 TRP A O 1
ATOM 4707 N N . ASN A 1 635 ? 22.341 -8.176 -16.582 1.00 97.56 635 ASN A N 1
ATOM 4708 C CA . ASN A 1 635 ? 23.445 -9.018 -17.031 1.00 97.56 635 ASN A CA 1
ATOM 4709 C C . ASN A 1 635 ? 23.192 -10.452 -16.572 1.00 97.56 635 ASN A C 1
ATOM 4711 O O . ASN A 1 635 ? 23.381 -10.783 -15.402 1.00 97.56 635 ASN A O 1
ATOM 4715 N N . VAL A 1 636 ? 22.762 -11.319 -17.483 1.00 98.00 636 VAL A N 1
ATOM 4716 C CA . VAL A 1 636 ? 22.394 -12.702 -17.160 1.00 98.00 636 VAL A CA 1
ATOM 4717 C C . VAL A 1 636 ? 23.535 -13.625 -17.558 1.00 98.00 636 VAL A C 1
ATOM 4719 O O . VAL A 1 636 ? 23.969 -13.631 -18.710 1.00 98.00 636 VAL A O 1
ATOM 4722 N N . THR A 1 637 ? 24.033 -14.409 -16.603 1.00 94.38 637 THR A N 1
ATOM 4723 C CA . THR A 1 637 ? 25.179 -15.303 -16.811 1.00 94.38 637 THR A CA 1
ATOM 4724 C C . THR A 1 637 ? 24.953 -16.628 -16.089 1.00 94.38 637 THR A C 1
ATOM 4726 O O . THR A 1 637 ? 24.860 -16.672 -14.861 1.00 94.38 637 THR A O 1
ATOM 4729 N N . GLY A 1 638 ? 24.847 -17.713 -16.856 1.00 88.38 638 GLY A N 1
ATOM 4730 C CA . GLY A 1 638 ? 24.928 -19.071 -16.324 1.00 88.38 638 GLY A CA 1
ATOM 4731 C C . GLY A 1 638 ? 26.369 -19.443 -15.963 1.00 88.38 638 GLY A C 1
ATOM 4732 O O . GLY A 1 638 ? 27.293 -18.645 -16.105 1.00 88.38 638 GLY A O 1
ATOM 4733 N N . ASP A 1 639 ? 26.580 -20.666 -15.498 1.00 79.38 639 ASP A N 1
ATOM 4734 C CA . ASP A 1 639 ? 27.914 -21.150 -15.148 1.00 79.38 639 ASP A CA 1
ATOM 4735 C C . ASP A 1 639 ? 28.687 -21.739 -16.349 1.00 79.38 639 ASP A C 1
ATOM 4737 O O . ASP A 1 639 ? 28.203 -21.819 -17.479 1.00 79.38 639 ASP A O 1
ATOM 4741 N N . GLY A 1 640 ? 29.931 -22.150 -16.094 1.00 70.44 640 GLY A N 1
ATOM 4742 C CA . GLY A 1 640 ? 30.857 -22.670 -17.101 1.00 70.44 640 GLY A CA 1
ATOM 4743 C C . GLY A 1 640 ? 30.848 -24.189 -17.290 1.00 70.44 640 GLY A C 1
ATOM 4744 O O . GLY A 1 640 ? 31.890 -24.728 -17.655 1.00 70.44 640 GLY A O 1
ATOM 4745 N N . THR A 1 641 ? 29.753 -24.915 -17.004 1.00 71.06 641 THR A N 1
ATOM 4746 C CA . THR A 1 641 ? 29.749 -26.383 -17.243 1.00 71.06 641 THR A CA 1
ATOM 4747 C C . THR A 1 641 ? 29.925 -26.713 -18.736 1.00 71.06 641 THR A C 1
ATOM 4749 O O . THR A 1 641 ? 29.947 -25.825 -19.581 1.00 71.06 641 THR A O 1
ATOM 4752 N N . THR A 1 642 ? 30.035 -27.992 -19.101 1.00 65.94 642 THR A N 1
ATOM 4753 C CA . THR A 1 642 ? 30.074 -28.454 -20.505 1.00 65.94 642 THR A CA 1
ATOM 4754 C C . THR A 1 642 ? 28.713 -28.919 -21.039 1.00 65.94 642 THR A C 1
ATOM 4756 O O . THR A 1 642 ? 28.545 -29.105 -22.238 1.00 65.94 642 THR A O 1
ATOM 4759 N N . ASP A 1 643 ? 27.687 -28.992 -20.185 1.00 70.25 643 ASP A N 1
ATOM 4760 C CA . ASP A 1 643 ? 26.336 -29.442 -20.543 1.00 70.25 643 ASP A CA 1
ATOM 4761 C C . ASP A 1 643 ? 25.447 -28.317 -21.102 1.00 70.25 643 ASP A C 1
ATOM 4763 O O . ASP A 1 643 ? 24.941 -27.463 -20.369 1.00 70.25 643 ASP A O 1
ATOM 4767 N N . ASN A 1 644 ? 25.237 -28.331 -22.417 1.00 61.00 644 ASN A N 1
ATOM 4768 C CA . ASN A 1 644 ? 24.469 -27.308 -23.120 1.00 61.00 644 ASN A CA 1
ATOM 4769 C C . ASN A 1 644 ? 22.953 -27.366 -22.874 1.00 61.00 644 ASN A C 1
ATOM 4771 O O . ASN A 1 644 ? 22.274 -26.437 -23.306 1.00 61.00 644 ASN A O 1
ATOM 4775 N N . ALA A 1 645 ? 22.414 -28.377 -22.186 1.00 68.31 645 ALA A N 1
ATOM 4776 C CA . ALA A 1 645 ? 20.998 -28.411 -21.813 1.00 68.31 645 ALA A CA 1
ATOM 4777 C C . ALA A 1 645 ? 20.687 -27.556 -20.569 1.00 68.31 645 ALA A C 1
ATOM 4779 O O . ALA A 1 645 ? 19.522 -27.257 -20.305 1.00 68.31 645 ALA A O 1
ATOM 4780 N N . ARG A 1 646 ? 21.715 -27.145 -19.811 1.00 78.31 646 ARG A N 1
ATOM 4781 C CA . ARG A 1 646 ? 21.559 -26.325 -18.604 1.00 78.31 646 ARG A CA 1
ATOM 4782 C C . ARG A 1 646 ? 21.492 -24.844 -18.962 1.00 78.31 646 ARG A C 1
ATOM 4784 O O . ARG A 1 646 ? 22.291 -24.347 -19.765 1.00 78.31 646 ARG A O 1
ATOM 4791 N N . ARG A 1 647 ? 20.519 -24.140 -18.380 1.00 84.88 647 ARG A N 1
ATOM 4792 C CA . ARG A 1 647 ? 20.237 -22.727 -18.674 1.00 84.88 647 ARG A CA 1
ATOM 4793 C C . ARG A 1 647 ? 19.785 -21.964 -17.431 1.00 84.88 647 ARG A C 1
ATOM 4795 O O . ARG A 1 647 ? 19.039 -22.491 -16.600 1.00 84.88 647 ARG A O 1
ATOM 4802 N N . LEU A 1 648 ? 20.205 -20.703 -17.365 1.00 92.19 648 LEU A N 1
ATOM 4803 C CA . LEU A 1 648 ? 19.660 -19.695 -16.461 1.00 92.19 648 LEU A CA 1
ATOM 4804 C C . LEU A 1 648 ? 18.667 -18.831 -17.234 1.00 92.19 648 LEU A C 1
ATOM 4806 O O . LEU A 1 648 ? 19.042 -18.162 -18.194 1.00 92.19 648 LEU A O 1
ATOM 4810 N N . PHE A 1 649 ? 17.410 -18.866 -16.815 1.00 94.44 649 PHE A N 1
ATOM 4811 C CA . PHE A 1 649 ? 16.314 -18.156 -17.449 1.00 94.44 649 PHE A CA 1
ATOM 4812 C C . PHE A 1 649 ? 16.030 -16.843 -16.723 1.00 94.44 649 PHE A C 1
ATOM 4814 O O . PHE A 1 649 ? 15.774 -16.845 -15.520 1.00 94.44 649 PHE A O 1
ATOM 4821 N N . LEU A 1 650 ? 15.995 -15.754 -17.483 1.00 98.00 650 LEU A N 1
ATOM 4822 C CA . LEU A 1 650 ? 15.247 -14.548 -17.147 1.00 98.00 650 LEU A CA 1
ATOM 4823 C C . LEU A 1 650 ? 13.917 -14.605 -17.905 1.00 98.00 650 LEU A C 1
ATOM 4825 O O . LEU A 1 650 ? 13.903 -14.806 -19.122 1.00 98.00 650 LEU A O 1
ATOM 4829 N N . VAL A 1 651 ? 12.799 -14.484 -17.194 1.00 98.19 651 VAL A N 1
ATOM 4830 C CA . VAL A 1 651 ? 11.459 -14.674 -17.762 1.00 98.19 651 VAL A CA 1
ATOM 4831 C C . VAL A 1 651 ? 10.607 -13.432 -17.522 1.00 98.19 651 VAL A C 1
ATOM 4833 O O . VAL A 1 651 ? 10.326 -13.089 -16.375 1.00 98.19 651 VAL A O 1
ATOM 4836 N N . ALA A 1 652 ? 10.170 -12.795 -18.611 1.00 97.50 652 ALA A N 1
ATOM 4837 C CA . ALA A 1 652 ? 9.148 -11.752 -18.577 1.00 97.50 652 ALA A CA 1
ATOM 4838 C C . ALA A 1 652 ? 7.762 -12.412 -18.600 1.00 97.50 652 ALA A C 1
ATOM 4840 O O . ALA A 1 652 ? 7.398 -13.030 -19.604 1.00 97.50 652 ALA A O 1
ATOM 4841 N N . GLU A 1 653 ? 7.013 -12.336 -17.501 1.00 95.81 653 GLU A N 1
ATOM 4842 C CA . GLU A 1 653 ? 5.672 -12.939 -17.378 1.00 95.81 653 GLU A CA 1
ATOM 4843 C C . GLU A 1 653 ? 4.540 -11.911 -17.325 1.00 95.81 653 GLU A C 1
ATOM 4845 O O . GLU A 1 653 ? 3.372 -12.281 -17.234 1.00 95.81 653 GLU A O 1
ATOM 4850 N N . ALA A 1 654 ? 4.882 -10.631 -17.407 1.00 94.00 654 ALA A N 1
ATOM 4851 C CA . ALA A 1 654 ? 3.951 -9.518 -17.409 1.00 94.00 654 ALA A CA 1
ATOM 4852 C C . ALA A 1 654 ? 4.447 -8.438 -18.383 1.00 94.00 654 ALA A C 1
ATOM 4854 O O . ALA A 1 654 ? 5.629 -8.402 -18.734 1.00 94.00 654 ALA A O 1
ATOM 4855 N N . ALA A 1 655 ? 3.549 -7.569 -18.846 1.00 90.50 655 ALA A N 1
ATOM 4856 C CA . ALA A 1 655 ? 3.894 -6.507 -19.786 1.00 90.50 655 ALA A CA 1
ATOM 4857 C C . ALA A 1 655 ? 4.898 -5.537 -19.149 1.00 90.50 655 ALA A C 1
ATOM 4859 O O . ALA A 1 655 ? 4.694 -5.085 -18.024 1.00 90.50 655 ALA A O 1
ATOM 4860 N N . ASN A 1 656 ? 5.981 -5.208 -19.853 1.00 88.38 656 ASN A N 1
ATOM 4861 C CA . ASN A 1 656 ? 7.033 -4.305 -19.383 1.00 88.38 656 ASN A CA 1
ATOM 4862 C C . ASN A 1 656 ? 7.667 -4.724 -18.036 1.00 88.38 656 ASN A C 1
ATOM 4864 O O . ASN A 1 656 ? 8.205 -3.887 -17.315 1.00 88.38 656 ASN A O 1
ATOM 4868 N N . SER A 1 657 ? 7.612 -6.014 -17.666 1.00 93.88 657 SER A N 1
ATOM 4869 C CA . SER A 1 657 ? 8.033 -6.507 -16.339 1.00 93.88 657 SER A CA 1
ATOM 4870 C C . SER A 1 657 ? 9.541 -6.456 -16.086 1.00 93.88 657 SER A C 1
ATOM 4872 O O . SER A 1 657 ? 9.992 -6.640 -14.957 1.00 93.88 657 SER A O 1
ATOM 4874 N N . LEU A 1 658 ? 10.330 -6.269 -17.148 1.00 94.88 658 LEU A N 1
ATOM 4875 C CA . LEU A 1 658 ? 11.788 -6.155 -17.083 1.00 94.88 658 LEU A CA 1
ATOM 4876 C C . LEU A 1 658 ? 12.269 -4.700 -17.009 1.00 94.88 658 LEU A C 1
ATOM 4878 O O . LEU A 1 658 ? 13.474 -4.480 -16.901 1.00 94.88 658 LEU A O 1
ATOM 4882 N N . GLY A 1 659 ? 11.358 -3.722 -17.041 1.00 88.50 659 GLY A N 1
ATOM 4883 C CA . GLY A 1 659 ? 11.710 -2.306 -17.068 1.00 88.50 659 GLY A CA 1
ATOM 4884 C C . GLY A 1 659 ? 12.197 -1.840 -18.440 1.00 88.50 659 GLY A C 1
ATOM 4885 O O . GLY A 1 659 ? 11.888 -2.463 -19.457 1.00 88.50 659 GLY A O 1
ATOM 4886 N N . THR A 1 660 ? 12.939 -0.734 -18.476 1.00 80.88 660 THR A N 1
ATOM 4887 C CA . THR A 1 660 ? 13.344 -0.088 -19.735 1.00 80.88 660 THR A CA 1
ATOM 4888 C C . THR A 1 660 ? 14.777 -0.357 -20.173 1.00 80.88 660 THR A C 1
ATOM 4890 O O . THR A 1 660 ? 15.094 -0.114 -21.328 1.00 80.88 660 THR A O 1
ATOM 4893 N N . GLY A 1 661 ? 15.648 -0.867 -19.297 1.00 79.31 661 GLY A N 1
ATOM 4894 C CA . GLY A 1 661 ? 17.071 -1.058 -19.594 1.00 79.31 661 GLY A CA 1
ATOM 4895 C C . GLY A 1 661 ? 17.377 -2.093 -20.688 1.00 79.31 661 GLY A C 1
ATOM 4896 O O . GLY A 1 661 ? 16.514 -2.561 -21.428 1.00 79.31 661 GLY A O 1
ATOM 4897 N N . THR A 1 662 ? 18.648 -2.477 -20.798 1.00 88.31 662 THR A N 1
ATOM 4898 C CA . THR A 1 662 ? 19.079 -3.531 -21.735 1.00 88.31 662 THR A CA 1
ATOM 4899 C C . THR A 1 662 ? 19.202 -4.889 -21.052 1.00 88.31 662 THR A C 1
ATOM 4901 O O . THR A 1 662 ? 19.430 -4.971 -19.843 1.00 88.31 662 THR A O 1
ATOM 4904 N N . VAL A 1 663 ? 19.097 -5.971 -21.829 1.00 98.06 663 VAL A N 1
ATOM 4905 C CA . VAL A 1 663 ? 19.404 -7.331 -21.364 1.00 98.06 663 VAL A CA 1
ATOM 4906 C C . VAL A 1 663 ? 20.617 -7.879 -22.107 1.00 98.06 663 VAL A C 1
ATOM 4908 O O . VAL A 1 663 ? 20.564 -8.122 -23.309 1.00 98.06 663 VAL A O 1
ATOM 4911 N N . THR A 1 664 ? 21.698 -8.148 -21.380 1.00 97.94 664 THR A N 1
ATOM 4912 C CA . THR A 1 664 ? 22.874 -8.855 -21.897 1.00 97.94 664 THR A CA 1
ATOM 4913 C C . THR A 1 664 ? 22.832 -10.318 -21.470 1.00 97.94 664 THR A C 1
ATOM 4915 O O . THR A 1 664 ? 22.835 -10.640 -20.280 1.00 97.94 664 THR A O 1
ATOM 4918 N N . LEU A 1 665 ? 22.813 -11.217 -22.453 1.00 98.06 665 LEU A N 1
ATOM 4919 C CA . LEU A 1 665 ? 22.814 -12.664 -22.273 1.00 98.06 665 LEU A CA 1
ATOM 4920 C C . LEU A 1 665 ? 24.202 -13.231 -22.566 1.00 98.06 665 LEU A C 1
ATOM 4922 O O . LEU A 1 665 ? 24.618 -13.333 -23.724 1.00 98.06 665 LEU A O 1
ATOM 4926 N N . ASN A 1 666 ? 24.886 -13.641 -21.500 1.00 95.00 666 ASN A N 1
ATOM 4927 C CA . ASN A 1 666 ? 26.196 -14.278 -21.563 1.00 95.00 666 ASN A CA 1
ATOM 4928 C C . ASN A 1 666 ? 26.081 -15.801 -21.686 1.00 95.00 666 ASN A C 1
ATOM 4930 O O . ASN A 1 666 ? 25.073 -16.341 -22.150 1.00 95.00 666 ASN A O 1
ATOM 4934 N N . THR A 1 667 ? 27.137 -16.516 -21.303 1.00 91.50 667 THR A N 1
ATOM 4935 C CA . THR A 1 667 ? 27.196 -17.979 -21.318 1.00 91.50 667 THR A CA 1
ATOM 4936 C C . THR A 1 667 ? 25.935 -18.585 -20.701 1.00 91.50 667 THR A C 1
ATOM 4938 O O . THR A 1 667 ? 25.629 -18.349 -19.533 1.00 91.50 667 THR A O 1
ATOM 4941 N N . ARG A 1 668 ? 25.193 -19.360 -21.505 1.00 89.00 668 ARG A N 1
ATOM 4942 C CA . ARG A 1 668 ? 24.018 -20.168 -21.113 1.00 89.00 668 ARG A CA 1
ATOM 4943 C C . ARG A 1 668 ? 22.872 -19.397 -20.469 1.00 89.00 668 ARG A C 1
ATOM 4945 O O . ARG A 1 668 ? 22.026 -19.982 -19.786 1.00 89.00 668 ARG A O 1
ATOM 4952 N N . ALA A 1 669 ? 22.838 -18.096 -20.699 1.00 94.06 669 ALA A N 1
ATOM 4953 C CA . ALA A 1 669 ? 21.725 -17.256 -20.327 1.00 94.06 669 ALA A CA 1
ATOM 4954 C C . ALA A 1 669 ? 20.614 -17.356 -21.373 1.00 94.06 669 ALA A C 1
ATOM 4956 O O . ALA A 1 669 ? 20.872 -17.360 -22.578 1.00 94.06 669 ALA A O 1
ATOM 4957 N N . GLN A 1 670 ? 19.373 -17.413 -20.909 1.00 95.12 670 GLN A N 1
ATOM 4958 C CA . GLN A 1 670 ? 18.205 -17.414 -21.771 1.00 95.12 670 GLN A CA 1
ATOM 4959 C C . GLN A 1 670 ? 17.209 -16.349 -21.320 1.00 95.12 670 GLN A C 1
ATOM 4961 O O . GLN A 1 670 ? 16.801 -16.337 -20.162 1.00 95.12 670 GLN A O 1
ATOM 4966 N N . LEU A 1 671 ? 16.791 -15.485 -22.243 1.00 98.31 671 LEU A N 1
ATOM 4967 C CA . LEU A 1 671 ? 15.651 -14.589 -22.055 1.00 98.31 671 LEU A CA 1
ATOM 4968 C C . LEU A 1 671 ? 14.419 -15.214 -22.703 1.00 98.31 671 LEU A C 1
ATOM 4970 O O . LEU A 1 671 ? 14.473 -15.624 -23.865 1.00 98.31 671 LEU A O 1
ATOM 4974 N N . ARG A 1 672 ? 13.308 -15.277 -21.968 1.00 97.44 672 ARG A N 1
ATOM 4975 C CA . ARG A 1 672 ? 12.017 -15.744 -22.485 1.00 97.44 672 ARG A CA 1
ATOM 4976 C C . ARG A 1 672 ? 10.943 -14.668 -22.346 1.00 97.44 672 ARG A C 1
ATOM 4978 O O . ARG A 1 672 ? 10.647 -14.242 -21.230 1.00 97.44 672 ARG A O 1
ATOM 4985 N N . ASN A 1 673 ? 10.303 -14.325 -23.464 1.00 97.19 673 ASN A N 1
ATOM 4986 C CA . ASN A 1 673 ? 9.120 -13.466 -23.499 1.00 97.19 673 ASN A CA 1
ATOM 4987 C C . ASN A 1 673 ? 7.832 -14.289 -23.314 1.00 97.19 673 ASN A C 1
ATOM 4989 O O . ASN A 1 673 ? 7.293 -14.825 -24.286 1.00 97.19 673 ASN A O 1
ATOM 4993 N N . SER A 1 674 ? 7.352 -14.437 -22.078 1.00 95.62 674 SER A N 1
ATOM 4994 C CA . SER A 1 674 ? 6.191 -15.291 -21.758 1.00 95.62 674 SER A CA 1
ATOM 4995 C C . SER A 1 674 ? 4.859 -14.539 -21.701 1.00 95.62 674 SER A C 1
ATOM 4997 O O . SER A 1 674 ? 3.825 -15.192 -21.588 1.00 95.62 674 SER A O 1
ATOM 4999 N N . ALA A 1 675 ? 4.860 -13.212 -21.851 1.00 94.69 675 ALA A N 1
ATOM 5000 C CA . ALA A 1 675 ? 3.654 -12.388 -21.894 1.00 94.69 675 ALA A CA 1
ATOM 5001 C C . ALA A 1 675 ? 3.661 -11.416 -23.081 1.00 94.69 675 ALA A C 1
ATOM 5003 O O . ALA A 1 675 ? 4.714 -10.965 -23.526 1.00 94.69 675 ALA A O 1
ATOM 5004 N N . ALA A 1 676 ? 2.476 -11.066 -23.585 1.00 94.00 676 ALA A N 1
ATOM 5005 C CA . ALA A 1 676 ? 2.336 -9.954 -24.523 1.00 94.00 676 ALA A CA 1
ATOM 5006 C C . ALA A 1 676 ? 2.826 -8.655 -23.859 1.00 94.00 676 ALA A C 1
ATOM 5008 O O . ALA A 1 676 ? 2.539 -8.419 -22.685 1.00 94.00 676 ALA A O 1
ATOM 5009 N N . GLY A 1 677 ? 3.589 -7.833 -24.583 1.00 9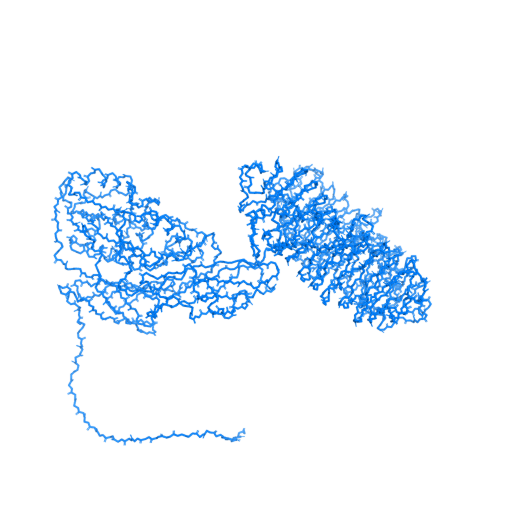1.38 677 GLY A N 1
ATOM 5010 C CA . GLY A 1 677 ? 4.200 -6.636 -24.007 1.00 91.38 677 GLY A CA 1
ATOM 5011 C C . GLY A 1 677 ? 5.429 -6.894 -23.135 1.00 91.38 677 GLY A C 1
ATOM 5012 O O . GLY A 1 677 ? 5.987 -5.948 -22.595 1.00 91.38 677 GLY A O 1
ATOM 5013 N N . GLY A 1 678 ? 5.859 -8.147 -22.932 1.00 93.75 678 GLY A N 1
ATOM 5014 C CA . GLY A 1 678 ? 6.869 -8.468 -21.916 1.00 93.75 678 GLY A CA 1
ATOM 5015 C C . GLY A 1 678 ? 8.248 -7.843 -22.154 1.00 93.75 678 GLY A C 1
ATOM 5016 O O . GLY A 1 678 ? 8.937 -7.515 -21.187 1.00 93.75 678 GLY A O 1
ATOM 5017 N N . LEU A 1 679 ? 8.637 -7.660 -23.421 1.00 95.31 679 LEU A N 1
ATOM 5018 C CA . LEU A 1 679 ? 9.910 -7.043 -23.820 1.00 95.31 679 LEU A CA 1
ATOM 5019 C C . LEU A 1 679 ? 9.743 -5.649 -24.445 1.00 95.31 679 LEU A C 1
ATOM 5021 O O . LEU A 1 679 ? 10.746 -5.026 -24.777 1.00 95.31 679 LEU A O 1
ATOM 5025 N N . ASP A 1 680 ? 8.511 -5.168 -24.623 1.00 91.00 680 ASP A N 1
ATOM 5026 C CA . ASP A 1 680 ? 8.201 -3.998 -25.464 1.00 91.00 680 ASP A CA 1
ATOM 5027 C C . ASP A 1 680 ? 8.718 -2.672 -24.875 1.00 91.00 680 ASP A C 1
ATOM 5029 O O . ASP A 1 680 ? 8.758 -1.661 -25.567 1.00 91.00 680 ASP A O 1
ATOM 5033 N N . SER A 1 681 ? 9.151 -2.675 -23.612 1.00 83.56 681 SER A N 1
ATOM 5034 C CA . SER A 1 681 ? 9.811 -1.542 -22.962 1.00 83.56 681 SER A CA 1
ATOM 5035 C C . SER A 1 681 ? 11.341 -1.563 -23.028 1.00 83.56 681 SER A C 1
ATOM 5037 O O . SER A 1 681 ? 11.957 -0.565 -22.662 1.00 83.56 681 SER A O 1
ATOM 5039 N N . LEU A 1 682 ? 11.973 -2.678 -23.416 1.00 86.81 682 LEU A N 1
ATOM 5040 C CA . LEU A 1 682 ? 13.433 -2.829 -23.373 1.00 86.81 682 LEU A CA 1
ATOM 5041 C C . LEU A 1 682 ? 14.119 -2.104 -24.534 1.00 86.81 682 LEU A C 1
ATOM 5043 O O . LEU A 1 682 ? 13.887 -2.451 -25.689 1.00 86.81 682 LEU A O 1
ATOM 5047 N N . TYR A 1 683 ? 15.117 -1.257 -24.251 1.00 78.50 683 TYR A N 1
ATOM 5048 C CA . TYR A 1 683 ? 15.920 -0.638 -25.323 1.00 78.50 683 TYR A CA 1
ATOM 5049 C C . TYR A 1 683 ? 16.672 -1.646 -26.196 1.00 78.50 683 TYR A C 1
ATOM 5051 O O . TYR A 1 683 ? 17.019 -1.357 -27.346 1.00 78.50 683 TYR A O 1
ATOM 5059 N N . GLY A 1 684 ? 16.989 -2.823 -25.660 1.00 86.25 684 GLY A N 1
ATOM 5060 C CA . GLY A 1 684 ? 17.632 -3.844 -26.462 1.00 86.25 684 GLY A CA 1
ATOM 5061 C C . GLY A 1 684 ? 18.053 -5.099 -25.725 1.00 86.25 684 GLY A C 1
ATOM 5062 O O . GLY A 1 684 ? 18.090 -5.172 -24.495 1.00 86.25 684 GLY A O 1
ATOM 5063 N N . VAL A 1 685 ? 18.405 -6.095 -26.530 1.00 97.06 685 VAL A N 1
ATOM 5064 C CA . VAL A 1 685 ? 18.873 -7.402 -26.081 1.00 97.06 685 VAL A CA 1
ATOM 5065 C C . VAL A 1 685 ? 20.165 -7.739 -26.824 1.00 97.06 685 VAL A C 1
ATOM 5067 O O . VAL A 1 685 ? 20.215 -7.673 -28.052 1.00 97.06 685 VAL A O 1
ATOM 5070 N N . THR A 1 686 ? 21.199 -8.133 -26.085 1.00 96.88 686 THR A N 1
ATOM 5071 C CA . THR A 1 686 ? 22.502 -8.534 -26.631 1.00 96.88 686 THR A CA 1
ATOM 5072 C C . THR A 1 686 ? 22.788 -9.984 -26.281 1.00 96.88 686 THR A C 1
ATOM 5074 O O . THR A 1 686 ? 22.731 -10.373 -25.115 1.00 96.88 686 THR A O 1
ATOM 5077 N N . LEU A 1 687 ? 23.135 -10.796 -27.276 1.00 98.00 687 LEU A N 1
ATOM 5078 C CA . LEU A 1 687 ? 23.547 -12.187 -27.101 1.00 98.00 687 LEU A CA 1
ATOM 5079 C C . LEU A 1 687 ? 25.040 -12.298 -27.409 1.00 98.00 687 LEU A C 1
ATOM 5081 O O . LEU A 1 687 ? 25.453 -12.105 -28.550 1.00 98.00 687 LEU A O 1
ATOM 5085 N N . THR A 1 688 ? 25.849 -12.619 -26.395 1.00 95.62 688 THR A N 1
ATOM 5086 C CA . THR A 1 688 ? 27.318 -12.540 -26.505 1.00 95.62 688 THR A CA 1
ATOM 5087 C C . THR A 1 688 ? 27.996 -13.879 -26.810 1.00 95.62 688 THR A C 1
ATOM 5089 O O . THR A 1 688 ? 29.151 -13.896 -27.230 1.00 95.62 688 THR A O 1
ATOM 5092 N N . THR A 1 689 ? 27.320 -15.023 -26.623 1.00 93.19 689 THR A N 1
ATOM 5093 C CA . THR A 1 689 ? 27.939 -16.357 -26.769 1.00 93.19 689 THR A CA 1
ATOM 5094 C C . THR A 1 689 ? 27.083 -17.317 -27.588 1.00 93.19 689 THR A C 1
ATOM 5096 O O . THR A 1 689 ? 25.870 -17.187 -27.650 1.00 93.19 689 THR A O 1
ATOM 5099 N N . ALA A 1 690 ? 27.678 -18.377 -28.143 1.00 91.94 690 ALA A N 1
ATOM 5100 C CA . ALA A 1 690 ? 26.933 -19.411 -28.877 1.00 91.94 690 ALA A CA 1
ATOM 5101 C C . ALA A 1 690 ? 25.869 -20.147 -28.031 1.00 91.94 690 ALA A C 1
ATOM 5103 O O . ALA A 1 690 ? 25.013 -20.841 -28.574 1.00 91.94 690 ALA A O 1
ATOM 5104 N N . THR A 1 691 ? 25.922 -20.006 -26.704 1.00 90.81 691 THR A N 1
ATOM 5105 C CA . THR A 1 691 ? 25.010 -20.672 -25.763 1.00 90.81 691 THR A CA 1
ATOM 5106 C C . THR A 1 691 ? 23.931 -19.752 -25.198 1.00 90.81 691 THR A C 1
ATOM 5108 O O . THR A 1 691 ? 23.072 -20.240 -24.462 1.00 90.81 691 THR A O 1
ATOM 5111 N N . SER A 1 692 ? 23.955 -18.453 -25.519 1.00 94.12 692 SER A N 1
ATOM 5112 C CA . SER A 1 692 ? 22.874 -17.544 -25.146 1.00 94.12 692 SER A CA 1
ATOM 5113 C C . SER A 1 692 ? 21.665 -17.729 -26.060 1.00 94.12 692 SER A C 1
ATOM 5115 O O . SER A 1 692 ? 21.775 -18.173 -27.210 1.00 94.12 692 SER A O 1
ATOM 5117 N N . THR A 1 693 ? 20.472 -17.461 -25.535 1.00 95.81 693 THR A N 1
ATOM 5118 C CA . THR A 1 693 ? 19.224 -17.684 -26.274 1.00 95.81 693 THR A CA 1
ATOM 5119 C C . THR A 1 693 ? 18.189 -16.609 -25.972 1.00 95.81 693 THR A C 1
ATOM 5121 O O . THR A 1 693 ? 17.877 -16.358 -24.812 1.00 95.81 693 THR A O 1
ATOM 5124 N N . LEU A 1 694 ? 17.605 -16.024 -27.014 1.00 97.88 694 LEU A N 1
ATOM 5125 C CA . LEU A 1 694 ? 16.386 -15.226 -26.922 1.00 97.88 694 LEU A CA 1
ATOM 5126 C C . LEU A 1 694 ? 15.228 -16.060 -27.465 1.00 97.88 694 LEU A C 1
ATOM 5128 O O . LEU A 1 694 ? 15.288 -16.525 -28.601 1.00 97.88 694 LEU A O 1
ATOM 5132 N N . GLN A 1 695 ? 14.196 -16.252 -26.646 1.00 97.31 695 GLN A N 1
ATOM 5133 C CA . GLN A 1 695 ? 12.997 -17.004 -26.997 1.00 97.31 695 GLN A CA 1
ATOM 5134 C C . GLN A 1 695 ? 11.753 -16.114 -26.955 1.00 97.31 695 GLN A C 1
ATOM 5136 O O . GLN A 1 695 ? 11.320 -15.681 -25.882 1.00 97.31 695 GLN A O 1
ATOM 5141 N N . LEU A 1 696 ? 11.154 -15.892 -28.125 1.00 96.75 696 LEU A N 1
ATOM 5142 C CA . LEU A 1 696 ? 9.976 -15.049 -28.318 1.00 96.75 696 LEU A CA 1
ATOM 5143 C C . LEU A 1 696 ? 8.693 -15.889 -28.361 1.00 96.75 696 LEU A C 1
ATOM 5145 O O . LEU A 1 696 ? 8.052 -16.019 -29.400 1.00 96.75 696 LEU A O 1
ATOM 5149 N N . THR A 1 697 ? 8.301 -16.471 -27.221 1.00 95.50 697 THR A N 1
ATOM 5150 C CA . THR A 1 697 ? 7.007 -17.179 -27.119 1.00 95.50 697 THR A CA 1
ATOM 5151 C C . THR A 1 697 ? 5.834 -16.238 -27.414 1.00 95.50 697 THR A C 1
ATOM 5153 O O . THR A 1 697 ? 4.840 -16.658 -28.000 1.00 95.50 697 THR A O 1
ATOM 5156 N N . ASN A 1 698 ? 5.981 -14.958 -27.063 1.00 96.88 698 ASN A N 1
ATOM 5157 C CA . ASN A 1 698 ? 5.149 -13.858 -27.542 1.00 96.88 698 ASN A CA 1
ATOM 5158 C C . ASN A 1 698 ? 5.983 -12.911 -28.423 1.00 96.88 698 ASN A C 1
ATOM 5160 O O . ASN A 1 698 ? 7.197 -12.800 -28.202 1.00 96.88 698 ASN A O 1
ATOM 5164 N N . PRO A 1 699 ? 5.354 -12.209 -29.387 1.00 95.81 699 PRO A N 1
ATOM 5165 C CA . PRO A 1 699 ? 6.026 -11.190 -30.187 1.00 95.81 699 PRO A CA 1
ATOM 5166 C C . PRO A 1 699 ? 6.718 -10.127 -29.334 1.00 95.81 699 PRO A C 1
ATOM 5168 O O . PRO A 1 699 ? 6.222 -9.772 -28.266 1.00 95.81 699 PRO A O 1
ATOM 5171 N N . TRP A 1 700 ? 7.837 -9.610 -29.836 1.00 96.25 700 TRP A N 1
ATOM 5172 C CA . TRP A 1 700 ? 8.466 -8.391 -29.330 1.00 96.25 700 TRP A CA 1
ATOM 5173 C C . TRP A 1 700 ? 8.125 -7.243 -30.276 1.00 96.25 700 TRP A C 1
ATOM 5175 O O . TRP A 1 700 ? 8.476 -7.307 -31.458 1.00 96.25 700 TRP A O 1
ATOM 5185 N N . ILE A 1 701 ? 7.396 -6.245 -29.781 1.00 91.56 701 ILE A N 1
ATOM 5186 C CA . ILE A 1 701 ? 6.910 -5.103 -30.555 1.00 91.56 701 ILE A CA 1
ATOM 5187 C C . ILE A 1 701 ? 7.514 -3.829 -29.970 1.00 91.56 701 ILE A C 1
ATOM 5189 O O . ILE A 1 701 ? 6.904 -3.148 -29.154 1.00 91.56 701 ILE A O 1
ATOM 5193 N N . ASP A 1 702 ? 8.722 -3.500 -30.416 1.00 83.88 702 ASP A N 1
ATOM 5194 C CA . ASP A 1 702 ? 9.368 -2.234 -30.080 1.00 83.88 702 ASP A CA 1
ATOM 5195 C C . ASP A 1 702 ? 10.190 -1.712 -31.272 1.00 83.88 702 ASP A C 1
ATOM 5197 O O . ASP A 1 702 ? 11.345 -2.099 -31.471 1.00 83.88 702 ASP A O 1
ATOM 5201 N N . PRO A 1 703 ? 9.622 -0.800 -32.079 1.00 74.75 703 PRO A N 1
ATOM 5202 C CA . PRO A 1 703 ? 10.306 -0.184 -33.211 1.00 74.75 703 PRO A CA 1
ATOM 5203 C C . PRO A 1 703 ? 11.583 0.607 -32.872 1.00 74.75 703 PRO A C 1
ATOM 5205 O O . PRO A 1 703 ? 12.323 0.948 -33.799 1.00 74.75 703 PRO A O 1
ATOM 5208 N N . ALA A 1 704 ? 11.857 0.907 -31.599 1.00 66.19 704 ALA A N 1
ATOM 5209 C CA . ALA A 1 704 ? 13.113 1.508 -31.149 1.00 66.19 704 ALA A CA 1
ATOM 5210 C C . ALA A 1 704 ? 14.152 0.486 -30.673 1.00 66.19 704 ALA A C 1
ATOM 5212 O O . ALA A 1 704 ? 15.342 0.817 -30.630 1.00 66.19 704 ALA A O 1
ATOM 5213 N N . ALA A 1 705 ? 13.745 -0.743 -30.358 1.00 80.38 705 ALA A N 1
ATOM 5214 C CA . ALA A 1 705 ? 14.639 -1.738 -29.791 1.00 80.38 705 ALA A CA 1
ATOM 5215 C C . ALA A 1 705 ? 15.780 -2.145 -30.733 1.00 80.38 705 ALA A C 1
ATOM 5217 O O . ALA A 1 705 ? 15.627 -2.265 -31.957 1.00 80.38 705 ALA A O 1
ATOM 5218 N N . THR A 1 706 ? 16.932 -2.444 -30.130 1.00 85.12 706 THR A N 1
ATOM 5219 C CA . THR A 1 706 ? 18.070 -3.076 -30.806 1.00 85.12 706 THR A CA 1
ATOM 5220 C C . THR A 1 706 ? 18.263 -4.516 -30.339 1.00 85.12 706 THR A C 1
ATOM 5222 O O . THR A 1 706 ? 18.403 -4.783 -29.148 1.00 85.12 706 THR A O 1
ATOM 5225 N N . LEU A 1 707 ? 18.358 -5.446 -31.287 1.00 94.75 707 LEU A N 1
ATOM 5226 C CA . LEU A 1 707 ? 18.817 -6.812 -31.054 1.00 94.75 707 LEU A CA 1
ATOM 5227 C C . LEU A 1 707 ? 20.234 -6.978 -31.621 1.00 94.75 707 LEU A C 1
ATOM 5229 O O . LEU A 1 707 ? 20.432 -6.884 -32.834 1.00 94.75 707 LEU A O 1
ATOM 5233 N N . ASP A 1 708 ? 21.218 -7.227 -30.756 1.00 92.31 708 ASP A N 1
ATOM 5234 C CA . ASP A 1 708 ? 22.604 -7.518 -31.146 1.00 92.31 708 ASP A CA 1
ATOM 5235 C C . ASP A 1 708 ? 22.936 -8.998 -30.911 1.00 92.31 708 ASP A C 1
ATOM 5237 O O . ASP A 1 708 ? 23.193 -9.439 -29.789 1.00 92.31 708 ASP A O 1
ATOM 5241 N N . LEU A 1 709 ? 22.912 -9.788 -31.984 1.00 96.12 709 LEU A N 1
ATOM 5242 C CA . LEU A 1 709 ? 23.258 -11.206 -31.980 1.00 96.12 709 LEU A CA 1
ATOM 5243 C C . LEU A 1 709 ? 24.738 -11.370 -32.351 1.00 96.12 709 LEU A C 1
ATOM 5245 O O . LEU A 1 709 ? 25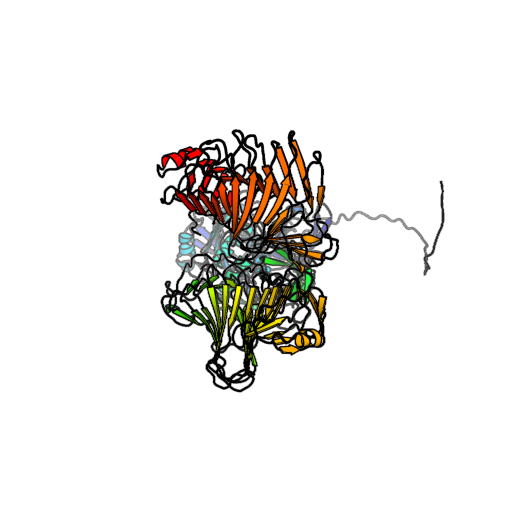.073 -11.647 -33.504 1.00 96.12 709 LEU A O 1
ATOM 5249 N N . GLN A 1 710 ? 25.641 -11.213 -31.381 1.00 94.62 710 GLN A N 1
ATOM 5250 C CA . GLN A 1 710 ? 27.080 -11.429 -31.601 1.00 94.62 710 GLN A CA 1
ATOM 5251 C C . GLN A 1 710 ? 27.375 -12.919 -31.821 1.00 94.62 710 GLN A C 1
ATOM 5253 O O . GLN A 1 710 ? 28.152 -13.287 -32.699 1.00 94.62 710 GLN A O 1
ATOM 5258 N N . ALA A 1 711 ? 26.698 -13.772 -31.052 1.00 91.69 711 ALA A N 1
ATOM 5259 C CA . ALA A 1 711 ? 26.585 -15.215 -31.234 1.00 91.69 711 ALA A CA 1
ATOM 5260 C C . ALA A 1 711 ? 25.299 -15.707 -30.541 1.00 91.69 711 ALA A C 1
ATOM 5262 O O . ALA A 1 711 ? 24.677 -14.951 -29.805 1.00 91.69 711 ALA A O 1
ATOM 5263 N N . GLY A 1 712 ? 24.900 -16.965 -30.742 1.00 94.38 712 GLY A N 1
ATOM 5264 C CA . GLY A 1 712 ? 23.808 -17.582 -29.975 1.00 94.38 712 GLY A CA 1
ATOM 5265 C C . GLY A 1 712 ? 22.583 -17.951 -30.802 1.00 94.38 712 GLY A C 1
ATOM 5266 O O . GLY A 1 712 ? 22.669 -18.112 -32.021 1.00 94.38 712 GLY A O 1
ATOM 5267 N N . THR A 1 713 ? 21.457 -18.148 -30.114 1.00 96.31 713 THR A N 1
ATOM 5268 C CA . THR A 1 713 ? 20.197 -18.617 -30.709 1.00 96.31 713 THR A CA 1
ATOM 5269 C C . THR A 1 713 ? 19.085 -17.576 -30.596 1.00 96.31 713 THR A C 1
ATOM 5271 O O . THR A 1 713 ? 18.781 -17.110 -29.499 1.00 96.31 713 THR A O 1
ATOM 5274 N N . LEU A 1 714 ? 18.435 -17.270 -31.718 1.00 97.50 714 LEU A N 1
ATOM 5275 C CA . LEU A 1 714 ? 17.189 -16.507 -31.781 1.00 97.50 714 LEU A CA 1
ATOM 5276 C C . LEU A 1 714 ? 16.038 -17.448 -32.168 1.00 97.50 714 LEU A C 1
ATOM 5278 O O . LEU A 1 714 ? 15.997 -17.971 -33.282 1.00 97.50 714 LEU A O 1
ATOM 5282 N N . ASP A 1 715 ? 15.107 -17.668 -31.245 1.00 97.50 715 ASP A N 1
ATOM 5283 C CA . ASP A 1 715 ? 13.849 -18.378 -31.486 1.00 97.50 715 ASP A CA 1
ATOM 5284 C C . ASP A 1 715 ? 12.728 -17.350 -31.678 1.00 97.50 715 ASP A C 1
ATOM 5286 O O . ASP A 1 715 ? 12.329 -16.664 -30.733 1.00 97.50 715 ASP A O 1
ATOM 5290 N N . LEU A 1 716 ? 12.249 -17.229 -32.921 1.00 96.94 716 LEU A N 1
ATOM 5291 C CA . LEU A 1 716 ? 11.206 -16.282 -33.327 1.00 96.94 716 LEU A CA 1
ATOM 5292 C C . LEU A 1 716 ? 9.801 -16.693 -32.857 1.00 96.94 716 LEU A C 1
ATOM 5294 O O . LEU A 1 716 ? 8.843 -15.957 -33.100 1.00 96.94 716 LEU A O 1
ATOM 5298 N N . GLY A 1 717 ? 9.653 -17.864 -32.227 1.00 95.31 717 GLY A N 1
ATOM 5299 C CA . GLY A 1 717 ? 8.354 -18.402 -31.842 1.00 95.31 717 GLY A CA 1
ATOM 5300 C C . GLY A 1 717 ? 7.444 -18.589 -33.055 1.00 95.31 717 GLY A C 1
ATOM 5301 O O . GLY A 1 717 ? 7.898 -18.991 -34.127 1.00 95.31 717 GLY A O 1
ATOM 5302 N N . SER A 1 718 ? 6.151 -18.305 -32.895 1.00 95.56 718 SER A N 1
ATOM 5303 C CA . SER A 1 718 ? 5.146 -18.388 -33.969 1.00 95.56 718 SER A CA 1
ATOM 5304 C C . SER A 1 718 ? 4.532 -17.039 -34.358 1.00 95.56 718 SER A C 1
ATOM 5306 O O . SER A 1 718 ? 3.691 -16.992 -35.251 1.00 95.56 718 SER A O 1
ATOM 5308 N N . GLY A 1 719 ? 4.899 -15.957 -33.667 1.00 94.25 719 GLY A N 1
ATOM 5309 C CA . GLY A 1 719 ? 4.320 -14.625 -33.843 1.00 94.25 719 GLY A CA 1
ATOM 5310 C C . GLY A 1 719 ? 5.126 -13.711 -34.773 1.00 94.25 719 GLY A C 1
ATOM 5311 O O . GLY A 1 719 ? 6.184 -14.084 -35.279 1.00 94.25 719 GLY A O 1
ATOM 5312 N N . ALA A 1 720 ? 4.626 -12.493 -34.988 1.00 96.06 720 ALA A N 1
ATOM 5313 C CA . ALA A 1 720 ? 5.291 -11.472 -35.796 1.00 96.06 720 ALA A CA 1
ATOM 5314 C C . ALA A 1 720 ? 5.880 -10.378 -34.900 1.00 96.06 720 ALA A C 1
ATOM 5316 O O . ALA A 1 720 ? 5.149 -9.537 -34.387 1.00 96.06 720 ALA A O 1
ATOM 5317 N N . SER A 1 721 ? 7.198 -10.396 -34.720 1.00 96.12 721 SER A N 1
ATOM 5318 C CA . SER A 1 721 ? 7.932 -9.377 -33.967 1.00 96.12 721 SER A CA 1
ATOM 5319 C C . SER A 1 721 ? 8.301 -8.193 -34.861 1.00 96.12 721 SER A C 1
ATOM 5321 O O . SER A 1 721 ? 8.520 -8.357 -36.063 1.00 96.12 721 SER A O 1
ATOM 5323 N N . THR A 1 722 ? 8.405 -7.003 -34.276 1.00 93.50 722 THR A N 1
ATOM 5324 C CA . THR A 1 722 ? 8.852 -5.780 -34.950 1.00 93.50 722 THR A CA 1
ATOM 5325 C C . THR A 1 722 ? 9.860 -5.073 -34.060 1.00 93.50 722 THR A C 1
ATOM 5327 O O . THR A 1 722 ? 9.526 -4.714 -32.936 1.00 93.50 722 THR A O 1
ATOM 5330 N N . ILE A 1 723 ? 11.078 -4.879 -34.566 1.00 89.25 723 ILE A N 1
ATOM 5331 C CA . ILE A 1 723 ? 12.159 -4.189 -33.858 1.00 89.25 723 ILE A CA 1
ATOM 5332 C C . ILE A 1 723 ? 12.794 -3.103 -34.724 1.00 89.25 723 ILE A C 1
ATOM 5334 O O . ILE A 1 723 ? 12.673 -3.112 -35.952 1.00 89.25 723 ILE A O 1
ATOM 5338 N N . GLY A 1 724 ? 13.510 -2.176 -34.096 1.00 80.19 724 GLY A N 1
ATOM 5339 C CA . GLY A 1 724 ? 14.210 -1.114 -34.809 1.00 80.19 724 GLY A CA 1
ATOM 5340 C C . GLY A 1 724 ? 15.425 -1.616 -35.581 1.00 80.19 724 GLY A C 1
AT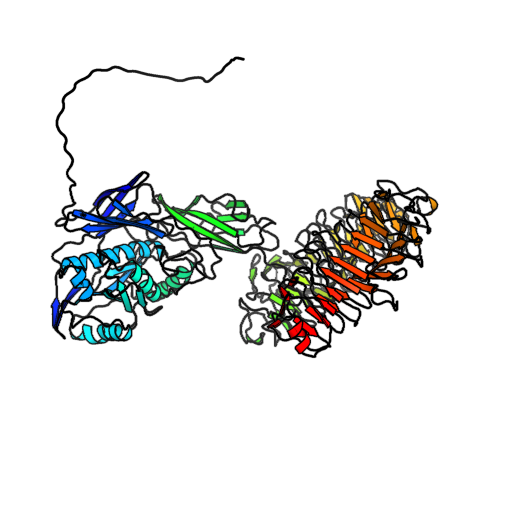OM 5341 O O . GLY A 1 724 ? 15.510 -1.446 -36.797 1.00 80.19 724 GLY A O 1
ATOM 5342 N N . THR A 1 725 ? 16.371 -2.241 -34.878 1.00 83.06 725 THR A N 1
ATOM 5343 C CA . THR A 1 725 ? 17.668 -2.647 -35.445 1.00 83.06 725 THR A CA 1
ATOM 5344 C C . THR A 1 725 ? 18.003 -4.093 -35.097 1.00 83.06 725 THR A C 1
ATOM 5346 O O . THR A 1 725 ? 17.929 -4.480 -33.936 1.00 83.06 725 THR A O 1
ATOM 5349 N N . LEU A 1 726 ? 18.468 -4.866 -36.082 1.00 91.75 726 LEU A N 1
ATOM 5350 C CA . LEU A 1 726 ? 19.081 -6.181 -35.874 1.00 91.75 726 LEU A CA 1
ATOM 5351 C C . LEU A 1 726 ? 20.533 -6.161 -36.356 1.00 91.75 726 LEU A C 1
ATOM 5353 O O . LEU A 1 726 ? 20.809 -5.756 -37.488 1.00 91.75 726 LEU A O 1
ATOM 5357 N N . LYS A 1 727 ? 21.451 -6.639 -35.516 1.00 89.12 727 LYS A N 1
ATOM 5358 C CA . LYS A 1 727 ? 22.831 -6.953 -35.901 1.00 89.12 727 LYS A CA 1
ATOM 5359 C C . LYS A 1 727 ? 23.098 -8.441 -35.726 1.00 89.12 727 LYS A C 1
ATOM 5361 O O . LYS A 1 727 ? 22.693 -9.022 -34.725 1.00 89.12 727 LYS A O 1
ATOM 5366 N N . ILE A 1 728 ? 23.794 -9.043 -36.689 1.00 94.44 728 ILE A N 1
ATOM 5367 C CA . ILE A 1 728 ? 24.239 -10.440 -36.633 1.00 94.44 728 ILE A CA 1
ATOM 5368 C C . ILE A 1 728 ? 25.748 -10.471 -36.864 1.00 94.44 728 ILE A C 1
ATOM 5370 O O . ILE A 1 728 ? 26.227 -10.077 -37.930 1.00 94.44 728 ILE A O 1
ATOM 5374 N N . ALA A 1 729 ? 26.496 -10.905 -35.848 1.00 90.62 729 ALA A N 1
ATOM 5375 C CA . ALA A 1 729 ? 27.960 -10.931 -35.841 1.00 90.62 729 ALA A CA 1
ATOM 5376 C C . ALA A 1 729 ? 28.583 -9.598 -36.316 1.00 90.62 729 ALA A C 1
ATOM 5378 O O . ALA A 1 729 ? 29.500 -9.572 -37.134 1.00 90.62 729 ALA A O 1
ATOM 5379 N N . GLY A 1 730 ? 28.030 -8.473 -35.845 1.00 80.88 730 GLY A N 1
ATOM 5380 C CA . GLY A 1 730 ? 28.465 -7.119 -36.208 1.00 80.88 730 GLY A CA 1
ATOM 5381 C C . GLY A 1 730 ? 27.888 -6.560 -37.516 1.00 80.88 730 GLY A C 1
ATOM 5382 O O . GLY A 1 730 ? 27.985 -5.354 -37.743 1.00 80.88 730 GLY A O 1
ATOM 5383 N N . ASN A 1 731 ? 27.234 -7.377 -38.347 1.00 83.19 731 ASN A N 1
ATOM 5384 C CA . ASN A 1 731 ? 26.604 -6.934 -39.593 1.00 83.19 731 ASN A CA 1
ATOM 5385 C C . ASN A 1 731 ? 25.193 -6.406 -39.321 1.00 83.19 731 ASN A C 1
ATOM 5387 O O . ASN A 1 731 ? 24.357 -7.128 -38.779 1.00 83.19 731 ASN A O 1
ATOM 5391 N N . ALA A 1 732 ? 24.915 -5.160 -39.707 1.00 82.50 732 ALA A N 1
ATOM 5392 C CA . ALA A 1 732 ? 23.572 -4.595 -39.623 1.00 82.50 732 ALA A CA 1
ATOM 5393 C C . ALA A 1 732 ? 22.671 -5.198 -40.708 1.00 82.50 732 ALA A C 1
ATOM 5395 O O . ALA A 1 732 ? 23.029 -5.199 -41.886 1.00 82.50 732 ALA A O 1
ATOM 5396 N N . ILE A 1 733 ? 21.500 -5.690 -40.311 1.00 86.38 733 ILE A N 1
ATOM 5397 C CA . ILE A 1 733 ? 20.517 -6.249 -41.238 1.00 86.38 733 ILE A CA 1
ATOM 5398 C C . ILE A 1 733 ? 19.645 -5.118 -41.777 1.00 86.38 733 ILE A C 1
ATOM 5400 O O . ILE A 1 733 ? 19.187 -4.253 -41.030 1.00 86.38 733 ILE A O 1
ATOM 5404 N N . THR A 1 734 ? 19.436 -5.112 -43.091 1.00 79.94 734 THR A N 1
ATOM 5405 C CA . THR A 1 734 ? 18.637 -4.088 -43.766 1.00 79.94 734 THR A CA 1
ATOM 5406 C C . THR A 1 734 ? 17.170 -4.140 -43.330 1.00 79.94 734 THR A C 1
ATOM 5408 O O . THR A 1 734 ? 16.670 -5.226 -43.024 1.00 79.94 734 THR A O 1
ATOM 5411 N N . PRO A 1 735 ? 16.442 -3.010 -43.355 1.00 82.19 735 PRO A N 1
ATOM 5412 C CA . PRO A 1 735 ? 15.005 -2.995 -43.093 1.00 82.19 735 PRO A CA 1
ATOM 5413 C C . PRO A 1 735 ? 14.239 -3.988 -43.973 1.00 82.19 735 PRO A C 1
ATOM 5415 O O . PRO A 1 735 ? 14.537 -4.135 -45.159 1.00 82.19 735 PRO A O 1
ATOM 5418 N N . GLY A 1 736 ? 13.266 -4.681 -43.387 1.00 84.75 736 GLY A N 1
ATOM 5419 C CA . GLY A 1 736 ? 12.507 -5.746 -44.044 1.00 84.75 736 GLY A CA 1
ATOM 5420 C C . GLY A 1 736 ? 11.947 -6.772 -43.060 1.00 84.75 736 GLY A C 1
ATOM 5421 O O . GLY A 1 736 ? 12.249 -6.732 -41.869 1.00 84.75 736 GLY A O 1
ATOM 5422 N N . THR A 1 737 ? 11.130 -7.698 -43.563 1.00 94.19 737 THR A N 1
ATOM 5423 C CA . THR A 1 737 ? 10.557 -8.805 -42.781 1.00 94.19 737 THR A CA 1
ATOM 5424 C C . THR A 1 737 ? 11.295 -10.103 -43.087 1.00 94.19 737 THR A C 1
ATOM 5426 O O . THR A 1 737 ? 11.436 -10.482 -44.249 1.00 94.19 737 THR A O 1
ATOM 5429 N N . TYR A 1 738 ? 11.738 -10.800 -42.041 1.00 96.75 738 TYR A N 1
ATOM 5430 C CA . TYR A 1 738 ? 12.584 -11.984 -42.142 1.00 96.75 738 TYR A CA 1
ATOM 5431 C C . TYR A 1 738 ? 11.998 -13.161 -41.358 1.00 96.75 738 TYR A C 1
ATOM 5433 O O . TYR A 1 738 ? 11.571 -13.015 -40.213 1.00 96.75 738 TYR A O 1
ATOM 5441 N N . THR A 1 739 ? 12.015 -14.346 -41.967 1.00 97.75 739 THR A N 1
ATOM 5442 C CA . THR A 1 739 ? 11.820 -15.637 -41.283 1.00 97.75 739 THR A CA 1
ATOM 5443 C C . THR A 1 739 ? 13.150 -16.163 -40.736 1.00 97.75 739 THR A C 1
ATOM 5445 O O . THR A 1 739 ? 14.221 -15.703 -41.144 1.00 97.75 739 THR A O 1
ATOM 5448 N N . ALA A 1 740 ? 13.111 -17.194 -39.886 1.00 96.25 740 ALA A N 1
ATOM 5449 C CA . ALA A 1 740 ? 14.319 -17.889 -39.432 1.00 96.25 740 ALA A CA 1
ATOM 5450 C C . ALA A 1 740 ? 15.183 -18.391 -40.609 1.00 96.25 740 ALA A C 1
ATOM 5452 O O . ALA A 1 740 ? 16.408 -18.264 -40.585 1.00 96.25 740 ALA A O 1
ATOM 5453 N N . THR A 1 741 ? 14.549 -18.881 -41.682 1.00 95.88 741 THR A N 1
ATOM 5454 C CA . THR A 1 741 ? 15.237 -19.300 -42.911 1.00 95.88 741 THR A CA 1
ATOM 5455 C C . THR A 1 741 ? 15.916 -18.129 -43.621 1.00 95.88 741 THR A C 1
ATOM 5457 O O . THR A 1 741 ? 17.057 -18.276 -44.056 1.00 95.88 741 THR A O 1
ATOM 5460 N N . ASN A 1 742 ? 15.263 -16.961 -43.716 1.00 95.62 742 ASN A N 1
ATOM 5461 C CA . ASN A 1 742 ? 15.884 -15.779 -44.325 1.00 95.62 742 ASN A CA 1
ATOM 5462 C C . ASN A 1 742 ? 17.124 -15.330 -43.543 1.00 95.62 742 ASN A C 1
ATOM 5464 O O . ASN A 1 742 ? 18.147 -15.040 -44.155 1.00 95.62 742 ASN A O 1
ATOM 5468 N N . LEU A 1 743 ? 17.045 -15.309 -42.207 1.00 94.44 743 LEU A N 1
ATOM 5469 C CA . LEU A 1 743 ? 18.167 -14.909 -41.355 1.00 94.44 743 LEU A CA 1
ATOM 5470 C C . LEU A 1 743 ? 19.351 -15.879 -41.471 1.00 94.44 743 LEU A C 1
ATOM 5472 O O . LEU A 1 743 ? 20.493 -15.446 -41.609 1.00 94.44 743 LEU A O 1
ATOM 5476 N N . GLY A 1 744 ? 19.080 -17.189 -41.487 1.00 92.50 744 GLY A N 1
ATOM 5477 C CA . GLY A 1 744 ? 20.115 -18.209 -41.673 1.00 92.50 744 GLY A CA 1
ATOM 5478 C C . GLY A 1 744 ? 20.814 -18.133 -43.035 1.00 92.50 744 GLY A C 1
ATOM 5479 O O . GLY A 1 744 ? 22.009 -18.411 -43.128 1.00 92.50 744 GLY A O 1
ATOM 5480 N N . ALA A 1 745 ? 20.105 -17.702 -44.083 1.00 93.62 745 ALA A N 1
ATOM 5481 C CA . ALA A 1 745 ? 20.653 -17.588 -45.435 1.00 93.62 745 ALA A CA 1
ATOM 5482 C C . ALA A 1 745 ? 21.710 -16.477 -45.591 1.00 93.62 745 ALA A C 1
ATOM 5484 O O . ALA A 1 745 ? 22.514 -16.550 -46.519 1.00 93.62 745 ALA A O 1
ATOM 5485 N N . PHE A 1 746 ? 21.760 -15.485 -44.690 1.00 90.12 746 PHE A N 1
ATOM 5486 C CA . PHE A 1 746 ? 22.815 -14.462 -44.710 1.00 90.12 746 PHE A CA 1
ATOM 5487 C C . PHE A 1 746 ? 24.214 -15.031 -44.432 1.00 90.12 746 PHE A C 1
ATOM 5489 O O . PHE A 1 746 ? 25.208 -14.436 -44.839 1.00 90.12 746 PHE A O 1
ATOM 5496 N N . GLY A 1 747 ? 24.312 -16.166 -43.728 1.00 87.75 747 GLY A N 1
ATOM 5497 C CA . GLY A 1 747 ? 25.592 -16.822 -43.444 1.00 87.75 747 GLY A CA 1
ATOM 5498 C C . GLY A 1 747 ? 26.497 -16.089 -42.444 1.00 87.75 747 GLY A C 1
ATOM 5499 O O . GLY A 1 747 ? 27.654 -16.468 -42.292 1.00 87.75 747 GLY A O 1
ATOM 5500 N N . TYR A 1 748 ? 25.996 -15.071 -41.735 1.00 89.38 748 TYR A N 1
ATOM 5501 C CA . TYR A 1 748 ? 26.773 -14.286 -40.761 1.00 89.38 748 TYR A CA 1
ATOM 5502 C C . TYR A 1 748 ? 27.018 -14.999 -39.417 1.00 89.38 748 TYR A C 1
ATOM 5504 O O . TYR A 1 748 ? 27.738 -14.477 -38.572 1.00 89.38 748 TYR A O 1
ATOM 5512 N N . GLY A 1 749 ? 26.457 -16.196 -39.214 1.00 84.88 749 GLY A N 1
ATOM 5513 C CA . GLY A 1 749 ? 26.526 -16.951 -37.957 1.00 84.88 749 GLY A CA 1
ATOM 5514 C C . GLY A 1 749 ? 25.261 -16.822 -37.097 1.00 84.88 749 GLY A C 1
ATOM 5515 O O . GLY A 1 749 ? 24.339 -16.081 -37.430 1.00 84.88 749 GLY A O 1
ATOM 5516 N N . GLY A 1 750 ? 25.205 -17.581 -35.997 1.00 89.25 750 GLY A N 1
ATOM 5517 C CA . GLY A 1 750 ? 24.017 -17.706 -35.139 1.00 89.25 750 GLY A CA 1
ATOM 5518 C C . GLY A 1 750 ? 23.103 -18.882 -35.513 1.00 89.25 750 GLY A C 1
ATOM 5519 O O . GLY A 1 750 ? 23.255 -19.506 -36.560 1.00 89.25 750 GLY A O 1
ATOM 5520 N N . THR A 1 751 ? 22.175 -19.222 -34.617 1.00 95.06 751 THR A N 1
ATOM 5521 C CA . THR A 1 751 ? 21.143 -20.250 -34.833 1.00 95.06 751 THR A CA 1
ATOM 5522 C C . THR A 1 751 ? 19.767 -19.595 -34.806 1.00 95.06 751 THR A C 1
ATOM 5524 O O . THR A 1 751 ? 19.433 -18.902 -33.849 1.00 95.06 751 THR A O 1
ATOM 5527 N N . PHE A 1 752 ? 18.958 -19.818 -35.839 1.00 97.19 752 PHE A N 1
ATOM 5528 C CA . PHE A 1 752 ? 17.629 -19.217 -35.972 1.00 97.19 752 PHE A CA 1
ATOM 5529 C C . PHE A 1 752 ? 16.572 -20.314 -36.018 1.00 97.19 752 PHE A C 1
ATOM 5531 O O . PHE A 1 752 ? 16.704 -21.273 -36.777 1.00 97.19 752 PHE A O 1
ATOM 5538 N N . THR A 1 753 ? 15.535 -20.185 -35.196 1.00 96.88 753 THR A N 1
ATOM 5539 C CA . THR A 1 753 ? 14.449 -21.172 -35.081 1.00 96.88 753 THR A CA 1
ATOM 5540 C C . THR A 1 753 ? 13.090 -20.477 -34.956 1.00 96.88 753 THR A C 1
ATOM 5542 O O . THR A 1 753 ? 13.025 -19.248 -34.896 1.00 96.88 753 THR A O 1
ATOM 5545 N N . GLY A 1 754 ? 12.008 -21.259 -34.953 1.00 96.19 754 GLY A N 1
ATOM 5546 C CA . GLY A 1 754 ? 10.635 -20.751 -34.927 1.00 96.19 754 GLY A CA 1
ATOM 5547 C C . GLY A 1 754 ? 10.033 -20.566 -36.324 1.00 96.19 754 GLY A C 1
ATOM 5548 O O . GLY A 1 754 ? 10.741 -20.497 -37.328 1.00 96.19 754 GLY A O 1
ATOM 5549 N N . SER A 1 755 ? 8.702 -20.519 -36.383 1.00 96.19 755 SER A N 1
ATOM 5550 C CA . SER A 1 755 ? 7.918 -20.289 -37.606 1.00 96.19 755 SER A CA 1
ATOM 5551 C C . SER A 1 755 ? 7.454 -18.836 -37.764 1.00 96.19 755 SER A C 1
ATOM 5553 O O . SER A 1 755 ? 6.812 -18.509 -38.759 1.00 96.19 755 SER A O 1
ATOM 5555 N N . GLY A 1 756 ? 7.721 -17.990 -36.768 1.00 96.38 756 GLY A N 1
ATOM 5556 C CA . GLY A 1 756 ? 7.393 -16.571 -36.758 1.00 96.38 756 GLY A CA 1
ATOM 5557 C C . GLY A 1 756 ? 8.289 -15.724 -37.665 1.00 96.38 756 GLY A C 1
ATOM 5558 O O . GLY A 1 756 ? 9.161 -16.221 -38.386 1.00 96.38 756 GLY A O 1
ATOM 5559 N N . THR A 1 757 ? 8.080 -14.412 -37.602 1.00 97.56 757 THR A N 1
ATOM 5560 C CA . THR A 1 757 ? 8.830 -13.418 -38.384 1.00 97.56 757 THR A CA 1
ATOM 5561 C C . THR A 1 757 ? 9.365 -12.302 -37.502 1.00 97.56 757 THR A C 1
ATOM 5563 O O . THR A 1 757 ? 8.770 -11.979 -36.474 1.00 97.56 757 THR A O 1
ATOM 5566 N N . ILE A 1 758 ? 10.436 -11.651 -37.948 1.00 96.50 758 ILE A N 1
ATOM 5567 C CA . ILE A 1 758 ? 10.928 -10.399 -37.374 1.00 96.50 758 ILE A CA 1
ATOM 5568 C C . ILE A 1 758 ? 10.995 -9.318 -38.452 1.00 96.50 758 ILE A C 1
ATOM 5570 O O . ILE A 1 758 ? 11.586 -9.524 -39.512 1.00 96.50 758 ILE A O 1
ATOM 5574 N N . THR A 1 759 ? 10.363 -8.178 -38.195 1.00 94.38 759 THR A N 1
ATOM 5575 C CA . THR A 1 759 ? 10.390 -7.009 -39.078 1.00 94.38 759 THR A CA 1
ATOM 5576 C C . THR A 1 759 ? 11.329 -5.957 -38.510 1.00 94.38 759 THR A C 1
ATOM 5578 O O . THR A 1 759 ? 11.224 -5.598 -37.342 1.00 94.38 759 THR A O 1
ATOM 5581 N N . ILE A 1 760 ? 12.241 -5.468 -39.345 1.00 90.12 760 ILE A N 1
ATOM 5582 C CA . ILE A 1 760 ? 13.205 -4.413 -39.032 1.00 90.12 760 ILE A CA 1
ATOM 5583 C C . ILE A 1 760 ? 12.737 -3.140 -39.730 1.00 90.12 760 ILE A C 1
ATOM 5585 O O . ILE A 1 760 ? 12.570 -3.148 -40.952 1.00 90.12 760 ILE A O 1
ATOM 5589 N N . VAL A 1 761 ? 12.518 -2.060 -38.977 1.00 80.44 761 VAL A N 1
ATOM 5590 C CA . VAL A 1 761 ? 11.826 -0.859 -39.492 1.00 80.44 761 VAL A CA 1
ATOM 5591 C C . VAL A 1 761 ? 12.676 0.415 -39.557 1.00 80.44 761 VAL A C 1
ATOM 5593 O O . VAL A 1 761 ? 12.221 1.409 -40.125 1.00 80.44 761 VAL A O 1
ATOM 5596 N N . THR A 1 762 ? 13.905 0.413 -39.027 1.00 79.44 762 THR A N 1
ATOM 5597 C CA . THR A 1 762 ? 14.711 1.642 -38.888 1.00 79.44 762 THR A CA 1
ATOM 5598 C C . THR A 1 762 ? 15.707 1.864 -40.032 1.00 79.44 762 THR A C 1
ATOM 5600 O O . THR A 1 762 ? 16.569 1.035 -40.307 1.00 79.44 762 THR A O 1
ATOM 5603 N N . ILE A 1 763 ? 15.640 3.040 -40.661 1.00 80.94 763 ILE A N 1
ATOM 5604 C CA . ILE A 1 763 ? 16.428 3.460 -41.828 1.00 80.94 763 ILE A CA 1
ATOM 5605 C C . ILE A 1 763 ? 17.556 4.412 -41.384 1.00 80.94 763 ILE A C 1
ATOM 5607 O O . ILE A 1 763 ? 17.277 5.524 -40.928 1.00 80.94 763 ILE A O 1
ATOM 5611 N N . PRO A 1 764 ? 18.841 4.030 -41.494 1.00 83.88 764 PRO A N 1
ATOM 5612 C CA . PRO A 1 764 ? 19.939 4.865 -41.016 1.00 83.88 764 PRO A CA 1
ATOM 5613 C C . PRO A 1 764 ? 20.279 6.021 -41.972 1.00 83.88 764 PRO A C 1
ATOM 5615 O O . PRO A 1 764 ? 20.110 5.921 -43.188 1.00 83.88 764 PRO A O 1
ATOM 5618 N N . SER A 1 765 ? 20.822 7.111 -41.425 1.00 86.19 765 SER A N 1
ATOM 5619 C CA . SER A 1 765 ? 21.442 8.185 -42.204 1.00 86.19 765 SER A CA 1
ATOM 5620 C C . SER A 1 765 ? 22.788 7.725 -42.776 1.00 86.19 765 SER A C 1
ATOM 5622 O O . SER A 1 765 ? 23.583 7.144 -42.037 1.00 86.19 765 SER A O 1
ATOM 5624 N N . VAL A 1 766 ? 23.083 8.045 -44.033 1.00 87.44 766 VAL A N 1
ATOM 5625 C CA . VAL A 1 766 ? 24.354 7.739 -44.718 1.00 87.44 766 VAL A CA 1
ATOM 5626 C C . VAL A 1 766 ? 25.210 8.978 -44.994 1.00 87.44 766 VAL A C 1
ATOM 5628 O O . VAL A 1 766 ? 26.380 8.842 -45.337 1.00 87.44 766 VAL A O 1
ATOM 5631 N N . ALA A 1 767 ? 24.660 10.180 -44.802 1.00 90.56 767 ALA A N 1
ATOM 5632 C CA . ALA A 1 767 ? 25.368 11.450 -44.949 1.00 90.56 767 ALA A CA 1
ATOM 5633 C C . ALA A 1 767 ? 24.796 12.525 -44.007 1.00 90.56 767 ALA A C 1
ATOM 5635 O O . ALA A 1 767 ? 23.694 12.380 -43.479 1.00 90.56 767 ALA A O 1
ATOM 5636 N N . SER A 1 768 ? 25.533 13.624 -43.821 1.00 94.38 768 SER A N 1
ATOM 5637 C CA . SER A 1 768 ? 25.019 14.835 -43.162 1.00 94.38 768 SER A CA 1
ATOM 5638 C C . SER A 1 768 ? 24.214 15.697 -44.142 1.00 94.38 768 SER A C 1
ATOM 5640 O O . SER A 1 768 ? 24.567 15.774 -45.319 1.00 94.38 768 SER A O 1
ATOM 5642 N N . GLY A 1 769 ? 23.167 16.377 -43.670 1.00 92.31 769 GLY A N 1
ATOM 5643 C CA . GLY A 1 769 ? 22.352 17.271 -44.501 1.00 92.31 769 GLY A CA 1
ATOM 5644 C C . GLY A 1 769 ? 20.927 17.483 -43.991 1.00 92.31 769 GLY A C 1
ATOM 5645 O O . GLY A 1 769 ? 20.569 17.043 -42.900 1.00 92.31 769 GLY A O 1
ATOM 5646 N N . ASP A 1 770 ? 20.102 18.158 -44.795 1.00 90.94 770 ASP A N 1
ATOM 5647 C CA . ASP A 1 770 ? 18.689 18.400 -44.484 1.00 90.94 770 ASP A CA 1
ATOM 5648 C C . ASP A 1 770 ? 17.886 17.096 -44.493 1.00 90.94 770 ASP A C 1
ATOM 5650 O O . ASP A 1 770 ? 17.975 16.326 -45.453 1.00 90.94 770 ASP A O 1
ATOM 5654 N N . TRP A 1 771 ? 17.033 16.885 -43.485 1.00 91.38 771 TRP A N 1
ATOM 5655 C CA . TRP A 1 771 ? 16.274 15.642 -43.331 1.00 91.38 771 TRP A CA 1
ATOM 5656 C C . TRP A 1 771 ? 15.348 15.321 -44.512 1.00 91.38 771 TRP A C 1
ATOM 5658 O O . TRP A 1 771 ? 14.951 14.175 -44.658 1.00 91.38 771 TRP A O 1
ATOM 5668 N N . THR A 1 772 ? 15.013 16.283 -45.380 1.00 88.75 772 THR A N 1
ATOM 5669 C CA . THR A 1 772 ? 14.190 16.067 -46.587 1.00 88.75 772 THR A CA 1
ATOM 5670 C C . THR A 1 772 ? 15.002 15.578 -47.786 1.00 88.75 772 THR A C 1
ATOM 5672 O O . THR A 1 772 ? 14.430 15.259 -48.825 1.00 88.75 772 THR A O 1
ATOM 5675 N N . THR A 1 773 ? 16.329 15.549 -47.677 1.00 90.31 773 THR A N 1
ATOM 5676 C CA . THR A 1 773 ? 17.230 15.179 -48.771 1.00 90.31 773 THR A CA 1
ATOM 5677 C C . THR A 1 773 ? 17.309 13.661 -48.886 1.00 90.31 773 THR A C 1
ATOM 5679 O O . THR A 1 773 ? 17.682 12.981 -47.935 1.00 90.31 773 THR A O 1
ATOM 5682 N N . THR A 1 774 ? 17.006 13.113 -50.062 1.00 89.81 774 THR A N 1
ATOM 5683 C CA . THR A 1 774 ? 17.008 11.659 -50.318 1.00 89.81 774 THR A CA 1
ATOM 5684 C C . THR A 1 774 ? 18.371 11.009 -50.066 1.00 89.81 774 THR A C 1
ATOM 5686 O O . THR A 1 774 ? 18.433 9.904 -49.542 1.00 89.81 774 THR A O 1
ATOM 5689 N N . SER A 1 775 ? 19.475 11.700 -50.378 1.00 89.75 775 SER A N 1
ATOM 5690 C CA . SER A 1 775 ? 20.842 11.188 -50.193 1.00 89.75 775 SER A CA 1
ATOM 5691 C C . SER A 1 775 ? 21.311 11.148 -48.735 1.00 89.75 775 SER A C 1
ATOM 5693 O O . SER A 1 775 ? 22.402 10.652 -48.470 1.00 89.75 775 SER A O 1
ATOM 5695 N N . VAL A 1 776 ? 20.532 11.688 -47.791 1.00 89.56 776 VAL A N 1
ATOM 5696 C CA . VAL A 1 776 ? 20.832 11.594 -46.354 1.00 89.56 776 VAL A CA 1
ATOM 5697 C C . VAL A 1 776 ? 20.484 10.208 -45.817 1.00 89.56 776 VAL A C 1
ATOM 5699 O O . VAL A 1 776 ? 21.107 9.784 -44.850 1.00 89.56 776 VAL A O 1
ATOM 5702 N N . TRP A 1 777 ? 19.560 9.472 -46.444 1.00 89.12 777 TRP A N 1
ATOM 5703 C CA . TRP A 1 777 ? 19.004 8.221 -45.918 1.00 89.12 777 TRP A CA 1
ATOM 5704 C C . TRP A 1 777 ? 19.413 7.002 -46.745 1.00 89.12 777 TRP A C 1
ATOM 5706 O O . TRP A 1 777 ? 19.514 7.065 -47.969 1.00 89.12 777 TRP A O 1
ATOM 5716 N N . ALA A 1 778 ? 19.641 5.871 -46.073 1.00 83.25 778 ALA A N 1
ATOM 5717 C CA . ALA A 1 778 ? 20.129 4.641 -46.701 1.00 83.25 778 ALA A CA 1
ATOM 5718 C C . ALA A 1 778 ? 19.176 4.044 -47.748 1.00 83.25 778 ALA A C 1
ATOM 5720 O O . ALA A 1 778 ? 19.623 3.310 -48.626 1.00 83.25 778 ALA A O 1
ATOM 5721 N N . ASP A 1 779 ? 17.880 4.349 -47.669 1.00 82.50 779 ASP A N 1
ATOM 5722 C CA . ASP A 1 779 ? 16.886 3.887 -48.641 1.00 82.50 779 ASP A CA 1
ATOM 5723 C C . ASP A 1 779 ? 16.793 4.784 -49.887 1.00 82.50 779 ASP A C 1
ATOM 5725 O O . ASP A 1 779 ? 15.988 4.514 -50.776 1.00 82.50 779 ASP A O 1
ATOM 5729 N N . ALA A 1 780 ? 17.610 5.843 -49.956 1.00 84.12 780 ALA A N 1
ATOM 5730 C CA . ALA A 1 780 ? 17.620 6.840 -51.021 1.00 84.12 780 ALA A CA 1
ATOM 5731 C C . ALA A 1 780 ? 16.251 7.505 -51.273 1.00 84.12 780 ALA A C 1
ATOM 5733 O O . ALA A 1 780 ? 16.005 8.031 -52.362 1.00 84.12 780 ALA A O 1
ATOM 5734 N N . THR A 1 781 ? 15.358 7.520 -50.275 1.00 84.62 781 THR A N 1
ATOM 5735 C CA . THR A 1 781 ? 14.073 8.226 -50.341 1.00 84.62 781 THR A CA 1
ATOM 5736 C C . THR A 1 781 ? 14.004 9.349 -49.311 1.00 84.62 781 THR A C 1
ATOM 5738 O O . THR A 1 781 ? 14.689 9.341 -48.291 1.00 84.62 781 THR A O 1
ATOM 5741 N N . ALA A 1 782 ? 13.194 10.370 -49.595 1.00 82.00 782 ALA A N 1
ATOM 5742 C CA . ALA A 1 782 ? 12.898 11.389 -48.601 1.00 82.00 782 ALA A CA 1
ATOM 5743 C C . ALA A 1 782 ? 12.046 10.752 -47.490 1.00 82.00 782 ALA A C 1
ATOM 5745 O O . ALA A 1 782 ? 11.244 9.861 -47.794 1.00 82.00 782 ALA A O 1
ATOM 5746 N N . PRO A 1 783 ? 12.171 11.201 -46.229 1.00 86.94 783 PRO A N 1
ATOM 5747 C CA . PRO A 1 783 ? 11.352 10.684 -45.155 1.00 86.94 783 PRO A CA 1
ATOM 5748 C C . PRO A 1 783 ? 9.866 10.750 -45.463 1.00 86.94 783 PRO A C 1
ATOM 5750 O O . PRO A 1 783 ? 9.389 11.708 -46.074 1.00 86.94 783 PRO A O 1
ATOM 5753 N N . GLY A 1 784 ? 9.138 9.735 -45.016 1.00 84.06 784 GLY A N 1
ATOM 5754 C CA . GLY A 1 784 ? 7.693 9.650 -45.170 1.00 84.06 784 GLY A CA 1
ATOM 5755 C C . GLY A 1 784 ? 7.063 8.840 -44.046 1.00 84.06 784 GLY A C 1
ATOM 5756 O O . GLY A 1 784 ? 7.751 8.113 -43.330 1.00 84.06 784 GLY A O 1
ATOM 5757 N N . SER A 1 785 ? 5.747 8.971 -43.904 1.00 81.44 785 SER A N 1
ATOM 5758 C CA . SER A 1 785 ? 4.968 8.264 -42.886 1.00 81.44 785 SER A CA 1
ATOM 5759 C C . SER A 1 785 ? 5.131 6.746 -42.990 1.00 81.44 785 SER A C 1
ATOM 5761 O O . SER A 1 785 ? 5.217 6.215 -44.100 1.00 81.44 785 SER A O 1
ATOM 5763 N N . GLY A 1 786 ? 5.099 6.043 -41.859 1.00 72.69 786 GLY A N 1
ATOM 5764 C CA . GLY A 1 786 ? 5.265 4.588 -41.783 1.00 72.69 786 GLY A CA 1
ATOM 5765 C C . GLY A 1 786 ? 6.719 4.114 -41.740 1.00 72.69 786 GLY A C 1
ATOM 5766 O O . GLY A 1 786 ? 6.963 2.911 -41.800 1.00 72.69 786 GLY A O 1
ATOM 5767 N N . LYS A 1 787 ? 7.690 5.033 -41.678 1.00 77.25 787 LYS A N 1
ATOM 5768 C CA . LYS A 1 787 ? 9.124 4.724 -41.643 1.00 77.25 787 LYS A CA 1
ATOM 5769 C C . LYS A 1 787 ? 9.795 5.366 -40.432 1.00 77.25 787 LYS A C 1
ATOM 5771 O O . LYS A 1 787 ? 9.515 6.520 -40.095 1.00 77.25 787 LYS A O 1
ATOM 5776 N N . ASN A 1 788 ? 10.730 4.629 -39.840 1.00 83.44 788 ASN A N 1
ATOM 5777 C CA . ASN A 1 788 ? 11.547 5.079 -38.719 1.00 83.44 788 ASN A CA 1
ATOM 5778 C C . ASN A 1 788 ? 12.960 5.359 -39.207 1.00 83.44 788 ASN A C 1
ATOM 5780 O O . ASN A 1 788 ? 13.469 4.659 -40.079 1.00 83.44 788 ASN A O 1
ATOM 5784 N N . TYR A 1 789 ? 13.604 6.374 -38.652 1.00 87.56 789 TYR A N 1
ATOM 5785 C CA . TYR A 1 789 ? 14.879 6.868 -39.149 1.00 87.56 789 TYR A CA 1
ATOM 5786 C C . TYR A 1 789 ? 15.897 6.988 -38.026 1.00 87.56 789 TYR A C 1
ATOM 5788 O O . TYR A 1 789 ? 15.550 7.358 -36.909 1.00 87.56 789 TYR A O 1
ATOM 5796 N N . ARG A 1 790 ? 17.169 6.705 -38.315 1.00 89.00 790 ARG A N 1
ATOM 5797 C CA . ARG A 1 790 ? 18.247 6.779 -37.321 1.00 89.00 790 ARG A CA 1
ATOM 5798 C C . ARG A 1 790 ? 19.405 7.641 -37.794 1.00 89.00 790 ARG A C 1
ATOM 5800 O O . ARG A 1 790 ? 20.072 7.306 -38.767 1.00 89.00 790 ARG A O 1
ATOM 5807 N N . VAL A 1 791 ? 19.688 8.720 -37.076 1.00 91.62 791 VAL A N 1
ATOM 5808 C CA . VAL A 1 791 ? 20.883 9.546 -37.267 1.00 91.62 791 VAL A CA 1
ATOM 5809 C C . VAL A 1 791 ? 22.067 8.818 -36.641 1.00 91.62 791 VAL A C 1
ATOM 5811 O O . VAL A 1 791 ? 22.125 8.661 -35.424 1.00 91.62 791 VAL A O 1
ATOM 5814 N N . VAL A 1 792 ? 22.986 8.322 -37.468 1.00 88.69 792 VAL A N 1
ATOM 5815 C CA . VAL A 1 792 ? 24.147 7.544 -37.004 1.00 88.69 792 VAL A CA 1
ATOM 5816 C C . VAL A 1 792 ? 25.295 8.453 -36.557 1.00 88.69 792 VAL A C 1
ATOM 5818 O O . VAL A 1 792 ? 25.263 9.667 -36.753 1.00 88.69 792 VAL A O 1
ATOM 5821 N N . SER A 1 793 ? 26.320 7.851 -35.951 1.00 86.69 793 SER A N 1
ATOM 5822 C CA . SER A 1 793 ? 27.518 8.560 -35.496 1.00 86.69 793 SER A CA 1
ATOM 5823 C C . SER A 1 793 ? 28.170 9.385 -36.613 1.00 86.69 793 SER A C 1
ATOM 5825 O O . SER A 1 793 ? 28.168 8.964 -37.769 1.00 86.69 793 SER A O 1
ATOM 5827 N N . ALA A 1 794 ? 28.735 10.542 -36.258 1.00 88.06 794 ALA A N 1
ATOM 5828 C CA . ALA A 1 794 ? 29.398 11.504 -37.148 1.00 88.06 794 ALA A CA 1
ATOM 5829 C C . ALA A 1 794 ? 28.495 12.222 -38.170 1.00 88.06 794 ALA A C 1
ATOM 5831 O O . ALA A 1 794 ? 28.953 13.172 -38.808 1.00 88.06 794 ALA A O 1
ATOM 5832 N N . ASN A 1 795 ? 27.217 11.851 -38.285 1.00 94.06 795 ASN A N 1
ATOM 5833 C CA . ASN A 1 795 ? 26.269 12.564 -39.133 1.00 94.06 795 ASN A CA 1
ATOM 5834 C C . ASN A 1 795 ? 25.524 13.655 -38.361 1.00 94.06 795 ASN A C 1
ATOM 5836 O O . ASN A 1 795 ? 25.034 13.450 -37.249 1.00 94.06 795 ASN A O 1
ATOM 5840 N N . THR A 1 796 ? 25.404 14.820 -38.996 1.00 95.94 796 THR A N 1
ATOM 5841 C CA . THR A 1 796 ? 24.509 15.899 -38.576 1.00 95.94 796 THR A CA 1
ATOM 5842 C C . THR A 1 796 ? 23.327 15.961 -39.530 1.00 95.94 796 THR A C 1
ATOM 5844 O O . THR A 1 796 ? 23.501 16.242 -40.716 1.00 95.94 796 THR A O 1
ATOM 5847 N N . VAL A 1 797 ? 22.130 15.712 -39.008 1.00 95.62 797 VAL A N 1
ATOM 5848 C CA . VAL A 1 797 ? 20.879 15.858 -39.751 1.00 95.62 797 VAL A CA 1
ATOM 5849 C C . VAL A 1 797 ? 20.197 17.143 -39.305 1.00 95.62 797 VAL A C 1
ATOM 5851 O O . VAL A 1 797 ? 19.859 17.317 -38.132 1.00 95.62 797 VAL A O 1
ATOM 5854 N N . ASP A 1 798 ? 20.022 18.057 -40.251 1.00 92.88 798 ASP A N 1
ATOM 5855 C CA . ASP A 1 798 ? 19.389 19.348 -40.032 1.00 92.88 798 ASP A CA 1
ATOM 5856 C C . ASP A 1 798 ? 17.885 19.254 -40.318 1.00 92.88 798 ASP A C 1
ATOM 5858 O O . ASP A 1 798 ? 17.444 18.633 -41.289 1.00 92.88 798 ASP A O 1
ATOM 5862 N N . SER A 1 799 ? 17.077 19.920 -39.498 1.00 90.31 799 SER A N 1
ATOM 5863 C CA . SER A 1 799 ? 15.723 20.271 -39.901 1.00 90.31 799 SER A CA 1
ATOM 5864 C C . SER A 1 799 ? 15.769 21.222 -41.091 1.00 90.31 799 SER A C 1
ATOM 5866 O O . SER A 1 799 ? 16.666 22.070 -41.176 1.00 90.31 799 SER A O 1
ATOM 5868 N N . VAL A 1 800 ? 14.739 21.170 -41.944 1.00 80.38 800 VAL A N 1
ATOM 5869 C CA . VAL A 1 800 ? 14.519 22.223 -42.948 1.00 80.38 800 VAL A CA 1
ATOM 5870 C C . VAL A 1 800 ? 14.633 23.595 -42.288 1.00 80.38 800 VAL A C 1
ATOM 5872 O O . VAL A 1 800 ? 14.099 23.811 -41.194 1.00 80.38 800 VAL A O 1
ATOM 5875 N N . SER A 1 801 ? 15.391 24.499 -42.917 1.00 67.56 801 SER A N 1
ATOM 5876 C CA . SER A 1 801 ? 15.651 25.802 -42.314 1.00 67.56 801 SER A CA 1
ATOM 5877 C C . SER A 1 801 ? 14.348 26.567 -42.144 1.00 67.56 801 SER A C 1
ATOM 5879 O O . SER A 1 801 ? 13.628 26.812 -43.115 1.00 67.56 801 SER A O 1
ATOM 5881 N N . ALA A 1 802 ? 14.068 26.989 -40.915 1.00 57.88 802 ALA A N 1
ATOM 5882 C CA . ALA A 1 802 ? 12.974 27.900 -40.657 1.00 57.88 802 ALA A CA 1
ATOM 5883 C C . ALA A 1 802 ? 13.355 29.319 -41.136 1.00 57.88 802 ALA A C 1
ATOM 5885 O O . ALA A 1 802 ? 13.751 30.169 -40.345 1.00 57.88 802 ALA A O 1
ATOM 5886 N N . SER A 1 803 ? 13.257 29.597 -42.438 1.00 56.62 803 SER A N 1
ATOM 5887 C CA . SER A 1 803 ? 13.265 30.965 -42.998 1.00 56.62 803 SER A CA 1
ATOM 5888 C C . SER A 1 803 ? 11.900 31.665 -42.852 1.00 56.62 803 SER A C 1
ATOM 5890 O O . SER A 1 803 ? 11.615 32.654 -43.522 1.00 56.62 803 SER A O 1
ATOM 5892 N N . VAL A 1 804 ? 11.027 31.122 -42.003 1.00 54.41 804 VAL A N 1
ATOM 5893 C CA . VAL A 1 804 ? 9.574 31.312 -42.030 1.00 54.41 804 VAL A CA 1
ATOM 5894 C C . VAL A 1 804 ? 9.081 32.200 -40.891 1.00 54.41 804 VAL A C 1
ATOM 5896 O O . VAL A 1 804 ? 9.633 32.191 -39.793 1.00 54.41 804 VAL A O 1
ATOM 5899 N N . ALA A 1 805 ? 8.006 32.942 -41.166 1.00 61.34 805 ALA A N 1
ATOM 5900 C CA . ALA A 1 805 ? 7.311 33.799 -40.211 1.00 61.34 805 ALA A CA 1
ATOM 5901 C C . ALA A 1 805 ? 6.910 33.056 -38.915 1.00 61.34 805 ALA A C 1
ATOM 5903 O O . ALA A 1 805 ? 6.742 31.829 -38.900 1.00 61.34 805 ALA A O 1
ATOM 5904 N N . SER A 1 806 ? 6.734 33.816 -37.829 1.00 73.25 806 SER A N 1
ATOM 5905 C CA . SER A 1 806 ? 6.207 33.322 -36.549 1.00 73.25 806 SER A CA 1
ATOM 5906 C C . SER A 1 806 ? 4.891 32.545 -36.739 1.00 73.25 806 SER A C 1
ATOM 5908 O O . SER A 1 806 ? 4.040 32.960 -37.523 1.00 73.25 806 SER A O 1
ATOM 5910 N N . GLY A 1 807 ? 4.729 31.416 -36.039 1.00 72.38 807 GLY A N 1
ATOM 5911 C CA . GLY A 1 807 ? 3.574 30.510 -36.151 1.00 72.38 807 GLY A CA 1
ATOM 5912 C C . GLY A 1 807 ? 3.764 29.324 -37.109 1.00 72.38 807 GLY A C 1
ATOM 5913 O O . GLY A 1 807 ? 2.853 28.521 -37.296 1.00 72.38 807 GLY A O 1
ATOM 5914 N N . SER A 1 808 ? 4.940 29.188 -37.719 1.00 79.06 808 SER A N 1
ATOM 5915 C CA . SER A 1 808 ? 5.267 28.090 -38.636 1.00 79.06 808 SER A CA 1
ATOM 5916 C C . SER A 1 808 ? 5.511 26.751 -37.925 1.00 79.06 808 SER A C 1
ATOM 5918 O O . SER A 1 808 ? 5.942 26.705 -36.772 1.00 79.06 808 SER A O 1
ATOM 5920 N N . THR A 1 809 ? 5.256 25.646 -38.638 1.00 85.38 809 THR A N 1
ATOM 5921 C CA . THR A 1 809 ? 5.469 24.277 -38.141 1.00 85.38 809 THR A CA 1
ATOM 5922 C C . THR A 1 809 ? 6.580 23.577 -38.923 1.00 85.38 809 THR A C 1
ATOM 5924 O O . THR A 1 809 ? 6.524 23.491 -40.147 1.00 85.38 809 THR A O 1
ATOM 5927 N N . VAL A 1 810 ? 7.571 23.043 -38.212 1.00 86.75 810 VAL A N 1
ATOM 5928 C CA . VAL A 1 810 ? 8.664 22.220 -38.739 1.00 86.75 810 VAL A CA 1
ATOM 5929 C C . VAL A 1 810 ? 8.341 20.762 -38.421 1.00 86.75 810 VAL A C 1
ATOM 5931 O O . VAL A 1 810 ? 8.376 20.364 -37.260 1.00 86.75 810 VAL A O 1
ATOM 5934 N N . THR A 1 811 ? 7.991 19.972 -39.437 1.00 89.12 811 THR A N 1
ATOM 5935 C CA . THR A 1 811 ? 7.582 18.567 -39.264 1.00 89.12 811 THR A CA 1
ATOM 5936 C C . THR A 1 811 ? 8.644 17.634 -39.825 1.00 89.12 811 THR A C 1
ATOM 5938 O O . THR A 1 811 ? 9.051 17.800 -40.977 1.00 89.12 811 THR A O 1
ATOM 5941 N N . PHE A 1 812 ? 9.072 16.649 -39.034 1.00 90.38 812 PHE A N 1
ATOM 5942 C CA . PHE A 1 812 ? 9.797 15.503 -39.570 1.00 90.38 812 PHE A CA 1
ATOM 5943 C C . PHE A 1 812 ? 8.786 14.558 -40.237 1.00 90.38 812 PHE A C 1
ATOM 5945 O O . PHE A 1 812 ? 7.842 14.138 -39.570 1.00 90.38 812 PHE A O 1
ATOM 5952 N N . PRO A 1 813 ? 8.920 14.249 -41.539 1.00 87.31 813 PRO A N 1
ATOM 5953 C CA . PRO A 1 813 ? 7.895 13.478 -42.246 1.00 87.31 813 PRO A CA 1
ATOM 5954 C C . PRO A 1 813 ? 7.794 11.997 -41.841 1.00 87.31 813 PRO A C 1
ATOM 5956 O O . PRO A 1 813 ? 6.782 11.366 -42.143 1.00 87.31 813 PRO A O 1
ATOM 5959 N N . GLY A 1 814 ? 8.841 11.442 -41.215 1.00 85.38 814 GLY A N 1
ATOM 5960 C CA . GLY A 1 814 ? 8.859 10.071 -40.697 1.00 85.38 814 GLY A CA 1
ATOM 5961 C C . GLY A 1 814 ? 8.095 9.908 -39.382 1.00 85.38 814 GLY A C 1
ATOM 5962 O O . GLY A 1 814 ? 7.681 10.889 -38.763 1.00 85.38 814 GLY A O 1
ATOM 5963 N N . ASP A 1 815 ? 7.923 8.660 -38.948 1.00 80.69 815 ASP A N 1
ATOM 5964 C CA . ASP A 1 815 ? 7.203 8.348 -37.709 1.00 80.69 815 ASP A CA 1
ATOM 5965 C C . ASP A 1 815 ? 8.109 8.450 -36.480 1.00 80.69 815 ASP A C 1
ATOM 5967 O O . ASP A 1 815 ? 7.714 9.052 -35.485 1.00 80.69 815 ASP A O 1
ATOM 5971 N N . TRP A 1 816 ? 9.331 7.921 -36.556 1.00 82.31 816 TRP A N 1
ATOM 5972 C CA . TRP A 1 816 ? 10.312 8.000 -35.472 1.00 82.31 816 TRP A CA 1
ATOM 5973 C C . TRP A 1 816 ? 11.637 8.545 -35.988 1.00 82.31 816 TRP A C 1
ATOM 5975 O O . TRP A 1 816 ? 12.070 8.207 -37.096 1.00 82.31 816 TRP A O 1
ATOM 5985 N N . VAL A 1 817 ? 12.314 9.338 -35.159 1.00 88.88 817 VAL A N 1
ATOM 5986 C CA . VAL A 1 817 ? 13.722 9.683 -35.360 1.00 88.88 817 VAL A CA 1
ATOM 5987 C C . VAL A 1 817 ? 14.543 9.307 -34.125 1.00 88.88 817 VAL A C 1
ATOM 5989 O O . VAL A 1 817 ? 14.334 9.824 -33.032 1.00 88.88 817 VAL A O 1
ATOM 5992 N N . THR A 1 818 ? 15.500 8.401 -34.303 1.00 88.19 818 THR A N 1
ATOM 5993 C CA . THR A 1 818 ? 16.482 8.017 -33.284 1.00 88.19 818 THR A CA 1
ATOM 5994 C C . THR A 1 818 ? 17.803 8.720 -33.564 1.00 88.19 818 THR A C 1
ATOM 5996 O O . THR A 1 818 ? 18.290 8.697 -34.692 1.00 88.19 818 THR A O 1
ATOM 5999 N N . VAL A 1 819 ? 18.431 9.316 -32.558 1.00 92.12 819 VAL A N 1
ATOM 6000 C CA . VAL A 1 819 ? 19.779 9.882 -32.668 1.00 92.12 819 VAL A CA 1
ATOM 6001 C C . VAL A 1 819 ? 20.732 8.985 -31.902 1.00 92.12 819 VAL A C 1
ATOM 6003 O O . VAL A 1 819 ? 20.595 8.815 -30.695 1.00 92.12 819 VAL A O 1
ATOM 6006 N N . ALA A 1 820 ? 21.675 8.388 -32.621 1.00 86.81 820 ALA A N 1
ATOM 6007 C CA . ALA A 1 820 ? 22.659 7.476 -32.068 1.00 86.81 820 ALA A CA 1
ATOM 6008 C C . ALA A 1 820 ? 23.783 8.208 -31.325 1.00 86.81 820 ALA A C 1
ATOM 6010 O O . ALA A 1 820 ? 23.978 9.415 -31.493 1.00 86.81 820 ALA A O 1
ATOM 6011 N N . ASN A 1 821 ? 24.608 7.448 -30.602 1.00 87.69 821 ASN A N 1
ATOM 6012 C CA . ASN A 1 821 ? 25.873 7.939 -30.053 1.00 87.69 821 ASN A CA 1
ATOM 6013 C C . ASN A 1 821 ? 26.726 8.658 -31.123 1.00 87.69 821 ASN A C 1
ATOM 6015 O O . ASN A 1 821 ? 27.071 8.084 -32.162 1.00 87.69 821 ASN A O 1
ATOM 6019 N N . GLY A 1 822 ? 27.067 9.923 -30.864 1.00 87.62 822 GLY A N 1
ATOM 6020 C CA . GLY A 1 822 ? 27.852 10.771 -31.760 1.00 87.62 822 GLY A CA 1
ATOM 6021 C C . GLY A 1 822 ? 27.083 11.303 -32.975 1.00 87.62 822 GLY A C 1
ATOM 6022 O O . GLY A 1 822 ? 27.683 11.983 -33.807 1.00 87.62 822 GLY A O 1
ATOM 6023 N N . GLY A 1 823 ? 25.789 10.997 -33.103 1.00 94.88 823 GLY A N 1
ATOM 6024 C CA . GLY A 1 823 ? 24.889 11.609 -34.079 1.00 94.88 823 GLY A CA 1
ATOM 6025 C C . GLY A 1 823 ? 24.343 12.947 -33.577 1.00 94.88 823 GLY A C 1
ATOM 6026 O O . GLY A 1 823 ? 24.223 13.174 -32.367 1.00 94.88 823 GLY A O 1
ATOM 6027 N N . ILE A 1 824 ? 24.004 13.847 -34.505 1.00 97.19 824 ILE A N 1
ATOM 6028 C CA . ILE A 1 824 ? 23.463 15.173 -34.183 1.00 97.19 824 ILE A CA 1
ATOM 6029 C C . ILE A 1 824 ? 22.156 15.405 -34.943 1.00 97.19 824 ILE A C 1
ATOM 6031 O O . ILE A 1 824 ? 22.160 15.452 -36.171 1.00 97.19 824 ILE A O 1
ATOM 6035 N N . LEU A 1 825 ? 21.052 15.617 -34.222 1.00 96.12 825 LEU A N 1
ATOM 6036 C CA . LEU A 1 825 ? 19.821 16.171 -34.795 1.00 96.12 825 LEU A CA 1
ATOM 6037 C C . LEU A 1 825 ? 19.736 17.656 -34.455 1.00 96.12 825 LEU A C 1
ATOM 6039 O O . LEU A 1 825 ? 19.738 18.036 -33.279 1.00 96.12 825 LEU A O 1
ATOM 6043 N N . ARG A 1 826 ? 19.651 18.501 -35.482 1.00 94.25 826 ARG A N 1
ATOM 6044 C CA . ARG A 1 826 ? 19.734 19.951 -35.329 1.00 94.25 826 ARG A CA 1
ATOM 6045 C C . ARG A 1 826 ? 18.483 20.660 -35.839 1.00 94.25 826 ARG A C 1
ATOM 6047 O O . ARG A 1 826 ? 18.157 20.602 -37.016 1.00 94.25 826 ARG A O 1
ATOM 6054 N N . LEU A 1 827 ? 17.823 21.412 -34.962 1.00 91.31 827 LEU A N 1
ATOM 6055 C CA . LEU A 1 827 ? 16.703 22.292 -35.294 1.00 91.31 827 LEU A CA 1
ATOM 6056 C C . LEU A 1 827 ? 17.217 23.666 -35.746 1.00 91.31 827 LEU A C 1
ATOM 6058 O O . LEU A 1 827 ? 17.488 24.557 -34.927 1.00 91.31 827 LEU A O 1
ATOM 6062 N N . ARG A 1 828 ? 17.361 23.835 -37.059 1.00 86.38 828 ARG A N 1
ATOM 6063 C CA . ARG A 1 828 ? 18.044 24.968 -37.696 1.00 86.38 828 ARG A CA 1
ATOM 6064 C C . ARG A 1 828 ? 17.116 26.166 -37.945 1.00 86.38 828 ARG A C 1
ATOM 6066 O O . ARG A 1 828 ? 16.033 26.022 -38.506 1.00 86.38 828 ARG A O 1
ATOM 6073 N N . HIS A 1 829 ? 17.574 27.364 -37.576 1.00 81.69 829 HIS A N 1
ATOM 6074 C CA . HIS A 1 829 ? 16.921 28.646 -37.874 1.00 81.69 829 HIS A CA 1
ATOM 6075 C C . HIS A 1 829 ? 17.916 29.644 -38.488 1.00 81.69 829 HIS A C 1
ATOM 6077 O O . HIS A 1 829 ? 18.967 29.917 -37.899 1.00 81.69 829 HIS A O 1
ATOM 6083 N N . THR A 1 830 ? 17.572 30.213 -39.650 1.00 77.31 830 THR A N 1
ATOM 6084 C CA . THR A 1 830 ? 18.458 31.106 -40.428 1.00 77.31 830 THR A CA 1
ATOM 6085 C C . THR A 1 830 ? 17.879 32.504 -40.687 1.00 77.31 830 THR A C 1
ATOM 6087 O O . THR A 1 830 ? 18.511 33.282 -41.396 1.00 77.31 830 THR A O 1
ATOM 6090 N N . SER A 1 831 ? 16.691 32.845 -40.170 1.00 71.56 831 SER A N 1
ATOM 6091 C CA . SER A 1 831 ? 16.051 34.146 -40.437 1.00 71.56 831 SER A CA 1
ATOM 6092 C C . SER A 1 831 ? 16.598 35.276 -39.551 1.00 71.56 831 SER A C 1
ATOM 6094 O O . SER A 1 831 ? 16.857 35.067 -38.364 1.00 71.56 831 SER A O 1
ATOM 6096 N N . ALA A 1 832 ? 16.764 36.478 -40.113 1.00 67.12 832 ALA A N 1
ATOM 6097 C CA . ALA A 1 832 ? 17.198 37.676 -39.390 1.00 67.12 832 ALA A CA 1
ATOM 6098 C C . ALA A 1 832 ? 15.998 38.582 -39.038 1.00 67.12 832 ALA A C 1
ATOM 6100 O O . ALA A 1 832 ? 15.223 38.949 -39.916 1.00 67.12 832 ALA A O 1
ATOM 6101 N N . GLY A 1 833 ? 15.881 38.984 -37.766 1.00 65.00 833 GLY A N 1
ATOM 6102 C CA . GLY A 1 833 ? 14.869 39.916 -37.246 1.00 65.00 833 GLY A CA 1
ATOM 6103 C C . GLY A 1 833 ? 13.640 39.264 -36.580 1.00 65.00 833 GLY A C 1
ATOM 6104 O O . GLY A 1 833 ? 13.195 38.185 -36.964 1.00 65.00 833 GLY A O 1
ATOM 6105 N N . GLY A 1 834 ? 13.072 39.948 -35.573 1.00 68.31 834 GLY A N 1
ATOM 6106 C CA . GLY A 1 834 ? 11.776 39.622 -34.945 1.00 68.31 834 GLY A CA 1
ATOM 6107 C C . GLY A 1 834 ? 11.784 38.598 -33.791 1.00 68.31 834 GLY A C 1
ATOM 6108 O O . GLY A 1 834 ? 12.813 38.008 -33.457 1.00 68.31 834 GLY A O 1
ATOM 6109 N N . ASN A 1 835 ? 10.605 38.419 -33.173 1.00 78.31 835 ASN A N 1
ATOM 6110 C CA . ASN A 1 835 ? 10.289 37.362 -32.202 1.00 78.31 835 ASN A CA 1
ATOM 6111 C C . ASN A 1 835 ? 9.571 36.216 -32.927 1.00 78.31 835 ASN A C 1
ATOM 6113 O O . ASN A 1 835 ? 8.394 36.345 -33.266 1.00 78.31 835 ASN A O 1
ATOM 6117 N N . ASN A 1 836 ? 10.264 35.103 -33.157 1.00 81.06 836 ASN A N 1
ATOM 6118 C CA . ASN A 1 836 ? 9.735 33.958 -33.892 1.00 81.06 836 ASN A CA 1
ATOM 6119 C C . ASN A 1 836 ? 9.371 32.820 -32.936 1.00 81.06 836 ASN A C 1
ATOM 6121 O O . ASN A 1 836 ? 10.167 32.427 -32.087 1.00 81.06 836 ASN A O 1
ATOM 6125 N N . THR A 1 837 ? 8.165 32.276 -33.080 1.00 86.06 837 THR A N 1
ATOM 6126 C CA . THR A 1 837 ? 7.757 31.037 -32.406 1.00 86.06 837 THR A CA 1
ATOM 6127 C C . THR A 1 837 ? 7.480 29.976 -33.461 1.00 86.06 837 THR A C 1
ATOM 6129 O O . THR A 1 837 ? 6.719 30.231 -34.393 1.00 86.06 837 THR A O 1
ATOM 6132 N N . HIS A 1 838 ? 8.086 28.801 -33.317 1.00 84.69 838 HIS A N 1
ATOM 6133 C CA . HIS A 1 838 ? 7.900 27.661 -34.210 1.00 84.69 838 HIS A CA 1
ATOM 6134 C C . HIS A 1 838 ? 7.358 26.467 -33.438 1.00 84.69 838 HIS A C 1
ATOM 6136 O O . HIS A 1 838 ? 7.825 26.170 -32.337 1.00 84.69 838 HIS A O 1
ATOM 6142 N N . THR A 1 839 ? 6.439 25.738 -34.052 1.00 88.88 839 THR A N 1
ATOM 6143 C CA . THR A 1 839 ? 6.053 24.404 -33.594 1.00 88.88 839 THR A CA 1
ATOM 6144 C C . THR A 1 839 ? 6.964 23.384 -34.264 1.00 88.88 839 THR A C 1
ATOM 6146 O O . THR A 1 839 ? 7.182 23.443 -35.471 1.00 88.88 839 THR A O 1
ATOM 6149 N N . VAL A 1 840 ? 7.508 22.446 -33.502 1.00 90.12 840 VAL A N 1
ATOM 6150 C CA . VAL A 1 840 ? 8.344 21.358 -34.011 1.00 90.12 840 VAL A CA 1
ATOM 6151 C C . VAL A 1 840 ? 7.604 20.053 -33.760 1.00 90.12 840 VAL A C 1
ATOM 6153 O O . VAL A 1 840 ? 7.350 19.695 -32.612 1.00 90.12 840 VAL A O 1
ATOM 6156 N N . ASN A 1 841 ? 7.243 19.367 -34.842 1.00 88.38 841 ASN A N 1
ATOM 6157 C CA . ASN A 1 841 ? 6.534 18.097 -34.809 1.00 88.38 841 ASN A CA 1
ATOM 6158 C C . ASN A 1 841 ? 7.492 16.975 -35.214 1.00 88.38 841 ASN A C 1
ATOM 6160 O O . ASN A 1 841 ? 7.752 16.748 -36.398 1.00 88.38 841 ASN A O 1
ATOM 6164 N N . LEU A 1 842 ? 8.039 16.306 -34.206 1.00 88.06 842 LEU A N 1
ATOM 6165 C CA . LEU A 1 842 ? 8.738 15.036 -34.349 1.00 88.06 842 LEU A CA 1
ATOM 6166 C C . LEU A 1 842 ? 7.795 14.020 -33.729 1.00 88.06 842 LEU A C 1
ATOM 6168 O O . LEU A 1 842 ? 7.695 14.028 -32.512 1.00 88.06 842 LEU A O 1
ATOM 6172 N N . LYS A 1 843 ? 7.059 13.234 -34.525 1.00 83.50 843 LYS A N 1
ATOM 6173 C CA . LYS A 1 843 ? 6.040 12.300 -34.009 1.00 83.50 843 LYS A CA 1
ATOM 6174 C C . LYS A 1 843 ? 6.526 11.573 -32.750 1.00 83.50 843 LYS A C 1
ATOM 6176 O O . LYS A 1 843 ? 5.856 11.695 -31.725 1.00 83.50 843 LYS A O 1
ATOM 6181 N N . GLU A 1 844 ? 7.730 10.998 -32.822 1.00 82.44 844 GLU A N 1
ATOM 6182 C CA . GLU A 1 844 ? 8.546 10.591 -31.674 1.00 82.44 844 GLU A CA 1
ATOM 6183 C C . GLU A 1 844 ? 10.051 10.844 -31.906 1.00 82.44 844 GLU A C 1
ATOM 6185 O O . GLU A 1 844 ? 10.555 10.718 -33.029 1.00 82.44 844 GLU A O 1
ATOM 6190 N N . LEU A 1 845 ? 10.776 11.202 -30.835 1.00 90.12 845 LEU A N 1
ATOM 6191 C CA . LEU A 1 845 ? 12.232 11.411 -30.822 1.00 90.12 845 LEU A CA 1
ATOM 6192 C C . LEU A 1 845 ? 12.889 10.546 -29.737 1.00 90.12 845 LEU A C 1
ATOM 6194 O O . LEU A 1 845 ? 12.601 10.737 -28.558 1.00 90.12 845 LEU A O 1
ATOM 6198 N N . LEU A 1 846 ? 13.836 9.685 -30.124 1.00 87.06 846 LEU A N 1
ATOM 6199 C CA . LEU A 1 846 ? 14.698 8.932 -29.203 1.00 87.06 846 LEU A CA 1
ATOM 6200 C C . LEU A 1 846 ? 16.144 9.443 -29.276 1.00 87.06 846 LEU A C 1
ATOM 6202 O O . LEU A 1 846 ? 16.731 9.493 -30.354 1.00 87.06 846 LEU A O 1
ATOM 6206 N N . LEU A 1 847 ? 16.751 9.778 -28.139 1.00 90.44 847 LEU A N 1
ATOM 6207 C CA . LEU A 1 847 ? 18.163 10.156 -28.034 1.00 90.44 847 LEU A CA 1
ATOM 6208 C C . LEU A 1 847 ? 18.937 9.072 -27.278 1.00 90.44 847 LEU A C 1
ATOM 6210 O O . LEU A 1 847 ? 18.774 8.917 -26.070 1.00 90.44 847 LEU A O 1
ATOM 6214 N N . GLU A 1 848 ? 19.797 8.328 -27.969 1.00 85.94 848 GLU A N 1
ATOM 6215 C CA . GLU A 1 848 ? 20.681 7.345 -27.337 1.00 85.94 848 GLU A CA 1
ATOM 6216 C C . GLU A 1 848 ? 21.818 8.029 -26.559 1.00 85.94 848 GLU A C 1
ATOM 6218 O O . GLU A 1 848 ? 22.174 9.181 -26.811 1.00 85.94 848 GLU A O 1
ATOM 6223 N N . SER A 1 849 ? 22.453 7.302 -25.638 1.00 84.25 849 SER A N 1
ATOM 6224 C CA . SER A 1 849 ? 23.628 7.800 -24.914 1.00 84.25 849 SER A CA 1
ATOM 6225 C C . SER A 1 849 ? 24.727 8.276 -25.875 1.00 84.25 849 SER A C 1
ATOM 6227 O O . SER A 1 849 ? 25.095 7.575 -26.817 1.00 84.25 849 SER A O 1
ATOM 6229 N N . GLY A 1 850 ? 25.249 9.481 -25.652 1.00 85.44 850 GLY A N 1
ATOM 6230 C CA . GLY A 1 850 ? 26.211 10.162 -26.521 1.00 85.44 850 GLY A CA 1
ATOM 6231 C C . GLY A 1 850 ? 25.589 10.940 -27.689 1.00 85.44 850 GLY A C 1
ATOM 6232 O O . GLY A 1 850 ? 26.324 11.564 -28.456 1.00 85.44 850 GLY A O 1
ATOM 6233 N N . ALA A 1 851 ? 24.263 10.928 -27.855 1.00 94.44 851 ALA A N 1
ATOM 6234 C CA . ALA A 1 851 ? 23.575 11.724 -28.869 1.00 94.44 851 ALA A CA 1
ATOM 6235 C C . ALA A 1 851 ? 23.606 13.227 -28.553 1.00 94.44 851 ALA A C 1
ATOM 6237 O O . ALA A 1 851 ? 23.644 13.644 -27.391 1.00 94.44 851 ALA A O 1
ATOM 6238 N N . THR A 1 852 ? 23.532 14.060 -29.596 1.00 97.38 852 THR A N 1
ATOM 6239 C CA . THR A 1 852 ? 23.327 15.507 -29.453 1.00 97.38 852 THR A CA 1
ATOM 6240 C C . THR A 1 852 ? 22.017 15.940 -30.103 1.00 97.38 852 THR A C 1
ATOM 6242 O O . THR A 1 852 ? 21.823 15.780 -31.307 1.00 97.38 852 THR A O 1
ATOM 6245 N N . PHE A 1 853 ? 21.149 16.576 -29.318 1.00 96.31 853 PHE A N 1
ATOM 6246 C CA . PHE A 1 853 ? 19.990 17.305 -29.814 1.00 96.31 853 PHE A CA 1
ATOM 6247 C C . PHE A 1 853 ? 20.234 18.804 -29.703 1.00 96.31 853 PHE A C 1
ATOM 6249 O O . PHE A 1 853 ? 20.561 19.323 -28.634 1.00 96.31 853 PHE A O 1
ATOM 6256 N N . GLN A 1 854 ? 20.124 19.514 -30.820 1.00 94.56 854 GLN A N 1
ATOM 6257 C CA . GLN A 1 854 ? 20.633 20.872 -30.913 1.00 94.56 854 GLN A CA 1
ATOM 6258 C C . GLN A 1 854 ? 19.572 21.851 -31.407 1.00 94.56 854 GLN A C 1
ATOM 6260 O O . GLN A 1 854 ? 19.062 21.726 -32.514 1.00 94.56 854 GLN A O 1
ATOM 6265 N N . SER A 1 855 ? 19.315 22.901 -30.630 1.00 91.50 855 SER A N 1
ATOM 6266 C CA . SER A 1 855 ? 18.649 24.108 -31.117 1.00 91.50 855 SER A CA 1
ATOM 6267 C C . SER A 1 855 ? 19.706 25.059 -31.677 1.00 91.50 855 SER A C 1
ATOM 6269 O O . SER A 1 855 ? 20.567 25.521 -30.924 1.00 91.50 855 SER A O 1
ATOM 6271 N N . TYR A 1 856 ? 19.668 25.348 -32.979 1.00 88.56 856 TYR A N 1
ATOM 6272 C CA . TYR A 1 856 ? 20.754 26.051 -33.668 1.00 88.56 856 TYR A CA 1
ATOM 6273 C C . TYR A 1 856 ? 20.289 27.273 -34.455 1.00 88.56 856 TYR A C 1
ATOM 6275 O O . TYR A 1 856 ? 19.407 27.179 -35.314 1.00 88.56 856 TYR A O 1
ATOM 6283 N N . ASN A 1 857 ? 20.938 28.406 -34.190 1.00 81.94 857 ASN A N 1
ATOM 6284 C CA . ASN A 1 857 ? 20.669 29.682 -34.842 1.00 81.94 857 ASN A CA 1
ATOM 6285 C C . ASN A 1 857 ? 21.919 30.200 -35.563 1.00 81.94 857 ASN A C 1
ATOM 6287 O O . ASN A 1 857 ? 22.974 30.344 -34.946 1.00 81.94 857 ASN A O 1
ATOM 6291 N N . THR A 1 858 ? 21.782 30.578 -36.833 1.00 76.06 858 THR A N 1
ATOM 6292 C CA . THR A 1 858 ? 22.866 31.232 -37.597 1.00 76.06 858 THR A CA 1
ATOM 6293 C C . THR A 1 858 ? 22.644 32.730 -37.815 1.00 76.06 858 THR A C 1
ATOM 6295 O O . THR A 1 858 ? 23.561 33.431 -38.233 1.00 76.06 858 THR A O 1
ATOM 6298 N N . ALA A 1 859 ? 21.452 33.246 -37.504 1.00 72.69 859 ALA A N 1
ATOM 6299 C CA . ALA A 1 859 ? 21.059 34.635 -37.742 1.00 72.69 859 ALA A CA 1
ATOM 6300 C C . ALA A 1 859 ? 20.600 35.354 -36.460 1.00 72.69 859 ALA A C 1
ATOM 6302 O O . ALA A 1 859 ? 20.277 34.726 -35.449 1.00 72.69 859 ALA A O 1
ATOM 6303 N N . ALA A 1 860 ? 20.587 36.690 -36.499 1.00 70.19 860 ALA A N 1
ATOM 6304 C CA . ALA A 1 860 ? 20.181 37.532 -35.376 1.00 70.19 860 ALA A CA 1
ATOM 6305 C C . ALA A 1 860 ? 18.644 37.569 -35.240 1.00 70.19 860 ALA A C 1
ATOM 6307 O O . ALA A 1 860 ? 17.971 38.179 -36.065 1.00 70.19 860 ALA A O 1
ATOM 6308 N N . GLY A 1 861 ? 18.080 36.943 -34.200 1.00 73.19 861 GLY A N 1
ATOM 6309 C CA . GLY A 1 861 ? 16.644 37.001 -33.875 1.00 73.19 861 GLY A CA 1
ATOM 6310 C C . GLY A 1 861 ? 16.288 36.259 -32.580 1.00 73.19 861 GLY A C 1
ATOM 6311 O O . GLY A 1 861 ? 17.082 35.444 -32.104 1.00 73.19 861 GLY A O 1
ATOM 6312 N N . ASN A 1 862 ? 15.125 36.569 -31.993 1.00 80.12 862 ASN A N 1
ATOM 6313 C CA . ASN A 1 862 ? 14.549 35.820 -30.869 1.00 80.12 862 ASN A CA 1
ATOM 6314 C C . ASN A 1 862 ? 13.790 34.618 -31.434 1.00 80.12 862 ASN A C 1
ATOM 6316 O O . ASN A 1 862 ? 12.952 34.793 -32.318 1.00 80.12 862 ASN A O 1
ATOM 6320 N N . VAL A 1 863 ? 14.044 33.415 -30.924 1.00 83.88 863 VAL A N 1
ATOM 6321 C CA . VAL A 1 863 ? 13.370 32.199 -31.384 1.00 83.88 863 VAL A CA 1
ATOM 6322 C C . VAL A 1 863 ? 12.934 31.317 -30.220 1.00 83.88 863 VAL A C 1
ATOM 6324 O O . VAL A 1 863 ? 13.719 31.029 -29.317 1.00 83.88 863 VAL A O 1
ATOM 6327 N N . MET A 1 864 ? 11.690 30.854 -30.273 1.00 88.38 864 MET A N 1
ATOM 6328 C CA . MET A 1 864 ? 11.129 29.823 -29.406 1.00 88.38 864 MET A CA 1
ATOM 6329 C C . MET A 1 864 ? 10.699 28.629 -30.256 1.00 88.38 864 MET A C 1
ATOM 6331 O O . MET A 1 864 ? 9.976 28.791 -31.236 1.00 88.38 864 MET A O 1
ATOM 6335 N N . ARG A 1 865 ? 11.142 27.426 -29.889 1.00 90.62 865 ARG A N 1
ATOM 6336 C CA . ARG A 1 865 ? 10.730 26.163 -30.515 1.00 90.62 865 ARG A CA 1
ATOM 6337 C C . ARG A 1 865 ? 9.897 25.362 -29.528 1.00 90.62 865 ARG A C 1
ATOM 6339 O O . ARG A 1 865 ? 10.415 24.973 -28.487 1.00 90.62 865 ARG A O 1
ATOM 6346 N N . ASN A 1 866 ? 8.641 25.113 -29.872 1.00 92.12 866 ASN A N 1
ATOM 6347 C CA . ASN A 1 866 ? 7.694 24.355 -29.067 1.00 92.12 866 ASN A CA 1
ATOM 6348 C C . ASN A 1 866 ? 7.572 22.938 -29.619 1.00 92.12 866 ASN A C 1
ATOM 6350 O O . ASN A 1 866 ? 7.115 22.751 -30.744 1.00 92.12 866 ASN A O 1
ATOM 6354 N N . MET A 1 867 ? 7.958 21.950 -28.822 1.00 92.50 867 MET A N 1
ATOM 6355 C CA . MET A 1 867 ? 7.817 20.531 -29.134 1.00 92.50 867 MET A CA 1
ATOM 6356 C C . MET A 1 867 ? 6.713 19.936 -28.277 1.00 92.50 867 MET A C 1
ATOM 6358 O O . MET A 1 867 ? 6.825 19.944 -27.055 1.00 92.50 867 MET A O 1
ATOM 6362 N N . SER A 1 868 ? 5.654 19.428 -28.897 1.00 87.81 868 SER A N 1
ATOM 6363 C CA . SER A 1 868 ? 4.526 18.828 -28.164 1.00 87.81 868 SER A CA 1
ATOM 6364 C C . SER A 1 868 ? 4.590 17.306 -28.085 1.00 87.81 868 SER A C 1
ATOM 6366 O O . SER A 1 868 ? 3.863 16.703 -27.305 1.00 87.81 868 SER A O 1
ATOM 6368 N N . ASN A 1 869 ? 5.456 16.688 -28.880 1.00 87.31 869 ASN A N 1
ATOM 6369 C CA . ASN A 1 869 ? 5.620 15.245 -28.929 1.00 87.31 869 ASN A CA 1
ATOM 6370 C C . ASN A 1 869 ? 6.547 14.726 -27.819 1.00 87.31 869 ASN A C 1
ATOM 6372 O O . ASN A 1 869 ? 7.403 15.487 -27.349 1.00 87.31 869 ASN A O 1
ATOM 6376 N N . PRO A 1 870 ? 6.412 13.446 -27.427 1.00 83.75 870 PRO A N 1
ATOM 6377 C CA . PRO A 1 870 ? 7.311 12.816 -26.470 1.00 83.75 870 PRO A CA 1
ATOM 6378 C C . PRO A 1 870 ? 8.776 12.851 -26.920 1.00 83.75 870 PRO A C 1
ATOM 6380 O O . PRO A 1 870 ? 9.090 12.720 -28.106 1.00 83.75 870 PRO A O 1
ATOM 6383 N N . VAL A 1 871 ? 9.670 13.003 -25.945 1.00 90.44 871 VAL A N 1
ATOM 6384 C CA . VAL A 1 871 ? 11.116 12.857 -26.115 1.00 90.44 871 VAL A CA 1
ATOM 6385 C C . VAL A 1 871 ? 11.580 11.741 -25.191 1.00 90.44 871 VAL A C 1
ATOM 6387 O O . VAL A 1 871 ? 11.475 11.836 -23.968 1.00 90.44 871 VAL A O 1
ATOM 6390 N N . SER A 1 872 ? 12.110 10.682 -25.782 1.00 88.25 872 SER A N 1
ATOM 6391 C CA . SER A 1 872 ? 12.682 9.555 -25.063 1.00 88.25 872 SER A CA 1
ATOM 6392 C C . SER A 1 872 ? 14.198 9.645 -25.083 1.00 88.25 872 SER A C 1
ATOM 6394 O O . SER A 1 872 ? 14.820 9.976 -26.091 1.00 88.25 872 SER A O 1
ATOM 6396 N N . LEU A 1 873 ? 14.809 9.352 -23.949 1.00 87.12 873 LEU A N 1
ATOM 6397 C CA . LEU A 1 873 ? 16.248 9.236 -23.785 1.00 87.12 873 LEU A CA 1
ATOM 6398 C C . LEU A 1 873 ? 16.584 7.759 -23.588 1.00 87.12 873 LEU A C 1
ATOM 6400 O O . LEU A 1 873 ? 15.762 7.003 -23.073 1.00 87.12 873 LEU A O 1
ATOM 6404 N N . GLY A 1 874 ? 17.781 7.341 -23.987 1.00 69.88 874 GLY A N 1
ATOM 6405 C CA . GLY A 1 874 ? 18.293 6.019 -23.640 1.00 69.88 874 GLY A CA 1
ATOM 6406 C C . GLY A 1 874 ? 18.486 5.858 -22.126 1.00 69.88 874 GLY A C 1
ATOM 6407 O O . GLY A 1 874 ? 18.190 6.753 -21.328 1.00 69.88 874 GLY A O 1
ATOM 6408 N N . THR A 1 875 ? 19.019 4.710 -21.717 1.00 63.00 875 THR A N 1
ATOM 6409 C CA . THR A 1 875 ? 19.465 4.469 -20.336 1.00 63.00 875 THR A CA 1
ATOM 6410 C C . THR A 1 875 ? 20.977 4.442 -20.225 1.00 63.00 875 THR A C 1
ATOM 6412 O O . THR A 1 875 ? 21.655 3.757 -20.991 1.00 63.00 875 THR A O 1
ATOM 6415 N N . GLY A 1 876 ? 21.501 5.138 -19.215 1.00 62.84 876 GLY A N 1
ATOM 6416 C CA . GLY A 1 876 ? 22.929 5.176 -18.908 1.00 62.84 876 GLY A CA 1
ATOM 6417 C C . GLY A 1 876 ? 23.728 6.152 -19.779 1.00 62.84 876 GLY A C 1
ATOM 6418 O O . GLY A 1 876 ? 23.337 6.523 -20.889 1.00 62.84 876 GLY A O 1
ATOM 6419 N N . GLY A 1 877 ? 24.865 6.607 -19.250 1.00 82.00 877 GLY A N 1
ATOM 6420 C CA . GLY A 1 877 ? 25.681 7.667 -19.849 1.00 82.00 877 GLY A CA 1
ATOM 6421 C C . GLY A 1 877 ? 24.920 8.991 -19.970 1.00 82.00 877 GLY A C 1
ATOM 6422 O O . GLY A 1 877 ? 24.074 9.285 -19.131 1.00 82.00 877 GLY A O 1
ATOM 6423 N N . SER A 1 878 ? 25.217 9.798 -20.992 1.00 88.50 878 SER A N 1
ATOM 6424 C CA . SER A 1 878 ? 24.640 11.143 -21.107 1.00 88.50 878 SER A CA 1
ATOM 6425 C C . SER A 1 878 ? 24.273 11.533 -22.533 1.00 88.50 878 SER A C 1
ATOM 6427 O O . SER A 1 878 ? 24.962 11.168 -23.483 1.00 88.50 878 SER A O 1
ATOM 6429 N N . VAL A 1 879 ? 23.204 12.309 -22.682 1.00 94.94 879 VAL A N 1
ATOM 6430 C CA . VAL A 1 879 ? 22.833 13.002 -23.920 1.00 94.94 879 VAL A CA 1
ATOM 6431 C C . VAL A 1 879 ? 23.212 14.470 -23.813 1.00 94.94 879 VAL A C 1
ATOM 6433 O O . VAL A 1 879 ? 23.241 15.042 -22.726 1.00 94.94 879 VAL A O 1
ATOM 6436 N N . THR A 1 880 ? 23.481 15.119 -24.940 1.00 97.50 880 THR A N 1
ATOM 6437 C CA . THR A 1 880 ? 23.716 16.565 -24.961 1.00 97.50 880 THR A CA 1
ATOM 6438 C C . THR A 1 880 ? 22.519 17.287 -25.557 1.00 97.50 880 THR A C 1
ATOM 6440 O O . THR A 1 880 ? 22.207 17.105 -26.731 1.00 97.50 880 THR A O 1
ATOM 6443 N N . VAL A 1 881 ? 21.896 18.175 -24.781 1.00 97.50 881 VAL A N 1
ATOM 6444 C CA . VAL A 1 881 ? 20.948 19.167 -25.303 1.00 97.50 881 VAL A CA 1
ATOM 6445 C C . VAL A 1 881 ? 21.695 20.487 -25.438 1.00 97.50 881 VAL A C 1
ATOM 6447 O O . VAL A 1 881 ? 22.161 21.051 -24.448 1.00 97.50 881 VAL A O 1
ATOM 6450 N N . ARG A 1 882 ? 21.859 20.977 -26.669 1.00 95.44 882 ARG A N 1
ATOM 6451 C CA . ARG A 1 882 ? 22.683 22.159 -26.955 1.00 95.44 882 ARG A CA 1
ATOM 6452 C C . ARG A 1 882 ? 21.860 23.312 -27.518 1.00 95.44 882 ARG A C 1
ATOM 6454 O O . ARG A 1 882 ? 21.252 23.184 -28.577 1.00 95.44 882 ARG A O 1
ATOM 6461 N N . LEU A 1 883 ? 21.908 24.469 -26.860 1.00 92.38 883 LEU A N 1
ATOM 6462 C CA . LEU A 1 883 ? 21.340 25.728 -27.353 1.00 92.38 883 LEU A CA 1
ATOM 6463 C C . LEU A 1 883 ? 22.461 26.596 -27.945 1.00 92.38 883 LEU A C 1
ATOM 6465 O O . LEU A 1 883 ? 23.117 27.361 -27.234 1.00 92.38 883 LEU A O 1
ATOM 6469 N N . GLN A 1 884 ? 22.705 26.465 -29.249 1.00 87.88 884 GLN A N 1
ATOM 6470 C CA . GLN A 1 884 ? 23.815 27.133 -29.935 1.00 87.88 884 GLN A CA 1
ATOM 6471 C C . GLN A 1 884 ? 23.346 28.295 -30.815 1.00 87.88 884 GLN A C 1
ATOM 6473 O O . GLN A 1 884 ? 22.288 28.244 -31.445 1.00 87.88 884 GLN A O 1
ATOM 6478 N N . SER A 1 885 ? 24.155 29.350 -30.858 1.00 81.19 885 SER A N 1
ATOM 6479 C CA . SER A 1 885 ? 23.968 30.491 -31.742 1.00 81.19 885 SER A CA 1
ATOM 6480 C C . SER A 1 885 ? 25.316 31.038 -32.195 1.00 81.19 885 SER A C 1
ATOM 6482 O O . SER A 1 885 ? 26.104 31.461 -31.353 1.00 81.19 885 SER A O 1
ATOM 6484 N N . ASP A 1 886 ? 25.524 31.107 -33.509 1.00 77.88 886 ASP A N 1
ATOM 6485 C CA . ASP A 1 886 ? 26.810 31.508 -34.105 1.00 77.88 886 ASP A CA 1
ATOM 6486 C C . ASP A 1 886 ? 26.850 33.000 -34.500 1.00 77.88 886 ASP A C 1
ATOM 6488 O O . ASP A 1 886 ? 27.866 33.515 -34.960 1.00 77.88 886 ASP A O 1
ATOM 6492 N N . SER A 1 887 ? 25.745 33.731 -34.312 1.00 69.81 887 SER A N 1
ATOM 6493 C CA . SER A 1 887 ? 25.686 35.176 -34.564 1.00 69.81 887 SER A CA 1
ATOM 6494 C C . SER A 1 887 ? 26.213 35.994 -33.376 1.00 69.81 887 SER A C 1
ATOM 6496 O O . SER A 1 887 ? 25.696 35.893 -32.262 1.00 69.81 887 SER A O 1
ATOM 6498 N N . GLY A 1 888 ? 27.156 36.910 -33.630 1.00 64.56 888 GLY A N 1
ATOM 6499 C CA . GLY A 1 888 ? 27.644 37.885 -32.640 1.00 64.56 888 GLY A CA 1
ATOM 6500 C C . GLY A 1 888 ? 26.584 38.888 -32.148 1.00 64.56 888 GLY A C 1
ATOM 6501 O O . GLY A 1 888 ? 26.789 39.558 -31.138 1.00 64.56 888 GLY A O 1
ATOM 6502 N N . SER A 1 889 ? 25.426 38.962 -32.814 1.00 67.56 889 SER A N 1
ATOM 6503 C CA . SER A 1 889 ? 24.268 39.792 -32.441 1.00 67.56 889 SER A CA 1
ATOM 6504 C C . SER A 1 889 ? 23.058 38.957 -32.001 1.00 67.56 889 SER A C 1
ATOM 6506 O O . SER A 1 889 ? 21.923 39.420 -32.073 1.00 67.56 889 SER A O 1
ATOM 6508 N N . ALA A 1 890 ? 23.277 37.715 -31.563 1.00 63.09 890 ALA A N 1
ATOM 6509 C CA . ALA A 1 890 ? 22.208 36.791 -31.206 1.00 63.09 890 ALA A CA 1
ATOM 6510 C C . ALA A 1 890 ? 21.289 37.294 -30.075 1.00 63.09 890 ALA A C 1
ATOM 6512 O O . ALA A 1 890 ? 21.745 37.780 -29.030 1.00 63.09 890 ALA A O 1
ATOM 6513 N N . TYR A 1 891 ? 19.985 37.089 -30.268 1.00 70.69 891 TYR A N 1
ATOM 6514 C CA . TYR A 1 891 ? 18.951 37.260 -29.247 1.00 70.69 891 TYR A CA 1
ATOM 6515 C C . TYR A 1 891 ? 18.539 35.883 -28.673 1.00 70.69 891 TYR A C 1
ATOM 6517 O O . TYR A 1 891 ? 19.323 34.933 -28.765 1.00 70.69 891 TYR A O 1
ATOM 6525 N N . SER A 1 892 ? 17.397 35.765 -27.993 1.00 78.81 892 SER A N 1
ATOM 6526 C CA . SER A 1 892 ? 16.990 34.567 -27.246 1.00 78.81 892 SER A CA 1
ATOM 6527 C C . SER A 1 892 ? 16.873 33.312 -28.120 1.00 78.81 892 SER A C 1
ATOM 6529 O O . SER A 1 892 ? 16.299 33.350 -29.204 1.00 78.81 892 SER A O 1
ATOM 6531 N N . ASN A 1 893 ? 17.403 32.187 -27.633 1.00 86.94 893 ASN A N 1
ATOM 6532 C CA . ASN A 1 893 ? 17.230 30.853 -28.210 1.00 86.94 893 ASN A CA 1
ATOM 6533 C C . ASN A 1 893 ? 16.558 29.968 -27.160 1.00 86.94 893 ASN A C 1
ATOM 6535 O O . ASN A 1 893 ? 17.192 29.559 -26.183 1.00 86.94 893 ASN A O 1
ATOM 6539 N N . THR A 1 894 ? 15.271 29.724 -27.361 1.00 90.81 894 THR A N 1
ATOM 6540 C CA . THR A 1 894 ? 14.420 28.981 -26.443 1.00 90.81 894 THR A CA 1
ATOM 6541 C C . THR A 1 894 ? 13.982 27.671 -27.079 1.00 90.81 894 THR A C 1
ATOM 6543 O O . THR A 1 894 ? 13.464 27.644 -28.198 1.00 90.81 894 THR A O 1
ATOM 6546 N N . LEU A 1 895 ? 14.158 26.586 -26.335 1.00 94.00 895 LEU A N 1
ATOM 6547 C CA . LEU A 1 895 ? 13.564 25.287 -26.609 1.00 94.00 895 LEU A CA 1
ATOM 6548 C C . LEU A 1 895 ? 12.548 24.996 -25.503 1.00 94.00 895 LEU A C 1
ATOM 6550 O O . LEU A 1 895 ? 12.857 25.144 -24.324 1.00 94.00 895 LEU A O 1
ATOM 6554 N N . ARG A 1 896 ? 11.332 24.610 -25.872 1.00 94.88 896 ARG A N 1
ATOM 6555 C CA . ARG A 1 896 ? 10.265 24.248 -24.942 1.00 94.88 896 ARG A CA 1
ATOM 6556 C C . ARG A 1 896 ? 9.756 22.858 -25.284 1.00 94.88 896 ARG A C 1
ATOM 6558 O O . ARG A 1 896 ? 9.266 22.637 -26.390 1.00 94.88 896 ARG A O 1
ATOM 6565 N N . ILE A 1 897 ? 9.874 21.940 -24.332 1.00 94.56 897 ILE A N 1
ATOM 6566 C CA . ILE A 1 897 ? 9.403 20.560 -24.432 1.00 94.56 897 ILE A CA 1
ATOM 6567 C C . ILE A 1 897 ? 8.097 20.464 -23.638 1.00 94.56 897 ILE A C 1
ATOM 6569 O O . ILE A 1 897 ? 8.097 20.491 -22.408 1.00 94.56 897 ILE A O 1
ATOM 6573 N N . ASN A 1 898 ? 6.980 20.406 -24.358 1.00 92.25 898 ASN A N 1
ATOM 6574 C CA . ASN A 1 898 ? 5.640 20.211 -23.806 1.00 92.25 898 ASN A CA 1
ATOM 6575 C C . ASN A 1 898 ? 5.231 18.731 -23.772 1.00 92.25 898 ASN A C 1
ATOM 6577 O O . ASN A 1 898 ? 4.307 18.389 -23.043 1.00 92.25 898 ASN A O 1
ATOM 6581 N N . GLY A 1 899 ? 5.870 17.871 -24.572 1.00 86.69 899 GLY A N 1
ATOM 6582 C CA . GLY A 1 899 ? 5.639 16.427 -24.536 1.00 86.69 899 GLY A CA 1
ATOM 6583 C C . GLY A 1 899 ? 6.337 15.743 -23.361 1.00 86.69 899 GLY A C 1
ATOM 6584 O O . GLY A 1 899 ? 7.191 16.338 -22.699 1.00 86.69 899 GLY A O 1
ATOM 6585 N N . ALA A 1 900 ? 5.969 14.485 -23.111 1.00 84.38 900 ALA A N 1
ATOM 6586 C CA . ALA A 1 900 ? 6.553 13.695 -22.034 1.00 84.38 900 ALA A CA 1
ATOM 6587 C C . ALA A 1 900 ? 8.056 13.466 -22.260 1.00 84.38 900 ALA A C 1
ATOM 6589 O O . ALA A 1 900 ? 8.466 13.050 -23.344 1.00 84.38 900 ALA A O 1
ATOM 6590 N N . LEU A 1 901 ? 8.861 13.715 -21.229 1.00 88.44 901 LEU A N 1
ATOM 6591 C CA . LEU A 1 901 ? 10.273 13.352 -21.178 1.00 88.44 901 LEU A CA 1
ATOM 6592 C C . LEU A 1 901 ? 10.414 12.016 -20.442 1.00 88.44 901 LEU A C 1
ATOM 6594 O O . LEU A 1 901 ? 9.954 11.880 -19.307 1.00 88.44 901 LEU A O 1
ATOM 6598 N N . THR A 1 902 ? 11.045 11.038 -21.088 1.00 83.62 902 THR A N 1
ATOM 6599 C CA . THR A 1 902 ? 11.202 9.665 -20.572 1.00 83.62 902 THR A CA 1
ATOM 6600 C C . THR A 1 902 ? 12.646 9.184 -20.738 1.00 83.62 902 THR A C 1
ATOM 6602 O O . THR A 1 902 ? 13.394 9.744 -21.540 1.00 83.62 902 THR A O 1
ATOM 6605 N N . GLY A 1 903 ? 13.059 8.155 -19.993 1.00 78.00 903 GLY A N 1
ATOM 6606 C CA . GLY A 1 903 ? 14.411 7.577 -20.067 1.00 78.00 903 GLY A CA 1
ATOM 6607 C C . GLY A 1 903 ? 15.306 7.915 -18.872 1.00 78.00 903 GLY A C 1
ATOM 6608 O O . GLY A 1 903 ? 14.859 8.542 -17.913 1.00 78.00 903 GLY A O 1
ATOM 6609 N N . GLY A 1 904 ? 16.568 7.477 -18.917 1.00 75.38 904 GLY A N 1
ATOM 6610 C CA . GLY A 1 904 ? 17.463 7.496 -17.748 1.00 75.38 904 GLY A CA 1
ATOM 6611 C C . GLY A 1 904 ? 18.898 7.976 -17.990 1.00 75.38 904 GLY A C 1
ATOM 6612 O O . GLY A 1 904 ? 19.681 7.998 -17.048 1.00 75.38 904 GLY A O 1
ATOM 6613 N N . SER A 1 905 ? 19.288 8.324 -19.220 1.00 83.56 905 SER A N 1
ATOM 6614 C CA . SER A 1 905 ? 20.572 8.989 -19.486 1.00 83.56 905 SER A CA 1
ATOM 6615 C C . SER A 1 905 ? 20.596 10.395 -18.888 1.00 83.56 905 SER A C 1
ATOM 6617 O O . SER A 1 905 ? 19.607 11.116 -18.984 1.00 83.56 905 SER A O 1
ATOM 6619 N N . ASP A 1 906 ? 21.744 10.821 -18.362 1.00 91.88 906 ASP A N 1
ATOM 6620 C CA . ASP A 1 906 ? 21.916 12.189 -17.875 1.00 91.88 906 ASP A CA 1
ATOM 6621 C C . ASP A 1 906 ? 21.793 13.197 -19.025 1.00 91.88 906 ASP A C 1
ATOM 6623 O O . ASP A 1 906 ? 22.295 12.977 -20.130 1.00 91.88 906 ASP A O 1
ATOM 6627 N N . ILE A 1 907 ? 21.181 14.348 -18.771 1.00 97.25 907 ILE A N 1
ATOM 6628 C CA . ILE A 1 907 ? 21.090 15.441 -19.737 1.00 97.25 907 ILE A CA 1
ATOM 6629 C C . ILE A 1 907 ? 22.192 16.455 -19.453 1.00 97.25 907 ILE A C 1
ATOM 6631 O O . ILE A 1 907 ? 22.129 17.224 -18.494 1.00 97.25 907 ILE A O 1
ATOM 6635 N N . ASN A 1 908 ? 23.167 16.530 -20.355 1.00 97.31 908 ASN A N 1
ATOM 6636 C CA . ASN A 1 908 ? 24.123 17.627 -20.414 1.00 97.31 908 ASN A CA 1
ATOM 6637 C C . ASN A 1 908 ? 23.496 18.795 -21.184 1.00 97.31 908 ASN A C 1
ATOM 6639 O O . ASN A 1 908 ? 23.540 18.852 -22.419 1.00 97.31 908 ASN A O 1
ATOM 6643 N N . LEU A 1 909 ? 22.901 19.737 -20.455 1.00 97.81 909 LEU A N 1
ATOM 6644 C CA . LEU A 1 909 ? 22.338 20.958 -21.019 1.00 97.81 909 LEU A CA 1
ATOM 6645 C C . LEU A 1 909 ? 23.448 22.002 -21.180 1.00 97.81 909 LEU A C 1
ATOM 6647 O O . LEU A 1 909 ? 23.991 22.510 -20.198 1.00 97.81 909 LEU A O 1
ATOM 6651 N N . THR A 1 910 ? 23.775 22.335 -22.430 1.00 95.56 910 THR A N 1
ATOM 6652 C CA . THR A 1 910 ? 24.859 23.268 -22.774 1.00 95.56 910 THR A CA 1
ATOM 6653 C C . THR A 1 910 ? 24.381 24.395 -23.677 1.00 95.56 910 THR A C 1
ATOM 6655 O O . THR A 1 910 ? 23.439 24.231 -24.456 1.00 95.56 910 THR A O 1
ATOM 6658 N N . ALA A 1 911 ? 25.029 25.557 -23.611 1.00 90.69 911 ALA A N 1
ATOM 6659 C CA . ALA A 1 911 ? 24.695 26.670 -24.493 1.00 90.69 911 ALA A CA 1
ATOM 6660 C C . ALA A 1 911 ? 25.883 27.581 -24.802 1.00 90.69 911 ALA A C 1
ATOM 6662 O O . ALA A 1 911 ? 26.758 27.774 -23.963 1.00 90.69 911 ALA A O 1
ATOM 6663 N N . THR A 1 912 ? 25.854 28.205 -25.983 1.00 85.50 912 THR A N 1
ATOM 6664 C CA . THR A 1 912 ? 26.744 29.325 -26.328 1.00 85.50 912 THR A CA 1
ATOM 6665 C C . THR A 1 912 ? 26.070 30.653 -25.959 1.00 85.50 912 THR A C 1
ATOM 6667 O O . THR A 1 912 ? 25.018 31.005 -26.515 1.00 85.50 912 THR A O 1
ATOM 6670 N N . LEU A 1 913 ? 26.677 31.416 -25.051 1.00 78.69 913 LEU A N 1
ATOM 6671 C CA . LEU A 1 913 ? 26.178 32.668 -24.471 1.00 78.69 913 LEU A CA 1
ATOM 6672 C C . LEU A 1 913 ? 26.732 33.916 -25.192 1.00 78.69 913 LEU A C 1
ATOM 6674 O O . LEU A 1 913 ? 26.878 34.994 -24.612 1.00 78.69 913 LEU A O 1
ATOM 6678 N N . GLN A 1 914 ? 27.034 33.804 -26.485 1.00 72.69 914 GLN A N 1
ATOM 6679 C CA . GLN A 1 914 ? 27.369 34.948 -27.340 1.00 72.69 914 GLN A CA 1
ATOM 6680 C C . GLN A 1 914 ? 26.113 35.766 -27.711 1.00 72.69 914 GLN A C 1
ATOM 6682 O O . GLN A 1 914 ? 24.991 35.253 -27.659 1.00 72.69 914 GLN A O 1
ATOM 6687 N N . GLY A 1 915 ? 26.288 37.037 -28.088 1.00 70.25 915 GLY A N 1
ATOM 6688 C CA . GLY A 1 915 ? 25.191 37.967 -28.396 1.00 70.25 915 GLY A CA 1
ATOM 6689 C C . GLY A 1 915 ? 25.109 39.131 -27.410 1.00 70.25 915 GLY A C 1
ATOM 6690 O O . GLY A 1 915 ? 26.125 39.508 -26.829 1.00 70.25 915 GLY A O 1
ATOM 6691 N N . GLN A 1 916 ? 23.928 39.729 -27.224 1.00 66.38 916 GLN A N 1
ATOM 6692 C CA . GLN A 1 916 ? 23.785 40.839 -26.263 1.00 66.38 916 GLN A CA 1
ATOM 6693 C C . GLN A 1 916 ? 23.516 40.368 -24.817 1.00 66.38 916 GLN A C 1
ATOM 6695 O O . GLN A 1 916 ? 23.385 39.175 -24.569 1.00 66.38 916 GLN A O 1
ATOM 6700 N N . SER A 1 917 ? 23.466 41.295 -23.854 1.00 62.56 917 SER A N 1
ATOM 6701 C CA . SER A 1 917 ? 23.390 41.022 -22.402 1.00 62.56 917 SER A CA 1
ATOM 6702 C C . SER A 1 917 ? 21.960 40.682 -21.906 1.00 62.56 917 SER A C 1
ATOM 6704 O O . SER A 1 917 ? 21.002 41.300 -22.373 1.00 62.56 917 SER A O 1
ATOM 6706 N N . GLY A 1 918 ? 21.767 39.690 -21.016 1.00 62.00 918 GLY A N 1
ATOM 6707 C CA . GLY A 1 918 ? 20.460 39.303 -20.417 1.00 62.00 918 GLY A CA 1
ATOM 6708 C C . GLY A 1 918 ? 20.030 37.824 -20.584 1.00 62.00 918 GLY A C 1
ATOM 6709 O O . GLY A 1 918 ? 20.784 37.016 -21.131 1.00 62.00 918 GLY A O 1
ATOM 6710 N N . GLU A 1 919 ? 18.805 37.475 -20.140 1.00 58.38 919 GLU A N 1
ATOM 6711 C CA . GLU A 1 919 ? 18.223 36.110 -20.193 1.00 58.38 919 GLU A CA 1
ATOM 6712 C C . GLU A 1 919 ? 17.979 35.627 -21.630 1.00 58.38 919 GLU A C 1
ATOM 6714 O O . GLU A 1 919 ? 17.091 36.132 -22.319 1.00 58.38 919 GLU A O 1
ATOM 6719 N N . ARG A 1 920 ? 18.789 34.684 -22.132 1.00 72.19 920 ARG A N 1
ATOM 6720 C CA . ARG A 1 920 ? 18.859 34.454 -23.591 1.00 72.19 920 ARG A CA 1
ATOM 6721 C C . ARG A 1 920 ? 18.942 33.000 -24.040 1.00 72.19 920 ARG A C 1
ATOM 6723 O O . ARG A 1 920 ? 18.842 32.751 -25.242 1.00 72.19 920 ARG A O 1
ATOM 6730 N N . ARG A 1 921 ? 19.121 32.029 -23.144 1.00 87.62 921 ARG A N 1
ATOM 6731 C CA . ARG A 1 921 ? 19.144 30.594 -23.484 1.00 87.62 921 ARG A CA 1
ATOM 6732 C C . ARG A 1 921 ? 18.277 29.842 -22.493 1.00 87.62 921 ARG A C 1
ATOM 6734 O O . ARG A 1 921 ? 18.626 29.784 -21.320 1.00 87.62 921 ARG A O 1
ATOM 6741 N N . LEU A 1 922 ? 17.142 29.330 -22.956 1.00 92.12 922 LEU A N 1
ATOM 6742 C CA . LEU A 1 922 ? 16.136 28.739 -22.079 1.00 92.12 922 LEU A CA 1
ATOM 6743 C C . LEU A 1 922 ? 15.740 27.362 -22.596 1.00 92.12 922 LEU A C 1
ATOM 6745 O O . LEU A 1 922 ? 15.346 27.231 -23.756 1.00 92.12 922 LEU A O 1
ATOM 6749 N N . LEU A 1 923 ? 15.816 26.366 -21.719 1.00 96.25 923 LEU A N 1
ATOM 6750 C CA . LEU A 1 923 ? 15.097 25.112 -21.869 1.00 96.25 923 LEU A CA 1
ATOM 6751 C C . LEU A 1 923 ? 13.917 25.112 -20.897 1.00 96.25 923 LEU A C 1
ATOM 6753 O O . LEU A 1 923 ? 14.111 25.158 -19.683 1.00 96.25 923 LEU A O 1
ATOM 6757 N N . TYR A 1 924 ? 12.711 25.047 -21.444 1.00 96.00 924 TYR A N 1
ATOM 6758 C CA . TYR A 1 924 ? 11.488 24.829 -20.683 1.00 96.00 924 TYR A CA 1
ATOM 6759 C C . TYR A 1 924 ? 11.077 23.362 -20.768 1.00 96.00 924 TYR A C 1
ATOM 6761 O O . TYR A 1 924 ? 11.043 22.798 -21.866 1.00 96.00 924 TYR A O 1
ATOM 6769 N N . VAL A 1 925 ? 10.718 22.778 -19.627 1.00 96.38 925 VAL A N 1
ATOM 6770 C CA . VAL A 1 925 ? 10.109 21.448 -19.539 1.00 96.38 925 VAL A CA 1
ATOM 6771 C C . VAL A 1 925 ? 8.742 21.603 -18.879 1.00 96.38 925 VAL A C 1
ATOM 6773 O O . VAL A 1 925 ? 8.650 22.063 -17.741 1.00 96.38 925 VAL A O 1
ATOM 6776 N N . ALA A 1 926 ? 7.682 21.288 -19.623 1.00 92.44 926 ALA A N 1
ATOM 6777 C CA . ALA A 1 926 ? 6.318 21.712 -19.290 1.00 92.44 926 ALA A CA 1
ATOM 6778 C C . ALA A 1 926 ? 5.308 20.563 -19.115 1.00 92.44 926 ALA A C 1
ATOM 6780 O O . ALA A 1 926 ? 4.148 20.820 -18.808 1.00 92.44 926 ALA A O 1
ATOM 6781 N N . SER A 1 927 ? 5.721 19.308 -19.304 1.00 88.31 927 SER A N 1
ATOM 6782 C CA . SER A 1 927 ? 4.867 18.135 -19.074 1.00 88.31 927 SER A CA 1
ATOM 6783 C C . SER A 1 927 ? 4.941 17.676 -17.616 1.00 88.31 927 SER A C 1
ATOM 6785 O O . SER A 1 927 ? 6.034 17.516 -17.082 1.00 88.31 927 SER A O 1
ATOM 6787 N N . ALA A 1 928 ? 3.786 17.414 -16.997 1.00 81.25 928 ALA A N 1
ATOM 6788 C CA . ALA A 1 928 ? 3.695 16.776 -15.677 1.00 81.25 928 ALA A CA 1
ATOM 6789 C C . ALA A 1 928 ? 3.866 15.243 -15.735 1.00 81.25 928 ALA A C 1
ATOM 6791 O O . ALA A 1 928 ? 4.142 14.604 -14.727 1.00 81.25 928 ALA A O 1
ATOM 6792 N N . ASN A 1 929 ? 3.724 14.643 -16.921 1.00 79.94 929 ASN A N 1
ATOM 6793 C CA . ASN A 1 929 ? 3.773 13.192 -17.131 1.00 79.94 929 ASN A CA 1
ATOM 6794 C C . ASN A 1 929 ? 5.188 12.725 -17.503 1.00 79.94 929 ASN A C 1
ATOM 6796 O O . ASN A 1 929 ? 5.370 11.957 -18.448 1.00 79.94 929 ASN A O 1
ATOM 6800 N N . ASN A 1 930 ? 6.205 13.243 -16.814 1.00 80.75 930 ASN A N 1
ATOM 6801 C CA . ASN A 1 930 ? 7.599 12.935 -17.117 1.00 80.75 930 ASN A CA 1
ATOM 6802 C C . ASN A 1 930 ? 8.094 11.799 -16.223 1.00 80.75 930 ASN A C 1
ATOM 6804 O O . ASN A 1 930 ? 8.282 11.982 -15.026 1.00 80.75 930 ASN A O 1
ATOM 6808 N N . THR A 1 931 ? 8.338 10.629 -16.818 1.00 78.69 931 THR A N 1
ATOM 6809 C CA . THR A 1 931 ? 8.925 9.462 -16.130 1.00 78.69 931 THR A CA 1
ATOM 6810 C C . THR A 1 931 ? 10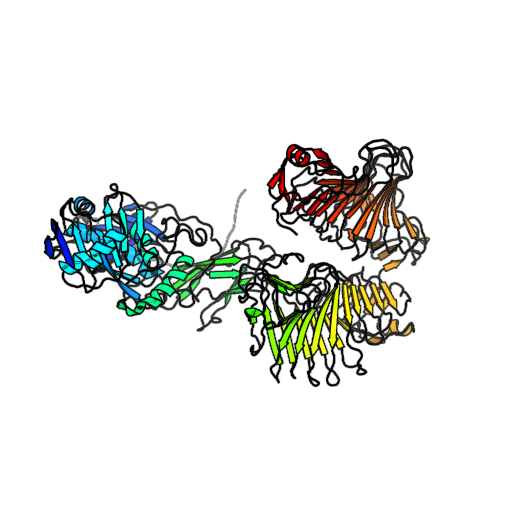.455 9.448 -16.189 1.00 78.69 931 THR A C 1
ATOM 6812 O O . THR A 1 931 ? 11.088 8.442 -15.880 1.00 78.69 931 THR A O 1
ATOM 6815 N N . TYR A 1 932 ? 11.063 10.553 -16.625 1.00 84.25 932 TYR A N 1
ATOM 6816 C CA . TYR A 1 932 ? 12.508 10.720 -16.703 1.00 84.25 932 TYR A CA 1
ATOM 6817 C C . TYR A 1 932 ? 13.185 10.546 -15.334 1.00 84.25 932 TYR A C 1
ATOM 6819 O O . TYR A 1 932 ? 12.754 11.126 -14.339 1.00 84.25 932 TYR A O 1
ATOM 6827 N N . SER A 1 933 ? 14.270 9.772 -15.294 1.00 80.75 933 SER A N 1
ATOM 6828 C CA . SER A 1 933 ? 14.975 9.427 -14.051 1.00 80.75 933 SER A CA 1
ATOM 6829 C C . SER A 1 933 ? 16.471 9.770 -14.055 1.00 80.75 933 SER A C 1
ATOM 6831 O O . SER A 1 933 ? 17.172 9.416 -13.111 1.00 80.75 933 SER A O 1
ATOM 6833 N N . GLY A 1 934 ? 16.992 10.384 -15.123 1.00 80.81 934 GLY A N 1
ATOM 6834 C CA . GLY A 1 934 ? 18.408 10.767 -15.226 1.00 80.81 934 GLY A CA 1
ATOM 6835 C C . GLY A 1 934 ? 18.730 12.083 -14.507 1.00 80.81 934 GLY A C 1
ATOM 6836 O O . GLY A 1 934 ? 17.833 12.814 -14.083 1.00 80.81 934 GLY A O 1
ATOM 6837 N N . ASN A 1 935 ? 20.015 12.433 -14.404 1.00 92.81 935 ASN A N 1
ATOM 6838 C CA . ASN A 1 935 ? 20.444 13.700 -13.804 1.00 92.81 935 ASN A CA 1
ATOM 6839 C C . ASN A 1 935 ? 20.519 14.831 -14.834 1.00 92.81 935 ASN A C 1
ATOM 6841 O O . ASN A 1 935 ? 20.715 14.610 -16.028 1.00 92.81 935 ASN A O 1
ATOM 6845 N N . TRP A 1 936 ? 20.406 16.072 -14.375 1.00 97.50 936 TRP A N 1
ATOM 6846 C CA . TRP A 1 936 ? 20.613 17.265 -15.193 1.00 97.50 936 TRP A CA 1
ATOM 6847 C C . TRP A 1 936 ? 21.972 17.883 -14.883 1.00 97.50 936 TRP A C 1
ATOM 6849 O O . TRP A 1 936 ? 22.204 18.348 -13.773 1.00 97.50 936 TRP A O 1
ATOM 6859 N N . ASN A 1 937 ? 22.844 17.976 -15.882 1.00 97.12 937 ASN A N 1
ATOM 6860 C CA . ASN A 1 937 ? 24.110 18.699 -15.800 1.00 97.12 937 ASN A CA 1
ATOM 6861 C C . ASN A 1 937 ? 24.010 19.970 -16.645 1.00 97.12 937 ASN A C 1
ATOM 6863 O O . ASN A 1 937 ? 24.122 19.931 -17.872 1.00 97.12 937 ASN A O 1
ATOM 6867 N N . VAL A 1 938 ? 23.788 21.115 -16.001 1.00 97.81 938 VAL A N 1
ATOM 6868 C CA . VAL A 1 938 ? 23.529 22.387 -16.691 1.00 97.81 938 VAL A CA 1
ATOM 6869 C C . VAL A 1 938 ? 24.782 23.250 -16.679 1.00 97.81 938 VAL A C 1
ATOM 6871 O O . VAL A 1 938 ? 25.299 23.591 -15.617 1.00 97.81 938 VAL A O 1
ATOM 6874 N N . THR A 1 939 ? 25.278 23.618 -17.863 1.00 94.81 939 THR A N 1
ATOM 6875 C CA . THR A 1 939 ? 26.535 24.367 -18.007 1.00 94.81 939 THR A CA 1
ATOM 6876 C C . THR A 1 939 ? 26.440 25.414 -19.118 1.00 94.81 939 THR A C 1
ATOM 6878 O O . THR A 1 939 ? 26.276 25.085 -20.293 1.00 94.81 939 THR A O 1
ATOM 6881 N N . GLY A 1 940 ? 26.560 26.691 -18.755 1.00 88.56 940 GLY A N 1
ATOM 6882 C CA . GLY A 1 940 ? 26.798 27.779 -19.704 1.00 88.56 940 GLY A CA 1
ATOM 6883 C C . GLY A 1 940 ? 28.268 27.852 -20.132 1.00 88.56 940 GLY A C 1
ATOM 6884 O O . GLY A 1 940 ? 29.139 27.243 -19.511 1.00 88.56 940 GLY A O 1
ATOM 6885 N N . ASP A 1 941 ? 28.564 28.601 -21.195 1.00 81.19 941 ASP A N 1
ATOM 6886 C CA . ASP A 1 941 ? 29.950 28.823 -21.626 1.00 81.19 941 ASP A CA 1
ATOM 6887 C C . ASP A 1 941 ? 30.720 29.829 -20.737 1.00 81.19 941 ASP A C 1
ATOM 6889 O O . ASP A 1 941 ? 30.175 30.471 -19.835 1.00 81.19 941 ASP A O 1
ATOM 6893 N N . GLY A 1 942 ? 32.025 29.963 -20.992 1.00 67.50 942 GLY A N 1
ATOM 6894 C CA . GLY A 1 942 ? 32.956 30.791 -20.217 1.00 67.50 942 GLY A CA 1
ATOM 6895 C C . GLY A 1 942 ? 32.952 32.290 -20.542 1.00 67.50 942 GLY A C 1
ATOM 6896 O O . GLY A 1 942 ? 33.980 32.938 -20.359 1.00 67.50 942 GLY A O 1
ATOM 6897 N N . THR A 1 943 ? 31.854 32.858 -21.056 1.00 73.12 943 THR A N 1
ATOM 6898 C CA . THR A 1 943 ? 31.763 34.309 -21.315 1.00 73.12 943 THR A CA 1
ATOM 6899 C C . THR A 1 943 ? 32.088 35.152 -20.069 1.00 73.12 943 THR A C 1
ATOM 6901 O O . THR A 1 943 ? 31.931 34.690 -18.939 1.00 73.12 943 THR A O 1
ATOM 6904 N N . THR A 1 944 ? 32.531 36.403 -20.241 1.00 66.31 944 THR A N 1
ATOM 6905 C CA . THR A 1 944 ? 32.820 37.341 -19.137 1.00 66.31 944 THR A CA 1
ATOM 6906 C C . THR A 1 944 ? 31.602 38.164 -18.692 1.00 66.31 944 THR A C 1
ATOM 6908 O O . THR A 1 944 ? 31.652 38.793 -17.638 1.00 66.31 944 THR A O 1
ATOM 6911 N N . ASP A 1 945 ? 30.494 38.143 -19.442 1.00 72.06 945 ASP A N 1
ATOM 6912 C CA . ASP A 1 945 ? 29.272 38.901 -19.129 1.00 72.06 945 ASP A CA 1
ATOM 6913 C C . ASP A 1 945 ? 28.398 38.167 -18.092 1.00 72.06 945 ASP A C 1
ATOM 6915 O O . ASP A 1 945 ? 27.823 37.110 -18.364 1.00 72.06 945 ASP A O 1
ATOM 6919 N N . ASN A 1 946 ? 28.270 38.755 -16.897 1.00 64.31 946 ASN A N 1
ATOM 6920 C CA . ASN A 1 946 ? 27.537 38.174 -15.768 1.00 64.31 946 ASN A CA 1
ATOM 6921 C C . ASN A 1 946 ? 26.016 38.129 -15.924 1.00 64.31 946 ASN A C 1
ATOM 6923 O O . ASN A 1 946 ? 25.365 37.363 -15.209 1.00 64.31 946 ASN A O 1
ATOM 6927 N N . ALA A 1 947 ? 25.451 38.879 -16.867 1.00 70.06 947 ALA A N 1
ATOM 6928 C CA . ALA A 1 947 ? 24.017 38.857 -17.126 1.00 70.06 947 ALA A CA 1
ATOM 6929 C C . ALA A 1 947 ? 23.591 37.711 -18.059 1.00 70.06 947 ALA A C 1
ATOM 6931 O O . ALA A 1 947 ? 22.396 37.491 -18.250 1.00 70.06 947 ALA A O 1
ATOM 6932 N N . ARG A 1 948 ? 24.539 36.983 -18.667 1.00 79.75 948 ARG A N 1
ATOM 6933 C CA . ARG A 1 948 ? 24.232 35.888 -19.595 1.00 79.75 948 ARG A CA 1
ATOM 6934 C C . ARG A 1 948 ? 24.251 34.555 -18.867 1.00 79.75 948 ARG A C 1
ATOM 6936 O O . ARG A 1 948 ? 25.264 34.174 -18.282 1.00 79.75 948 ARG A O 1
ATOM 6943 N N . ARG A 1 949 ? 23.122 33.849 -18.915 1.00 86.12 949 ARG A N 1
ATOM 6944 C CA . ARG A 1 949 ? 22.907 32.577 -18.216 1.00 86.12 949 ARG A CA 1
ATOM 6945 C C . ARG A 1 949 ? 22.170 31.572 -19.096 1.00 86.12 949 ARG A C 1
ATOM 6947 O O . ARG A 1 949 ? 21.432 31.957 -20.010 1.00 86.12 949 ARG A O 1
ATOM 6954 N N . LEU A 1 950 ? 22.382 30.294 -18.795 1.00 92.12 950 LEU A N 1
ATOM 6955 C CA . LEU A 1 950 ? 21.606 29.172 -19.312 1.00 92.12 950 LEU A CA 1
ATOM 6956 C C . LEU A 1 950 ? 20.540 28.789 -18.288 1.00 92.12 950 LEU A C 1
ATOM 6958 O O . LEU A 1 950 ? 20.872 28.418 -17.165 1.00 92.12 950 LEU A O 1
ATOM 6962 N N . PHE A 1 951 ? 19.276 28.883 -18.685 1.00 92.94 951 PHE A N 1
ATOM 6963 C CA . PHE A 1 951 ? 18.133 28.601 -17.829 1.00 92.94 951 PHE A CA 1
ATOM 6964 C C . PHE A 1 951 ? 17.580 27.208 -18.109 1.00 92.94 951 PHE A C 1
ATOM 6966 O O . PHE A 1 951 ? 17.215 26.901 -19.247 1.00 92.94 951 PHE A O 1
ATOM 6973 N N . LEU A 1 952 ? 17.459 26.411 -17.051 1.00 97.06 952 LEU A N 1
ATOM 6974 C CA . LEU A 1 952 ? 16.559 25.268 -16.979 1.00 97.06 952 LEU A CA 1
ATOM 6975 C C . LEU A 1 952 ? 15.304 25.708 -16.217 1.00 97.06 952 LEU A C 1
ATOM 6977 O O . LEU A 1 952 ? 15.397 26.213 -15.096 1.00 97.06 952 LEU A O 1
ATOM 6981 N N . VAL A 1 953 ? 14.133 25.562 -16.831 1.00 96.06 953 VAL A N 1
ATOM 6982 C CA . VAL A 1 953 ? 12.861 26.023 -16.263 1.00 96.06 953 VAL A CA 1
ATOM 6983 C C . VAL A 1 953 ? 11.871 24.865 -16.202 1.00 96.06 953 VAL A C 1
ATOM 6985 O O . VAL A 1 953 ? 11.532 24.284 -17.232 1.00 96.06 953 VAL A O 1
ATOM 6988 N N . SER A 1 954 ? 11.390 24.570 -14.995 1.00 94.00 954 SER A N 1
ATOM 6989 C CA . SER A 1 954 ? 10.332 23.585 -14.741 1.00 94.00 954 SER A CA 1
ATOM 6990 C C . SER A 1 954 ? 8.976 24.289 -14.676 1.00 94.00 954 SER A C 1
ATOM 6992 O O . SER A 1 954 ? 8.787 25.160 -13.826 1.00 94.00 954 SER A O 1
ATOM 6994 N N . GLU A 1 955 ? 8.053 23.964 -15.586 1.00 93.44 955 GLU A N 1
ATOM 6995 C CA . GLU A 1 955 ? 6.739 24.624 -15.731 1.00 93.44 955 GLU A CA 1
ATOM 6996 C C . GLU A 1 955 ? 5.541 23.748 -15.335 1.00 93.44 955 GLU A C 1
ATOM 6998 O O . GLU A 1 955 ? 4.398 24.179 -15.475 1.00 93.44 955 GLU A O 1
ATOM 7003 N N . ALA A 1 956 ? 5.777 22.545 -14.818 1.00 90.50 956 ALA A N 1
ATOM 7004 C CA . ALA A 1 956 ? 4.734 21.686 -14.268 1.00 90.50 956 ALA A CA 1
ATOM 7005 C C . ALA A 1 956 ? 5.268 20.880 -13.079 1.00 90.50 956 ALA A C 1
ATOM 7007 O O . ALA A 1 956 ? 6.480 20.705 -12.933 1.00 90.50 956 ALA A O 1
ATOM 7008 N N . GLY A 1 957 ? 4.363 20.380 -12.235 1.00 86.81 957 GLY A N 1
ATOM 7009 C CA . GLY A 1 957 ? 4.730 19.477 -11.148 1.00 86.81 957 GLY A CA 1
ATOM 7010 C C . GLY A 1 957 ? 5.418 18.224 -11.691 1.00 86.81 957 GLY A C 1
ATOM 7011 O O . GLY A 1 957 ? 4.921 17.624 -12.640 1.00 86.81 957 GLY A O 1
ATOM 7012 N N . GLY A 1 958 ? 6.579 17.866 -11.141 1.00 82.00 958 GLY A N 1
ATOM 7013 C CA . GLY A 1 958 ? 7.345 16.697 -11.589 1.00 82.00 958 GLY A CA 1
ATOM 7014 C C . GLY A 1 958 ? 8.044 16.825 -12.952 1.00 82.00 958 GLY A C 1
ATOM 7015 O O . GLY A 1 958 ? 8.605 15.848 -13.447 1.00 82.00 958 GLY A O 1
ATOM 7016 N N . ALA A 1 959 ? 8.047 18.005 -13.585 1.00 86.94 959 ALA A N 1
ATOM 7017 C CA . ALA A 1 959 ? 8.495 18.136 -14.975 1.00 86.94 959 ALA A CA 1
ATOM 7018 C C . ALA A 1 959 ? 9.977 17.795 -15.204 1.00 86.94 959 ALA A C 1
ATOM 7020 O O . ALA A 1 959 ? 10.358 17.438 -16.316 1.00 86.94 959 ALA A O 1
ATOM 7021 N N . LEU A 1 960 ? 10.831 17.880 -14.186 1.00 92.50 960 LEU A N 1
ATOM 7022 C CA . LEU A 1 960 ? 12.254 17.551 -14.323 1.00 92.50 960 LEU A CA 1
ATOM 7023 C C . LEU A 1 960 ? 12.577 16.081 -14.041 1.00 92.50 960 LEU A C 1
ATOM 7025 O O . LEU A 1 960 ? 13.747 15.712 -14.139 1.00 92.50 960 LEU A O 1
ATOM 7029 N N . GLY A 1 961 ? 11.573 15.250 -13.751 1.00 88.12 961 GLY A N 1
ATOM 7030 C CA . GLY A 1 961 ? 11.778 13.853 -13.385 1.00 88.12 961 GLY A CA 1
ATOM 7031 C C . GLY A 1 961 ? 12.263 13.690 -11.946 1.00 88.12 961 GLY A C 1
ATOM 7032 O O . GLY A 1 961 ? 12.081 14.590 -11.124 1.00 88.12 961 GLY A O 1
ATOM 7033 N N . THR A 1 962 ? 12.863 12.540 -11.636 1.00 84.06 962 THR A N 1
ATOM 7034 C CA . THR A 1 962 ? 13.248 12.195 -10.256 1.00 84.06 962 THR A CA 1
ATOM 7035 C C . THR A 1 962 ? 14.722 12.398 -9.915 1.00 84.06 962 THR A C 1
ATOM 7037 O O . THR A 1 962 ? 15.060 12.424 -8.742 1.00 84.06 962 THR A O 1
ATOM 7040 N N . GLY A 1 963 ? 15.613 12.568 -10.896 1.00 85.31 963 GLY A N 1
ATOM 7041 C CA . GLY A 1 963 ? 17.061 12.664 -10.659 1.00 85.31 963 GLY A CA 1
ATOM 7042 C C . GLY A 1 963 ? 17.526 13.930 -9.920 1.00 85.31 963 GLY A C 1
ATOM 7043 O O . GLY A 1 963 ? 16.748 14.680 -9.333 1.00 85.31 963 GLY A O 1
ATOM 7044 N N . THR A 1 964 ? 18.834 14.193 -9.959 1.00 91.88 964 THR A N 1
ATOM 7045 C CA . THR A 1 964 ? 19.426 15.413 -9.375 1.00 91.88 964 THR A CA 1
ATOM 7046 C C . THR A 1 964 ? 19.684 16.490 -10.428 1.00 91.88 964 THR A C 1
ATOM 7048 O O . THR A 1 964 ? 19.799 16.200 -11.622 1.00 91.88 964 THR A O 1
ATOM 7051 N N . VAL A 1 965 ? 19.810 17.750 -9.999 1.00 97.81 965 VAL A N 1
ATOM 7052 C CA . VAL A 1 965 ? 20.228 18.861 -10.870 1.00 97.81 965 VAL A CA 1
ATOM 7053 C C . VAL A 1 965 ? 21.553 19.447 -10.397 1.00 97.81 965 VAL A C 1
ATOM 7055 O O . VAL A 1 965 ? 21.632 20.037 -9.326 1.00 97.81 965 VAL A O 1
ATOM 7058 N N . THR A 1 966 ? 22.584 19.368 -11.233 1.00 97.75 966 THR A N 1
ATOM 7059 C CA . THR A 1 966 ? 23.874 20.030 -11.022 1.00 97.75 966 THR A CA 1
ATOM 7060 C C . THR A 1 966 ? 23.976 21.285 -11.887 1.00 97.75 966 THR A C 1
ATOM 7062 O O . THR A 1 966 ? 23.922 21.231 -13.118 1.00 97.75 966 THR A O 1
ATOM 7065 N N . LEU A 1 967 ? 24.149 22.433 -11.234 1.00 97.38 967 LEU A N 1
ATOM 7066 C CA . LEU A 1 967 ? 24.300 23.749 -11.845 1.00 97.38 967 LEU A CA 1
ATOM 7067 C C . LEU A 1 967 ? 25.768 24.177 -11.819 1.00 97.38 967 LEU A C 1
ATOM 7069 O O . LEU A 1 967 ? 26.317 24.507 -10.765 1.00 97.38 967 LEU A O 1
ATOM 7073 N N . ASN A 1 968 ? 26.385 24.211 -12.999 1.00 94.50 968 ASN A N 1
ATOM 7074 C CA . ASN A 1 968 ? 27.771 24.625 -13.187 1.00 94.50 968 ASN A CA 1
ATOM 7075 C C . ASN A 1 968 ? 27.887 26.117 -13.534 1.00 94.50 968 ASN A C 1
ATOM 7077 O O . ASN A 1 968 ? 27.072 26.948 -13.127 1.00 94.50 968 ASN A O 1
ATOM 7081 N N . THR A 1 969 ? 28.944 26.488 -14.255 1.00 91.19 969 THR A N 1
ATOM 7082 C CA . THR A 1 969 ? 29.216 27.861 -14.684 1.00 91.19 969 THR A CA 1
ATOM 7083 C C . THR A 1 969 ? 28.005 28.470 -15.393 1.00 91.19 969 THR A C 1
ATOM 7085 O O . THR A 1 969 ? 27.518 27.930 -16.385 1.00 91.19 969 THR A O 1
ATOM 7088 N N . ARG A 1 970 ? 27.524 29.610 -14.881 1.00 88.69 970 ARG A N 1
ATOM 7089 C CA . ARG A 1 970 ? 26.440 30.437 -15.445 1.00 88.69 970 ARG A CA 1
ATOM 7090 C C . ARG A 1 970 ? 25.124 29.687 -15.700 1.00 88.69 970 ARG A C 1
ATOM 7092 O O . ARG A 1 970 ? 24.352 30.069 -16.584 1.00 88.69 970 ARG A O 1
ATOM 7099 N N . ALA A 1 971 ? 24.872 28.630 -14.935 1.00 93.62 971 ALA A N 1
ATOM 7100 C CA . ALA A 1 971 ? 23.642 27.854 -14.983 1.00 93.62 971 ALA A CA 1
ATOM 7101 C C . ALA A 1 971 ? 22.621 28.363 -13.960 1.00 93.62 971 ALA A C 1
ATOM 7103 O O . ALA A 1 971 ? 22.972 28.682 -12.824 1.00 93.62 971 ALA A O 1
ATOM 7104 N N . GLN A 1 972 ? 21.351 28.409 -14.352 1.00 93.88 972 GLN A N 1
ATOM 7105 C CA . GLN A 1 972 ? 20.261 28.802 -13.470 1.00 93.88 972 GLN A CA 1
ATOM 7106 C C . GLN A 1 972 ? 19.082 27.831 -13.564 1.00 93.88 972 GLN A C 1
ATOM 7108 O O . GLN A 1 972 ? 18.633 27.509 -14.663 1.00 93.88 972 GLN A O 1
ATOM 7113 N N . LEU A 1 973 ? 18.564 27.408 -12.408 1.00 96.94 973 LEU A N 1
ATOM 7114 C CA . LEU A 1 973 ? 17.329 26.629 -12.277 1.00 96.94 973 LEU A CA 1
ATOM 7115 C C . LEU A 1 973 ? 16.199 27.515 -11.747 1.00 96.94 973 LEU A C 1
ATOM 7117 O O . LEU A 1 973 ? 16.407 28.248 -10.779 1.00 96.94 973 LEU A O 1
ATOM 7121 N N . ARG A 1 974 ? 15.007 27.429 -12.351 1.00 94.31 974 ARG A N 1
ATOM 7122 C CA . ARG A 1 974 ? 13.805 28.162 -11.915 1.00 94.31 974 ARG A CA 1
ATOM 7123 C C . ARG A 1 974 ? 12.589 27.240 -11.747 1.00 94.31 974 ARG A C 1
ATOM 7125 O O . ARG A 1 974 ? 12.223 26.542 -12.696 1.00 94.31 974 ARG A O 1
ATOM 7132 N N . SER A 1 975 ? 11.931 27.296 -10.583 1.00 91.19 975 SER A N 1
ATOM 7133 C CA . SER A 1 975 ? 10.679 26.572 -10.278 1.00 91.19 975 SER A CA 1
ATOM 7134 C C . SER A 1 975 ? 9.431 27.369 -10.694 1.00 91.19 975 SER A C 1
ATOM 7136 O O . SER A 1 975 ? 8.794 28.047 -9.891 1.00 91.19 975 SER A O 1
ATOM 7138 N N . ALA A 1 976 ? 9.058 27.328 -11.975 1.00 88.56 976 ALA A N 1
ATOM 7139 C CA . ALA A 1 976 ? 7.987 28.179 -12.508 1.00 88.56 976 ALA A CA 1
ATOM 7140 C C . ALA A 1 976 ? 6.552 27.694 -12.199 1.00 88.56 976 ALA A C 1
ATOM 7142 O O . ALA A 1 976 ? 5.613 28.446 -12.450 1.00 88.56 976 ALA A O 1
ATOM 7143 N N . ALA A 1 977 ? 6.369 26.499 -11.624 1.00 90.31 977 ALA A N 1
ATOM 7144 C CA . ALA A 1 977 ? 5.063 25.957 -11.229 1.00 90.31 977 ALA A CA 1
ATOM 7145 C C . ALA A 1 977 ? 5.069 25.339 -9.820 1.00 90.31 977 ALA A C 1
ATOM 7147 O O . ALA A 1 977 ? 6.121 25.011 -9.270 1.00 90.31 977 ALA A O 1
ATOM 7148 N N . THR A 1 978 ? 3.883 25.153 -9.237 1.00 88.50 978 THR A N 1
ATOM 7149 C CA . THR A 1 978 ? 3.706 24.386 -7.994 1.00 88.50 978 THR A CA 1
ATOM 7150 C C . THR A 1 978 ? 4.131 22.931 -8.205 1.00 88.50 978 THR A C 1
ATOM 7152 O O . THR A 1 978 ? 3.805 22.334 -9.231 1.00 88.50 978 THR A O 1
ATOM 7155 N N . GLY A 1 979 ? 4.877 22.367 -7.255 1.00 85.88 979 GLY A N 1
ATOM 7156 C CA . GLY A 1 979 ? 5.393 20.998 -7.346 1.00 85.88 979 GLY A CA 1
ATOM 7157 C C . GLY A 1 979 ? 6.545 20.805 -8.333 1.00 85.88 979 GLY A C 1
ATOM 7158 O O . GLY A 1 979 ? 6.933 19.676 -8.626 1.00 85.88 979 GLY A O 1
ATOM 7159 N N . ALA A 1 980 ? 7.083 21.892 -8.896 1.00 86.88 980 ALA A N 1
ATOM 7160 C CA . ALA A 1 980 ? 8.047 21.844 -9.993 1.00 86.88 980 ALA A CA 1
ATOM 7161 C C . ALA A 1 980 ? 9.356 21.113 -9.662 1.00 86.88 980 ALA A C 1
ATOM 7163 O O . ALA A 1 980 ? 10.000 20.605 -10.582 1.00 86.88 980 ALA A O 1
ATOM 7164 N N . LEU A 1 981 ? 9.757 21.113 -8.387 1.00 92.44 981 LEU A N 1
ATOM 7165 C CA . LEU A 1 981 ? 10.986 20.482 -7.897 1.00 92.44 981 LEU A CA 1
ATOM 7166 C C . LEU A 1 981 ? 10.713 19.337 -6.909 1.00 92.44 981 LEU A C 1
ATOM 7168 O O . LEU A 1 981 ? 11.653 18.658 -6.514 1.00 92.44 981 LEU A O 1
ATOM 7172 N N . ASP A 1 982 ? 9.456 19.096 -6.528 1.00 91.50 982 ASP A N 1
ATOM 7173 C CA . ASP A 1 982 ? 9.085 18.159 -5.453 1.00 91.50 982 ASP A CA 1
ATOM 7174 C C . ASP A 1 982 ? 9.455 16.704 -5.785 1.00 91.50 982 ASP A C 1
ATOM 7176 O O . ASP A 1 982 ? 9.626 15.877 -4.895 1.00 91.50 982 ASP A O 1
ATOM 7180 N N . SER A 1 983 ? 9.637 16.387 -7.067 1.00 83.62 983 SER A N 1
ATOM 7181 C CA . SER A 1 983 ? 10.097 15.074 -7.519 1.00 83.62 983 SER A CA 1
ATOM 7182 C C . SER A 1 983 ? 11.616 14.884 -7.471 1.00 83.62 983 SER A C 1
ATOM 7184 O O . SER A 1 983 ? 12.061 13.750 -7.595 1.00 83.62 983 SER A O 1
ATOM 7186 N N . LEU A 1 984 ? 12.416 15.950 -7.339 1.00 88.12 984 LEU A N 1
ATOM 7187 C CA . LEU A 1 984 ? 13.878 15.876 -7.424 1.00 88.12 984 LEU A CA 1
ATOM 7188 C C . LEU A 1 984 ? 14.507 15.403 -6.112 1.00 88.12 984 LEU A C 1
ATOM 7190 O O . LEU A 1 984 ? 14.219 15.957 -5.051 1.00 88.12 984 LEU A O 1
ATOM 7194 N N . TYR A 1 985 ? 15.478 14.491 -6.209 1.00 83.06 985 TYR A N 1
ATOM 7195 C CA . TYR A 1 985 ? 16.289 14.068 -5.059 1.00 83.06 985 TYR A CA 1
ATOM 7196 C C . TYR A 1 985 ? 17.273 15.139 -4.568 1.00 83.06 985 TYR A C 1
ATOM 7198 O O . TYR A 1 985 ? 17.711 15.112 -3.420 1.00 83.06 985 TYR A O 1
ATOM 7206 N N . GLY A 1 986 ? 17.642 16.109 -5.407 1.00 90.75 986 GLY A N 1
ATOM 7207 C CA . GLY A 1 986 ? 18.519 17.182 -4.953 1.00 90.75 986 GLY A CA 1
ATOM 7208 C C . GLY A 1 986 ? 18.983 18.154 -6.024 1.00 90.75 986 GLY A C 1
ATOM 7209 O O . GLY A 1 986 ? 18.848 17.922 -7.229 1.00 90.75 986 GLY A O 1
ATOM 7210 N N . VAL A 1 987 ? 19.558 19.262 -5.560 1.00 97.25 987 VAL A N 1
ATOM 7211 C CA . VAL A 1 987 ? 20.129 20.318 -6.397 1.00 97.25 987 VAL A CA 1
ATOM 7212 C C . VAL A 1 987 ? 21.513 20.698 -5.868 1.00 97.25 987 VAL A C 1
ATOM 7214 O O . VAL A 1 987 ? 21.684 20.972 -4.682 1.00 97.25 987 VAL A O 1
ATOM 7217 N N . THR A 1 988 ? 22.500 20.760 -6.761 1.00 97.12 988 THR A N 1
ATOM 7218 C CA . THR A 1 988 ? 23.891 21.113 -6.450 1.00 97.12 988 THR A CA 1
ATOM 7219 C C . THR A 1 988 ? 24.321 22.349 -7.232 1.00 97.12 988 THR A C 1
ATOM 7221 O O . THR A 1 988 ? 24.232 22.380 -8.457 1.00 97.12 988 THR A O 1
ATOM 7224 N N . LEU A 1 989 ? 24.831 23.364 -6.537 1.00 97.50 989 LEU A N 1
ATOM 7225 C CA . LEU A 1 989 ? 25.389 24.594 -7.101 1.00 97.50 989 LEU A CA 1
ATOM 7226 C C . LEU A 1 989 ? 26.914 24.554 -6.957 1.00 97.50 989 LEU A C 1
ATOM 7228 O O . LEU A 1 989 ? 27.435 24.558 -5.839 1.00 97.50 989 LEU A O 1
ATOM 7232 N N . THR A 1 990 ? 27.639 24.487 -8.079 1.00 93.81 990 THR A N 1
ATOM 7233 C CA . THR A 1 990 ? 29.092 24.223 -8.063 1.00 93.81 990 THR A CA 1
ATOM 7234 C C . THR A 1 990 ? 29.956 25.477 -8.207 1.00 93.81 990 THR A C 1
ATOM 7236 O O . THR A 1 990 ? 31.134 25.447 -7.855 1.00 93.81 990 THR A O 1
ATOM 7239 N N . THR A 1 991 ? 29.411 26.596 -8.704 1.00 91.06 991 THR A N 1
ATOM 7240 C CA . THR A 1 991 ? 30.187 27.827 -8.971 1.00 91.06 991 THR A CA 1
ATOM 7241 C C . THR A 1 991 ? 29.496 29.087 -8.454 1.00 91.06 991 THR A C 1
ATOM 7243 O O . THR A 1 991 ? 28.273 29.138 -8.356 1.00 91.06 991 THR A O 1
ATOM 7246 N N . SER A 1 992 ? 30.250 30.170 -8.232 1.00 90.06 992 SER A N 1
ATOM 7247 C CA . SER A 1 992 ? 29.703 31.483 -7.829 1.00 90.06 992 SER A CA 1
ATOM 7248 C C . SER A 1 992 ? 28.723 32.096 -8.839 1.00 90.06 992 SER A C 1
ATOM 7250 O O . SER A 1 992 ? 27.997 33.028 -8.510 1.00 90.06 992 SER A O 1
ATOM 7252 N N . THR A 1 993 ? 28.692 31.571 -10.064 1.00 89.75 993 THR A N 1
ATOM 7253 C CA . THR A 1 993 ? 27.796 32.016 -11.140 1.00 89.75 993 THR A CA 1
ATOM 7254 C C . THR A 1 993 ? 26.570 31.120 -11.325 1.00 89.75 993 THR A C 1
ATOM 7256 O O . THR A 1 993 ? 25.754 31.395 -12.204 1.00 89.75 993 THR A O 1
ATOM 7259 N N . SER A 1 994 ? 26.444 30.058 -10.522 1.00 92.94 994 SER A N 1
ATOM 7260 C CA . SER A 1 994 ? 25.271 29.185 -10.507 1.00 92.94 994 SER A CA 1
ATOM 7261 C C . SER A 1 994 ? 24.162 29.769 -9.627 1.00 92.94 994 SER A C 1
ATOM 7263 O O . SER A 1 994 ? 24.433 30.452 -8.634 1.00 92.94 994 SER A O 1
ATOM 7265 N N . THR A 1 995 ? 22.900 29.578 -10.009 1.00 94.50 995 THR A N 1
ATOM 7266 C CA . THR A 1 995 ? 21.759 30.133 -9.265 1.00 94.50 995 THR A CA 1
ATOM 7267 C C . THR A 1 995 ? 20.580 29.169 -9.212 1.00 94.50 995 THR A C 1
ATOM 7269 O O . THR A 1 995 ? 20.112 28.707 -10.248 1.00 94.50 995 THR A O 1
ATOM 7272 N N . LEU A 1 996 ? 20.044 28.932 -8.017 1.00 96.75 996 LEU A N 1
ATOM 7273 C CA . LEU A 1 996 ? 18.741 28.301 -7.815 1.00 96.75 996 LEU A CA 1
ATOM 7274 C C . LEU A 1 996 ? 17.728 29.378 -7.435 1.00 96.75 996 LEU A C 1
ATOM 7276 O O . LEU A 1 996 ? 17.941 30.108 -6.471 1.00 96.75 996 LEU A O 1
ATOM 7280 N N . GLN A 1 997 ? 16.638 29.472 -8.195 1.00 95.38 997 GLN A N 1
ATOM 7281 C CA . GLN A 1 997 ? 15.556 30.416 -7.954 1.00 95.38 997 GLN A CA 1
ATOM 7282 C C . GLN A 1 997 ? 14.234 29.692 -7.680 1.00 95.38 997 GLN A C 1
ATOM 7284 O O . GLN A 1 997 ? 13.630 29.107 -8.585 1.00 95.38 997 GLN A O 1
ATOM 7289 N N . LEU A 1 998 ? 13.770 29.782 -6.433 1.00 94.06 998 LEU A N 1
ATOM 7290 C CA . LEU A 1 998 ? 12.536 29.165 -5.954 1.00 94.06 998 LEU A CA 1
ATOM 7291 C C . LEU A 1 998 ? 11.339 30.104 -6.155 1.00 94.06 998 LEU A C 1
ATOM 7293 O O . LEU A 1 998 ? 10.844 30.722 -5.219 1.00 94.06 998 LEU A O 1
ATOM 7297 N N . THR A 1 999 ? 10.867 30.252 -7.396 1.00 91.62 999 THR A N 1
ATOM 7298 C CA . THR A 1 999 ? 9.660 31.058 -7.670 1.00 91.62 999 THR A CA 1
ATOM 7299 C C . THR A 1 999 ? 8.409 30.444 -7.023 1.00 91.62 999 THR A C 1
ATOM 7301 O O . THR A 1 999 ? 7.533 31.181 -6.577 1.00 91.62 999 THR A O 1
ATOM 7304 N N . ASN A 1 1000 ? 8.361 29.115 -6.912 1.00 92.75 1000 ASN A N 1
ATOM 7305 C CA . ASN A 1 1000 ? 7.404 28.356 -6.105 1.00 92.75 1000 ASN A CA 1
ATOM 7306 C C . ASN A 1 1000 ? 8.142 27.497 -5.069 1.00 92.75 1000 ASN A C 1
ATOM 7308 O O . ASN A 1 1000 ? 9.319 27.175 -5.266 1.00 92.75 1000 ASN A O 1
ATOM 7312 N N . ALA A 1 1001 ? 7.425 27.116 -4.006 1.00 90.88 1001 ALA A N 1
ATOM 7313 C CA . ALA A 1 1001 ? 7.936 26.248 -2.948 1.00 90.88 1001 ALA A CA 1
ATOM 7314 C C . ALA A 1 1001 ? 8.469 24.919 -3.501 1.00 90.88 1001 ALA A C 1
ATOM 7316 O O . ALA A 1 1001 ? 7.880 24.345 -4.419 1.00 90.88 1001 ALA A O 1
ATOM 7317 N N . TRP A 1 1002 ? 9.570 24.455 -2.914 1.00 94.25 1002 TRP A N 1
ATOM 7318 C CA . TRP A 1 1002 ? 10.100 23.108 -3.091 1.00 94.25 1002 TRP A CA 1
ATOM 7319 C C . TRP A 1 1002 ? 9.805 22.310 -1.824 1.00 94.25 1002 TRP A C 1
ATOM 7321 O O . TRP A 1 1002 ? 10.323 22.655 -0.767 1.00 94.25 1002 TRP A O 1
ATOM 7331 N N . ASN A 1 1003 ? 8.948 21.296 -1.922 1.00 93.25 1003 ASN A N 1
ATOM 7332 C CA . ASN A 1 1003 ? 8.492 20.501 -0.785 1.00 93.25 1003 ASN A CA 1
ATOM 7333 C C . ASN A 1 1003 ? 8.870 19.035 -0.989 1.00 93.25 1003 ASN A C 1
ATOM 7335 O O . ASN A 1 1003 ? 8.105 18.253 -1.550 1.00 93.25 1003 ASN A O 1
ATOM 7339 N N . GLN A 1 1004 ? 10.070 18.680 -0.542 1.00 87.81 1004 GLN A N 1
ATOM 7340 C CA . GLN A 1 1004 ? 10.595 17.324 -0.607 1.00 87.81 1004 GLN A CA 1
ATOM 7341 C C . GLN A 1 1004 ? 11.506 17.084 0.599 1.00 87.81 1004 GLN A C 1
ATOM 7343 O O . GLN A 1 1004 ? 12.675 17.457 0.586 1.00 87.81 1004 GLN A O 1
ATOM 7348 N N . ASP A 1 1005 ? 10.965 16.472 1.648 1.00 81.25 1005 ASP A N 1
ATOM 7349 C CA . ASP A 1 1005 ? 11.614 16.268 2.951 1.00 81.25 1005 ASP A CA 1
ATOM 7350 C C . ASP A 1 1005 ? 12.864 15.374 2.915 1.00 81.25 1005 ASP A C 1
ATOM 7352 O O . ASP A 1 1005 ? 13.616 15.356 3.878 1.00 81.25 1005 ASP A O 1
ATOM 7356 N N . ARG A 1 1006 ? 13.141 14.701 1.793 1.00 70.56 1006 ARG A N 1
ATOM 7357 C CA . ARG A 1 1006 ? 14.390 13.954 1.546 1.00 70.56 1006 ARG A CA 1
ATOM 7358 C C . ARG A 1 1006 ? 15.345 14.620 0.554 1.00 70.56 1006 ARG A C 1
ATOM 7360 O O . ARG A 1 1006 ? 16.399 14.073 0.245 1.00 70.56 1006 ARG A O 1
ATOM 7367 N N . ALA A 1 1007 ? 15.006 15.801 0.034 1.00 83.94 1007 ALA A N 1
ATOM 7368 C CA . ALA A 1 1007 ? 15.852 16.477 -0.941 1.00 83.94 1007 ALA A CA 1
ATOM 7369 C C . ALA A 1 1007 ? 17.154 17.002 -0.322 1.00 83.94 1007 ALA A C 1
ATOM 7371 O O . ALA A 1 1007 ? 17.154 17.593 0.763 1.00 83.94 1007 ALA A O 1
ATOM 7372 N N . VAL A 1 1008 ? 18.248 16.872 -1.075 1.00 90.81 1008 VAL A N 1
ATOM 7373 C CA . VAL A 1 1008 ? 19.559 17.437 -0.728 1.00 90.81 1008 VAL A CA 1
ATOM 7374 C C . VAL A 1 1008 ? 19.817 18.716 -1.508 1.00 90.81 1008 VAL A C 1
ATOM 7376 O O . VAL A 1 1008 ? 19.829 18.719 -2.741 1.00 90.81 1008 VAL A O 1
ATOM 7379 N N . LEU A 1 1009 ? 20.122 19.800 -0.802 1.00 95.69 1009 LEU A N 1
ATOM 7380 C CA . LEU A 1 1009 ? 20.593 21.042 -1.409 1.00 95.69 1009 LEU A CA 1
ATOM 7381 C C . LEU A 1 1009 ? 22.070 21.281 -1.083 1.00 95.69 1009 LEU A C 1
ATOM 7383 O O . LEU A 1 1009 ? 22.430 21.598 0.048 1.00 95.69 1009 LEU A O 1
ATOM 7387 N N . THR A 1 1010 ? 22.942 21.186 -2.084 1.00 95.94 1010 THR A N 1
ATOM 7388 C CA . THR A 1 1010 ? 24.379 21.452 -1.919 1.00 95.94 1010 THR A CA 1
ATOM 7389 C C . THR A 1 1010 ? 24.761 22.776 -2.567 1.00 95.94 1010 THR A C 1
ATOM 7391 O O . THR A 1 1010 ? 24.674 22.939 -3.780 1.00 95.94 1010 THR A O 1
ATOM 7394 N N . LEU A 1 1011 ? 25.242 23.728 -1.772 1.00 95.06 1011 LEU A N 1
ATOM 7395 C CA . LEU A 1 1011 ? 25.820 24.991 -2.230 1.00 95.06 1011 LEU A CA 1
ATOM 7396 C C . LEU A 1 1011 ? 27.335 24.965 -2.018 1.00 95.06 1011 LEU A C 1
ATOM 7398 O O . LEU A 1 1011 ? 27.832 25.431 -0.995 1.00 95.06 1011 LEU A O 1
ATOM 7402 N N . ALA A 1 1012 ? 28.097 24.470 -2.995 1.00 89.56 1012 ALA A N 1
ATOM 7403 C CA . ALA A 1 1012 ? 29.555 24.615 -2.961 1.00 89.56 1012 ALA A CA 1
ATOM 7404 C C . ALA A 1 1012 ? 29.963 26.086 -3.181 1.00 89.56 1012 ALA A C 1
ATOM 7406 O O . ALA A 1 1012 ? 30.849 26.605 -2.505 1.00 89.56 1012 ALA A O 1
ATOM 7407 N N . ALA A 1 1013 ? 29.269 26.769 -4.095 1.00 84.06 1013 ALA A N 1
ATOM 7408 C CA . ALA A 1 1013 ? 29.284 28.216 -4.311 1.00 84.06 1013 ALA A CA 1
ATOM 7409 C C . ALA A 1 1013 ? 28.009 28.617 -5.079 1.00 84.06 1013 ALA A C 1
ATOM 7411 O O . ALA A 1 1013 ? 27.365 27.756 -5.663 1.00 84.06 1013 ALA A O 1
ATOM 7412 N N . GLY A 1 1014 ? 27.652 29.905 -5.129 1.00 92.19 1014 GLY A N 1
ATOM 7413 C CA . GLY A 1 1014 ? 26.538 30.390 -5.962 1.00 92.19 1014 GLY A CA 1
ATOM 7414 C C . GLY A 1 1014 ? 25.447 31.123 -5.190 1.00 92.19 1014 GLY A C 1
ATOM 7415 O O . GLY A 1 1014 ? 25.657 31.552 -4.053 1.00 92.19 1014 GLY A O 1
ATOM 7416 N N . THR A 1 1015 ? 24.296 31.304 -5.839 1.00 95.25 1015 THR A N 1
ATOM 7417 C CA . THR A 1 1015 ? 23.164 32.078 -5.315 1.00 95.25 1015 THR A CA 1
ATOM 7418 C C . THR A 1 1015 ? 21.918 31.213 -5.118 1.00 95.25 1015 THR A C 1
ATOM 7420 O O . THR A 1 1015 ? 21.476 30.553 -6.055 1.00 95.25 1015 THR A O 1
ATOM 7423 N N . LEU A 1 1016 ? 21.318 31.264 -3.928 1.00 96.75 1016 LEU A N 1
ATOM 7424 C CA . LEU A 1 1016 ? 20.003 30.695 -3.629 1.00 96.75 1016 LEU A CA 1
ATOM 7425 C C . LEU A 1 1016 ? 18.996 31.823 -3.387 1.00 96.75 1016 LEU A C 1
ATOM 7427 O O . LEU A 1 1016 ? 19.110 32.572 -2.419 1.00 96.75 1016 LEU A O 1
ATOM 7431 N N . ASP A 1 1017 ? 17.999 31.922 -4.258 1.00 96.25 1017 ASP A N 1
ATOM 7432 C CA . ASP A 1 1017 ? 16.860 32.823 -4.099 1.00 96.25 1017 ASP A CA 1
ATOM 7433 C C . ASP A 1 1017 ? 15.652 32.033 -3.576 1.00 96.25 1017 ASP A C 1
ATOM 7435 O O . ASP A 1 1017 ? 15.098 31.199 -4.294 1.00 96.25 1017 ASP A O 1
ATOM 7439 N N . LEU A 1 1018 ? 15.257 32.288 -2.324 1.00 94.56 1018 LEU A N 1
ATOM 7440 C CA . LEU A 1 1018 ? 14.169 31.591 -1.623 1.00 94.56 1018 LEU A CA 1
ATOM 7441 C C . LEU A 1 1018 ? 12.766 32.003 -2.101 1.00 94.56 1018 LEU A C 1
ATOM 7443 O O . LEU A 1 1018 ? 11.770 31.456 -1.633 1.00 94.56 1018 LEU A O 1
ATOM 7447 N N . GLY A 1 1019 ? 12.661 32.991 -2.994 1.00 93.06 1019 GLY A N 1
ATOM 7448 C CA . GLY A 1 1019 ? 11.373 33.475 -3.485 1.00 93.06 1019 GLY A CA 1
ATOM 7449 C C . GLY A 1 1019 ? 10.512 34.088 -2.381 1.00 93.06 1019 GLY A C 1
ATOM 7450 O O . GLY A 1 1019 ? 10.998 34.892 -1.585 1.00 93.06 1019 GLY A O 1
ATOM 7451 N N . SER A 1 1020 ? 9.216 33.765 -2.357 1.00 93.81 1020 SER A N 1
ATOM 7452 C CA . SER A 1 1020 ? 8.247 34.308 -1.380 1.00 93.81 1020 SER A CA 1
ATOM 7453 C C . SER A 1 1020 ? 7.513 33.251 -0.549 1.00 93.81 1020 SER A C 1
ATOM 7455 O O . SER A 1 1020 ? 6.846 33.602 0.420 1.00 93.81 1020 SER A O 1
ATOM 7457 N N . ALA A 1 1021 ? 7.642 31.971 -0.903 1.00 92.19 1021 ALA A N 1
ATOM 7458 C CA . ALA A 1 1021 ? 6.970 30.865 -0.230 1.00 92.19 1021 ALA A CA 1
ATOM 7459 C C . ALA A 1 1021 ? 7.916 30.135 0.735 1.00 92.19 1021 ALA A C 1
ATOM 7461 O O . ALA A 1 1021 ? 9.136 30.288 0.670 1.00 92.19 1021 ALA A O 1
ATOM 7462 N N . THR A 1 1022 ? 7.348 29.317 1.618 1.00 95.12 1022 THR A N 1
ATOM 7463 C CA . THR A 1 1022 ? 8.121 28.386 2.444 1.00 95.12 1022 THR A CA 1
ATOM 7464 C C . THR A 1 1022 ? 8.389 27.108 1.660 1.00 95.12 1022 THR A C 1
ATOM 7466 O O . THR A 1 1022 ? 7.454 26.515 1.132 1.00 95.12 1022 THR A O 1
ATOM 7469 N N . SER A 1 1023 ? 9.656 26.711 1.584 1.00 95.31 1023 SER A N 1
ATOM 7470 C CA . SER A 1 1023 ? 10.102 25.430 1.026 1.00 95.31 1023 SER A CA 1
ATOM 7471 C C . SER A 1 1023 ? 10.550 24.503 2.152 1.00 95.31 1023 SER A C 1
ATOM 7473 O O . SER A 1 1023 ? 11.072 24.984 3.159 1.00 95.31 1023 SER A O 1
ATOM 7475 N N . THR A 1 1024 ? 10.398 23.197 1.973 1.00 95.06 1024 THR A N 1
ATOM 7476 C CA . THR A 1 1024 ? 10.823 22.166 2.924 1.00 95.06 1024 THR A CA 1
ATOM 7477 C C . THR A 1 1024 ? 11.720 21.156 2.221 1.00 95.06 1024 THR A C 1
ATOM 7479 O O . THR A 1 1024 ? 11.313 20.563 1.224 1.00 95.06 1024 THR A O 1
ATOM 7482 N N . ILE A 1 1025 ? 12.931 20.964 2.748 1.00 92.38 1025 ILE A N 1
ATOM 7483 C CA . ILE A 1 1025 ? 13.924 20.007 2.247 1.00 92.38 1025 ILE A CA 1
ATOM 7484 C C . ILE A 1 1025 ? 14.531 19.182 3.389 1.00 92.38 1025 ILE A C 1
ATOM 7486 O O . ILE A 1 1025 ? 14.453 19.588 4.550 1.00 92.38 1025 ILE A O 1
ATOM 7490 N N . GLY A 1 1026 ? 15.177 18.064 3.059 1.00 87.19 1026 GLY A N 1
ATOM 7491 C CA . GLY A 1 1026 ? 15.806 17.185 4.048 1.00 87.19 1026 GLY A CA 1
ATOM 7492 C C . GLY A 1 1026 ? 17.093 17.752 4.618 1.00 87.19 1026 GLY A C 1
ATOM 7493 O O . GLY A 1 1026 ? 17.183 18.082 5.804 1.00 87.19 1026 GLY A O 1
ATOM 7494 N N . THR A 1 1027 ? 18.091 17.936 3.750 1.00 90.06 1027 THR A N 1
ATOM 7495 C CA . THR A 1 1027 ? 19.422 18.407 4.155 1.00 90.06 1027 THR A CA 1
ATOM 7496 C C . THR A 1 1027 ? 19.960 19.505 3.259 1.00 90.06 1027 THR A C 1
ATOM 7498 O O . THR A 1 1027 ? 19.650 19.605 2.070 1.00 90.06 1027 THR A O 1
ATOM 7501 N N . MET A 1 1028 ? 20.824 20.334 3.843 1.00 94.81 1028 MET A N 1
ATOM 7502 C CA . MET A 1 1028 ? 21.541 21.370 3.120 1.00 94.81 1028 MET A CA 1
ATOM 7503 C C . MET A 1 1028 ? 23.009 21.404 3.536 1.00 94.81 1028 MET A C 1
ATOM 7505 O O . MET A 1 1028 ? 23.328 21.355 4.725 1.00 94.81 1028 MET A O 1
ATOM 7509 N N . THR A 1 1029 ? 23.900 21.561 2.558 1.00 93.12 1029 THR A N 1
ATOM 7510 C CA . THR A 1 1029 ? 25.314 21.867 2.803 1.00 93.12 1029 THR A CA 1
ATOM 7511 C C . THR A 1 1029 ? 25.708 23.177 2.129 1.00 93.12 1029 THR A C 1
ATOM 7513 O O . THR A 1 1029 ? 25.285 23.465 1.010 1.00 93.12 1029 THR A O 1
ATOM 7516 N N . ILE A 1 1030 ? 26.510 24.000 2.808 1.00 95.06 1030 ILE A N 1
ATOM 7517 C CA . ILE A 1 1030 ? 27.023 25.278 2.297 1.00 95.06 1030 ILE A CA 1
ATOM 7518 C C . ILE A 1 1030 ? 28.539 25.303 2.493 1.00 95.06 1030 ILE A C 1
ATOM 7520 O O . ILE A 1 1030 ? 29.030 25.152 3.612 1.00 95.06 1030 ILE A O 1
ATOM 7524 N N . GLY A 1 1031 ? 29.297 25.454 1.406 1.00 86.94 1031 GLY A N 1
ATOM 7525 C CA . GLY A 1 1031 ? 30.762 25.470 1.452 1.00 86.94 1031 GLY A CA 1
ATOM 7526 C C . GLY A 1 1031 ? 31.366 24.206 2.082 1.00 86.94 1031 GLY A C 1
ATOM 7527 O O . GLY A 1 1031 ? 32.426 24.279 2.695 1.00 86.94 1031 GLY A O 1
ATOM 7528 N N . GLY A 1 1032 ? 30.665 23.067 1.989 1.00 85.31 1032 GLY A N 1
ATOM 7529 C CA . GLY A 1 1032 ? 31.040 21.800 2.630 1.00 85.31 1032 GLY A CA 1
ATOM 7530 C C . GLY A 1 1032 ? 30.613 21.649 4.098 1.00 85.31 1032 GLY A C 1
ATOM 7531 O O . GLY A 1 1032 ? 30.887 20.611 4.690 1.00 85.31 1032 GLY A O 1
ATOM 7532 N N . ASN A 1 1033 ? 29.936 22.640 4.687 1.00 89.31 1033 ASN A N 1
ATOM 7533 C CA . ASN A 1 1033 ? 29.417 22.583 6.057 1.00 89.31 1033 ASN A CA 1
ATOM 7534 C C . ASN A 1 1033 ? 27.934 22.203 6.060 1.00 89.31 1033 ASN A C 1
ATOM 7536 O O . ASN A 1 1033 ? 27.155 22.773 5.295 1.00 89.31 1033 ASN A O 1
ATOM 7540 N N . ASN A 1 1034 ? 27.529 21.296 6.950 1.00 90.56 1034 ASN A N 1
ATOM 7541 C CA . ASN A 1 1034 ? 26.121 20.943 7.137 1.00 90.56 1034 ASN A CA 1
ATOM 7542 C C . ASN A 1 1034 ? 25.363 22.095 7.805 1.00 90.56 1034 ASN A C 1
ATOM 7544 O O . ASN A 1 1034 ? 25.812 22.644 8.813 1.00 90.56 1034 ASN A O 1
ATOM 7548 N N . VAL A 1 1035 ? 24.193 22.427 7.269 1.00 91.81 1035 VAL A N 1
ATOM 7549 C CA . VAL A 1 1035 ? 23.256 23.347 7.915 1.00 91.81 1035 VAL A CA 1
ATOM 7550 C C . VAL A 1 1035 ? 22.366 22.532 8.862 1.00 91.81 1035 VAL A C 1
ATOM 7552 O O . VAL A 1 1035 ? 21.776 21.549 8.414 1.00 91.81 1035 VAL A O 1
ATOM 7555 N N . PRO A 1 1036 ? 22.274 22.886 10.158 1.00 90.00 1036 PRO A N 1
ATOM 7556 C CA . PRO A 1 1036 ? 21.407 22.181 11.100 1.00 90.00 1036 PRO A CA 1
ATOM 7557 C C . PRO A 1 1036 ? 19.928 22.193 10.688 1.00 90.00 1036 PRO A C 1
ATOM 7559 O O . PRO A 1 1036 ? 19.485 23.065 9.941 1.00 90.00 1036 PRO A O 1
ATOM 7562 N N . ALA A 1 1037 ? 19.149 21.250 11.223 1.00 91.50 1037 ALA A N 1
ATOM 7563 C CA . ALA A 1 1037 ? 17.698 21.262 11.072 1.00 91.50 1037 ALA A CA 1
ATOM 7564 C C . ALA A 1 1037 ? 17.096 22.537 11.686 1.00 91.50 1037 ALA A C 1
ATOM 7566 O O . ALA A 1 1037 ? 17.506 22.986 12.760 1.00 91.50 1037 ALA A O 1
ATOM 7567 N N . GLY A 1 1038 ? 16.113 23.123 11.009 1.00 93.44 1038 GLY A N 1
ATOM 7568 C CA . GLY A 1 1038 ? 15.496 24.375 11.428 1.00 93.44 1038 GLY A CA 1
ATOM 7569 C C . GLY A 1 1038 ? 14.841 25.136 10.282 1.00 93.44 1038 GLY A C 1
ATOM 7570 O O . GLY A 1 1038 ? 14.867 24.720 9.129 1.00 93.44 1038 GLY A O 1
ATOM 7571 N N . THR A 1 1039 ? 14.235 26.276 10.606 1.00 96.31 1039 THR A N 1
ATOM 7572 C CA . THR A 1 1039 ? 13.658 27.191 9.611 1.00 96.31 1039 THR A CA 1
ATOM 7573 C C . THR A 1 1039 ? 14.579 28.385 9.412 1.00 96.31 1039 THR A C 1
ATOM 7575 O O . THR A 1 1039 ? 14.922 29.078 10.371 1.00 96.31 1039 THR A O 1
ATOM 7578 N N . TYR A 1 1040 ? 14.941 28.656 8.164 1.00 97.44 1040 TYR A N 1
ATOM 7579 C CA . TYR A 1 1040 ? 15.880 29.703 7.801 1.00 97.44 1040 TYR A CA 1
ATOM 7580 C C . TYR A 1 1040 ? 15.271 30.704 6.815 1.00 97.44 1040 TYR A C 1
ATOM 7582 O O . TYR A 1 1040 ? 14.532 30.346 5.905 1.00 97.44 1040 TYR A O 1
ATOM 7590 N N . THR A 1 1041 ? 15.606 31.980 6.987 1.00 97.38 1041 THR A N 1
ATOM 7591 C CA . THR A 1 1041 ? 15.382 33.051 6.004 1.00 97.38 1041 THR A CA 1
ATOM 7592 C C . THR A 1 1041 ? 16.682 33.305 5.243 1.00 97.38 1041 THR A C 1
ATOM 7594 O O . THR A 1 1041 ? 17.750 32.870 5.677 1.00 97.38 1041 THR A O 1
ATOM 7597 N N . ALA A 1 1042 ? 16.636 34.072 4.151 1.00 95.25 1042 ALA A N 1
ATOM 7598 C CA . ALA A 1 1042 ? 17.852 34.461 3.431 1.00 95.25 1042 ALA A CA 1
ATOM 7599 C C . ALA A 1 1042 ? 18.883 35.137 4.360 1.00 95.25 1042 ALA A C 1
ATOM 7601 O O . ALA A 1 1042 ? 20.075 34.833 4.307 1.00 95.25 1042 ALA A O 1
ATOM 7602 N N . THR A 1 1043 ? 18.411 35.989 5.277 1.00 95.31 1043 THR A N 1
ATOM 7603 C CA . THR A 1 1043 ? 19.250 36.653 6.283 1.00 95.31 1043 THR A CA 1
ATOM 7604 C C . THR A 1 1043 ? 19.874 35.661 7.264 1.00 95.31 1043 THR A C 1
ATOM 7606 O O . THR A 1 1043 ? 21.064 35.770 7.554 1.00 95.31 1043 THR A O 1
ATOM 7609 N N . SER A 1 1044 ? 19.110 34.685 7.774 1.00 95.44 1044 SER A N 1
ATOM 7610 C CA . SER A 1 1044 ? 19.648 33.726 8.749 1.00 95.44 1044 SER A CA 1
ATOM 7611 C C . SER A 1 1044 ? 20.568 32.679 8.116 1.00 95.44 1044 SER A C 1
ATOM 7613 O O . SER A 1 1044 ? 21.518 32.273 8.774 1.00 95.44 1044 SER A O 1
ATOM 7615 N N . LEU A 1 1045 ? 20.365 32.307 6.843 1.00 93.94 1045 LEU A N 1
ATOM 7616 C CA . LEU A 1 1045 ? 21.341 31.514 6.078 1.00 93.94 1045 LEU A CA 1
ATOM 7617 C C . LEU A 1 1045 ? 22.653 32.284 5.891 1.00 93.94 1045 LEU A C 1
ATOM 7619 O O . LEU A 1 1045 ? 23.727 31.743 6.144 1.00 93.94 1045 LEU A O 1
ATOM 7623 N N . GLY A 1 1046 ? 22.577 33.566 5.513 1.00 91.81 1046 GLY A N 1
ATOM 7624 C CA . GLY A 1 1046 ? 23.760 34.418 5.361 1.00 91.81 1046 GLY A CA 1
ATOM 7625 C C . GLY A 1 1046 ? 24.547 34.607 6.664 1.00 91.81 1046 GLY A C 1
ATOM 7626 O O . GLY A 1 1046 ? 25.776 34.661 6.641 1.00 91.81 1046 GLY A O 1
ATOM 7627 N N . ALA A 1 1047 ? 23.858 34.643 7.808 1.00 93.25 1047 ALA A N 1
ATOM 7628 C CA . ALA A 1 1047 ? 24.476 34.790 9.125 1.00 93.25 1047 ALA A CA 1
ATOM 7629 C C . ALA A 1 1047 ? 25.300 33.567 9.577 1.00 93.25 1047 ALA A C 1
ATOM 7631 O O . ALA A 1 1047 ? 26.131 33.711 10.472 1.00 93.25 1047 ALA A O 1
ATOM 7632 N N . LEU A 1 1048 ? 25.120 32.389 8.959 1.00 90.38 1048 LEU A N 1
ATOM 7633 C CA . LEU A 1 1048 ? 25.919 31.191 9.262 1.00 90.38 1048 LEU A CA 1
ATOM 7634 C C . LEU A 1 1048 ? 27.394 31.346 8.858 1.00 90.38 1048 LEU A C 1
ATOM 7636 O O . LEU A 1 1048 ? 28.255 30.659 9.397 1.00 90.38 1048 LEU A O 1
ATOM 7640 N N . GLY A 1 1049 ? 27.698 32.232 7.903 1.00 87.12 1049 GLY A N 1
ATOM 7641 C CA . GLY A 1 1049 ? 29.071 32.494 7.461 1.00 87.12 1049 GLY A CA 1
ATOM 7642 C C . GLY A 1 1049 ? 29.718 31.368 6.642 1.00 87.12 1049 GLY A C 1
ATOM 7643 O O . GLY A 1 1049 ? 30.912 31.434 6.368 1.00 87.12 1049 GLY A O 1
ATOM 7644 N N . TYR A 1 1050 ? 28.956 30.356 6.214 1.00 89.88 1050 TYR A N 1
ATOM 7645 C CA . TYR A 1 1050 ? 29.462 29.193 5.466 1.00 89.88 1050 TYR A CA 1
ATOM 7646 C C . TYR A 1 1050 ? 29.727 29.458 3.968 1.00 89.88 1050 TYR A C 1
ATOM 7648 O O . TYR A 1 1050 ? 30.206 28.573 3.261 1.00 89.88 1050 TYR A O 1
ATOM 7656 N N . GLY A 1 1051 ? 29.457 30.675 3.481 1.00 85.75 1051 GLY A N 1
ATOM 7657 C CA . GLY A 1 1051 ? 29.591 31.072 2.073 1.00 85.75 1051 GLY A CA 1
ATOM 7658 C C . GLY A 1 1051 ? 28.253 31.108 1.318 1.00 85.75 1051 GLY A C 1
ATOM 7659 O O . GLY A 1 1051 ? 27.197 30.887 1.900 1.00 85.75 1051 GLY A O 1
ATOM 7660 N N . GLY A 1 1052 ? 28.288 31.418 0.017 1.00 86.94 1052 GLY A N 1
ATOM 7661 C CA . GLY A 1 1052 ? 27.088 31.556 -0.827 1.00 86.94 1052 GLY A CA 1
ATOM 7662 C C . GLY A 1 1052 ? 26.436 32.947 -0.791 1.00 86.94 1052 GLY A C 1
ATOM 7663 O O . GLY A 1 1052 ? 26.835 33.835 -0.041 1.00 86.94 1052 GLY A O 1
ATOM 7664 N N . THR A 1 1053 ? 25.454 33.170 -1.664 1.00 94.25 1053 THR A N 1
ATOM 7665 C CA . THR A 1 1053 ? 24.642 34.398 -1.715 1.00 94.25 1053 THR A CA 1
ATOM 7666 C C . THR A 1 1053 ? 23.172 34.029 -1.589 1.00 94.25 1053 THR A C 1
ATOM 7668 O O . THR A 1 1053 ? 22.701 33.156 -2.311 1.00 94.25 1053 THR A O 1
ATOM 7671 N N . PHE A 1 1054 ? 22.442 34.696 -0.698 1.00 96.06 1054 PHE A N 1
ATOM 7672 C CA . PHE A 1 1054 ? 21.046 34.376 -0.403 1.00 96.06 1054 PHE A CA 1
ATOM 7673 C C . PHE A 1 1054 ? 20.150 35.585 -0.658 1.00 96.06 1054 PHE A C 1
ATOM 7675 O O . PHE A 1 1054 ? 20.514 36.712 -0.320 1.00 96.06 1054 PHE A O 1
ATOM 7682 N N . SER A 1 1055 ? 18.977 35.355 -1.241 1.00 95.81 1055 SER A N 1
ATOM 7683 C CA . SER A 1 1055 ? 17.951 36.379 -1.462 1.00 95.81 1055 SER A CA 1
ATOM 7684 C C . SER A 1 1055 ? 16.544 35.803 -1.290 1.00 95.81 1055 SER A C 1
ATOM 7686 O O . SER A 1 1055 ? 16.381 34.606 -1.055 1.00 95.81 1055 SER A O 1
ATOM 7688 N N . GLY A 1 1056 ? 15.528 36.660 -1.400 1.00 94.69 1056 GLY A N 1
ATOM 7689 C CA . GLY A 1 1056 ? 14.123 36.277 -1.265 1.00 94.69 1056 GLY A CA 1
ATOM 7690 C C . GLY A 1 1056 ? 13.536 36.614 0.109 1.00 94.69 1056 GLY A C 1
ATOM 7691 O O . GLY A 1 1056 ? 14.251 36.868 1.076 1.00 94.69 1056 GLY A O 1
ATOM 7692 N N . SER A 1 1057 ? 12.206 36.650 0.160 1.00 94.69 1057 SER A N 1
ATOM 7693 C CA . SER A 1 1057 ? 11.394 36.907 1.363 1.00 94.69 1057 SER A CA 1
ATOM 7694 C C . SER A 1 1057 ? 10.798 35.636 1.984 1.00 94.69 1057 SER A C 1
ATOM 7696 O O . SER A 1 1057 ? 10.282 35.696 3.096 1.00 94.69 1057 SER A O 1
ATOM 7698 N N . GLY A 1 1058 ? 10.869 34.506 1.273 1.00 93.12 1058 GLY A N 1
ATOM 7699 C CA . GLY A 1 1058 ? 10.432 33.194 1.740 1.00 93.12 1058 GLY A CA 1
ATOM 7700 C C . GLY A 1 1058 ? 11.353 32.578 2.797 1.00 93.12 1058 GLY A C 1
ATOM 7701 O O . GLY A 1 1058 ? 12.338 33.180 3.240 1.00 93.12 1058 GLY A O 1
ATOM 7702 N N . SER A 1 1059 ? 11.034 31.346 3.188 1.00 95.75 1059 SER A N 1
ATOM 7703 C CA . SER A 1 1059 ? 11.800 30.574 4.170 1.00 95.75 1059 SER A CA 1
ATOM 7704 C C . SER A 1 1059 ? 12.113 29.163 3.674 1.00 95.75 1059 SER A C 1
ATOM 7706 O O . SER A 1 1059 ? 11.423 28.622 2.813 1.00 95.75 1059 SER A O 1
ATOM 7708 N N . LEU A 1 1060 ? 13.166 28.569 4.229 1.00 96.56 1060 LEU A N 1
ATOM 7709 C CA . LEU A 1 1060 ? 13.588 27.198 3.978 1.00 96.56 1060 LEU A CA 1
ATOM 7710 C C . LEU A 1 1060 ? 13.556 26.415 5.288 1.00 96.56 1060 LEU A C 1
ATOM 7712 O O . LEU A 1 1060 ? 14.264 26.758 6.232 1.00 96.56 1060 LEU A O 1
ATOM 7716 N N . VAL A 1 1061 ? 12.731 25.379 5.346 1.00 97.12 1061 VAL A N 1
ATOM 7717 C CA . VAL A 1 1061 ? 12.691 24.411 6.439 1.00 97.12 1061 VAL A CA 1
ATOM 7718 C C . VAL A 1 1061 ? 13.611 23.254 6.072 1.00 97.12 1061 VAL A C 1
ATOM 7720 O O . VAL A 1 1061 ? 13.424 22.627 5.035 1.00 97.12 1061 VAL A O 1
ATOM 7723 N N . ILE A 1 1062 ? 14.598 22.990 6.920 1.00 95.50 1062 ILE A N 1
ATOM 7724 C CA . ILE A 1 1062 ? 15.504 21.845 6.833 1.00 95.50 1062 ILE A CA 1
ATOM 7725 C C . ILE A 1 1062 ? 15.065 20.870 7.920 1.00 95.50 1062 ILE A C 1
ATOM 7727 O O . ILE A 1 1062 ? 15.112 21.225 9.101 1.00 95.50 1062 ILE A O 1
ATOM 7731 N N . THR A 1 1063 ? 14.598 19.682 7.545 1.00 86.31 1063 THR A N 1
ATOM 7732 C CA . THR A 1 1063 ? 14.063 18.711 8.514 1.00 86.31 1063 THR A CA 1
ATOM 7733 C C . THR A 1 1063 ? 15.170 17.975 9.266 1.00 86.31 1063 THR A C 1
ATOM 7735 O O . THR A 1 1063 ? 14.979 17.603 10.421 1.00 86.31 1063 THR A O 1
ATOM 7738 N N . GLY A 1 1064 ? 16.357 17.849 8.663 1.00 69.31 1064 GLY A N 1
ATOM 7739 C CA . GLY A 1 1064 ? 17.461 17.056 9.206 1.00 69.31 1064 GLY A CA 1
ATOM 7740 C C . GLY A 1 1064 ? 17.372 15.573 8.853 1.00 69.31 1064 GLY A C 1
ATOM 7741 O O . GLY A 1 1064 ? 18.237 14.807 9.280 1.00 69.31 1064 GLY A O 1
ATOM 7742 N N . ASP A 1 1065 ? 16.373 15.184 8.060 1.00 53.88 1065 ASP A N 1
ATOM 7743 C CA . ASP A 1 1065 ? 16.263 13.850 7.487 1.00 53.88 1065 ASP A CA 1
ATOM 7744 C C . ASP A 1 1065 ? 17.353 13.704 6.419 1.00 53.88 1065 ASP A C 1
ATOM 7746 O O . ASP A 1 1065 ? 17.296 14.324 5.355 1.00 53.88 1065 ASP A O 1
ATOM 7750 N N . MET A 1 1066 ? 18.410 12.954 6.742 1.00 42.00 1066 MET A N 1
ATOM 7751 C CA . MET A 1 1066 ? 19.476 12.660 5.784 1.00 42.00 1066 MET A CA 1
ATOM 7752 C C . MET A 1 1066 ? 18.936 11.700 4.710 1.00 42.00 1066 MET A C 1
ATOM 7754 O O . MET A 1 1066 ? 18.242 10.751 5.084 1.00 42.00 1066 MET A O 1
ATOM 7758 N N . PRO A 1 1067 ? 19.234 11.947 3.420 1.00 37.41 1067 PRO A N 1
ATOM 7759 C CA . PRO A 1 1067 ? 18.897 11.036 2.322 1.00 37.41 1067 PRO A CA 1
ATOM 7760 C C . PRO A 1 1067 ? 19.462 9.628 2.544 1.00 37.41 1067 PRO A C 1
ATOM 7762 O O . PRO A 1 1067 ? 20.600 9.518 3.073 1.00 37.41 1067 PRO A O 1
#

Radius of gyration: 39.25 Å; chains: 1; bounding box: 108×75×113 Å

InterPro domains:
  IPR024079 Metallopeptidase, catalytic domain superfamily [G3DSA:3.40.390.10] (163-329)